Protein AF-0000000081275607 (afdb_homodimer)

Structure (mmCIF, N/CA/C/O backbone):
data_AF-0000000081275607-model_v1
#
loop_
_entity.id
_entity.type
_entity.pdbx_description
1 polymer 'Efflux transporter outer membrane subunit'
#
loop_
_atom_site.group_PDB
_atom_site.id
_atom_site.type_symbol
_atom_site.label_atom_id
_atom_site.label_alt_id
_atom_site.label_comp_id
_atom_site.label_asym_id
_atom_site.label_entity_id
_atom_site.label_seq_id
_atom_site.pdbx_PDB_ins_code
_atom_site.Cartn_x
_atom_site.Cartn_y
_atom_site.Cartn_z
_atom_site.occupancy
_atom_site.B_iso_or_equiv
_atom_site.auth_seq_id
_atom_site.auth_comp_id
_atom_site.auth_asym_id
_atom_site.auth_atom_id
_atom_site.pdbx_PDB_model_num
ATOM 1 N N . MET A 1 1 ? -11.336 37.281 43.375 1 32.06 1 MET A N 1
ATOM 2 C CA . MET A 1 1 ? -10.008 36.812 43 1 32.06 1 MET A CA 1
ATOM 3 C C . MET A 1 1 ? -9.914 35.281 43.094 1 32.06 1 MET A C 1
ATOM 5 O O . MET A 1 1 ? -9.273 34.656 42.281 1 32.06 1 MET A O 1
ATOM 9 N N . ALA A 1 2 ? -10.43 34.875 44.281 1 40.56 2 ALA A N 1
ATOM 10 C CA . ALA A 1 2 ? -10.344 33.469 44.688 1 40.56 2 ALA A CA 1
ATOM 11 C C . ALA A 1 2 ? -11.258 32.594 43.844 1 40.56 2 ALA A C 1
ATOM 13 O O . ALA A 1 2 ? -10.992 31.406 43.625 1 40.56 2 ALA A O 1
ATOM 14 N N . VAL A 1 3 ? -12.438 33.25 43.469 1 39.88 3 VAL A N 1
ATOM 15 C CA . VAL A 1 3 ? -13.414 32.375 42.812 1 39.88 3 VAL A CA 1
ATOM 16 C C . VAL A 1 3 ? -12.898 31.969 41.438 1 39.88 3 VAL A C 1
ATOM 18 O O . VAL A 1 3 ? -13.203 30.875 40.938 1 39.88 3 VAL A O 1
ATOM 21 N N . SER A 1 4 ? -12.227 32.969 40.75 1 38.78 4 SER A N 1
ATOM 22 C CA . SER A 1 4 ? -11.82 32.656 39.375 1 38.78 4 SER A CA 1
ATOM 23 C C . SER A 1 4 ? -10.719 31.594 39.375 1 38.78 4 SER A C 1
ATOM 25 O O . SER A 1 4 ? -10.461 30.953 38.344 1 38.78 4 SER A O 1
ATOM 27 N N . VAL A 1 5 ? -9.875 31.609 40.438 1 39.91 5 VAL A N 1
ATOM 28 C CA . VAL A 1 5 ? -8.812 30.609 40.531 1 39.91 5 VAL A CA 1
ATOM 29 C C . VAL A 1 5 ? -9.414 29.234 40.75 1 39.91 5 VAL A C 1
ATOM 31 O O . VAL A 1 5 ? -8.805 28.219 40.406 1 39.91 5 VAL A O 1
ATOM 34 N N . LEU A 1 6 ? -10.508 29.172 41.562 1 38.34 6 LEU A N 1
ATOM 35 C CA . LEU A 1 6 ? -11.039 27.875 41.969 1 38.34 6 LEU A CA 1
ATOM 36 C C . LEU A 1 6 ? -11.625 27.125 40.781 1 38.34 6 LEU A C 1
ATOM 38 O O . LEU A 1 6 ? -11.773 25.906 40.812 1 38.34 6 LEU A O 1
ATOM 42 N N . LEU A 1 7 ? -12.289 27.844 39.812 1 40.28 7 LEU A N 1
ATOM 43 C CA . LEU A 1 7 ? -12.867 27.094 38.719 1 40.28 7 LEU A CA 1
ATOM 44 C C . LEU A 1 7 ? -11.781 26.469 37.844 1 40.28 7 LEU A C 1
ATOM 46 O O . LEU A 1 7 ? -12.07 25.672 36.969 1 40.28 7 LEU A O 1
ATOM 50 N N . ALA A 1 8 ? -10.578 26.969 37.844 1 42.78 8 ALA A N 1
ATOM 51 C CA . ALA A 1 8 ? -9.492 26.406 37.031 1 42.78 8 ALA A CA 1
ATOM 52 C C . ALA A 1 8 ? -9.109 25.016 37.5 1 42.78 8 ALA A C 1
ATOM 54 O O . ALA A 1 8 ? -8.617 24.203 36.719 1 42.78 8 ALA A O 1
ATOM 55 N N . ALA A 1 9 ? -9.023 24.828 38.844 1 42.69 9 ALA A N 1
ATOM 56 C CA . ALA A 1 9 ? -8.453 23.609 39.375 1 42.69 9 ALA A CA 1
ATOM 57 C C . ALA A 1 9 ? -9.336 22.406 39.062 1 42.69 9 ALA A C 1
ATOM 59 O O . ALA A 1 9 ? -8.906 21.266 39.188 1 42.69 9 ALA A O 1
ATOM 60 N N . ALA A 1 10 ? -10.617 22.547 39.188 1 41.22 10 ALA A N 1
ATOM 61 C CA . ALA A 1 10 ? -11.477 21.359 39.125 1 41.22 10 ALA A CA 1
ATOM 62 C C . ALA A 1 10 ? -11.453 20.75 37.719 1 41.22 10 ALA A C 1
ATOM 64 O O . ALA A 1 10 ? -12.117 19.734 37.469 1 41.22 10 ALA A O 1
ATOM 65 N N . ALA A 1 11 ? -11.133 21.5 36.656 1 43.97 11 ALA A N 1
ATOM 66 C CA . ALA A 1 11 ? -11.266 21.047 35.25 1 43.97 11 ALA A CA 1
ATOM 67 C C . ALA A 1 11 ? -10.148 20.062 34.906 1 43.97 11 ALA A C 1
ATOM 69 O O . ALA A 1 11 ? -9.789 19.922 33.719 1 43.97 11 ALA A O 1
ATOM 70 N N . GLY A 1 12 ? -9.312 19.828 35.719 1 47.66 12 GLY A N 1
ATOM 71 C CA . GLY A 1 12 ? -8.133 19 35.5 1 47.66 12 GLY A CA 1
ATOM 72 C C . GLY A 1 12 ? -8.391 17.797 34.625 1 47.66 12 GLY A C 1
ATOM 73 O O . GLY A 1 12 ? -7.477 17.281 33.969 1 47.66 12 GLY A O 1
ATOM 74 N N . GLY A 1 13 ? -9.359 16.953 34.938 1 57.47 13 GLY A N 1
ATOM 75 C CA . GLY A 1 13 ? -9.383 15.586 34.438 1 57.47 13 GLY A CA 1
ATOM 76 C C . GLY A 1 13 ? -9.914 15.469 33.031 1 57.47 13 GLY A C 1
ATOM 77 O O . GLY A 1 13 ? -9.641 14.484 32.344 1 57.47 13 GLY A O 1
ATOM 78 N N . CYS A 1 14 ? -10.875 16.344 32.5 1 73.62 14 CYS A N 1
ATOM 79 C CA . CYS A 1 14 ? -11.617 15.969 31.312 1 73.62 14 CYS A CA 1
ATOM 80 C C . CYS A 1 14 ? -11.102 16.734 30.094 1 73.62 14 CYS A C 1
ATOM 82 O O . CYS A 1 14 ? -11.102 17.969 30.094 1 73.62 14 CYS A O 1
ATOM 84 N N . ALA A 1 15 ? -10.156 16.266 29.359 1 87.56 15 ALA A N 1
ATOM 85 C CA . ALA A 1 15 ? -9.75 16.828 28.062 1 87.56 15 ALA A CA 1
ATOM 86 C C . ALA A 1 15 ? -10.875 16.703 27.031 1 87.56 15 ALA A C 1
ATOM 88 O O . ALA A 1 15 ? -11.555 15.672 26.969 1 87.56 15 ALA A O 1
ATOM 89 N N . VAL A 1 16 ? -11.125 17.781 26.281 1 92.56 16 VAL A N 1
ATOM 90 C CA . VAL A 1 16 ? -12.164 17.766 25.25 1 92.56 16 VAL A CA 1
ATOM 91 C C . VAL A 1 16 ? -11.789 16.766 24.156 1 92.56 16 VAL A C 1
ATOM 93 O O . VAL A 1 16 ? -10.648 16.312 24.094 1 92.56 16 VAL A O 1
ATOM 96 N N . GLY A 1 17 ? -12.781 16.453 23.281 1 91.06 17 GLY A N 1
ATOM 97 C CA . GLY A 1 17 ? -12.578 15.422 22.266 1 91.06 17 GLY A CA 1
ATOM 98 C C . GLY A 1 17 ? -12.844 14.023 22.781 1 91.06 17 GLY A C 1
ATOM 99 O O . GLY A 1 17 ? -13.031 13.82 23.984 1 91.06 17 GLY A O 1
ATOM 100 N N . PRO A 1 18 ? -12.828 13.125 21.938 1 95.06 18 PRO A N 1
ATOM 101 C CA . PRO A 1 18 ? -13.141 11.758 22.359 1 95.06 18 PRO A CA 1
ATOM 102 C C . PRO A 1 18 ? -11.961 11.062 23.031 1 95.06 18 PRO A C 1
ATOM 104 O O . PRO A 1 18 ? -10.805 11.344 22.703 1 95.06 18 PRO A O 1
ATOM 107 N N . ASP A 1 19 ? -12.242 10.25 24 1 96.31 19 ASP A N 1
ATOM 108 C CA . ASP A 1 19 ? -11.242 9.312 24.516 1 96.31 19 ASP A CA 1
ATOM 109 C C . ASP A 1 19 ? -11.102 8.102 23.594 1 96.31 19 ASP A C 1
ATOM 111 O O . ASP A 1 19 ? -12.102 7.535 23.141 1 96.31 19 ASP A O 1
ATOM 115 N N . PHE A 1 20 ? -9.93 7.836 23.359 1 97.19 20 PHE A N 1
ATOM 116 C CA . PHE A 1 20 ? -9.688 6.723 22.453 1 97.19 20 PHE A CA 1
ATOM 117 C C . PHE A 1 20 ? -10.039 5.395 23.109 1 97.19 20 PHE A C 1
ATOM 119 O O . PHE A 1 20 ? -9.703 5.164 24.281 1 97.19 20 PHE A O 1
ATOM 126 N N . HIS A 1 21 ? -10.742 4.574 22.312 1 96.19 21 HIS A N 1
ATOM 127 C CA . HIS A 1 21 ? -11.023 3.188 22.672 1 96.19 21 HIS A CA 1
ATOM 128 C C . HIS A 1 21 ? -10.531 2.225 21.594 1 96.19 21 HIS A C 1
ATOM 130 O O . HIS A 1 21 ? -10.812 2.418 20.406 1 96.19 21 HIS A O 1
ATOM 136 N N . ARG A 1 22 ? -9.836 1.229 22.047 1 95.62 22 ARG A N 1
ATOM 137 C CA . ARG A 1 22 ? -9.359 0.217 21.125 1 95.62 22 ARG A CA 1
ATOM 138 C C . ARG A 1 22 ? -10.523 -0.506 20.453 1 95.62 22 ARG A C 1
ATOM 140 O O . ARG A 1 22 ? -11.508 -0.847 21.109 1 95.62 22 ARG A O 1
ATOM 147 N N . PRO A 1 23 ? -10.414 -0.644 19.094 1 95.5 23 PRO A N 1
ATOM 148 C CA . PRO A 1 23 ? -11.469 -1.414 18.453 1 95.5 23 PRO A CA 1
ATOM 149 C C . PRO A 1 23 ? -11.602 -2.828 19 1 95.5 23 PRO A C 1
ATOM 151 O O . PRO A 1 23 ? -10.602 -3.436 19.406 1 95.5 23 PRO A O 1
ATOM 154 N N . ALA A 1 24 ? -12.828 -3.324 19.016 1 94.12 24 ALA A N 1
ATOM 155 C CA . ALA A 1 24 ? -13.078 -4.684 19.484 1 94.12 24 ALA A CA 1
ATOM 156 C C . ALA A 1 24 ? -12.43 -5.711 18.562 1 94.12 24 ALA A C 1
ATOM 158 O O . ALA A 1 24 ? -12.305 -5.48 17.359 1 94.12 24 ALA A O 1
ATOM 159 N N . ALA A 1 25 ? -12.07 -6.812 19.141 1 93.38 25 ALA A N 1
ATOM 160 C CA . ALA A 1 25 ? -11.555 -7.914 18.328 1 93.38 25 ALA A CA 1
ATOM 161 C C . ALA A 1 25 ? -12.633 -8.469 17.406 1 93.38 25 ALA A C 1
ATOM 163 O O . ALA A 1 25 ? -13.82 -8.438 17.734 1 93.38 25 ALA A O 1
ATOM 164 N N . PRO A 1 26 ? -12.195 -8.93 16.172 1 92.5 26 PRO A N 1
ATOM 165 C CA . PRO A 1 26 ? -13.188 -9.516 15.273 1 92.5 26 PRO A CA 1
ATOM 166 C C . PRO A 1 26 ? -13.93 -10.695 15.914 1 92.5 26 PRO A C 1
ATOM 168 O O . PRO A 1 26 ? -13.328 -11.492 16.625 1 92.5 26 PRO A O 1
ATOM 171 N N . ALA A 1 27 ? -15.211 -10.766 15.617 1 90.12 27 ALA A N 1
ATOM 172 C CA . ALA A 1 27 ? -16.078 -11.789 16.188 1 90.12 27 ALA A CA 1
ATOM 173 C C . ALA A 1 27 ? -16.109 -13.039 15.32 1 90.12 27 ALA A C 1
ATOM 175 O O . ALA A 1 27 ? -17.172 -13.453 14.844 1 90.12 27 ALA A O 1
ATOM 176 N N . VAL A 1 28 ? -14.992 -13.625 15.047 1 92.44 28 VAL A N 1
ATOM 177 C CA . VAL A 1 28 ? -14.938 -14.852 14.258 1 92.44 28 VAL A CA 1
ATOM 178 C C . VAL A 1 28 ? -14.258 -15.953 15.062 1 92.44 28 VAL A C 1
ATOM 180 O O . VAL A 1 28 ? -13.391 -15.68 15.898 1 92.44 28 VAL A O 1
ATOM 183 N N . ALA A 1 29 ? -14.664 -17.188 14.82 1 87.38 29 ALA A N 1
ATOM 184 C CA . ALA A 1 29 ? -14.203 -18.328 15.609 1 87.38 29 ALA A CA 1
ATOM 185 C C . ALA A 1 29 ? -12.914 -18.906 15.039 1 87.38 29 ALA A C 1
ATOM 187 O O . ALA A 1 29 ? -12.164 -19.594 15.742 1 87.38 29 ALA A O 1
ATOM 188 N N . GLY A 1 30 ? -12.68 -18.703 13.812 1 93.06 30 GLY A N 1
ATOM 189 C CA . GLY A 1 30 ? -11.492 -19.25 13.156 1 93.06 30 GLY A CA 1
ATOM 190 C C . GLY A 1 30 ? -11.047 -18.438 11.953 1 93.06 30 GLY A C 1
ATOM 191 O O . GLY A 1 30 ? -11.609 -17.375 11.68 1 93.06 30 GLY A O 1
ATOM 192 N N . TYR A 1 31 ? -9.984 -18.906 11.359 1 96 31 TYR A N 1
ATOM 193 C CA . TYR A 1 31 ? -9.406 -18.203 10.219 1 96 31 TYR A CA 1
ATOM 194 C C . TYR A 1 31 ? -9.953 -18.75 8.906 1 96 31 TYR A C 1
ATOM 196 O O . TYR A 1 31 ? -9.914 -18.062 7.879 1 96 31 TYR A O 1
ATOM 204 N N . THR A 1 32 ? -10.359 -20 8.891 1 95.5 32 THR A N 1
ATOM 205 C CA . THR A 1 32 ? -10.914 -20.672 7.727 1 95.5 32 THR A CA 1
ATOM 206 C C . THR A 1 32 ? -12.32 -21.203 8.023 1 95.5 32 THR A C 1
ATOM 208 O O . THR A 1 32 ? -12.719 -21.297 9.188 1 95.5 32 THR A O 1
ATOM 211 N N . PRO A 1 33 ? -13.102 -21.453 6.945 1 91.75 33 PRO A N 1
ATOM 212 C CA . PRO A 1 33 ? -14.461 -21.938 7.176 1 91.75 33 PRO A CA 1
ATOM 213 C C . PRO A 1 33 ? -14.492 -23.266 7.93 1 91.75 33 PRO A C 1
ATOM 215 O O . PRO A 1 33 ? -15.414 -23.516 8.711 1 91.75 33 PRO A O 1
ATOM 218 N N . THR A 1 34 ? -13.508 -24.094 7.691 1 91 34 THR A N 1
ATOM 219 C CA . THR A 1 34 ? -13.367 -25.359 8.398 1 91 34 THR A CA 1
ATOM 220 C C . THR A 1 34 ? -12.078 -25.391 9.219 1 91 34 THR A C 1
ATOM 222 O O . THR A 1 34 ? -11.039 -24.891 8.773 1 91 34 THR A O 1
ATOM 225 N N . PRO A 1 35 ? -12.188 -25.953 10.398 1 89.69 35 PRO A N 1
ATOM 226 C CA . PRO A 1 35 ? -10.977 -26.016 11.219 1 89.69 35 PRO A CA 1
ATOM 227 C C . PRO A 1 35 ? -9.852 -26.797 10.547 1 89.69 35 PRO A C 1
ATOM 229 O O . PRO A 1 35 ? -10.109 -27.797 9.867 1 89.69 35 PRO A O 1
ATOM 232 N N . PRO A 1 36 ? -8.711 -26.359 10.797 1 91.31 36 PRO A N 1
ATOM 233 C CA . PRO A 1 36 ? -7.59 -27.062 10.164 1 91.31 36 PRO A CA 1
ATOM 234 C C . PRO A 1 36 ? -7.398 -28.469 10.719 1 91.31 36 PRO A C 1
ATOM 236 O O . PRO A 1 36 ? -7.594 -28.703 11.914 1 91.31 36 PRO A O 1
ATOM 239 N N . ALA A 1 37 ? -7.078 -29.391 9.867 1 93.44 37 ALA A N 1
ATOM 240 C CA . ALA A 1 37 ? -6.777 -30.766 10.195 1 93.44 37 ALA A CA 1
ATOM 241 C C . ALA A 1 37 ? -5.273 -31.031 10.125 1 93.44 37 ALA A C 1
ATOM 243 O O . ALA A 1 37 ? -4.523 -30.25 9.547 1 93.44 37 ALA A O 1
ATOM 244 N N . PRO A 1 38 ? -4.848 -32.094 10.883 1 97.06 38 PRO A N 1
ATOM 245 C CA . PRO A 1 38 ? -3.447 -32.469 10.688 1 97.06 38 PRO A CA 1
ATOM 246 C C . PRO A 1 38 ? -3.109 -32.75 9.219 1 97.06 38 PRO A C 1
ATOM 248 O O . PRO A 1 38 ? -3.959 -33.219 8.461 1 97.06 38 PRO A O 1
ATOM 251 N N . THR A 1 39 ? -1.906 -32.375 8.891 1 97.88 39 THR A N 1
ATOM 252 C CA . THR A 1 39 ? -1.511 -32.469 7.488 1 97.88 39 THR A CA 1
ATOM 253 C C . THR A 1 39 ? -1.246 -33.938 7.105 1 97.88 39 THR A C 1
ATOM 255 O O . THR A 1 39 ? -1.112 -34.781 7.977 1 97.88 39 THR A O 1
ATOM 258 N N . ALA A 1 40 ? -1.198 -34.188 5.789 1 97.25 40 ALA A N 1
ATOM 259 C CA . ALA A 1 40 ? -0.79 -35.5 5.27 1 97.25 40 ALA A CA 1
ATOM 260 C C . ALA A 1 40 ? 0.677 -35.781 5.586 1 97.25 40 ALA A C 1
ATOM 262 O O . ALA A 1 40 ? 1.432 -34.844 5.922 1 97.25 40 ALA A O 1
ATOM 263 N N . SER A 1 41 ? 1.021 -37.031 5.602 1 97.19 41 SER A N 1
ATOM 264 C CA . SER A 1 41 ? 2.408 -37.438 5.789 1 97.19 41 SER A CA 1
ATOM 265 C C . SER A 1 41 ? 2.979 -38.062 4.516 1 97.19 41 SER A C 1
ATOM 267 O O . SER A 1 41 ? 2.227 -38.469 3.623 1 97.19 41 SER A O 1
ATOM 269 N N . ALA A 1 42 ? 4.242 -37.938 4.387 1 96.81 42 ALA A N 1
ATOM 270 C CA . ALA A 1 42 ? 4.992 -38.594 3.316 1 96.81 42 ALA A CA 1
ATOM 271 C C . ALA A 1 42 ? 6.207 -39.344 3.869 1 96.81 42 ALA A C 1
ATOM 273 O O . ALA A 1 42 ? 6.789 -38.938 4.875 1 96.81 42 ALA A O 1
ATOM 274 N N . PRO A 1 43 ? 6.59 -40.5 3.248 1 95.12 43 PRO A N 1
ATOM 275 C CA . PRO A 1 43 ? 7.719 -41.281 3.734 1 95.12 43 PRO A CA 1
ATOM 276 C C . PRO A 1 43 ? 9.07 -40.719 3.303 1 95.12 43 PRO A C 1
ATOM 278 O O . PRO A 1 43 ? 9.914 -41.438 2.779 1 95.12 43 PRO A O 1
ATOM 281 N N . VAL A 1 44 ? 9.297 -39.469 3.461 1 94.31 44 VAL A N 1
ATOM 282 C CA . VAL A 1 44 ? 10.555 -38.781 3.168 1 94.31 44 VAL A CA 1
ATOM 283 C C . VAL A 1 44 ? 10.883 -37.812 4.289 1 94.31 44 VAL A C 1
ATOM 285 O O . VAL A 1 44 ? 10.023 -37.5 5.113 1 94.31 44 VAL A O 1
ATOM 288 N N . GLU A 1 45 ? 12.117 -37.406 4.309 1 91.5 45 GLU A N 1
ATOM 289 C CA . GLU A 1 45 ? 12.492 -36.375 5.27 1 91.5 45 GLU A CA 1
ATOM 290 C C . GLU A 1 45 ? 11.672 -35.125 5.066 1 91.5 45 GLU A C 1
ATOM 292 O O . GLU A 1 45 ? 11.492 -34.656 3.934 1 91.5 45 GLU A O 1
ATOM 297 N N . GLY A 1 46 ? 11.18 -34.594 6.133 1 93.75 46 GLY A N 1
ATOM 298 C CA . GLY A 1 46 ? 10.336 -33.438 6.039 1 93.75 46 GLY A CA 1
ATOM 299 C C . GLY A 1 46 ? 8.875 -33.75 5.766 1 93.75 46 GLY A C 1
ATOM 300 O O . GLY A 1 46 ? 8.047 -32.875 5.617 1 93.75 46 GLY A O 1
ATOM 301 N N . GLY A 1 47 ? 8.578 -35.062 5.684 1 96.44 47 GLY A N 1
ATOM 302 C CA . GLY A 1 47 ? 7.23 -35.469 5.344 1 96.44 47 GLY A CA 1
ATOM 303 C C . GLY A 1 47 ? 6.383 -35.781 6.562 1 96.44 47 GLY A C 1
ATOM 304 O O . GLY A 1 47 ? 5.324 -36.406 6.445 1 96.44 47 GLY A O 1
ATOM 305 N N . GLN A 1 48 ? 6.797 -35.406 7.766 1 96.75 48 GLN A N 1
ATOM 306 C CA . GLN A 1 48 ? 6.074 -35.656 9.008 1 96.75 48 GLN A CA 1
ATOM 307 C C . GLN A 1 48 ? 4.762 -34.875 9.055 1 96.75 48 GLN A C 1
ATOM 309 O O . GLN A 1 48 ? 4.633 -33.844 8.43 1 96.75 48 GLN A O 1
ATOM 314 N N . VAL A 1 49 ? 3.873 -35.438 9.828 1 98.06 49 VAL A N 1
ATOM 315 C CA . VAL A 1 49 ? 2.6 -34.781 10.047 1 98.06 49 VAL A CA 1
ATOM 316 C C . VAL A 1 49 ? 2.824 -33.5 10.867 1 98.06 49 VAL A C 1
ATOM 318 O O . VAL A 1 49 ? 3.596 -33.5 11.828 1 98.06 49 VAL A O 1
ATOM 321 N N . GLN A 1 50 ? 2.197 -32.438 10.375 1 97.81 50 GLN A N 1
ATOM 322 C CA . GLN A 1 50 ? 2.154 -31.203 11.164 1 97.81 50 GLN A CA 1
ATOM 323 C C . GLN A 1 50 ? 0.768 -30.984 11.766 1 97.81 50 GLN A C 1
ATOM 325 O O . GLN A 1 50 ? -0.245 -31.281 11.125 1 97.81 50 GLN A O 1
ATOM 330 N N . ARG A 1 51 ? 0.808 -30.5 12.984 1 97.31 51 ARG A N 1
ATOM 331 C CA . ARG A 1 51 ? -0.432 -30.172 13.68 1 97.31 51 ARG A CA 1
ATOM 332 C C . ARG A 1 51 ? -0.442 -28.703 14.102 1 97.31 51 ARG A C 1
ATOM 334 O O . ARG A 1 51 ? 0.586 -28.172 14.523 1 97.31 51 ARG A O 1
ATOM 341 N N . LEU A 1 52 ? -1.587 -28.172 13.898 1 96.56 52 LEU A N 1
ATOM 342 C CA . LEU A 1 52 ? -1.804 -26.828 14.414 1 96.56 52 LEU A CA 1
ATOM 343 C C . LEU A 1 52 ? -2.285 -26.859 15.859 1 96.56 52 LEU A C 1
ATOM 345 O O . LEU A 1 52 ? -3.279 -27.516 16.172 1 96.56 52 LEU A O 1
ATOM 349 N N . VAL A 1 53 ? -1.615 -26.156 16.703 1 96 53 VAL A N 1
ATOM 350 C CA . VAL A 1 53 ? -1.984 -26.109 18.125 1 96 53 VAL A CA 1
ATOM 351 C C . VAL A 1 53 ? -2.656 -24.781 18.438 1 96 53 VAL A C 1
ATOM 353 O O . VAL A 1 53 ? -1.979 -23.781 18.672 1 96 53 VAL A O 1
ATOM 356 N N . GLU A 1 54 ? -3.938 -24.859 18.531 1 92.62 54 GLU A N 1
ATOM 357 C CA . GLU A 1 54 ? -4.719 -23.641 18.797 1 92.62 54 GLU A CA 1
ATOM 358 C C . GLU A 1 54 ? -4.422 -23.078 20.172 1 92.62 54 GLU A C 1
ATOM 360 O O . GLU A 1 54 ? -4.375 -23.812 21.156 1 92.62 54 GLU A O 1
ATOM 365 N N . GLY A 1 55 ? -4.215 -21.828 20.234 1 90.75 55 GLY A N 1
ATOM 366 C CA . GLY A 1 55 ? -3.977 -21.156 21.5 1 90.75 55 GLY A CA 1
ATOM 367 C C . GLY A 1 55 ? -2.516 -21.141 21.906 1 90.75 55 GLY A C 1
ATOM 368 O O . GLY A 1 55 ? -2.135 -20.453 22.859 1 90.75 55 GLY A O 1
ATOM 369 N N . GLN A 1 56 ? -1.73 -21.891 21.203 1 91.12 56 GLN A N 1
ATOM 370 C CA . GLN A 1 56 ? -0.304 -21.906 21.5 1 91.12 56 GLN A CA 1
ATOM 371 C C . GLN A 1 56 ? 0.354 -20.594 21.078 1 91.12 56 GLN A C 1
ATOM 373 O O . GLN A 1 56 ? 0.08 -20.078 20 1 91.12 56 GLN A O 1
ATOM 378 N N . GLU A 1 57 ? 1.255 -20.172 21.906 1 89.38 57 GLU A N 1
ATOM 379 C CA . GLU A 1 57 ? 1.928 -18.891 21.625 1 89.38 57 GLU A CA 1
ATOM 380 C C . GLU A 1 57 ? 3.098 -19.094 20.672 1 89.38 57 GLU A C 1
ATOM 382 O O . GLU A 1 57 ? 3.736 -20.141 20.656 1 89.38 57 GLU A O 1
ATOM 387 N N . VAL A 1 58 ? 3.264 -18.062 19.922 1 94.62 58 VAL A N 1
ATOM 388 C CA . VAL A 1 58 ? 4.449 -18.031 19.062 1 94.62 58 VAL A CA 1
ATOM 389 C C . VAL A 1 58 ? 5.668 -17.625 19.891 1 94.62 58 VAL A C 1
ATOM 391 O O . VAL A 1 58 ? 5.641 -16.609 20.594 1 94.62 58 VAL A O 1
ATOM 394 N N . ALA A 1 59 ? 6.711 -18.375 19.859 1 93.81 59 ALA A N 1
ATOM 395 C CA . ALA A 1 59 ? 7.926 -18.094 20.609 1 93.81 59 ALA A CA 1
ATOM 396 C C . ALA A 1 59 ? 8.602 -16.812 20.109 1 93.81 59 ALA A C 1
ATOM 398 O O . ALA A 1 59 ? 8.516 -16.484 18.922 1 93.81 59 ALA A O 1
ATOM 399 N N . GLY A 1 60 ? 9.336 -16.109 21.031 1 94.88 60 GLY A N 1
ATOM 400 C CA . GLY A 1 60 ? 10.055 -14.906 20.625 1 94.88 60 GLY A CA 1
ATOM 401 C C . GLY A 1 60 ? 11.133 -15.18 19.594 1 94.88 60 GLY A C 1
ATOM 402 O O . GLY A 1 60 ? 11.359 -14.359 18.703 1 94.88 60 GLY A O 1
ATOM 403 N N . GLN A 1 61 ? 11.797 -16.297 19.812 1 96.31 61 GLN A N 1
ATOM 404 C CA . GLN A 1 61 ? 12.781 -16.75 18.844 1 96.31 61 GLN A CA 1
ATOM 405 C C . GLN A 1 61 ? 12.242 -17.922 18.016 1 96.31 61 GLN A C 1
ATOM 407 O O . GLN A 1 61 ? 12.781 -19.031 18.078 1 96.31 61 GLN A O 1
ATOM 412 N N . TRP A 1 62 ? 11.227 -17.641 17.25 1 96.88 62 TRP A N 1
ATOM 413 C CA . TRP A 1 62 ? 10.445 -18.641 16.547 1 96.88 62 TRP A CA 1
ATOM 414 C C . TRP A 1 62 ? 11.32 -19.422 15.562 1 96.88 62 TRP A C 1
ATOM 416 O O . TRP A 1 62 ? 11.023 -20.562 15.227 1 96.88 62 TRP A O 1
ATOM 426 N N . TRP A 1 63 ? 12.469 -18.859 15.047 1 97.75 63 TRP A N 1
ATOM 427 C CA . TRP A 1 63 ? 13.32 -19.5 14.055 1 97.75 63 TRP A CA 1
ATOM 428 C C . TRP A 1 63 ? 14.047 -20.688 14.656 1 97.75 63 TRP A C 1
ATOM 430 O O . TRP A 1 63 ? 14.555 -21.547 13.922 1 97.75 63 TRP A O 1
ATOM 440 N N . THR A 1 64 ? 14.141 -20.828 15.969 1 97.12 64 THR A N 1
ATOM 441 C CA . THR A 1 64 ? 14.805 -21.953 16.625 1 97.12 64 THR A CA 1
ATOM 442 C C . THR A 1 64 ? 14.031 -23.234 16.391 1 97.12 64 THR A C 1
ATOM 444 O O . THR A 1 64 ? 14.57 -24.328 16.562 1 97.12 64 THR A O 1
ATOM 447 N N . MET A 1 65 ? 12.789 -23.141 15.969 1 96.62 65 MET A N 1
ATOM 448 C CA . MET A 1 65 ? 11.93 -24.312 15.742 1 96.62 65 MET A CA 1
ATOM 449 C C . MET A 1 65 ? 12.461 -25.156 14.586 1 96.62 65 MET A C 1
ATOM 451 O O . MET A 1 65 ? 12.094 -26.312 14.445 1 96.62 65 MET A O 1
ATOM 455 N N . PHE A 1 66 ? 13.32 -24.594 13.758 1 98.06 66 PHE A N 1
ATOM 456 C CA . PHE A 1 66 ? 13.812 -25.312 12.586 1 98.06 66 PHE A CA 1
ATOM 457 C C . PHE A 1 66 ? 15.07 -26.109 12.93 1 98.06 66 PHE A C 1
ATOM 459 O O . PHE A 1 66 ? 15.656 -26.766 12.062 1 98.06 66 PHE A O 1
ATOM 466 N N . GLY A 1 67 ? 15.562 -26.016 14.164 1 97 67 GLY A N 1
ATOM 467 C CA . GLY A 1 67 ? 16.562 -26.922 14.734 1 97 67 GLY A CA 1
ATOM 468 C C . GLY A 1 67 ? 17.938 -26.75 14.117 1 97 67 GLY A C 1
ATOM 469 O O . GLY A 1 67 ? 18.719 -27.703 14.047 1 97 67 GLY A O 1
ATOM 470 N N . SER A 1 68 ? 18.234 -25.641 13.633 1 97.94 68 SER A N 1
ATOM 471 C CA . SER A 1 68 ? 19.531 -25.391 13.008 1 97.94 68 SER A CA 1
ATOM 472 C C . SER A 1 68 ? 20.312 -24.312 13.75 1 97.94 68 SER A C 1
ATOM 474 O O . SER A 1 68 ? 19.938 -23.141 13.703 1 97.94 68 SER A O 1
ATOM 476 N N . GLY A 1 69 ? 21.438 -24.734 14.391 1 97.44 69 GLY A N 1
ATOM 477 C CA . GLY A 1 69 ? 22.297 -23.766 15.055 1 97.44 69 GLY A CA 1
ATOM 478 C C . GLY A 1 69 ? 22.844 -22.703 14.109 1 97.44 69 GLY A C 1
ATOM 479 O O . GLY A 1 69 ? 22.922 -21.531 14.461 1 97.44 69 GLY A O 1
ATOM 480 N N . ALA A 1 70 ? 23.188 -23.141 12.914 1 97.75 70 ALA A N 1
ATOM 481 C CA . ALA A 1 70 ? 23.688 -22.219 11.906 1 97.75 70 ALA A CA 1
ATOM 482 C C . ALA A 1 70 ? 22.656 -21.156 11.539 1 97.75 70 ALA A C 1
ATOM 484 O O . ALA A 1 70 ? 22.984 -19.984 11.352 1 97.75 70 ALA A O 1
ATOM 485 N N . LEU A 1 71 ? 21.422 -21.594 11.438 1 98.25 71 LEU A N 1
ATOM 486 C CA . LEU A 1 71 ? 20.328 -20.688 11.141 1 98.25 71 LEU A CA 1
ATOM 487 C C . LEU A 1 71 ? 20.141 -19.672 12.273 1 98.25 71 LEU A C 1
ATOM 489 O O . LEU A 1 71 ? 19.984 -18.469 12.023 1 98.25 71 LEU A O 1
ATOM 493 N N . ASN A 1 72 ? 20.203 -20.172 13.531 1 98.06 72 ASN A N 1
ATOM 494 C CA . ASN A 1 72 ? 20.078 -19.297 14.688 1 98.06 72 ASN A CA 1
ATOM 495 C C . ASN A 1 72 ? 21.172 -18.219 14.695 1 98.06 72 ASN A C 1
ATOM 497 O O . ASN A 1 72 ? 20.891 -17.047 14.93 1 98.06 72 ASN A O 1
ATOM 501 N N . ALA A 1 73 ? 22.328 -18.688 14.367 1 97.19 73 ALA A N 1
ATOM 502 C CA . ALA A 1 73 ? 23.469 -17.766 14.352 1 97.19 73 ALA A CA 1
ATOM 503 C C . ALA A 1 73 ? 23.312 -16.719 13.25 1 97.19 73 ALA A C 1
ATOM 505 O O . ALA A 1 73 ? 23.672 -15.555 13.438 1 97.19 73 ALA A O 1
ATOM 506 N N . LEU A 1 74 ? 22.812 -17.125 12.133 1 97.81 74 LEU A N 1
ATOM 507 C CA . LEU A 1 74 ? 22.609 -16.203 11.016 1 97.81 74 LEU A CA 1
ATOM 508 C C . LEU A 1 74 ? 21.562 -15.148 11.359 1 97.81 74 LEU A C 1
ATOM 510 O O . LEU A 1 74 ? 21.734 -13.961 11.07 1 97.81 74 LEU A O 1
ATOM 514 N N . VAL A 1 75 ? 20.484 -15.57 11.977 1 98.12 75 VAL A N 1
ATOM 515 C CA . VAL A 1 75 ? 19.422 -14.633 12.375 1 98.12 75 VAL A CA 1
ATOM 516 C C . VAL A 1 75 ? 19.984 -13.625 13.383 1 98.12 75 VAL A C 1
ATOM 518 O O . VAL A 1 75 ? 19.75 -12.422 13.258 1 98.12 75 VAL A O 1
ATOM 521 N N . GLU A 1 76 ? 20.766 -14.086 14.336 1 96.88 76 GLU A N 1
ATOM 522 C CA . GLU A 1 76 ? 21.359 -13.211 15.336 1 96.88 76 GLU A CA 1
ATOM 523 C C . GLU A 1 76 ? 22.312 -12.203 14.695 1 96.88 76 GLU A C 1
ATOM 525 O O . GLU A 1 76 ? 22.312 -11.023 15.055 1 96.88 76 GLU A O 1
ATOM 530 N N . ALA A 1 77 ? 23.062 -12.719 13.758 1 96.75 77 ALA A N 1
ATOM 531 C CA . ALA A 1 77 ? 23.984 -11.836 13.039 1 96.75 77 ALA A CA 1
ATOM 532 C C . ALA A 1 77 ? 23.219 -10.75 12.281 1 96.75 77 ALA A C 1
ATOM 534 O O . ALA A 1 77 ? 23.609 -9.586 12.281 1 96.75 77 ALA A O 1
ATOM 535 N N . ALA A 1 78 ? 22.156 -11.102 11.57 1 98.19 78 ALA A N 1
ATOM 536 C CA . ALA A 1 78 ? 21.344 -10.148 10.828 1 98.19 78 ALA A CA 1
ATOM 537 C C . ALA A 1 78 ? 20.719 -9.117 11.758 1 98.19 78 ALA A C 1
ATOM 539 O O . ALA A 1 78 ? 20.719 -7.918 11.461 1 98.19 78 ALA A O 1
ATOM 540 N N . LEU A 1 79 ? 20.219 -9.586 12.93 1 97.88 79 LEU A N 1
ATOM 541 C CA . LEU A 1 79 ? 19.578 -8.695 13.891 1 97.88 79 LEU A CA 1
ATOM 542 C C . LEU A 1 79 ? 20.562 -7.676 14.445 1 97.88 79 LEU A C 1
ATOM 544 O O . LEU A 1 79 ? 20.188 -6.543 14.75 1 97.88 79 LEU A O 1
ATOM 548 N N . LYS A 1 80 ? 21.797 -8.047 14.523 1 96.88 80 LYS A N 1
ATOM 549 C CA . LYS A 1 80 ? 22.828 -7.184 15.094 1 96.88 80 LYS A CA 1
ATOM 550 C C . LYS A 1 80 ? 23.312 -6.168 14.062 1 96.88 80 LYS A C 1
ATOM 552 O O . LYS A 1 80 ? 23.641 -5.031 14.414 1 96.88 80 LYS A O 1
ATOM 557 N N . ALA A 1 81 ? 23.234 -6.547 12.766 1 97.56 81 ALA A N 1
ATOM 558 C CA . ALA A 1 81 ? 24.047 -5.762 11.828 1 97.56 81 ALA A CA 1
ATOM 559 C C . ALA A 1 81 ? 23.172 -5.164 10.727 1 97.56 81 ALA A C 1
ATOM 561 O O . ALA A 1 81 ? 23.609 -4.27 10 1 97.56 81 ALA A O 1
ATOM 562 N N . ASN A 1 82 ? 21.953 -5.578 10.5 1 98.12 82 ASN A N 1
ATOM 563 C CA . ASN A 1 82 ? 21.141 -5.141 9.367 1 98.12 82 ASN A CA 1
ATOM 564 C C . ASN A 1 82 ? 20.797 -3.66 9.461 1 98.12 82 ASN A C 1
ATOM 566 O O . ASN A 1 82 ? 20.172 -3.225 10.43 1 98.12 82 ASN A O 1
ATOM 570 N N . PRO A 1 83 ? 21.156 -2.893 8.398 1 98.44 83 PRO A N 1
ATOM 571 C CA . PRO A 1 83 ? 20.969 -1.441 8.477 1 98.44 83 PRO A CA 1
ATOM 572 C C . PRO A 1 83 ? 19.484 -1.033 8.438 1 98.44 83 PRO A C 1
ATOM 574 O O . PRO A 1 83 ? 19.125 0.028 8.945 1 98.44 83 PRO A O 1
ATOM 577 N N . ASP A 1 84 ? 18.703 -1.812 7.789 1 98.31 84 ASP A N 1
ATOM 578 C CA . ASP A 1 84 ? 17.281 -1.48 7.758 1 98.31 84 ASP A CA 1
ATOM 579 C C . ASP A 1 84 ? 16.672 -1.523 9.164 1 98.31 84 ASP A C 1
ATOM 581 O O . ASP A 1 84 ? 15.844 -0.683 9.516 1 98.31 84 ASP A O 1
ATOM 585 N N . LEU A 1 85 ? 17 -2.543 9.961 1 98.38 85 LEU A N 1
ATOM 586 C CA . LEU A 1 85 ? 16.547 -2.609 11.344 1 98.38 85 LEU A CA 1
ATOM 587 C C . LEU A 1 85 ? 17.109 -1.446 12.156 1 98.38 85 LEU A C 1
ATOM 589 O O . LEU A 1 85 ? 16.391 -0.851 12.969 1 98.38 85 LEU A O 1
ATOM 593 N N . GLN A 1 86 ? 18.359 -1.093 11.922 1 98.5 86 GLN A N 1
ATOM 594 C CA . GLN A 1 86 ? 18.969 0.046 12.602 1 98.5 86 GLN A CA 1
ATOM 595 C C . GLN A 1 86 ? 18.25 1.345 12.258 1 98.5 86 GLN A C 1
ATOM 597 O O . GLN A 1 86 ? 18.047 2.207 13.117 1 98.5 86 GLN A O 1
ATOM 602 N N . SER A 1 87 ? 17.891 1.447 10.984 1 98.75 87 SER A N 1
ATOM 603 C CA . SER A 1 87 ? 17.125 2.615 10.547 1 98.75 87 SER A CA 1
ATOM 604 C C . SER A 1 87 ? 15.789 2.709 11.273 1 98.75 87 SER A C 1
ATOM 606 O O . SER A 1 87 ? 15.391 3.793 11.703 1 98.75 87 SER A O 1
ATOM 608 N N . ALA A 1 88 ? 15.125 1.595 11.492 1 98.5 88 ALA A N 1
ATOM 609 C CA . ALA A 1 88 ? 13.852 1.569 12.211 1 98.5 88 ALA A CA 1
ATOM 610 C C . ALA A 1 88 ? 14.031 1.938 13.68 1 98.5 88 ALA A C 1
ATOM 612 O O . ALA A 1 88 ? 13.188 2.609 14.266 1 98.5 88 ALA A O 1
ATOM 613 N N . GLU A 1 89 ? 15.102 1.506 14.266 1 98.44 89 GLU A N 1
ATOM 614 C CA . GLU A 1 89 ? 15.414 1.855 15.648 1 98.44 89 GLU A CA 1
ATOM 615 C C . GLU A 1 89 ? 15.641 3.355 15.805 1 98.44 89 GLU A C 1
ATOM 617 O O . GLU A 1 89 ? 15.172 3.965 16.766 1 98.44 89 GLU A O 1
ATOM 622 N N . ALA A 1 90 ? 16.375 3.924 14.836 1 98.75 90 ALA A N 1
ATOM 623 C CA . ALA A 1 90 ? 16.609 5.363 14.859 1 98.75 90 ALA A CA 1
ATOM 624 C C . ALA A 1 90 ? 15.312 6.141 14.672 1 98.75 90 ALA A C 1
ATOM 626 O O . ALA A 1 90 ? 15.102 7.18 15.305 1 98.75 90 ALA A O 1
ATOM 627 N N . ALA A 1 91 ? 14.5 5.645 13.836 1 98.75 91 ALA A N 1
ATOM 628 C CA . ALA A 1 91 ? 13.203 6.285 13.617 1 98.75 91 ALA A CA 1
ATOM 629 C C . ALA A 1 91 ? 12.375 6.297 14.898 1 98.75 91 ALA A C 1
ATOM 631 O O . ALA A 1 91 ? 11.68 7.273 15.188 1 98.75 91 ALA A O 1
ATOM 632 N N . LEU A 1 92 ? 12.383 5.219 15.672 1 98.62 92 LEU A N 1
ATOM 633 C CA . LEU A 1 92 ? 11.703 5.164 16.969 1 98.62 92 LEU A CA 1
ATOM 634 C C . LEU A 1 92 ? 12.258 6.219 17.922 1 98.62 92 LEU A C 1
ATOM 636 O O . LEU A 1 92 ? 11.5 6.914 18.594 1 98.62 92 LEU A O 1
ATOM 640 N N . ARG A 1 93 ? 13.57 6.406 17.922 1 98.81 93 ARG A N 1
ATOM 641 C CA . ARG A 1 93 ? 14.18 7.422 18.766 1 98.81 93 ARG A CA 1
ATOM 642 C C . ARG A 1 93 ? 13.742 8.82 18.359 1 98.81 93 ARG A C 1
ATOM 644 O O . ARG A 1 93 ? 13.484 9.68 19.203 1 98.81 93 ARG A O 1
ATOM 651 N N . VAL A 1 94 ? 13.664 9.062 17.047 1 98.81 94 VAL A N 1
ATOM 652 C CA . VAL A 1 94 ? 13.18 10.344 16.547 1 98.81 94 VAL A CA 1
ATOM 653 C C . VAL A 1 94 ? 11.781 10.617 17.094 1 98.81 94 VAL A C 1
ATOM 655 O O . VAL A 1 94 ? 11.516 11.703 17.609 1 98.81 94 VAL A O 1
ATOM 658 N N . ALA A 1 95 ? 10.906 9.617 17.016 1 98.81 95 ALA A N 1
ATOM 659 C CA . ALA A 1 95 ? 9.531 9.781 17.484 1 98.81 95 ALA A CA 1
ATOM 660 C C . ALA A 1 95 ? 9.477 10.023 18.984 1 98.81 95 ALA A C 1
ATOM 662 O O . ALA A 1 95 ? 8.68 10.828 19.469 1 98.81 95 ALA A O 1
ATOM 663 N N . GLN A 1 96 ? 10.344 9.352 19.734 1 98.75 96 GLN A N 1
ATOM 664 C CA . GLN A 1 96 ? 10.406 9.508 21.188 1 98.75 96 GLN A CA 1
ATOM 665 C C . GLN A 1 96 ? 10.898 10.906 21.562 1 98.75 96 GLN A C 1
ATOM 667 O O . GLN A 1 96 ? 10.383 11.516 22.5 1 98.75 96 GLN A O 1
ATOM 672 N N . GLU A 1 97 ? 11.906 11.383 20.734 1 98.81 97 GLU A N 1
ATOM 673 C CA . GLU A 1 97 ? 12.398 12.734 20.984 1 98.81 97 GLU A CA 1
ATOM 674 C C . GLU A 1 97 ? 11.344 13.781 20.625 1 98.81 97 GLU A C 1
ATOM 676 O O . GLU A 1 97 ? 11.219 14.797 21.312 1 98.81 97 GLU A O 1
ATOM 681 N N . ASN A 1 98 ? 10.594 13.562 19.656 1 98.81 98 ASN A N 1
ATOM 682 C CA . ASN A 1 98 ? 9.5 14.461 19.297 1 98.81 98 ASN A CA 1
ATOM 683 C C . ASN A 1 98 ? 8.422 14.484 20.375 1 98.81 98 ASN A C 1
ATOM 685 O O . ASN A 1 98 ? 7.855 15.531 20.672 1 98.81 98 ASN A O 1
ATOM 689 N N . LEU A 1 99 ? 8.094 13.305 20.969 1 98.75 99 LEU A N 1
ATOM 690 C CA . LEU A 1 99 ? 7.156 13.227 22.078 1 98.75 99 LEU A CA 1
ATOM 691 C C . LEU A 1 99 ? 7.668 14.031 23.266 1 98.75 99 LEU A C 1
ATOM 693 O O . LEU A 1 99 ? 6.914 14.781 23.891 1 98.75 99 LEU A O 1
ATOM 697 N N . ALA A 1 100 ? 9 13.883 23.531 1 98.69 100 ALA A N 1
ATOM 698 C CA . ALA A 1 100 ? 9.609 14.648 24.609 1 98.69 100 ALA A CA 1
ATOM 699 C C . ALA A 1 100 ? 9.531 16.141 24.344 1 98.69 100 ALA A C 1
ATOM 701 O O . ALA A 1 100 ? 9.25 16.938 25.25 1 98.69 100 ALA A O 1
ATOM 702 N N . ALA A 1 101 ? 9.742 16.547 23.109 1 98.69 101 ALA A N 1
ATOM 703 C CA . ALA A 1 101 ? 9.641 17.953 22.719 1 98.69 101 ALA A CA 1
ATOM 704 C C . ALA A 1 101 ? 8.219 18.469 22.891 1 98.69 101 ALA A C 1
ATOM 706 O O . ALA A 1 101 ? 8.008 19.594 23.375 1 98.69 101 ALA A O 1
ATOM 707 N N . ALA A 1 102 ? 7.234 17.641 22.578 1 97.88 102 ALA A N 1
ATOM 708 C CA . ALA A 1 102 ? 5.832 18.031 22.703 1 97.88 102 ALA A CA 1
ATOM 709 C C . ALA A 1 102 ? 5.453 18.25 24.172 1 97.88 102 ALA A C 1
ATOM 711 O O . ALA A 1 102 ? 4.645 19.125 24.484 1 97.88 102 ALA A O 1
ATOM 712 N N . ARG A 1 103 ? 6.031 17.547 25.078 1 97.94 103 ARG A N 1
ATOM 713 C CA . ARG A 1 103 ? 5.73 17.641 26.5 1 97.94 103 ARG A CA 1
ATOM 714 C C . ARG A 1 103 ? 6.219 18.969 27.062 1 97.94 103 ARG A C 1
ATOM 716 O O . ARG A 1 103 ? 5.777 19.391 28.141 1 97.94 103 ARG A O 1
ATOM 723 N N . GLY A 1 104 ? 7.152 19.625 26.281 1 97.81 104 GLY A N 1
ATOM 724 C CA . GLY A 1 104 ? 7.605 20.938 26.703 1 97.81 104 GLY A CA 1
ATOM 725 C C . GLY A 1 104 ? 6.477 21.938 26.828 1 97.81 104 GLY A C 1
ATOM 726 O O . GLY A 1 104 ? 6.566 22.891 27.594 1 97.81 104 GLY A O 1
ATOM 727 N N . SER A 1 105 ? 5.344 21.703 26.156 1 96.5 105 SER A N 1
ATOM 728 C CA . SER A 1 105 ? 4.215 22.625 26.109 1 96.5 105 SER A CA 1
ATOM 729 C C . SER A 1 105 ? 3.451 22.625 27.422 1 96.5 105 SER A C 1
ATOM 731 O O . SER A 1 105 ? 2.633 23.516 27.688 1 96.5 105 SER A O 1
ATOM 733 N N . PHE A 1 106 ? 3.752 21.625 28.391 1 96.5 106 PHE A N 1
ATOM 734 C CA . PHE A 1 106 ? 3.117 21.578 29.703 1 96.5 106 PHE A CA 1
ATOM 735 C C . PHE A 1 106 ? 3.752 22.578 30.656 1 96.5 106 PHE A C 1
ATOM 737 O O . PHE A 1 106 ? 3.215 22.859 31.719 1 96.5 106 PHE A O 1
ATOM 744 N N . PHE A 1 107 ? 4.922 23.25 30.172 1 97.38 107 PHE A N 1
ATOM 745 C CA . PHE A 1 107 ? 5.695 24.109 31.062 1 97.38 107 PHE A CA 1
ATOM 746 C C . PHE A 1 107 ? 5.734 25.547 30.531 1 97.38 107 PHE A C 1
ATOM 748 O O . PHE A 1 107 ? 5.527 25.781 29.344 1 97.38 107 PHE A O 1
ATOM 755 N N . PRO A 1 108 ? 5.93 26.547 31.453 1 97.38 108 PRO A N 1
ATOM 756 C CA . PRO A 1 108 ? 6.117 27.922 30.984 1 97.38 108 PRO A CA 1
ATOM 757 C C . PRO A 1 108 ? 7.402 28.094 30.172 1 97.38 108 PRO A C 1
ATOM 759 O O . PRO A 1 108 ? 8.297 27.25 30.234 1 97.38 108 PRO A O 1
ATOM 762 N N . SER A 1 109 ? 7.453 29.141 29.406 1 97.75 109 SER A N 1
ATOM 763 C CA . SER A 1 109 ? 8.672 29.562 28.719 1 97.75 109 SER A CA 1
ATOM 764 C C . SER A 1 109 ? 9.266 30.812 29.375 1 97.75 109 SER A C 1
ATOM 766 O O . SER A 1 109 ? 8.539 31.656 29.875 1 97.75 109 SER A O 1
ATOM 768 N N . VAL A 1 110 ? 10.555 30.812 29.516 1 98.12 110 VAL A N 1
ATOM 769 C CA . VAL A 1 110 ? 11.281 31.969 30.031 1 98.12 110 VAL A CA 1
ATOM 770 C C . VAL A 1 110 ? 12.25 32.5 28.969 1 98.12 110 VAL A C 1
ATOM 772 O O . VAL A 1 110 ? 13.094 31.734 28.469 1 98.12 110 VAL A O 1
ATOM 775 N N . ASP A 1 111 ? 12.125 33.781 28.625 1 98.12 111 ASP A N 1
ATOM 776 C CA . ASP A 1 111 ? 13 34.406 27.641 1 98.12 111 ASP A CA 1
ATOM 777 C C . ASP A 1 111 ? 13.664 35.656 28.203 1 98.12 111 ASP A C 1
ATOM 779 O O . ASP A 1 111 ? 13.055 36.375 28.984 1 98.12 111 ASP A O 1
ATOM 783 N N . ALA A 1 112 ? 14.914 35.812 27.844 1 98.06 112 ALA A N 1
ATOM 784 C CA . ALA A 1 112 ? 15.625 37.062 28.125 1 98.06 112 ALA A CA 1
ATOM 785 C C . ALA A 1 112 ? 15.703 37.938 26.875 1 98.06 112 ALA A C 1
ATOM 787 O O . ALA A 1 112 ? 15.977 37.438 25.781 1 98.06 112 ALA A O 1
ATOM 788 N N . GLN A 1 113 ? 15.305 39.25 27.188 1 97.81 113 GLN A N 1
ATOM 789 C CA . GLN A 1 113 ? 15.328 40.188 26.062 1 97.81 113 GLN A CA 1
ATOM 790 C C . GLN A 1 113 ? 16.031 41.5 26.453 1 97.81 113 GLN A C 1
ATOM 792 O O . GLN A 1 113 ? 15.914 41.969 27.578 1 97.81 113 GLN A O 1
ATOM 797 N N . MET A 1 114 ? 16.797 42 25.516 1 97.06 114 MET A N 1
ATOM 798 C CA . MET A 1 114 ? 17.406 43.344 25.609 1 97.06 114 MET A CA 1
ATOM 799 C C . MET A 1 114 ? 17.125 44.156 24.359 1 97.06 114 MET A C 1
ATOM 801 O O . MET A 1 114 ? 17.375 43.688 23.234 1 97.06 114 MET A O 1
ATOM 805 N N . ALA A 1 115 ? 16.516 45.312 24.625 1 97.31 115 ALA A N 1
ATOM 806 C CA . ALA A 1 115 ? 16.203 46.188 23.5 1 97.31 115 ALA A CA 1
ATOM 807 C C . ALA A 1 115 ? 16.766 47.594 23.75 1 97.31 115 ALA A C 1
ATOM 809 O O . ALA A 1 115 ? 16.688 48.125 24.859 1 97.31 115 ALA A O 1
ATOM 810 N N . SER A 1 116 ? 17.406 48.188 22.703 1 97.25 116 SER A N 1
ATOM 811 C CA . SER A 1 116 ? 17.859 49.562 22.703 1 97.25 116 SER A CA 1
ATOM 812 C C . SER A 1 116 ? 17.266 50.312 21.531 1 97.25 116 SER A C 1
ATOM 814 O O . SER A 1 116 ? 17.438 49.938 20.375 1 97.25 116 SER A O 1
ATOM 816 N N . THR A 1 117 ? 16.578 51.406 21.969 1 96.25 117 THR A N 1
ATOM 817 C CA . THR A 1 117 ? 15.914 52.188 20.922 1 96.25 117 THR A CA 1
ATOM 818 C C . THR A 1 117 ? 16.344 53.656 20.984 1 96.25 117 THR A C 1
ATOM 820 O O . THR A 1 117 ? 16.547 54.188 22.078 1 96.25 117 THR A O 1
ATOM 823 N N . ARG A 1 118 ? 16.609 54.312 19.859 1 96.94 118 ARG A N 1
ATOM 824 C CA . ARG A 1 118 ? 16.672 55.75 19.656 1 96.94 118 ARG A CA 1
ATOM 825 C C . ARG A 1 118 ? 15.523 56.25 18.781 1 96.94 118 ARG A C 1
ATOM 827 O O . ARG A 1 118 ? 15.328 55.719 17.672 1 96.94 118 ARG A O 1
ATOM 834 N N . GLN A 1 119 ? 14.758 57.094 19.422 1 95.75 119 GLN A N 1
ATOM 835 C CA . GLN A 1 119 ? 13.539 57.469 18.703 1 95.75 119 GLN A CA 1
ATOM 836 C C . GLN A 1 119 ? 13.219 58.938 18.875 1 95.75 119 GLN A C 1
ATOM 838 O O . GLN A 1 119 ? 13.57 59.562 19.891 1 95.75 119 GLN A O 1
ATOM 843 N N . LYS A 1 120 ? 12.578 59.562 17.812 1 97.88 120 LYS A N 1
ATOM 844 C CA . LYS A 1 120 ? 11.914 60.844 17.875 1 97.88 120 LYS A CA 1
ATOM 845 C C . LYS A 1 120 ? 10.398 60.688 17.75 1 97.88 120 LYS A C 1
ATOM 847 O O . LYS A 1 120 ? 9.906 60.25 16.703 1 97.88 120 LYS A O 1
ATOM 852 N N . THR A 1 121 ? 9.672 61 18.828 1 95.62 121 THR A N 1
ATOM 853 C CA . THR A 1 121 ? 8.211 60.938 18.812 1 95.62 121 THR A CA 1
ATOM 854 C C . THR A 1 121 ? 7.637 62.188 18.109 1 95.62 121 THR A C 1
ATOM 856 O O . THR A 1 121 ? 8.133 63.281 18.297 1 95.62 121 THR A O 1
ATOM 859 N N . ALA A 1 122 ? 6.605 61.906 17.344 1 96.5 122 ALA A N 1
ATOM 860 C CA . ALA A 1 122 ? 5.941 63.031 16.672 1 96.5 122 ALA A CA 1
ATOM 861 C C . ALA A 1 122 ? 5.348 64 17.688 1 96.5 122 ALA A C 1
ATOM 863 O O . ALA A 1 122 ? 4.82 63.562 18.719 1 96.5 122 ALA A O 1
ATOM 864 N N . ALA A 1 123 ? 5.258 65.25 17.375 1 95.75 123 ALA A N 1
ATOM 865 C CA . ALA A 1 123 ? 4.891 66.312 18.312 1 95.75 123 ALA A CA 1
ATOM 866 C C . ALA A 1 123 ? 3.416 66.188 18.688 1 95.75 123 ALA A C 1
ATOM 868 O O . ALA A 1 123 ? 3.006 66.688 19.75 1 95.75 123 ALA A O 1
ATOM 869 N N . VAL A 1 124 ? 2.699 65.562 17.797 1 95.38 124 VAL A N 1
ATOM 870 C CA . VAL A 1 124 ? 1.263 65.438 18.047 1 95.38 124 VAL A CA 1
ATOM 871 C C . VAL A 1 124 ? 0.988 64.375 19.094 1 95.38 124 VAL A C 1
ATOM 873 O O . VAL A 1 124 ? -0.083 64.375 19.703 1 95.38 124 VAL A O 1
ATOM 876 N N . LEU A 1 125 ? 1.979 63.5 19.5 1 94.31 125 LEU A N 1
ATOM 877 C CA . LEU A 1 125 ? 1.825 62.438 20.469 1 94.31 125 LEU A CA 1
ATOM 878 C C . LEU A 1 125 ? 2.52 62.781 21.781 1 94.31 125 LEU A C 1
ATOM 880 O O . LEU A 1 125 ? 3.51 63.531 21.781 1 94.31 125 LEU A O 1
ATOM 884 N N . ALA A 1 126 ? 1.946 62.25 22.891 1 92.94 126 ALA A N 1
ATOM 885 C CA . ALA A 1 126 ? 2.643 62.406 24.156 1 92.94 126 ALA A CA 1
ATOM 886 C C . ALA A 1 126 ? 3.906 61.531 24.203 1 92.94 126 ALA A C 1
ATOM 888 O O . ALA A 1 126 ? 3.926 60.438 23.672 1 92.94 126 ALA A O 1
ATOM 889 N N . SER A 1 127 ? 4.93 62.156 24.844 1 93.69 127 SER A N 1
ATOM 890 C CA . SER A 1 127 ? 6.156 61.406 25.031 1 93.69 127 SER A CA 1
ATOM 891 C C . SER A 1 127 ? 5.926 60.219 25.969 1 93.69 127 SER A C 1
ATOM 893 O O . SER A 1 127 ? 5.199 60.344 26.969 1 93.69 127 SER A O 1
ATOM 895 N N . PRO A 1 128 ? 6.629 59.094 25.656 1 92.56 128 PRO A N 1
ATOM 896 C CA . PRO A 1 128 ? 6.547 57.969 26.625 1 92.56 128 PRO A CA 1
ATOM 897 C C . PRO A 1 128 ? 7.406 58.219 27.859 1 92.56 128 PRO A C 1
ATOM 899 O O . PRO A 1 128 ? 7.281 57.469 28.844 1 92.56 128 PRO A O 1
ATOM 902 N N . LEU A 1 129 ? 8.18 59.25 27.938 1 94.56 129 LEU A N 1
ATOM 903 C CA . LEU A 1 129 ? 9.039 59.562 29.062 1 94.56 129 LEU A CA 1
ATOM 904 C C . LEU A 1 129 ? 8.32 60.438 30.062 1 94.56 129 LEU A C 1
ATOM 906 O O . LEU A 1 129 ? 7.559 61.344 29.672 1 94.56 129 LEU A O 1
ATOM 910 N N . ALA A 1 130 ? 8.695 60.188 31.297 1 92.88 130 ALA A N 1
ATOM 911 C CA . ALA A 1 130 ? 8.172 61.062 32.344 1 92.88 130 ALA A CA 1
ATOM 912 C C . ALA A 1 130 ? 8.609 62.5 32.156 1 92.88 130 ALA A C 1
ATOM 914 O O . ALA A 1 130 ? 7.883 63.438 32.5 1 92.88 130 ALA A O 1
ATOM 915 N N . SER A 1 131 ? 9.742 62.688 31.438 1 92.94 131 SER A N 1
ATOM 916 C CA . SER A 1 131 ? 10.305 64 31.234 1 92.94 131 SER A CA 1
ATOM 917 C C . SER A 1 131 ? 9.594 64.75 30.125 1 92.94 131 SER A C 1
ATOM 919 O O . SER A 1 131 ? 9.734 66 30 1 92.94 131 SER A O 1
ATOM 921 N N . GLY A 1 132 ? 8.961 64.062 29.219 1 94 132 GLY A N 1
ATOM 922 C CA . GLY A 1 132 ? 8.25 64.688 28.125 1 94 132 GLY A CA 1
ATOM 923 C C . GLY A 1 132 ? 9.102 64.938 26.891 1 94 132 GLY A C 1
ATOM 924 O O . GLY A 1 132 ? 8.617 65.375 25.859 1 94 132 GLY A O 1
ATOM 925 N N . ASN A 1 133 ? 10.359 64.5 26.953 1 95.38 133 ASN A N 1
ATOM 926 C CA . ASN A 1 133 ? 11.25 64.625 25.812 1 95.38 133 ASN A CA 1
ATOM 927 C C . ASN A 1 133 ? 10.797 63.812 24.625 1 95.38 133 ASN A C 1
ATOM 929 O O . ASN A 1 133 ? 10.445 62.625 24.781 1 95.38 133 ASN A O 1
ATOM 933 N N . LEU A 1 134 ? 10.906 64.438 23.5 1 96.94 134 LEU A N 1
ATOM 934 C CA . LEU A 1 134 ? 10.414 63.781 22.312 1 96.94 134 LEU A CA 1
ATOM 935 C C . LEU A 1 134 ? 11.531 63 21.625 1 96.94 134 LEU A C 1
ATOM 937 O O . LEU A 1 134 ? 11.266 62.062 20.875 1 96.94 134 LEU A O 1
ATOM 941 N N . LEU A 1 135 ? 12.828 63.469 21.703 1 97.25 135 LEU A N 1
ATOM 942 C CA . LEU A 1 135 ? 14 62.719 21.25 1 97.25 135 LEU A CA 1
ATOM 943 C C . LEU A 1 135 ? 14.695 62.031 22.406 1 97.25 135 LEU A C 1
ATOM 945 O O . LEU A 1 135 ? 15.086 62.688 23.375 1 97.25 135 LEU A O 1
ATOM 949 N N . TYR A 1 136 ? 14.773 60.719 22.359 1 96 136 TYR A N 1
ATOM 950 C CA . TYR A 1 136 ? 15.328 60 23.484 1 96 136 TYR A CA 1
ATOM 951 C C . TYR A 1 136 ? 15.906 58.656 23.047 1 96 136 TYR A C 1
ATOM 953 O O . TYR A 1 136 ? 15.617 58.188 21.953 1 96 136 TYR A O 1
ATOM 961 N N . SER A 1 137 ? 16.844 58.125 23.875 1 96.94 137 SER A N 1
ATOM 962 C CA . SER A 1 137 ? 17.266 56.719 23.859 1 96.94 137 SER A CA 1
ATOM 963 C C . SER A 1 137 ? 16.719 55.969 25.047 1 96.94 137 SER A C 1
ATOM 965 O O . SER A 1 137 ? 16.641 56.5 26.156 1 96.94 137 SER A O 1
ATOM 967 N N . LEU A 1 138 ? 16.188 54.781 24.797 1 96.81 138 LEU A N 1
ATOM 968 C CA . LEU A 1 138 ? 15.633 53.938 25.844 1 96.81 138 LEU A CA 1
ATOM 969 C C . LEU A 1 138 ? 16.219 52.531 25.766 1 96.81 138 LEU A C 1
ATOM 971 O O . LEU A 1 138 ? 16.234 51.906 24.703 1 96.81 138 LEU A O 1
ATOM 975 N N . HIS A 1 139 ? 16.859 52.156 26.859 1 97.62 139 HIS A N 1
ATOM 976 C CA . HIS A 1 139 ? 17.391 50.781 27.016 1 97.62 139 HIS A CA 1
ATOM 977 C C . HIS A 1 139 ? 16.547 49.969 27.984 1 97.62 139 HIS A C 1
ATOM 979 O O . HIS A 1 139 ? 16.281 50.406 29.109 1 97.62 139 HIS A O 1
ATOM 985 N N . THR A 1 140 ? 16.062 48.812 27.516 1 97.81 140 THR A N 1
ATOM 986 C CA . THR A 1 140 ? 15.227 47.969 28.375 1 97.81 140 THR A CA 1
ATOM 987 C C . THR A 1 140 ? 15.758 46.531 28.406 1 97.81 140 THR A C 1
ATOM 989 O O . THR A 1 140 ? 15.984 45.938 27.359 1 97.81 140 THR A O 1
ATOM 992 N N . ALA A 1 141 ? 16.062 46 29.547 1 97.94 141 ALA A N 1
ATOM 993 C CA . ALA A 1 141 ? 16.375 44.594 29.797 1 97.94 141 ALA A CA 1
ATOM 994 C C . ALA A 1 141 ? 15.289 43.938 30.625 1 97.94 141 ALA A C 1
ATOM 996 O O . ALA A 1 141 ? 14.867 44.469 31.656 1 97.94 141 ALA A O 1
ATOM 997 N N . GLN A 1 142 ? 14.883 42.812 30.109 1 97.62 142 GLN A N 1
ATOM 998 C CA . GLN A 1 142 ? 13.797 42.219 30.875 1 97.62 142 GLN A CA 1
ATOM 999 C C . GLN A 1 142 ? 13.812 40.688 30.734 1 97.62 142 GLN A C 1
ATOM 1001 O O . GLN A 1 142 ? 14.383 40.156 29.781 1 97.62 142 GLN A O 1
ATOM 1006 N N . LEU A 1 143 ? 13.266 39.969 31.703 1 97.94 143 LEU A N 1
ATOM 1007 C CA . LEU A 1 143 ? 12.867 38.594 31.688 1 97.94 143 LEU A CA 1
ATOM 1008 C C . LEU A 1 143 ? 11.359 38.438 31.516 1 97.94 143 LEU A C 1
ATOM 1010 O O . LEU A 1 143 ? 10.586 39.188 32.156 1 97.94 143 LEU A O 1
ATOM 1014 N N . THR A 1 144 ? 11.047 37.625 30.547 1 97.88 144 THR A N 1
ATOM 1015 C CA . THR A 1 144 ? 9.625 37.406 30.328 1 97.88 144 THR A CA 1
ATOM 1016 C C . THR A 1 144 ? 9.289 35.938 30.547 1 97.88 144 THR A C 1
ATOM 1018 O O . THR A 1 144 ? 9.961 35.031 30.016 1 97.88 144 THR A O 1
ATOM 1021 N N . VAL A 1 145 ? 8.312 35.625 31.391 1 97.88 145 VAL A N 1
ATOM 1022 C CA . VAL A 1 145 ? 7.758 34.281 31.609 1 97.88 145 VAL A CA 1
ATOM 1023 C C . VAL A 1 145 ? 6.359 34.219 31 1 97.88 145 VAL A C 1
ATOM 1025 O O . VAL A 1 145 ? 5.527 35.094 31.219 1 97.88 145 VAL A O 1
ATOM 1028 N N . SER A 1 146 ? 6.188 33.281 30.141 1 97.81 146 SER A N 1
ATOM 1029 C CA . SER A 1 146 ? 4.875 33.062 29.531 1 97.81 146 SER A CA 1
ATOM 1030 C C . SER A 1 146 ? 4.406 31.625 29.75 1 97.81 146 SER A C 1
ATOM 1032 O O . SER A 1 146 ? 5.199 30.688 29.672 1 97.81 146 SER A O 1
ATOM 1034 N N . TYR A 1 147 ? 3.111 31.438 30.047 1 97.19 147 TYR A N 1
ATOM 1035 C CA . TYR A 1 147 ? 2.521 30.125 30.297 1 97.19 147 TYR A CA 1
ATOM 1036 C C . TYR A 1 147 ? 1.064 30.094 29.844 1 97.19 147 TYR A C 1
ATOM 1038 O O . TYR A 1 147 ? 0.321 31.047 30.062 1 97.19 147 TYR A O 1
ATOM 1046 N N . ALA A 1 148 ? 0.731 29.062 29.141 1 96.38 148 ALA A N 1
ATOM 1047 C CA . ALA A 1 148 ? -0.658 28.797 28.781 1 96.38 148 ALA A CA 1
ATOM 1048 C C . ALA A 1 148 ? -1.16 27.5 29.422 1 96.38 148 ALA A C 1
ATOM 1050 O O . ALA A 1 148 ? -0.868 26.406 28.953 1 96.38 148 ALA A O 1
ATOM 1051 N N . PRO A 1 149 ? -1.936 27.656 30.562 1 95.75 149 PRO A N 1
ATOM 1052 C CA . PRO A 1 149 ? -2.455 26.438 31.203 1 95.75 149 PRO A CA 1
ATOM 1053 C C . PRO A 1 149 ? -3.365 25.625 30.281 1 95.75 149 PRO A C 1
ATOM 1055 O O . PRO A 1 149 ? -4.145 26.203 29.516 1 95.75 149 PRO A O 1
ATOM 1058 N N . ASP A 1 150 ? -3.293 24.375 30.344 1 95.88 150 ASP A N 1
ATOM 1059 C CA . ASP A 1 150 ? -4.07 23.469 29.5 1 95.88 150 ASP A CA 1
ATOM 1060 C C . ASP A 1 150 ? -5.438 23.188 30.109 1 95.88 150 ASP A C 1
ATOM 1062 O O . ASP A 1 150 ? -5.754 22.031 30.422 1 95.88 150 ASP A O 1
ATOM 1066 N N . VAL A 1 151 ? -6.25 24.156 30.062 1 94.94 151 VAL A N 1
ATOM 1067 C CA . VAL A 1 151 ? -7.531 24.109 30.766 1 94.94 151 VAL A CA 1
ATOM 1068 C C . VAL A 1 151 ? -8.461 23.109 30.094 1 94.94 151 VAL A C 1
ATOM 1070 O O . VAL A 1 151 ? -9.133 22.328 30.766 1 94.94 151 VAL A O 1
ATOM 1073 N N . PHE A 1 152 ? -8.469 23.047 28.797 1 96.12 152 PHE A N 1
ATOM 1074 C CA . PHE A 1 152 ? -9.453 22.219 28.094 1 96.12 152 PHE A CA 1
ATOM 1075 C C . PHE A 1 152 ? -8.805 20.953 27.547 1 96.12 152 PHE A C 1
ATOM 1077 O O . PHE A 1 152 ? -9.477 20.141 26.891 1 96.12 152 PHE A O 1
ATOM 1084 N N . GLY A 1 153 ? -7.52 20.828 27.734 1 97 153 GLY A N 1
ATOM 1085 C CA . GLY A 1 153 ? -6.848 19.578 27.391 1 97 153 GLY A CA 1
ATOM 1086 C C . GLY A 1 153 ? -6.301 19.562 25.984 1 97 153 GLY A C 1
ATOM 1087 O O . GLY A 1 153 ? -6.055 18.484 25.422 1 97 153 GLY A O 1
ATOM 1088 N N . GLY A 1 154 ? -6.152 20.719 25.297 1 97.31 154 GLY A N 1
ATOM 1089 C CA . GLY A 1 154 ? -5.562 20.766 23.969 1 97.31 154 GLY A CA 1
ATOM 1090 C C . GLY A 1 154 ? -4.137 20.25 23.922 1 97.31 154 GLY A C 1
ATOM 1091 O O . GLY A 1 154 ? -3.785 19.453 23.047 1 97.31 154 GLY A O 1
ATOM 1092 N N . VAL A 1 155 ? -3.314 20.703 24.844 1 97.56 155 VAL A N 1
ATOM 1093 C CA . VAL A 1 155 ? -1.923 20.266 24.938 1 97.56 155 VAL A CA 1
ATOM 1094 C C . VAL A 1 155 ? -1.864 18.781 25.281 1 97.56 155 VAL A C 1
ATOM 1096 O O . VAL A 1 155 ? -1.068 18.031 24.719 1 97.56 155 VAL A O 1
ATOM 1099 N N . ARG A 1 156 ? -2.719 18.359 26.25 1 98.12 156 ARG A N 1
ATOM 1100 C CA . ARG A 1 156 ? -2.771 16.953 26.609 1 98.12 156 ARG A CA 1
ATOM 1101 C C . ARG A 1 156 ? -3.086 16.094 25.391 1 98.12 156 ARG A C 1
ATOM 1103 O O . ARG A 1 156 ? -2.475 15.039 25.188 1 98.12 156 ARG A O 1
ATOM 1110 N N . ARG A 1 157 ? -4.062 16.594 24.562 1 98.5 157 ARG A N 1
ATOM 1111 C CA . ARG A 1 157 ? -4.434 15.852 23.359 1 98.5 157 ARG A CA 1
ATOM 1112 C C . ARG A 1 157 ? -3.293 15.852 22.344 1 98.5 157 ARG A C 1
ATOM 1114 O O . ARG A 1 157 ? -3.068 14.852 21.656 1 98.5 157 ARG A O 1
ATOM 1121 N N . GLU A 1 158 ? -2.561 16.969 22.203 1 98.38 158 GLU A N 1
ATOM 1122 C CA . GLU A 1 158 ? -1.408 17.031 21.312 1 98.38 158 GLU A CA 1
ATOM 1123 C C . GLU A 1 158 ? -0.321 16.047 21.75 1 98.38 158 GLU A C 1
ATOM 1125 O O . GLU A 1 158 ? 0.274 15.367 20.906 1 98.38 158 GLU A O 1
ATOM 1130 N N . VAL A 1 159 ? -0.021 16 23.031 1 98.56 159 VAL A N 1
ATOM 1131 C CA . VAL A 1 159 ? 0.974 15.086 23.562 1 98.56 159 VAL A CA 1
ATOM 1132 C C . VAL A 1 159 ? 0.495 13.641 23.391 1 98.56 159 VAL A C 1
ATOM 1134 O O . VAL A 1 159 ? 1.286 12.758 23.062 1 98.56 159 VAL A O 1
ATOM 1137 N N . GLU A 1 160 ? -0.824 13.414 23.641 1 98.56 160 GLU A N 1
ATOM 1138 C CA . GLU A 1 160 ? -1.41 12.094 23.406 1 98.56 160 GLU A CA 1
ATOM 1139 C C . GLU A 1 160 ? -1.214 11.656 21.953 1 98.56 160 GLU A C 1
ATOM 1141 O O . GLU A 1 160 ? -0.841 10.516 21.688 1 98.56 160 GLU A O 1
ATOM 1146 N N . ALA A 1 161 ? -1.463 12.617 20.938 1 98.69 161 ALA A N 1
ATOM 1147 C CA . ALA A 1 161 ? -1.245 12.32 19.531 1 98.69 161 ALA A CA 1
ATOM 1148 C C . ALA A 1 161 ? 0.216 11.969 19.266 1 98.69 161 ALA A C 1
ATOM 1150 O O . ALA A 1 161 ? 0.511 11.031 18.516 1 98.69 161 ALA A O 1
ATOM 1151 N N . SER A 1 162 ? 1.115 12.703 19.859 1 98.69 162 SER A N 1
ATOM 1152 C CA . SER A 1 162 ? 2.543 12.453 19.688 1 98.69 162 SER A CA 1
ATOM 1153 C C . SER A 1 162 ? 2.945 11.117 20.297 1 98.69 162 SER A C 1
ATOM 1155 O O . SER A 1 162 ? 3.775 10.398 19.734 1 98.69 162 SER A O 1
ATOM 1157 N N . ALA A 1 163 ? 2.422 10.805 21.484 1 98.81 163 ALA A N 1
ATOM 1158 C CA . ALA A 1 163 ? 2.676 9.508 22.094 1 98.81 163 ALA A CA 1
ATOM 1159 C C . ALA A 1 163 ? 2.205 8.367 21.203 1 98.81 163 ALA A C 1
ATOM 1161 O O . ALA A 1 163 ? 2.889 7.352 21.078 1 98.81 163 ALA A O 1
ATOM 1162 N N . ALA A 1 164 ? 1.012 8.555 20.625 1 98.81 164 ALA A N 1
ATOM 1163 C CA . ALA A 1 164 ? 0.495 7.559 19.703 1 98.81 164 ALA A CA 1
ATOM 1164 C C . ALA A 1 164 ? 1.413 7.41 18.484 1 98.81 164 ALA A C 1
ATOM 1166 O O . ALA A 1 164 ? 1.628 6.297 18 1 98.81 164 ALA A O 1
ATOM 1167 N N . GLN A 1 165 ? 2.014 8.508 18.031 1 98.75 165 GLN A N 1
ATOM 1168 C CA . GLN A 1 165 ? 2.949 8.461 16.906 1 98.75 165 GLN A CA 1
ATOM 1169 C C . GLN A 1 165 ? 4.227 7.723 17.297 1 98.75 165 GLN A C 1
ATOM 1171 O O . GLN A 1 165 ? 4.832 7.043 16.469 1 98.75 165 GLN A O 1
ATOM 1176 N N . ALA A 1 166 ? 4.66 7.859 18.484 1 98.81 166 ALA A N 1
ATOM 1177 C CA . ALA A 1 166 ? 5.801 7.078 18.969 1 98.81 166 ALA A CA 1
ATOM 1178 C C . ALA A 1 166 ? 5.465 5.59 19.016 1 98.81 166 ALA A C 1
ATOM 1180 O O . ALA A 1 166 ? 6.32 4.746 18.734 1 98.81 166 ALA A O 1
ATOM 1181 N N . GLU A 1 167 ? 4.254 5.301 19.391 1 98.75 167 GLU A N 1
ATOM 1182 C CA . GLU A 1 167 ? 3.809 3.908 19.391 1 98.75 167 GLU A CA 1
ATOM 1183 C C . GLU A 1 167 ? 3.793 3.338 17.969 1 98.75 167 GLU A C 1
ATOM 1185 O O . GLU A 1 167 ? 4.145 2.176 17.766 1 98.75 167 GLU A O 1
ATOM 1190 N N . VAL A 1 168 ? 3.33 4.152 16.906 1 98.75 168 VAL A N 1
ATOM 1191 C CA . VAL A 1 168 ? 3.4 3.73 15.516 1 98.75 168 VAL A CA 1
ATOM 1192 C C . VAL A 1 168 ? 4.832 3.33 15.172 1 98.75 168 VAL A C 1
ATOM 1194 O O . VAL A 1 168 ? 5.066 2.252 14.617 1 98.75 168 VAL A O 1
ATOM 1197 N N . ALA A 1 169 ? 5.793 4.188 15.562 1 98.69 169 ALA A N 1
ATOM 1198 C CA . ALA A 1 169 ? 7.195 3.926 15.258 1 98.69 169 ALA A CA 1
ATOM 1199 C C . ALA A 1 169 ? 7.684 2.668 15.977 1 98.69 169 ALA A C 1
ATOM 1201 O O . ALA A 1 169 ? 8.477 1.903 15.422 1 98.69 169 ALA A O 1
ATOM 1202 N N . ALA A 1 170 ? 7.242 2.467 17.188 1 98.69 170 ALA A N 1
ATOM 1203 C CA . ALA A 1 170 ? 7.633 1.283 17.953 1 98.69 170 ALA A CA 1
ATOM 1204 C C . ALA A 1 170 ? 7.184 0.005 17.25 1 98.69 170 ALA A C 1
ATOM 1206 O O . ALA A 1 170 ? 7.961 -0.942 17.109 1 98.69 170 ALA A O 1
ATOM 1207 N N . PHE A 1 171 ? 5.988 -0.002 16.797 1 98.62 171 PHE A N 1
ATOM 1208 C CA . PHE A 1 171 ? 5.473 -1.207 16.156 1 98.62 171 PHE A CA 1
ATOM 1209 C C . PHE A 1 171 ? 6.012 -1.342 14.734 1 98.62 171 PHE A C 1
ATOM 1211 O O . PHE A 1 171 ? 6.125 -2.453 14.211 1 98.62 171 PHE A O 1
ATOM 1218 N N . GLN A 1 172 ? 6.379 -0.252 14.07 1 98.62 172 GLN A N 1
ATOM 1219 C CA . GLN A 1 172 ? 7.074 -0.334 12.789 1 98.62 172 GLN A CA 1
ATOM 1220 C C . GLN A 1 172 ? 8.453 -0.967 12.961 1 98.62 172 GLN A C 1
ATOM 1222 O O . GLN A 1 172 ? 8.922 -1.696 12.078 1 98.62 172 GLN A O 1
ATOM 1227 N N . ARG A 1 173 ? 9.086 -0.676 14.055 1 98.38 173 ARG A N 1
ATOM 1228 C CA . ARG A 1 173 ? 10.344 -1.338 14.367 1 98.38 173 ARG A CA 1
ATOM 1229 C C . ARG A 1 173 ? 10.148 -2.838 14.562 1 98.38 173 ARG A C 1
ATOM 1231 O O . ARG A 1 173 ? 10.945 -3.643 14.078 1 98.38 173 ARG A O 1
ATOM 1238 N N . GLU A 1 174 ? 9.078 -3.193 15.25 1 98.25 174 GLU A N 1
ATOM 1239 C CA . GLU A 1 174 ? 8.773 -4.609 15.43 1 98.25 174 GLU A CA 1
ATOM 1240 C C . GLU A 1 174 ? 8.461 -5.277 14.094 1 98.25 174 GLU A C 1
ATOM 1242 O O . GLU A 1 174 ? 8.828 -6.434 13.867 1 98.25 174 GLU A O 1
ATOM 1247 N N . ALA A 1 175 ? 7.754 -4.555 13.25 1 98.38 175 ALA A N 1
ATOM 1248 C CA . ALA A 1 175 ? 7.461 -5.078 11.914 1 98.38 175 ALA A CA 1
ATOM 1249 C C . ALA A 1 175 ? 8.75 -5.289 11.117 1 98.38 175 ALA A C 1
ATOM 1251 O O . ALA A 1 175 ? 8.875 -6.277 10.391 1 98.38 175 ALA A O 1
ATOM 1252 N N . ALA A 1 176 ? 9.664 -4.383 11.242 1 98.25 176 ALA A N 1
ATOM 1253 C CA . ALA A 1 176 ? 10.953 -4.52 10.562 1 98.25 176 ALA A CA 1
ATOM 1254 C C . ALA A 1 176 ? 11.719 -5.738 11.086 1 98.25 176 ALA A C 1
ATOM 1256 O O . ALA A 1 176 ? 12.328 -6.473 10.305 1 98.25 176 ALA A O 1
ATOM 1257 N N . TYR A 1 177 ? 11.68 -5.902 12.359 1 98.12 177 TYR A N 1
ATOM 1258 C CA . TYR A 1 177 ? 12.289 -7.066 12.992 1 98.12 177 TYR A CA 1
ATOM 1259 C C . TYR A 1 177 ? 11.703 -8.359 12.438 1 98.12 177 TYR A C 1
ATOM 1261 O O . TYR A 1 177 ? 12.445 -9.266 12.039 1 98.12 177 TYR A O 1
ATOM 1269 N N . LEU A 1 178 ? 10.414 -8.422 12.398 1 98.19 178 LEU A N 1
ATOM 1270 C CA . LEU A 1 178 ? 9.703 -9.602 11.914 1 98.19 178 LEU A CA 1
ATOM 1271 C C . LEU A 1 178 ? 10.023 -9.859 10.445 1 98.19 178 LEU A C 1
ATOM 1273 O O . LEU A 1 178 ? 10.32 -10.992 10.062 1 98.19 178 LEU A O 1
ATOM 1277 N N . THR A 1 179 ? 10.008 -8.789 9.656 1 98.38 179 THR A N 1
ATOM 1278 C CA . THR A 1 179 ? 10.297 -8.922 8.234 1 98.38 179 THR A CA 1
ATOM 1279 C C . THR A 1 179 ? 11.727 -9.414 8.016 1 98.38 179 THR A C 1
ATOM 1281 O O . THR A 1 179 ? 11.961 -10.305 7.207 1 98.38 179 THR A O 1
ATOM 1284 N N . LEU A 1 180 ? 12.625 -8.883 8.742 1 98.62 180 LEU A N 1
ATOM 1285 C CA . LEU A 1 180 ? 14.023 -9.273 8.609 1 98.62 180 LEU A CA 1
ATOM 1286 C C . LEU A 1 180 ? 14.219 -10.742 8.977 1 98.62 180 LEU A C 1
ATOM 1288 O O . LEU A 1 180 ? 14.812 -11.508 8.211 1 98.62 180 LEU A O 1
ATOM 1292 N N . THR A 1 181 ? 13.719 -11.164 10.125 1 98.56 181 THR A N 1
ATOM 1293 C CA . THR A 1 181 ? 13.914 -12.539 10.57 1 98.56 181 THR A CA 1
ATOM 1294 C C . THR A 1 181 ? 13.234 -13.516 9.617 1 98.56 181 THR A C 1
ATOM 1296 O O . THR A 1 181 ? 13.805 -14.555 9.281 1 98.56 181 THR A O 1
ATOM 1299 N N . ALA A 1 182 ? 12.023 -13.164 9.156 1 98.62 182 ALA A N 1
ATOM 1300 C CA . ALA A 1 182 ? 11.32 -14.016 8.195 1 98.62 182 ALA A CA 1
ATOM 1301 C C . ALA A 1 182 ? 12.102 -14.117 6.887 1 98.62 182 ALA A C 1
ATOM 1303 O O . ALA A 1 182 ? 12.242 -15.203 6.32 1 98.62 182 ALA A O 1
ATOM 1304 N N . ASN A 1 183 ? 12.633 -12.984 6.414 1 98.62 183 ASN A N 1
ATOM 1305 C CA . ASN A 1 183 ? 13.383 -12.961 5.164 1 98.62 183 ASN A CA 1
ATOM 1306 C C . ASN A 1 183 ? 14.664 -13.789 5.266 1 98.62 183 ASN A C 1
ATOM 1308 O O . ASN A 1 183 ? 15.023 -14.508 4.328 1 98.62 183 ASN A O 1
ATOM 1312 N N . VAL A 1 184 ? 15.305 -13.711 6.387 1 98.69 184 VAL A N 1
ATOM 1313 C CA . VAL A 1 184 ? 16.531 -14.461 6.582 1 98.69 184 VAL A CA 1
ATOM 1314 C C . VAL A 1 184 ? 16.234 -15.961 6.562 1 98.69 184 VAL A C 1
ATOM 1316 O O . VAL A 1 184 ? 16.891 -16.719 5.852 1 98.69 184 VAL A O 1
ATOM 1319 N N . VAL A 1 185 ? 15.258 -16.406 7.309 1 98.75 185 VAL A N 1
ATOM 1320 C CA . VAL A 1 185 ? 14.93 -17.812 7.383 1 98.75 185 VAL A CA 1
ATOM 1321 C C . VAL A 1 185 ? 14.461 -18.312 6.016 1 98.75 185 VAL A C 1
ATOM 1323 O O . VAL A 1 185 ? 14.883 -19.375 5.551 1 98.75 185 VAL A O 1
ATOM 1326 N N . ALA A 1 186 ? 13.625 -17.484 5.355 1 98.62 186 ALA A N 1
ATOM 1327 C CA . ALA A 1 186 ? 13.156 -17.859 4.023 1 98.62 186 ALA A CA 1
ATOM 1328 C C . ALA A 1 186 ? 14.32 -17.953 3.039 1 98.62 186 ALA A C 1
ATOM 1330 O O . ALA A 1 186 ? 14.344 -18.844 2.186 1 98.62 186 ALA A O 1
ATOM 1331 N N . ALA A 1 187 ? 15.195 -17.062 3.168 1 98.62 187 ALA A N 1
ATOM 1332 C CA . ALA A 1 187 ? 16.359 -17.078 2.285 1 98.62 187 ALA A CA 1
ATOM 1333 C C . ALA A 1 187 ? 17.203 -18.328 2.521 1 98.62 187 ALA A C 1
ATOM 1335 O O . ALA A 1 187 ? 17.719 -18.938 1.572 1 98.62 187 ALA A O 1
ATOM 1336 N N . ALA A 1 188 ? 17.375 -18.75 3.729 1 98.69 188 ALA A N 1
ATOM 1337 C CA . ALA A 1 188 ? 18.109 -19.969 4.051 1 98.69 188 ALA A CA 1
ATOM 1338 C C . ALA A 1 188 ? 17.406 -21.188 3.482 1 98.69 188 ALA A C 1
ATOM 1340 O O . ALA A 1 188 ? 18.047 -22.078 2.916 1 98.69 188 ALA A O 1
ATOM 1341 N N . ILE A 1 189 ? 16.156 -21.234 3.639 1 98.75 189 ILE A N 1
ATOM 1342 C CA . ILE A 1 189 ? 15.375 -22.359 3.117 1 98.75 189 ILE A CA 1
ATOM 1343 C C . ILE A 1 189 ? 15.492 -22.391 1.595 1 98.75 189 ILE A C 1
ATOM 1345 O O . ILE A 1 189 ? 15.641 -23.469 1.009 1 98.75 189 ILE A O 1
ATOM 1349 N N . GLN A 1 190 ? 15.461 -21.234 0.968 1 98.69 190 GLN A N 1
ATOM 1350 C CA . GLN A 1 190 ? 15.602 -21.188 -0.483 1 98.69 190 GLN A CA 1
ATOM 1351 C C . GLN A 1 190 ? 16.984 -21.656 -0.914 1 98.69 190 GLN A C 1
ATOM 1353 O O . GLN A 1 190 ? 17.141 -22.328 -1.934 1 98.69 190 GLN A O 1
ATOM 1358 N N . GLU A 1 191 ? 18 -21.312 -0.141 1 98.69 191 GLU A N 1
ATOM 1359 C CA . GLU A 1 191 ? 19.328 -21.844 -0.428 1 98.69 191 GLU A CA 1
ATOM 1360 C C . GLU A 1 191 ? 19.344 -23.359 -0.342 1 98.69 191 GLU A C 1
ATOM 1362 O O . GLU A 1 191 ? 19.891 -24.031 -1.223 1 98.69 191 GLU A O 1
ATOM 1367 N N . ALA A 1 192 ? 18.766 -23.859 0.703 1 98.69 192 ALA A N 1
ATOM 1368 C CA . ALA A 1 192 ? 18.703 -25.312 0.882 1 98.69 192 ALA A CA 1
ATOM 1369 C C . ALA A 1 192 ? 17.984 -25.969 -0.283 1 98.69 192 ALA A C 1
ATOM 1371 O O . ALA A 1 192 ? 18.406 -27.016 -0.771 1 98.69 192 ALA A O 1
ATOM 1372 N N . SER A 1 193 ? 16.906 -25.328 -0.708 1 98.62 193 SER A N 1
ATOM 1373 C CA . SER A 1 193 ? 16.141 -25.828 -1.847 1 98.62 193 SER A CA 1
ATOM 1374 C C . SER A 1 193 ? 17 -25.875 -3.107 1 98.62 193 SER A C 1
ATOM 1376 O O . SER A 1 193 ? 17.016 -26.891 -3.812 1 98.62 193 SER A O 1
ATOM 1378 N N . LEU A 1 194 ? 17.688 -24.797 -3.357 1 98.62 194 LEU A N 1
ATOM 1379 C CA . LEU A 1 194 ? 18.516 -24.703 -4.559 1 98.62 194 LEU A CA 1
ATOM 1380 C C . LEU A 1 194 ? 19.656 -25.703 -4.512 1 98.62 194 LEU A C 1
ATOM 1382 O O . LEU A 1 194 ? 19.984 -26.344 -5.523 1 98.62 194 LEU A O 1
ATOM 1386 N N . ARG A 1 195 ? 20.266 -25.969 -3.406 1 98.56 195 ARG A N 1
ATOM 1387 C CA . ARG A 1 195 ? 21.328 -26.969 -3.266 1 98.56 195 ARG A CA 1
ATOM 1388 C C . ARG A 1 195 ? 20.781 -28.375 -3.49 1 98.56 195 ARG A C 1
ATOM 1390 O O . ARG A 1 195 ? 21.438 -29.203 -4.117 1 98.56 195 ARG A O 1
ATOM 1397 N N . ALA A 1 196 ? 19.609 -28.547 -2.934 1 98.31 196 ALA A N 1
ATOM 1398 C CA . ALA A 1 196 ? 18.969 -29.844 -3.156 1 98.31 196 ALA A CA 1
ATOM 1399 C C . ALA A 1 196 ? 18.672 -30.062 -4.637 1 98.31 196 ALA A C 1
ATOM 1401 O O . ALA A 1 196 ? 18.812 -31.188 -5.148 1 98.31 196 ALA A O 1
ATOM 1402 N N . GLN A 1 197 ? 18.281 -29.078 -5.34 1 98.25 197 GLN A N 1
ATOM 1403 C CA . GLN A 1 197 ? 18 -29.172 -6.77 1 98.25 197 GLN A CA 1
ATOM 1404 C C . GLN A 1 197 ? 19.281 -29.406 -7.566 1 98.25 197 GLN A C 1
ATOM 1406 O O . GLN A 1 197 ? 19.297 -30.188 -8.516 1 98.25 197 GLN A O 1
ATOM 1411 N N . VAL A 1 198 ? 20.328 -28.719 -7.156 1 98.06 198 VAL A N 1
ATOM 1412 C CA . VAL A 1 198 ? 21.609 -28.922 -7.793 1 98.06 198 VAL A CA 1
ATOM 1413 C C . VAL A 1 198 ? 22.062 -30.375 -7.586 1 98.06 198 VAL A C 1
ATOM 1415 O O . VAL A 1 198 ? 22.484 -31.031 -8.539 1 98.06 198 VAL A O 1
ATOM 1418 N N . GLN A 1 199 ? 21.938 -30.844 -6.414 1 97.62 199 GLN A N 1
ATOM 1419 C CA . GLN A 1 199 ? 22.312 -32.219 -6.121 1 97.62 199 GLN A CA 1
ATOM 1420 C C . GLN A 1 199 ? 21.469 -33.219 -6.906 1 97.62 199 GLN A C 1
ATOM 1422 O O . GLN A 1 199 ? 21.969 -34.188 -7.43 1 97.62 199 GLN A O 1
ATOM 1427 N N . ALA A 1 200 ? 20.156 -32.906 -6.902 1 97.12 200 ALA A N 1
ATOM 1428 C CA . ALA A 1 200 ? 19.25 -33.75 -7.684 1 97.12 200 ALA A CA 1
ATOM 1429 C C . ALA A 1 200 ? 19.656 -33.75 -9.156 1 97.12 200 ALA A C 1
ATOM 1431 O O . ALA A 1 200 ? 19.609 -34.812 -9.805 1 97.12 200 ALA A O 1
ATOM 1432 N N . THR A 1 201 ? 20.078 -32.656 -9.672 1 97.12 201 THR A N 1
ATOM 1433 C CA . THR A 1 201 ? 20.484 -32.562 -11.07 1 97.12 201 THR A CA 1
ATOM 1434 C C . THR A 1 201 ? 21.797 -33.312 -11.297 1 97.12 201 THR A C 1
ATOM 1436 O O . THR A 1 201 ? 21.969 -33.969 -12.32 1 97.12 201 THR A O 1
ATOM 1439 N N . HIS A 1 202 ? 22.734 -33.25 -10.406 1 97.38 202 HIS A N 1
ATOM 1440 C CA . HIS A 1 202 ? 23.969 -34.031 -10.5 1 97.38 202 HIS A CA 1
ATOM 1441 C C . HIS A 1 202 ? 23.688 -35.531 -10.492 1 97.38 202 HIS A C 1
ATOM 1443 O O . HIS A 1 202 ? 24.328 -36.312 -11.219 1 97.38 202 HIS A O 1
ATOM 1449 N N . GLU A 1 203 ? 22.781 -35.875 -9.641 1 96.44 203 GLU A N 1
ATOM 1450 C CA . GLU A 1 203 ? 22.375 -37.281 -9.633 1 96.44 203 GLU A CA 1
ATOM 1451 C C . GLU A 1 203 ? 21.797 -37.688 -10.977 1 96.44 203 GLU A C 1
ATOM 1453 O O . GLU A 1 203 ? 22.094 -38.781 -11.492 1 96.44 203 GLU A O 1
ATOM 1458 N N . ALA A 1 204 ? 20.969 -36.844 -11.523 1 96 204 ALA A N 1
ATOM 1459 C CA . ALA A 1 204 ? 20.375 -37.094 -12.836 1 96 204 ALA A CA 1
ATOM 1460 C C . ALA A 1 204 ? 21.469 -37.188 -13.914 1 96 204 ALA A C 1
ATOM 1462 O O . ALA A 1 204 ? 21.406 -38.031 -14.805 1 96 204 ALA A O 1
ATOM 1463 N N . VAL A 1 205 ? 22.453 -36.375 -13.844 1 96.56 205 VAL A N 1
ATOM 1464 C CA . VAL A 1 205 ? 23.562 -36.375 -14.781 1 96.56 205 VAL A CA 1
ATOM 1465 C C . VAL A 1 205 ? 24.344 -37.688 -14.648 1 96.56 205 VAL A C 1
ATOM 1467 O O . VAL A 1 205 ? 24.734 -38.281 -15.648 1 96.56 205 VAL A O 1
ATOM 1470 N N . ALA A 1 206 ? 24.547 -38.125 -13.492 1 97.19 206 ALA A N 1
ATOM 1471 C CA . ALA A 1 206 ? 25.266 -39.375 -13.25 1 97.19 206 ALA A CA 1
ATOM 1472 C C . ALA A 1 206 ? 24.531 -40.562 -13.844 1 97.19 206 ALA A C 1
ATOM 1474 O O . ALA A 1 206 ? 25.125 -41.438 -14.477 1 97.19 206 ALA A O 1
ATOM 1475 N N . VAL A 1 207 ? 23.266 -40.562 -13.578 1 95.62 207 VAL A N 1
ATOM 1476 C CA . VAL A 1 207 ? 22.453 -41.625 -14.117 1 95.62 207 VAL A CA 1
ATOM 1477 C C . VAL A 1 207 ? 22.5 -41.594 -15.648 1 95.62 207 VAL A C 1
ATOM 1479 O O . VAL A 1 207 ? 22.703 -42.656 -16.281 1 95.62 207 VAL A O 1
ATOM 1482 N N . ALA A 1 208 ? 22.344 -40.438 -16.25 1 96.06 208 ALA A N 1
ATOM 1483 C CA . ALA A 1 208 ? 22.375 -40.281 -17.688 1 96.06 208 ALA A CA 1
ATOM 1484 C C . ALA A 1 208 ? 23.734 -40.656 -18.266 1 96.06 208 ALA A C 1
ATOM 1486 O O . ALA A 1 208 ? 23.812 -41.25 -19.344 1 96.06 208 ALA A O 1
ATOM 1487 N N . SER A 1 209 ? 24.781 -40.375 -17.609 1 96.81 209 SER A N 1
ATOM 1488 C CA . SER A 1 209 ? 26.125 -40.719 -18.047 1 96.81 209 SER A CA 1
ATOM 1489 C C . SER A 1 209 ? 26.344 -42.219 -18.031 1 96.81 209 SER A C 1
ATOM 1491 O O . SER A 1 209 ? 26.969 -42.781 -18.938 1 96.81 209 SER A O 1
ATOM 1493 N N . ARG A 1 210 ? 25.859 -42.844 -17.031 1 96.12 210 ARG A N 1
ATOM 1494 C CA . ARG A 1 210 ? 25.953 -44.281 -16.969 1 96.12 210 ARG A CA 1
ATOM 1495 C C . ARG A 1 210 ? 25.172 -44.938 -18.094 1 96.12 210 ARG A C 1
ATOM 1497 O O . ARG A 1 210 ? 25.641 -45.906 -18.703 1 96.12 210 ARG A O 1
ATOM 1504 N N . LEU A 1 211 ? 24.031 -44.406 -18.328 1 95.06 211 LEU A N 1
ATOM 1505 C CA . LEU A 1 211 ? 23.219 -44.906 -19.422 1 95.06 211 LEU A CA 1
ATOM 1506 C C . LEU A 1 211 ? 23.906 -44.719 -20.766 1 95.06 211 LEU A C 1
ATOM 1508 O O . LEU A 1 211 ? 23.859 -45.594 -21.625 1 95.06 211 LEU A O 1
ATOM 1512 N N . LEU A 1 212 ? 24.531 -43.594 -20.938 1 95.5 212 LEU A N 1
ATOM 1513 C CA . LEU A 1 212 ? 25.25 -43.344 -22.172 1 95.5 212 LEU A CA 1
ATOM 1514 C C . LEU A 1 212 ? 26.391 -44.344 -22.359 1 95.5 212 LEU A C 1
ATOM 1516 O O . LEU A 1 212 ? 26.609 -44.875 -23.453 1 95.5 212 LEU A O 1
ATOM 1520 N N . ALA A 1 213 ? 27.109 -44.625 -21.344 1 95.81 213 ALA A N 1
ATOM 1521 C CA . ALA A 1 213 ? 28.188 -45.594 -21.406 1 95.81 213 ALA A CA 1
ATOM 1522 C C . ALA A 1 213 ? 27.672 -46.969 -21.781 1 95.81 213 ALA A C 1
ATOM 1524 O O . ALA A 1 213 ? 28.281 -47.688 -22.578 1 95.81 213 ALA A O 1
ATOM 1525 N N . ALA A 1 214 ? 26.562 -47.281 -21.188 1 93.5 214 ALA A N 1
ATOM 1526 C CA . ALA A 1 214 ? 25.953 -48.594 -21.469 1 93.5 214 ALA A CA 1
ATOM 1527 C C . ALA A 1 214 ? 25.516 -48.688 -22.938 1 93.5 214 ALA A C 1
ATOM 1529 O O . ALA A 1 214 ? 25.734 -49.719 -23.578 1 93.5 214 ALA A O 1
ATOM 1530 N N . VAL A 1 215 ? 24.922 -47.625 -23.438 1 94.44 215 VAL A N 1
ATOM 1531 C CA . VAL A 1 215 ? 24.422 -47.625 -24.797 1 94.44 215 VAL A CA 1
ATOM 1532 C C . VAL A 1 215 ? 25.594 -47.656 -25.781 1 94.44 215 VAL A C 1
ATOM 1534 O O . VAL A 1 215 ? 25.516 -48.312 -26.828 1 94.44 215 VAL A O 1
ATOM 1537 N N . ARG A 1 216 ? 26.625 -47.031 -25.516 1 94.31 216 ARG A N 1
ATOM 1538 C CA . ARG A 1 216 ? 27.828 -47.062 -26.359 1 94.31 216 ARG A CA 1
ATOM 1539 C C . ARG A 1 216 ? 28.438 -48.469 -26.391 1 94.31 216 ARG A C 1
ATOM 1541 O O . ARG A 1 216 ? 28.875 -48.906 -27.453 1 94.31 216 ARG A O 1
ATOM 1548 N N . LYS A 1 217 ? 28.469 -49.062 -25.281 1 92.88 217 LYS A N 1
ATOM 1549 C CA . LYS A 1 217 ? 29 -50.438 -25.219 1 92.88 217 LYS A CA 1
ATOM 1550 C C . LYS A 1 217 ? 28.156 -51.375 -26.062 1 92.88 217 LYS A C 1
ATOM 1552 O O . LYS A 1 217 ? 28.703 -52.25 -26.766 1 92.88 217 LYS A O 1
ATOM 1557 N N . GLN A 1 218 ? 26.922 -51.25 -26 1 90.94 218 GLN A N 1
ATOM 1558 C CA . GLN A 1 218 ? 26.031 -52.094 -26.766 1 90.94 218 GLN A CA 1
ATOM 1559 C C . GLN A 1 218 ? 26.172 -51.812 -28.266 1 90.94 218 GLN A C 1
ATOM 1561 O O . GLN A 1 218 ? 26.078 -52.75 -29.078 1 90.94 218 GLN A O 1
ATOM 1566 N N . ARG A 1 219 ? 26.344 -50.594 -28.641 1 89.5 219 ARG A N 1
ATOM 1567 C CA . ARG A 1 219 ? 26.578 -50.25 -30.031 1 89.5 219 ARG A CA 1
ATOM 1568 C C . ARG A 1 219 ? 27.875 -50.875 -30.531 1 89.5 219 ARG A C 1
ATOM 1570 O O . ARG A 1 219 ? 27.922 -51.406 -31.656 1 89.5 219 ARG A O 1
ATOM 1577 N N . GLN A 1 220 ? 28.797 -50.875 -29.797 1 90.69 220 GLN A N 1
ATOM 1578 C CA . GLN A 1 220 ? 30.078 -51.469 -30.156 1 90.69 220 GLN A CA 1
ATOM 1579 C C . GLN A 1 220 ? 29.938 -52.969 -30.328 1 90.69 220 GLN A C 1
ATOM 1581 O O . GLN A 1 220 ? 30.625 -53.562 -31.156 1 90.69 220 GLN A O 1
ATOM 1586 N N . ALA A 1 221 ? 28.984 -53.5 -29.641 1 90.44 221 ALA A N 1
ATOM 1587 C CA . ALA A 1 221 ? 28.719 -54.938 -29.734 1 90.44 221 ALA A CA 1
ATOM 1588 C C . ALA A 1 221 ? 27.766 -55.219 -30.891 1 90.44 221 ALA A C 1
ATOM 1590 O O . ALA A 1 221 ? 27.422 -56.406 -31.141 1 90.44 221 ALA A O 1
ATOM 1591 N N . GLY A 1 222 ? 27.312 -54.188 -31.688 1 85.69 222 GLY A N 1
ATOM 1592 C CA . GLY A 1 222 ? 26.469 -54.312 -32.844 1 85.69 222 GLY A CA 1
ATOM 1593 C C . GLY A 1 222 ? 25 -54.531 -32.5 1 85.69 222 GLY A C 1
ATOM 1594 O O . GLY A 1 222 ? 24.203 -54.875 -33.375 1 85.69 222 GLY A O 1
ATOM 1595 N N . GLN A 1 223 ? 24.688 -54.219 -31.297 1 83.38 223 GLN A N 1
ATOM 1596 C CA . GLN A 1 223 ? 23.344 -54.531 -30.828 1 83.38 223 GLN A CA 1
ATOM 1597 C C . GLN A 1 223 ? 22.422 -53.312 -30.891 1 83.38 223 GLN A C 1
ATOM 1599 O O . GLN A 1 223 ? 21.203 -53.438 -30.797 1 83.38 223 GLN A O 1
ATOM 1604 N N . LEU A 1 224 ? 22.984 -52.156 -31.016 1 83.31 224 LEU A N 1
ATOM 1605 C CA . LEU A 1 224 ? 22.188 -50.938 -31.062 1 83.31 224 LEU A CA 1
ATOM 1606 C C . LEU A 1 224 ? 22.578 -50.031 -32.219 1 83.31 224 LEU A C 1
ATOM 1608 O O . LEU A 1 224 ? 23.719 -50.125 -32.719 1 83.31 224 LEU A O 1
ATOM 1612 N N . GLY A 1 225 ? 21.594 -49.312 -32.656 1 84 225 GLY A N 1
ATOM 1613 C CA . GLY A 1 225 ? 21.859 -48.344 -33.75 1 84 225 GLY A CA 1
ATOM 1614 C C . GLY A 1 225 ? 22.453 -47.031 -33.25 1 84 225 GLY A C 1
ATOM 1615 O O . GLY A 1 225 ? 22.469 -46.781 -32.062 1 84 225 GLY A O 1
ATOM 1616 N N . ALA A 1 226 ? 22.875 -46.281 -34.188 1 90.62 226 ALA A N 1
ATOM 1617 C CA . ALA A 1 226 ? 23.453 -44.969 -33.906 1 90.62 226 ALA A CA 1
ATOM 1618 C C . ALA A 1 226 ? 22.406 -44 -33.344 1 90.62 226 ALA A C 1
ATOM 1620 O O . ALA A 1 226 ? 22.734 -43.062 -32.594 1 90.62 226 ALA A O 1
ATOM 1621 N N . ALA A 1 227 ? 21.234 -44.188 -33.625 1 90.75 227 ALA A N 1
ATOM 1622 C CA . ALA A 1 227 ? 20.141 -43.312 -33.219 1 90.75 227 ALA A CA 1
ATOM 1623 C C . ALA A 1 227 ? 19.969 -43.344 -31.688 1 90.75 227 ALA A C 1
ATOM 1625 O O . ALA A 1 227 ? 19.719 -42.312 -31.078 1 90.75 227 ALA A O 1
ATOM 1626 N N . ASP A 1 228 ? 20.188 -44.469 -31.078 1 91.75 228 ASP A N 1
ATOM 1627 C CA . ASP A 1 228 ? 20.016 -44.594 -29.625 1 91.75 228 ASP A CA 1
ATOM 1628 C C . ASP A 1 228 ? 21.125 -43.875 -28.875 1 91.75 228 ASP A C 1
ATOM 1630 O O . ASP A 1 228 ? 20.875 -43.219 -27.859 1 91.75 228 ASP A O 1
ATOM 1634 N N . VAL A 1 229 ? 22.312 -44.031 -29.391 1 94.19 229 VAL A N 1
ATOM 1635 C CA . VAL A 1 229 ? 23.438 -43.344 -28.781 1 94.19 229 VAL A CA 1
ATOM 1636 C C . VAL A 1 229 ? 23.234 -41.812 -28.891 1 94.19 229 VAL A C 1
ATOM 1638 O O . VAL A 1 229 ? 23.391 -41.094 -27.891 1 94.19 229 VAL A O 1
ATOM 1641 N N . ALA A 1 230 ? 22.828 -41.344 -30.031 1 95.69 230 ALA A N 1
ATOM 1642 C CA . ALA A 1 230 ? 22.609 -39.906 -30.234 1 95.69 230 ALA A CA 1
ATOM 1643 C C . ALA A 1 230 ? 21.484 -39.406 -29.344 1 95.69 230 ALA A C 1
ATOM 1645 O O . ALA A 1 230 ? 21.562 -38.281 -28.828 1 95.69 230 ALA A O 1
ATOM 1646 N N . ALA A 1 231 ? 20.438 -40.125 -29.188 1 94.38 231 ALA A N 1
ATOM 1647 C CA . ALA A 1 231 ? 19.312 -39.75 -28.344 1 94.38 231 ALA A CA 1
ATOM 1648 C C . ALA A 1 231 ? 19.75 -39.594 -26.891 1 94.38 231 ALA A C 1
ATOM 1650 O O . ALA A 1 231 ? 19.359 -38.656 -26.219 1 94.38 231 ALA A O 1
ATOM 1651 N N . GLN A 1 232 ? 20.562 -40.531 -26.438 1 95 232 GLN A N 1
ATOM 1652 C CA . GLN A 1 232 ? 21.016 -40.469 -25.062 1 95 232 GLN A CA 1
ATOM 1653 C C . GLN A 1 232 ? 22.016 -39.312 -24.859 1 95 232 GLN A C 1
ATOM 1655 O O . GLN A 1 232 ? 22.031 -38.688 -23.797 1 95 232 GLN A O 1
ATOM 1660 N N . GLU A 1 233 ? 22.812 -39.094 -25.844 1 96.5 233 GLU A N 1
ATOM 1661 C CA . GLU A 1 233 ? 23.703 -37.938 -25.797 1 96.5 233 GLU A CA 1
ATOM 1662 C C . GLU A 1 233 ? 22.922 -36.625 -25.688 1 96.5 233 GLU A C 1
ATOM 1664 O O . GLU A 1 233 ? 23.281 -35.75 -24.906 1 96.5 233 GLU A O 1
ATOM 1669 N N . SER A 1 234 ? 21.875 -36.5 -26.469 1 96.62 234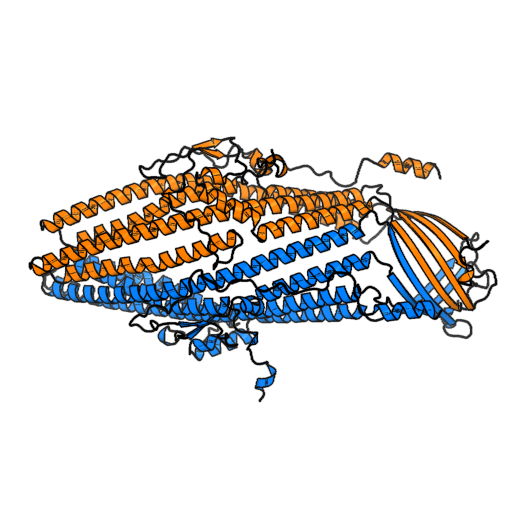 SER A N 1
ATOM 1670 C CA . SER A 1 234 ? 21.016 -35.312 -26.422 1 96.62 234 SER A CA 1
ATOM 1671 C C . SER A 1 234 ? 20.344 -35.188 -25.047 1 96.62 234 SER A C 1
ATOM 1673 O O . SER A 1 234 ? 20.266 -34.094 -24.5 1 96.62 234 SER A O 1
ATOM 1675 N N . ALA A 1 235 ? 19.844 -36.25 -24.516 1 95.19 235 ALA A N 1
ATOM 1676 C CA . ALA A 1 235 ? 19.188 -36.25 -23.219 1 95.19 235 ALA A CA 1
ATOM 1677 C C . ALA A 1 235 ? 20.141 -35.781 -22.125 1 95.19 235 ALA A C 1
ATOM 1679 O O . ALA A 1 235 ? 19.797 -34.969 -21.281 1 95.19 235 ALA A O 1
ATOM 1680 N N . LEU A 1 236 ? 21.391 -36.375 -22.109 1 96 236 LEU A N 1
ATOM 1681 C CA . LEU A 1 236 ? 22.391 -35.969 -21.141 1 96 236 LEU A CA 1
ATOM 1682 C C . LEU A 1 236 ? 22.688 -34.5 -21.25 1 96 236 LEU A C 1
ATOM 1684 O O . LEU A 1 236 ? 22.734 -33.781 -20.25 1 96 236 LEU A O 1
ATOM 1688 N N . ALA A 1 237 ? 22.844 -33.969 -22.484 1 97.12 237 ALA A N 1
ATOM 1689 C CA . ALA A 1 237 ? 23.141 -32.562 -22.719 1 97.12 237 ALA A CA 1
ATOM 1690 C C . ALA A 1 237 ? 22.016 -31.672 -22.203 1 97.12 237 ALA A C 1
ATOM 1692 O O . ALA A 1 237 ? 22.266 -30.594 -21.656 1 97.12 237 ALA A O 1
ATOM 1693 N N . GLN A 1 238 ? 20.781 -32.094 -22.406 1 95.75 238 GLN A N 1
ATOM 1694 C CA . GLN A 1 238 ? 19.625 -31.344 -21.938 1 95.75 238 GLN A CA 1
ATOM 1695 C C . GLN A 1 238 ? 19.609 -31.234 -20.406 1 95.75 238 GLN A C 1
ATOM 1697 O O . GLN A 1 238 ? 19.281 -30.172 -19.859 1 95.75 238 GLN A O 1
ATOM 1702 N N . ILE A 1 239 ? 19.891 -32.281 -19.703 1 95.62 239 ILE A N 1
ATOM 1703 C CA . ILE A 1 239 ? 19.953 -32.25 -18.234 1 95.62 239 ILE A CA 1
ATOM 1704 C C . ILE A 1 239 ? 21.078 -31.344 -17.781 1 95.62 239 ILE A C 1
ATOM 1706 O O . ILE A 1 239 ? 20.891 -30.516 -16.875 1 95.62 239 ILE A O 1
ATOM 1710 N N . GLU A 1 240 ? 22.234 -31.5 -18.438 1 96.56 240 GLU A N 1
ATOM 1711 C CA . GLU A 1 240 ? 23.391 -30.672 -18.094 1 96.56 240 GLU A CA 1
ATOM 1712 C C . GLU A 1 240 ? 23.078 -29.188 -18.281 1 96.56 240 GLU A C 1
ATOM 1714 O O . GLU A 1 240 ? 23.562 -28.344 -17.516 1 96.56 240 GLU A O 1
ATOM 1719 N N . ALA A 1 241 ? 22.297 -28.859 -19.234 1 97.06 241 ALA A N 1
ATOM 1720 C CA . ALA A 1 241 ? 21.953 -27.469 -19.562 1 97.06 241 ALA A CA 1
ATOM 1721 C C . ALA A 1 241 ? 21.125 -26.828 -18.453 1 97.06 241 ALA A C 1
ATOM 1723 O O . ALA A 1 241 ? 21 -25.609 -18.391 1 97.06 241 ALA A O 1
ATOM 1724 N N . THR A 1 242 ? 20.531 -27.594 -17.562 1 96.19 242 THR A N 1
ATOM 1725 C CA . THR A 1 242 ? 19.688 -27.047 -16.5 1 96.19 242 THR A CA 1
ATOM 1726 C C . THR A 1 242 ? 20.516 -26.703 -15.266 1 96.19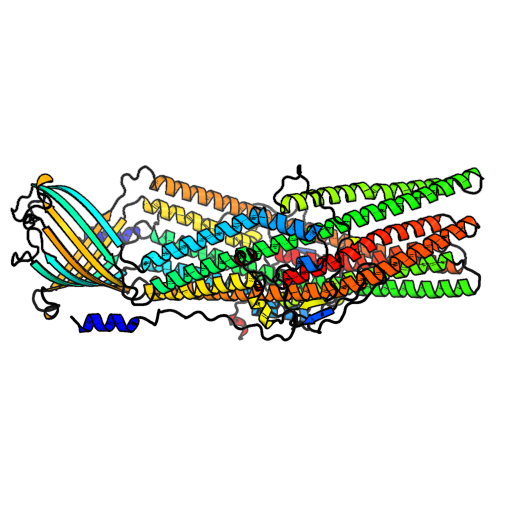 242 THR A C 1
ATOM 1728 O O . THR A 1 242 ? 20.016 -26.062 -14.336 1 96.19 242 THR A O 1
ATOM 1731 N N . LEU A 1 243 ? 21.766 -27.078 -15.273 1 96.69 243 LEU A N 1
ATOM 1732 C CA . LEU A 1 243 ? 22.594 -26.922 -14.086 1 96.69 243 LEU A CA 1
ATOM 1733 C C . LEU A 1 243 ? 23.047 -25.484 -13.922 1 96.69 243 LEU A C 1
ATOM 1735 O O . LEU A 1 243 ? 22.922 -24.906 -12.836 1 96.69 243 LEU A O 1
ATOM 1739 N N . PRO A 1 244 ? 23.547 -24.734 -15.008 1 97.62 244 PRO A N 1
ATOM 1740 C CA . PRO A 1 244 ? 24.062 -23.375 -14.828 1 97.62 244 PRO A CA 1
ATOM 1741 C C . PRO A 1 244 ? 23.016 -22.406 -14.297 1 97.62 244 PRO A C 1
ATOM 1743 O O . PRO A 1 244 ? 23.297 -21.625 -13.398 1 97.62 244 PRO A O 1
ATOM 1746 N N . PRO A 1 245 ? 21.75 -22.406 -14.836 1 97.81 245 PRO A N 1
ATOM 1747 C CA . PRO A 1 245 ? 20.734 -21.531 -14.25 1 97.81 245 PRO A CA 1
ATOM 1748 C C . PRO A 1 245 ? 20.516 -21.781 -12.758 1 97.81 245 PRO A C 1
ATOM 1750 O O . PRO A 1 245 ? 20.281 -20.844 -11.992 1 97.81 245 PRO A O 1
ATOM 1753 N N . LEU A 1 246 ? 20.516 -23.047 -12.289 1 97.94 246 LEU A N 1
ATOM 1754 C CA . LEU A 1 246 ? 20.375 -23.375 -10.875 1 97.94 246 LEU A CA 1
ATOM 1755 C C . LEU A 1 246 ? 21.547 -22.844 -10.07 1 97.94 246 LEU A C 1
ATOM 1757 O O . LEU A 1 246 ? 21.375 -22.297 -8.977 1 97.94 246 LEU A O 1
ATOM 1761 N N . GLU A 1 247 ? 22.719 -23 -10.609 1 98 247 GLU A N 1
ATOM 1762 C CA . GLU A 1 247 ? 23.922 -22.484 -9.961 1 98 247 GLU A CA 1
ATOM 1763 C C . GLU A 1 247 ? 23.891 -20.969 -9.859 1 98 247 GLU A C 1
ATOM 1765 O O . GLU A 1 247 ? 24.344 -20.391 -8.859 1 98 247 GLU A O 1
ATOM 1770 N N . LYS A 1 248 ? 23.469 -20.297 -10.906 1 98.25 248 LYS A N 1
ATOM 1771 C CA . LYS A 1 248 ? 23.266 -18.859 -10.875 1 98.25 248 LYS A CA 1
ATOM 1772 C C . LYS A 1 248 ? 22.344 -18.453 -9.727 1 98.25 248 LYS A C 1
ATOM 1774 O O . LYS A 1 248 ? 22.672 -17.562 -8.938 1 98.25 248 LYS A O 1
ATOM 1779 N N . GLN A 1 249 ? 21.203 -19.141 -9.633 1 98.56 249 GLN A N 1
ATOM 1780 C CA . GLN A 1 249 ? 20.234 -18.812 -8.586 1 98.56 249 GLN A CA 1
ATOM 1781 C C . GLN A 1 249 ? 20.844 -19.031 -7.199 1 98.56 249 GLN A C 1
ATOM 1783 O O . GLN A 1 249 ? 20.578 -18.266 -6.273 1 98.56 249 GLN A O 1
ATOM 1788 N N . LEU A 1 250 ? 21.562 -20.109 -7.051 1 98.31 250 LEU A N 1
ATOM 1789 C CA . LEU A 1 250 ? 22.203 -20.391 -5.777 1 98.31 250 LEU A CA 1
ATOM 1790 C C . LEU A 1 250 ? 23.172 -19.281 -5.398 1 98.31 250 LEU A C 1
ATOM 1792 O O . LEU A 1 250 ? 23.203 -18.828 -4.25 1 98.31 250 LEU A O 1
ATOM 1796 N N . ALA A 1 251 ? 23.938 -18.797 -6.395 1 98.06 251 ALA A N 1
ATOM 1797 C CA . ALA A 1 251 ? 24.891 -17.719 -6.148 1 98.06 251 ALA A CA 1
ATOM 1798 C C . ALA A 1 251 ? 24.172 -16.438 -5.746 1 98.06 251 ALA A C 1
ATOM 1800 O O . ALA A 1 251 ? 24.594 -15.742 -4.812 1 98.06 251 ALA A O 1
ATOM 1801 N N . LEU A 1 252 ? 23.094 -16.078 -6.434 1 98.38 252 LEU A N 1
ATOM 1802 C CA . LEU A 1 252 ? 22.297 -14.898 -6.102 1 98.38 252 LEU A CA 1
ATOM 1803 C C . LEU A 1 252 ? 21.719 -15.023 -4.699 1 98.38 252 LEU A C 1
ATOM 1805 O O . LEU A 1 252 ? 21.656 -14.039 -3.957 1 98.38 252 LEU A O 1
ATOM 1809 N N . GLN A 1 253 ? 21.312 -16.219 -4.367 1 98.31 253 GLN A N 1
ATOM 1810 C CA . GLN A 1 253 ? 20.734 -16.469 -3.053 1 98.31 253 GLN A CA 1
ATOM 1811 C C . GLN A 1 253 ? 21.781 -16.281 -1.95 1 98.31 253 GLN A C 1
ATOM 1813 O O . GLN A 1 253 ? 21.469 -15.75 -0.881 1 98.31 253 GLN A O 1
ATOM 1818 N N . ARG A 1 254 ? 22.922 -16.719 -2.201 1 97.94 254 ARG A N 1
ATOM 1819 C CA . ARG A 1 254 ? 24 -16.547 -1.245 1 97.94 254 ARG A CA 1
ATOM 1820 C C . ARG A 1 254 ? 24.312 -15.07 -1.024 1 97.94 254 ARG A C 1
ATOM 1822 O O . ARG A 1 254 ? 24.547 -14.648 0.107 1 97.94 254 ARG A O 1
ATOM 1829 N N . ASP A 1 255 ? 24.312 -14.289 -2.115 1 98.25 255 ASP A N 1
ATOM 1830 C CA . ASP A 1 255 ? 24.484 -12.844 -1.998 1 98.25 255 ASP A CA 1
ATOM 1831 C C . ASP A 1 255 ? 23.375 -12.227 -1.143 1 98.25 255 ASP A C 1
ATOM 1833 O O . ASP A 1 255 ? 23.656 -11.391 -0.28 1 98.25 255 ASP A O 1
ATOM 1837 N N . LEU A 1 256 ? 22.156 -12.641 -1.396 1 98.5 256 LEU A N 1
ATOM 1838 C CA . LEU A 1 256 ? 21.031 -12.109 -0.647 1 98.5 256 LEU A CA 1
ATOM 1839 C C . LEU A 1 256 ? 21.188 -12.383 0.845 1 98.5 256 LEU A C 1
ATOM 1841 O O . LEU A 1 256 ? 21 -11.484 1.667 1 98.5 256 LEU A O 1
ATOM 1845 N N . ILE A 1 257 ? 21.516 -13.625 1.192 1 98.5 257 ILE A N 1
ATOM 1846 C CA . ILE A 1 257 ? 21.672 -14.008 2.59 1 98.5 257 ILE A CA 1
ATOM 1847 C C . ILE A 1 257 ? 22.781 -13.18 3.232 1 98.5 257 ILE A C 1
ATOM 1849 O O . ILE A 1 257 ? 22.641 -12.703 4.359 1 98.5 257 ILE A O 1
ATOM 1853 N N . THR A 1 258 ? 23.828 -12.992 2.479 1 98.19 258 THR A N 1
ATOM 1854 C CA . THR A 1 258 ? 24.969 -12.234 2.98 1 98.19 258 THR A CA 1
ATOM 1855 C C . THR A 1 258 ? 24.578 -10.789 3.254 1 98.19 258 THR A C 1
ATOM 1857 O O . THR A 1 258 ? 24.922 -10.234 4.305 1 98.19 258 THR A O 1
ATOM 1860 N N . VAL A 1 259 ? 23.828 -10.172 2.359 1 98.44 259 VAL A N 1
ATOM 1861 C CA . VAL A 1 259 ? 23.406 -8.781 2.502 1 98.44 259 VAL A CA 1
ATOM 1862 C C . VAL A 1 259 ? 22.406 -8.656 3.65 1 98.44 259 VAL A C 1
ATOM 1864 O O . VAL A 1 259 ? 22.453 -7.688 4.414 1 98.44 259 VAL A O 1
ATOM 1867 N N . LEU A 1 260 ? 21.5 -9.609 3.836 1 98.31 260 LEU A N 1
ATOM 1868 C CA . LEU A 1 260 ? 20.562 -9.594 4.961 1 98.31 260 LEU A CA 1
ATOM 1869 C C . LEU A 1 260 ? 21.312 -9.602 6.289 1 98.31 260 LEU A C 1
ATOM 1871 O O . LEU A 1 260 ? 20.844 -9.031 7.273 1 98.31 260 LEU A O 1
ATOM 1875 N N . ALA A 1 261 ? 22.5 -10.211 6.289 1 97.69 261 ALA A N 1
ATOM 1876 C CA . ALA A 1 261 ? 23.344 -10.305 7.484 1 97.69 261 ALA A CA 1
ATOM 1877 C C . ALA A 1 261 ? 24.156 -9.031 7.676 1 97.69 261 ALA A C 1
ATOM 1879 O O . ALA A 1 261 ? 24.984 -8.953 8.594 1 97.69 261 ALA A O 1
ATOM 1880 N N . GLY A 1 262 ? 24.031 -8.023 6.805 1 97.19 262 GLY A N 1
ATOM 1881 C CA . GLY A 1 262 ? 24.719 -6.746 6.934 1 97.19 262 GLY A CA 1
ATOM 1882 C C . GLY A 1 262 ? 26.156 -6.789 6.441 1 97.19 262 GLY A C 1
ATOM 1883 O O . GLY A 1 262 ? 27 -6.035 6.926 1 97.19 262 GLY A O 1
ATOM 1884 N N . ARG A 1 263 ? 26.406 -7.754 5.547 1 97.19 263 ARG A N 1
ATOM 1885 C CA . ARG A 1 263 ? 27.766 -7.922 5.016 1 97.19 263 ARG A CA 1
ATOM 1886 C C . ARG A 1 263 ? 27.781 -7.695 3.508 1 97.19 263 ARG A C 1
ATOM 1888 O O . ARG A 1 263 ? 26.766 -7.859 2.834 1 97.19 263 ARG A O 1
ATOM 1895 N N . PHE A 1 264 ? 28.953 -7.352 3 1 97.44 264 PHE A N 1
ATOM 1896 C CA . PHE A 1 264 ? 29.156 -7.25 1.559 1 97.44 264 PHE A CA 1
ATOM 1897 C C . PHE A 1 264 ? 29.25 -8.633 0.927 1 97.44 264 PHE A C 1
ATOM 1899 O O . PHE A 1 264 ? 29.812 -9.555 1.526 1 97.44 264 PHE A O 1
ATOM 1906 N N . PRO A 1 265 ? 28.734 -8.781 -0.288 1 96.88 265 PRO A N 1
ATOM 1907 C CA . PRO A 1 265 ? 28.766 -10.094 -0.936 1 96.88 265 PRO A CA 1
ATOM 1908 C C . PRO A 1 265 ? 30.172 -10.688 -1.011 1 96.88 265 PRO A C 1
ATOM 1910 O O . PRO A 1 265 ? 30.344 -11.906 -1.009 1 96.88 265 PRO A O 1
ATOM 1913 N N . SER A 1 266 ? 31.25 -9.875 -1.019 1 96.19 266 SER A N 1
ATOM 1914 C CA . SER A 1 266 ? 32.625 -10.344 -1.055 1 96.19 266 SER A CA 1
ATOM 1915 C C . SER A 1 266 ? 33.031 -11 0.263 1 96.19 266 SER A C 1
ATOM 1917 O O . SER A 1 266 ? 34 -11.758 0.319 1 96.19 266 SER A O 1
ATOM 1919 N N . GLU A 1 267 ? 32.312 -10.75 1.325 1 94.31 267 GLU A N 1
ATOM 1920 C CA . GLU A 1 267 ? 32.5 -11.352 2.641 1 94.31 267 GLU A CA 1
ATOM 1921 C C . GLU A 1 267 ? 31.422 -12.383 2.947 1 94.31 267 GLU A C 1
ATOM 1923 O O . GLU A 1 267 ? 30.766 -12.312 3.99 1 94.31 267 GLU A O 1
ATOM 1928 N N . THR A 1 268 ? 31.359 -13.266 2.123 1 89.44 268 THR A N 1
ATOM 1929 C CA . THR A 1 268 ? 30.281 -14.242 2.137 1 89.44 268 THR A CA 1
ATOM 1930 C C . THR A 1 268 ? 30.203 -14.945 3.486 1 89.44 268 THR A C 1
ATOM 1932 O O . THR A 1 268 ? 31.234 -15.258 4.09 1 89.44 268 THR A O 1
ATOM 1935 N N . ILE A 1 269 ? 29.031 -15.133 3.939 1 89.62 269 ILE A N 1
ATOM 1936 C CA . ILE A 1 269 ? 28.797 -15.867 5.18 1 89.62 269 ILE A CA 1
ATOM 1937 C C . ILE A 1 269 ? 29.266 -17.312 5.027 1 89.62 269 ILE A C 1
ATOM 1939 O O . ILE A 1 269 ? 29.188 -17.891 3.939 1 89.62 269 ILE A O 1
ATOM 1943 N N . THR A 1 270 ? 29.703 -17.891 6.168 1 89.38 270 THR A N 1
ATOM 1944 C CA . THR A 1 270 ? 30.297 -19.219 6.105 1 89.38 270 THR A CA 1
ATOM 1945 C C . THR A 1 270 ? 29.203 -20.297 6.219 1 89.38 270 THR A C 1
ATOM 1947 O O . THR A 1 270 ? 29.359 -21.406 5.707 1 89.38 270 THR A O 1
ATOM 1950 N N . GLN A 1 271 ? 28.172 -19.969 6.844 1 90.75 271 GLN A N 1
ATOM 1951 C CA . GLN A 1 271 ? 27.094 -20.922 7.047 1 90.75 271 GLN A CA 1
ATOM 1952 C C . GLN A 1 271 ? 26.422 -21.312 5.723 1 90.75 271 GLN A C 1
ATOM 1954 O O . GLN A 1 271 ? 26.172 -20.438 4.883 1 90.75 271 GLN A O 1
ATOM 1959 N N . THR A 1 272 ? 26.281 -22.531 5.465 1 95.25 272 THR A N 1
ATOM 1960 C CA . THR A 1 272 ? 25.531 -23.062 4.328 1 95.25 272 THR A CA 1
ATOM 1961 C C . THR A 1 272 ? 24.344 -23.891 4.797 1 95.25 272 THR A C 1
ATOM 1963 O O . THR A 1 272 ? 24.344 -24.406 5.918 1 95.25 272 THR A O 1
ATOM 1966 N N . PHE A 1 273 ? 23.391 -24 3.938 1 97.5 273 PHE A N 1
ATOM 1967 C CA . PHE A 1 273 ? 22.156 -24.656 4.371 1 97.5 273 PHE A CA 1
ATOM 1968 C C . PHE A 1 273 ? 21.734 -25.734 3.367 1 97.5 273 PHE A C 1
ATOM 1970 O O . PHE A 1 273 ? 21.703 -25.484 2.162 1 97.5 273 PHE A O 1
ATOM 1977 N N . GLU A 1 274 ? 21.484 -26.859 3.914 1 97.56 274 GLU A N 1
ATOM 1978 C CA . GLU A 1 274 ? 20.875 -27.984 3.207 1 97.56 274 GLU A CA 1
ATOM 1979 C C . GLU A 1 274 ? 19.531 -28.359 3.812 1 97.56 274 GLU A C 1
ATOM 1981 O O . GLU A 1 274 ? 19.266 -28.047 4.973 1 97.56 274 GLU A O 1
ATOM 1986 N N . LEU A 1 275 ? 18.719 -28.969 3.051 1 97.5 275 LEU A N 1
ATOM 1987 C CA . LEU A 1 275 ? 17.391 -29.328 3.549 1 97.5 275 LEU A CA 1
ATOM 1988 C C . LEU A 1 275 ? 17.5 -30.234 4.77 1 97.5 275 LEU A C 1
ATOM 1990 O O . LEU A 1 275 ? 16.703 -30.125 5.703 1 97.5 275 LEU A O 1
ATOM 1994 N N . GLU A 1 276 ? 18.531 -31.078 4.781 1 95.19 276 GLU A N 1
ATOM 1995 C CA . GLU A 1 276 ? 18.719 -32.031 5.859 1 95.19 276 GLU A CA 1
ATOM 1996 C C . GLU A 1 276 ? 19.109 -31.344 7.16 1 95.19 276 GLU A C 1
ATOM 1998 O O . GLU A 1 276 ? 18.969 -31.922 8.242 1 95.19 276 GLU A O 1
ATOM 2003 N N . SER A 1 277 ? 19.562 -30.141 7.008 1 95.31 277 SER A N 1
ATOM 2004 C CA . SER A 1 277 ? 20.031 -29.422 8.188 1 95.31 277 SER A CA 1
ATOM 2005 C C . SER A 1 277 ? 18.906 -28.656 8.852 1 95.31 277 SER A C 1
ATOM 2007 O O . SER A 1 277 ? 19.078 -28.062 9.922 1 95.31 277 SER A O 1
ATOM 2009 N N . LEU A 1 278 ? 17.734 -28.641 8.266 1 97.81 278 LEU A N 1
ATOM 2010 C CA . LEU A 1 278 ? 16.562 -27.938 8.781 1 97.81 278 LEU A CA 1
ATOM 2011 C C . LEU A 1 278 ? 15.484 -28.922 9.195 1 97.81 278 LEU A C 1
ATOM 2013 O O . LEU A 1 278 ? 15.133 -29.812 8.422 1 97.81 278 LEU A O 1
ATOM 2017 N N . GLN A 1 279 ? 14.992 -28.719 10.352 1 97.19 279 GLN A N 1
ATOM 2018 C CA . GLN A 1 279 ? 13.93 -29.594 10.844 1 97.19 279 GLN A CA 1
ATOM 2019 C C . GLN A 1 279 ? 12.555 -28.969 10.609 1 97.19 279 GLN A C 1
ATOM 2021 O O . GLN A 1 279 ? 12.359 -27.781 10.844 1 97.19 279 GLN A O 1
ATOM 2026 N N . LEU A 1 280 ? 11.625 -29.781 10.117 1 98 280 LEU A N 1
ATOM 2027 C CA . LEU A 1 280 ? 10.234 -29.344 9.969 1 98 280 LEU A CA 1
ATOM 2028 C C . LEU A 1 280 ? 9.539 -29.312 11.32 1 98 280 LEU A C 1
ATOM 2030 O O . LEU A 1 280 ? 9.438 -30.328 12.008 1 98 280 LEU A O 1
ATOM 2034 N N . PRO A 1 281 ? 9.102 -28.172 11.727 1 97.31 281 PRO A N 1
ATOM 2035 C CA . PRO A 1 281 ? 8.344 -28.141 12.984 1 97.31 281 PRO A CA 1
ATOM 2036 C C . PRO A 1 281 ? 7.035 -28.922 12.891 1 97.31 281 PRO A C 1
ATOM 2038 O O . PRO A 1 281 ? 6.203 -28.641 12.023 1 97.31 281 PRO A O 1
ATOM 2041 N N . GLN A 1 282 ? 6.809 -29.812 13.773 1 96.88 282 GLN A N 1
ATOM 2042 C CA . GLN A 1 282 ? 5.621 -30.656 13.719 1 96.88 282 GLN A CA 1
ATOM 2043 C C . GLN A 1 282 ? 4.438 -30 14.414 1 96.88 282 GLN A C 1
ATOM 2045 O O . GLN A 1 282 ? 3.295 -30.125 13.961 1 96.88 282 GLN A O 1
ATOM 2050 N N . ALA A 1 283 ? 4.738 -29.297 15.516 1 97 283 ALA A N 1
ATOM 2051 C CA . ALA A 1 283 ? 3.713 -28.531 16.219 1 97 283 ALA A CA 1
ATOM 2052 C C . ALA A 1 283 ? 3.805 -27.047 15.852 1 97 283 ALA A C 1
ATOM 2054 O O . ALA A 1 283 ? 4.762 -26.375 16.234 1 97 283 ALA A O 1
ATOM 2055 N N . LEU A 1 284 ? 2.824 -26.609 15.125 1 97.5 284 LEU A N 1
ATOM 2056 C CA . LEU A 1 284 ? 2.773 -25.203 14.719 1 97.5 284 LEU A CA 1
ATOM 2057 C C . LEU A 1 284 ? 1.763 -24.422 15.562 1 97.5 284 LEU A C 1
ATOM 2059 O O . LEU A 1 284 ? 0.625 -24.875 15.734 1 97.5 284 LEU A O 1
ATOM 2063 N N . PRO A 1 285 ? 2.197 -23.328 16.094 1 96.56 285 PRO A N 1
ATOM 2064 C CA . PRO A 1 285 ? 1.245 -22.516 16.875 1 96.56 285 PRO A CA 1
ATOM 2065 C C . PRO A 1 285 ? 0.168 -21.875 15.992 1 96.56 285 PRO A C 1
ATOM 2067 O O . PRO A 1 285 ? 0.424 -21.547 14.836 1 96.56 285 PRO A O 1
ATOM 2070 N N . LEU A 1 286 ? -0.994 -21.719 16.5 1 95.75 286 LEU A N 1
ATOM 2071 C CA . LEU A 1 286 ? -2.086 -20.984 15.875 1 95.75 286 LEU A CA 1
ATOM 2072 C C . LEU A 1 286 ? -2.791 -20.094 16.891 1 95.75 286 LEU A C 1
ATOM 2074 O O . LEU A 1 286 ? -3.535 -20.594 17.734 1 95.75 286 LEU A O 1
ATOM 2078 N N . SER A 1 287 ? -2.525 -18.859 16.75 1 93.19 287 SER A N 1
ATOM 2079 C CA . SER A 1 287 ? -3.154 -17.891 17.656 1 93.19 287 SER A CA 1
ATOM 2080 C C . SER A 1 287 ? -4.66 -17.828 17.438 1 93.19 287 SER A C 1
ATOM 2082 O O . SER A 1 287 ? -5.137 -18 16.297 1 93.19 287 SER A O 1
ATOM 2084 N N . LEU A 1 288 ? -5.363 -17.516 18.531 1 91.44 288 LEU A N 1
ATOM 2085 C CA . LEU A 1 288 ? -6.789 -17.25 18.375 1 91.44 288 LEU A CA 1
ATOM 2086 C C . LEU A 1 288 ? -7.027 -15.961 17.594 1 91.44 288 LEU A C 1
ATOM 2088 O O . LEU A 1 288 ? -6.246 -15.008 17.703 1 91.44 288 LEU A O 1
ATOM 2092 N N . PRO A 1 289 ? -8.141 -15.969 16.844 1 93.06 289 PRO A N 1
ATOM 2093 C CA . PRO A 1 289 ? -8.438 -14.766 16.062 1 93.06 289 PRO A CA 1
ATOM 2094 C C . PRO A 1 289 ? -8.477 -13.5 16.906 1 93.06 289 PRO A C 1
ATOM 2096 O O . PRO A 1 289 ? -7.957 -12.453 16.5 1 93.06 289 PRO A O 1
ATOM 2099 N N . SER A 1 290 ? -8.953 -13.57 18.094 1 92 290 SER A N 1
ATOM 2100 C CA . SER A 1 290 ? -9.078 -12.406 18.969 1 92 290 SER A CA 1
ATOM 2101 C C . SER A 1 290 ? -7.715 -11.891 19.406 1 92 290 SER A C 1
ATOM 2103 O O . SER A 1 290 ? -7.566 -10.711 19.734 1 92 290 SER A O 1
ATOM 2105 N N . ARG A 1 291 ? -6.734 -12.711 19.375 1 93.94 291 ARG A N 1
ATOM 2106 C CA . ARG A 1 291 ? -5.406 -12.344 19.859 1 93.94 291 ARG A CA 1
ATOM 2107 C C . ARG A 1 291 ? -4.539 -11.82 18.719 1 93.94 291 ARG A C 1
ATOM 2109 O O . ARG A 1 291 ? -3.541 -11.133 18.953 1 93.94 291 ARG A O 1
ATOM 2116 N N . LEU A 1 292 ? -4.969 -12.156 17.469 1 95.88 292 LEU A N 1
ATOM 2117 C CA . LEU A 1 292 ? -4.152 -11.773 16.328 1 95.88 292 LEU A CA 1
ATOM 2118 C C . LEU A 1 292 ? -4 -10.258 16.25 1 95.88 292 LEU A C 1
ATOM 2120 O O . LEU A 1 292 ? -2.922 -9.758 15.922 1 95.88 292 LEU A O 1
ATOM 2124 N N . VAL A 1 293 ? -5.059 -9.547 16.625 1 95.94 293 VAL A N 1
ATOM 2125 C CA . VAL A 1 293 ? -5.07 -8.094 16.516 1 95.94 293 VAL A CA 1
ATOM 2126 C C . VAL A 1 293 ? -4.082 -7.488 17.5 1 95.94 293 VAL A C 1
ATOM 2128 O O . VAL A 1 293 ? -3.59 -6.379 17.297 1 95.94 293 VAL A O 1
ATOM 2131 N N . GLU A 1 294 ? -3.689 -8.211 18.562 1 95.25 294 GLU A N 1
ATOM 2132 C CA . GLU A 1 294 ? -2.729 -7.738 19.547 1 95.25 294 GLU A CA 1
ATOM 2133 C C . GLU A 1 294 ? -1.311 -8.18 19.203 1 95.25 294 GLU A C 1
ATOM 2135 O O . GLU A 1 294 ? -0.336 -7.594 19.672 1 95.25 294 GLU A O 1
ATOM 2140 N N . GLN A 1 295 ? -1.246 -9.156 18.344 1 95.62 295 GLN A N 1
ATOM 2141 C CA . GLN A 1 295 ? 0.038 -9.812 18.109 1 95.62 295 GLN A CA 1
ATOM 2142 C C . GLN A 1 295 ? 0.71 -9.258 16.859 1 95.62 295 GLN A C 1
ATOM 2144 O O . GLN A 1 295 ? 1.939 -9.219 16.766 1 95.62 295 GLN A O 1
ATOM 2149 N N . ARG A 1 296 ? -0.075 -8.797 15.836 1 97.56 296 ARG A N 1
ATOM 2150 C CA . ARG A 1 296 ? 0.495 -8.344 14.57 1 97.56 296 ARG A CA 1
ATOM 2151 C C . ARG A 1 296 ? 0.949 -6.895 14.664 1 97.56 296 ARG A C 1
ATOM 2153 O O . ARG A 1 296 ? 0.137 -5.996 14.906 1 97.56 296 ARG A O 1
ATOM 2160 N N . PRO A 1 297 ? 2.291 -6.68 14.359 1 98.25 297 PRO A N 1
ATOM 2161 C CA . PRO A 1 297 ? 2.803 -5.312 14.5 1 98.25 297 PRO A CA 1
ATOM 2162 C C . PRO A 1 297 ? 2.125 -4.332 13.547 1 98.25 297 PRO A C 1
ATOM 2164 O O . PRO A 1 297 ? 1.936 -3.162 13.891 1 98.25 297 PRO A O 1
ATOM 2167 N N . ASP A 1 298 ? 1.736 -4.762 12.359 1 98.38 298 ASP A N 1
ATOM 2168 C CA . ASP A 1 298 ? 1.104 -3.85 11.406 1 98.38 298 ASP A CA 1
ATOM 2169 C C . ASP A 1 298 ? -0.288 -3.439 11.883 1 98.38 298 ASP A C 1
ATOM 2171 O O . ASP A 1 298 ? -0.705 -2.295 11.688 1 98.38 298 ASP A O 1
ATOM 2175 N N . ILE A 1 299 ? -1.041 -4.34 12.57 1 98.5 299 ILE A N 1
ATOM 2176 C CA . ILE A 1 299 ? -2.346 -4.004 13.133 1 98.5 299 ILE A CA 1
ATOM 2177 C C . ILE A 1 299 ? -2.172 -3.025 14.289 1 98.5 299 ILE A C 1
ATOM 2179 O O . ILE A 1 299 ? -2.906 -2.041 14.398 1 98.5 299 ILE A O 1
ATOM 2183 N N . ARG A 1 300 ? -1.165 -3.309 15.117 1 98.38 300 ARG A N 1
ATOM 2184 C CA . ARG A 1 300 ? -0.918 -2.432 16.25 1 98.38 300 ARG A CA 1
ATOM 2185 C C . ARG A 1 300 ? -0.497 -1.041 15.797 1 98.38 300 ARG A C 1
ATOM 2187 O O . ARG A 1 300 ? -0.872 -0.039 16.406 1 98.38 300 ARG A O 1
ATOM 2194 N N . ALA A 1 301 ? 0.337 -0.978 14.742 1 98.75 301 ALA A N 1
ATOM 2195 C CA . ALA A 1 301 ? 0.708 0.315 14.18 1 98.75 301 ALA A CA 1
ATOM 2196 C C . ALA A 1 301 ? -0.52 1.057 13.656 1 98.75 301 ALA A C 1
ATOM 2198 O O . ALA A 1 301 ? -0.665 2.262 13.875 1 98.75 301 ALA A O 1
ATOM 2199 N N . ALA A 1 302 ? -1.431 0.345 12.93 1 98.69 302 ALA A N 1
ATOM 2200 C CA . ALA A 1 302 ? -2.662 0.948 12.43 1 98.69 302 ALA A CA 1
ATOM 2201 C C . ALA A 1 302 ? -3.545 1.428 13.586 1 98.69 302 ALA A C 1
ATOM 2203 O O . ALA A 1 302 ? -4.184 2.477 13.484 1 98.69 302 ALA A O 1
ATOM 2204 N N . GLU A 1 303 ? -3.59 0.644 14.68 1 98.56 303 GLU A N 1
ATOM 2205 C CA . GLU A 1 303 ? -4.328 1.038 15.875 1 98.56 303 GLU A CA 1
ATOM 2206 C C . GLU A 1 303 ? -3.762 2.322 16.469 1 98.56 303 GLU A C 1
ATOM 2208 O O . GLU A 1 303 ? -4.516 3.221 16.859 1 98.56 303 GLU A O 1
ATOM 2213 N N . ALA A 1 304 ? -2.422 2.422 16.531 1 98.81 304 ALA A N 1
ATOM 2214 C CA . ALA A 1 304 ? -1.774 3.623 17.062 1 98.81 304 ALA A CA 1
ATOM 2215 C C . ALA A 1 304 ? -2.07 4.832 16.172 1 98.81 304 ALA A C 1
ATOM 2217 O O . ALA A 1 304 ? -2.258 5.945 16.688 1 98.81 304 ALA A O 1
ATOM 2218 N N . GLN A 1 305 ? -2.135 4.609 14.898 1 98.75 305 GLN A N 1
ATOM 2219 C CA . GLN A 1 305 ? -2.492 5.691 13.984 1 98.75 305 GLN A CA 1
ATOM 2220 C C . GLN A 1 305 ? -3.924 6.16 14.227 1 98.75 305 GLN A C 1
ATOM 2222 O O . GLN A 1 305 ? -4.207 7.359 14.156 1 98.75 305 GLN A O 1
ATOM 2227 N N . LEU A 1 306 ? -4.848 5.203 14.469 1 98.69 306 LEU A N 1
ATOM 2228 C CA . LEU A 1 306 ? -6.23 5.512 14.82 1 98.69 306 LEU A CA 1
ATOM 2229 C C . LEU A 1 306 ? -6.297 6.316 16.109 1 98.69 306 LEU A C 1
ATOM 2231 O O . LEU A 1 306 ? -7.082 7.266 16.219 1 98.69 306 LEU A O 1
ATOM 2235 N N . HIS A 1 307 ? -5.43 5.992 17.078 1 98.81 307 HIS A N 1
ATOM 2236 C CA . HIS A 1 307 ? -5.336 6.715 18.328 1 98.81 307 HIS A CA 1
ATOM 2237 C C . HIS A 1 307 ? -4.887 8.156 18.109 1 98.81 307 HIS A C 1
ATOM 2239 O O . HIS A 1 307 ? -5.473 9.086 18.672 1 98.81 307 HIS A O 1
ATOM 2245 N N . ALA A 1 308 ? -3.861 8.32 17.281 1 98.81 308 ALA A N 1
ATOM 2246 C CA . ALA A 1 308 ? -3.383 9.664 16.969 1 98.81 308 ALA A CA 1
ATOM 2247 C C . ALA A 1 308 ? -4.488 10.5 16.328 1 98.81 308 ALA A C 1
ATOM 2249 O O . ALA A 1 308 ? -4.672 11.672 16.688 1 98.81 308 ALA A O 1
ATOM 2250 N N . ALA A 1 309 ? -5.246 9.906 15.375 1 98.75 309 ALA A N 1
ATOM 2251 C CA . ALA A 1 309 ? -6.336 10.609 14.703 1 98.75 309 ALA A CA 1
ATOM 2252 C C . ALA A 1 309 ? -7.422 11.008 15.695 1 98.75 309 ALA A C 1
ATOM 2254 O O . ALA A 1 309 ? -7.996 12.094 15.586 1 98.75 309 ALA A O 1
ATOM 2255 N N . SER A 1 310 ? -7.703 10.102 16.656 1 98.75 310 SER A N 1
ATOM 2256 C CA . SER A 1 310 ? -8.68 10.398 17.703 1 98.75 310 SER A CA 1
ATOM 2257 C C . SER A 1 310 ? -8.234 11.602 18.547 1 98.75 310 SER A C 1
ATOM 2259 O O . SER A 1 310 ? -9.031 12.5 18.812 1 98.75 310 SER A O 1
ATOM 2261 N N . ALA A 1 311 ? -6.945 11.609 18.891 1 98.75 311 ALA A N 1
ATOM 2262 C CA . ALA A 1 311 ? -6.398 12.711 19.688 1 98.75 311 ALA A CA 1
ATOM 2263 C C . ALA A 1 311 ? -6.469 14.031 18.922 1 98.75 311 ALA A C 1
ATOM 2265 O O . ALA A 1 311 ? -6.727 15.078 19.516 1 98.75 311 ALA A O 1
ATOM 2266 N N . HIS A 1 312 ? -6.359 14.039 17.641 1 98.69 312 HIS A N 1
ATOM 2267 C CA . HIS A 1 312 ? -6.371 15.258 16.844 1 98.69 312 HIS A CA 1
ATOM 2268 C C . HIS A 1 312 ? -7.766 15.875 16.797 1 98.69 312 HIS A C 1
ATOM 2270 O O . HIS A 1 312 ? -7.906 17.078 16.594 1 98.69 312 HIS A O 1
ATOM 2276 N N . ILE A 1 313 ? -8.844 15.047 16.984 1 98.75 313 ILE A N 1
ATOM 2277 C CA . ILE A 1 313 ? -10.18 15.609 17.125 1 98.75 313 ILE A CA 1
ATOM 2278 C C . ILE A 1 313 ? -10.234 16.516 18.359 1 98.75 313 ILE A C 1
ATOM 2280 O O . ILE A 1 313 ? -10.797 17.609 18.312 1 98.75 313 ILE A O 1
ATOM 2284 N N . GLY A 1 314 ? -9.578 15.984 19.438 1 98.56 314 GLY A N 1
ATOM 2285 C CA . GLY A 1 314 ? -9.508 16.781 20.641 1 98.56 314 GLY A CA 1
ATOM 2286 C C . GLY A 1 314 ? -8.727 18.078 20.469 1 98.56 314 GLY A C 1
ATOM 2287 O O . GLY A 1 314 ? -9.125 19.125 20.969 1 98.56 314 GLY A O 1
ATOM 2288 N N . VAL A 1 315 ? -7.613 18 19.719 1 98.56 315 VAL A N 1
ATOM 2289 C CA . VAL A 1 315 ? -6.816 19.188 19.438 1 98.56 315 VAL A CA 1
ATOM 2290 C C . VAL A 1 315 ? -7.66 20.219 18.672 1 98.56 315 VAL A C 1
ATOM 2292 O O . VAL A 1 315 ? -7.684 21.391 19.031 1 98.56 315 VAL A O 1
ATOM 2295 N N . ALA A 1 316 ? -8.383 19.781 17.625 1 98.44 316 ALA A N 1
ATOM 2296 C CA . ALA A 1 316 ? -9.219 20.656 16.812 1 98.44 316 ALA A CA 1
ATOM 2297 C C . ALA A 1 316 ? -10.391 21.203 17.625 1 98.44 316 ALA A C 1
ATOM 2299 O O . ALA A 1 316 ? -10.797 22.359 17.438 1 98.44 316 ALA A O 1
ATOM 2300 N N . THR A 1 317 ? -10.953 20.422 18.578 1 98.19 317 THR A N 1
ATOM 2301 C CA . THR A 1 317 ? -12.039 20.875 19.422 1 98.19 317 THR A CA 1
ATOM 2302 C C . THR A 1 317 ? -11.562 21.953 20.391 1 98.19 317 THR A C 1
ATOM 2304 O O . THR A 1 317 ? -12.242 22.969 20.578 1 98.19 317 THR A O 1
ATOM 2307 N N . ALA A 1 318 ? -10.375 21.688 20.922 1 97.69 318 ALA A N 1
ATOM 2308 C CA . ALA A 1 318 ? -9.805 22.656 21.859 1 97.69 318 ALA A CA 1
ATOM 2309 C C . ALA A 1 318 ? -9.531 23.984 21.188 1 97.69 318 ALA A C 1
ATOM 2311 O O . ALA A 1 318 ? -9.641 25.047 21.797 1 97.69 318 ALA A O 1
ATOM 2312 N N . ALA A 1 319 ? -9.25 23.969 19.906 1 97.12 319 ALA A N 1
ATOM 2313 C CA . ALA A 1 319 ? -8.93 25.172 19.141 1 97.12 319 ALA A CA 1
ATOM 2314 C C . ALA A 1 319 ? -10.148 26.078 19.016 1 97.12 319 ALA A C 1
ATOM 2316 O O . ALA A 1 319 ? -10.016 27.281 18.734 1 97.12 319 ALA A O 1
ATOM 2317 N N . ARG A 1 320 ? -11.367 25.609 19.297 1 97.19 320 ARG A N 1
ATOM 2318 C CA . ARG A 1 320 ? -12.594 26.391 19.203 1 97.19 320 ARG A CA 1
ATOM 2319 C C . ARG A 1 320 ? -12.969 27 20.547 1 97.19 320 ARG A C 1
ATOM 2321 O O . ARG A 1 320 ? -13.914 27.781 20.656 1 97.19 320 ARG A O 1
ATOM 2328 N N . LEU A 1 321 ? -12.148 26.656 21.625 1 96.94 321 LEU A N 1
ATOM 2329 C CA . LEU A 1 321 ? -12.453 27.094 22.984 1 96.94 321 LEU A CA 1
ATOM 2330 C C . LEU A 1 321 ? -11.523 28.219 23.406 1 96.94 321 LEU A C 1
ATOM 2332 O O . LEU A 1 321 ? -10.539 28.516 22.734 1 96.94 321 LEU A O 1
ATOM 2336 N N . PRO A 1 322 ? -11.812 28.953 24.5 1 96.56 322 PRO A N 1
ATOM 2337 C CA . PRO A 1 322 ? -10.969 30.078 24.938 1 96.56 322 PRO A CA 1
ATOM 2338 C C . PRO A 1 322 ? -9.547 29.641 25.297 1 96.56 322 PRO A C 1
ATOM 2340 O O . PRO A 1 322 ? -9.344 28.516 25.781 1 96.56 322 PRO A O 1
ATOM 2343 N N . SER A 1 323 ? -8.672 30.5 25.031 1 96.25 323 SER A N 1
ATOM 2344 C CA . SER A 1 323 ? -7.293 30.281 25.453 1 96.25 323 SER A CA 1
ATOM 2345 C C . SER A 1 323 ? -6.914 31.219 26.594 1 96.25 323 SER A C 1
ATOM 2347 O O . SER A 1 323 ? -7.301 32.406 26.594 1 96.25 323 SER A O 1
ATOM 2349 N N . ILE A 1 324 ? -6.273 30.641 27.594 1 96.75 324 ILE A N 1
ATOM 2350 C CA . ILE A 1 324 ? -5.801 31.422 28.734 1 96.75 324 ILE A CA 1
ATOM 2351 C C . ILE A 1 324 ? -4.281 31.547 28.672 1 96.75 324 ILE A C 1
ATOM 2353 O O . ILE A 1 324 ? -3.576 30.578 28.422 1 96.75 324 ILE A O 1
ATOM 2357 N N . THR A 1 325 ? -3.848 32.719 28.859 1 97 325 THR A N 1
ATOM 2358 C CA . THR A 1 325 ? -2.408 32.969 28.891 1 97 325 THR A CA 1
ATOM 2359 C C . THR A 1 325 ? -2.021 33.719 30.172 1 97 325 THR A C 1
ATOM 2361 O O . THR A 1 325 ? -2.754 34.594 30.609 1 97 325 THR A O 1
ATOM 2364 N N . LEU A 1 326 ? -0.958 33.312 30.75 1 97.62 326 LEU A N 1
ATOM 2365 C CA . LEU A 1 326 ? -0.319 34 31.875 1 97.62 326 LEU A CA 1
ATOM 2366 C C . LEU A 1 326 ? 1.076 34.5 31.484 1 97.62 326 LEU A C 1
ATOM 2368 O O . LEU A 1 326 ? 1.869 33.719 30.922 1 97.62 326 LEU A O 1
ATOM 2372 N N . SER A 1 327 ? 1.317 35.719 31.703 1 97.5 327 SER A N 1
ATOM 2373 C CA . SER A 1 327 ? 2.641 36.281 31.406 1 97.5 327 SER A CA 1
ATOM 2374 C C . SER A 1 327 ? 3.154 37.156 32.531 1 97.5 327 SER A C 1
ATOM 2376 O O . SER A 1 327 ? 2.367 37.75 33.25 1 97.5 327 SER A O 1
ATOM 2378 N N . ALA A 1 328 ? 4.402 37.094 32.781 1 97.62 328 ALA A N 1
ATOM 2379 C CA . ALA A 1 328 ? 5.102 37.938 33.75 1 97.62 328 ALA A CA 1
ATOM 2380 C C . ALA A 1 328 ? 6.371 38.531 33.125 1 97.62 328 ALA A C 1
ATOM 2382 O O . ALA A 1 328 ? 7.066 37.875 32.375 1 97.62 328 ALA A O 1
ATOM 2383 N N . ASP A 1 329 ? 6.59 39.781 33.438 1 96.94 329 ASP A N 1
ATOM 2384 C CA . ASP A 1 329 ? 7.828 40.406 33 1 96.94 329 ASP A CA 1
ATOM 2385 C C . ASP A 1 329 ? 8.516 41.094 34.156 1 96.94 329 ASP A C 1
ATOM 2387 O O . ASP A 1 329 ? 7.852 41.594 35.094 1 96.94 329 ASP A O 1
ATOM 2391 N N . LEU A 1 330 ? 9.773 41.031 34.281 1 97.31 330 LEU A N 1
ATOM 2392 C CA . LEU A 1 330 ? 10.656 41.719 35.219 1 97.31 330 LEU A CA 1
ATOM 2393 C C . LEU A 1 330 ? 11.867 42.312 34.5 1 97.31 330 LEU A C 1
ATOM 2395 O O . LEU A 1 330 ? 12.547 41.594 33.719 1 97.31 330 LEU A O 1
ATOM 2399 N N . GLY A 1 331 ? 12.031 43.656 34.781 1 97.69 331 GLY A N 1
ATOM 2400 C CA . GLY A 1 331 ? 13.18 44.188 34.062 1 97.69 331 GLY A CA 1
ATOM 2401 C C . GLY A 1 331 ? 13.539 45.594 34.531 1 97.69 331 GLY A C 1
ATOM 2402 O O . GLY A 1 331 ? 13.195 46 35.625 1 97.69 331 GLY A O 1
ATOM 2403 N N . SER A 1 332 ? 14.398 46.219 33.75 1 97.69 332 SER A N 1
ATOM 2404 C CA . SER A 1 332 ? 14.898 47.594 33.969 1 97.69 332 SER A CA 1
ATOM 2405 C C . SER A 1 332 ? 14.883 48.375 32.656 1 97.69 332 SER A C 1
ATOM 2407 O O . SER A 1 332 ? 15.219 47.875 31.594 1 97.69 332 SER A O 1
ATOM 2409 N N . SER A 1 333 ? 14.352 49.562 32.781 1 97.12 333 SER A N 1
ATOM 2410 C CA . SER A 1 333 ? 14.383 50.5 31.672 1 97.12 333 SER A CA 1
ATOM 2411 C C . SER A 1 333 ? 15.086 51.812 32.062 1 97.12 333 SER A C 1
ATOM 2413 O O . SER A 1 333 ? 14.812 52.344 33.125 1 97.12 333 SER A O 1
ATOM 2415 N N . ALA A 1 334 ? 16.031 52.281 31.172 1 96.94 334 ALA A N 1
ATOM 2416 C CA . ALA A 1 334 ? 16.797 53.469 31.469 1 96.94 334 ALA A CA 1
ATOM 2417 C C . ALA A 1 334 ? 17.125 54.25 30.188 1 96.94 334 ALA A C 1
ATOM 2419 O O . ALA A 1 334 ? 17.078 53.688 29.094 1 96.94 334 ALA A O 1
ATOM 2420 N N . LEU A 1 335 ? 17.422 55.5 30.344 1 96.44 335 LEU A N 1
ATOM 2421 C CA . LEU A 1 335 ? 17.75 56.344 29.219 1 96.44 335 LEU A CA 1
ATOM 2422 C C . LEU A 1 335 ? 19.203 56.188 28.812 1 96.44 335 LEU A C 1
ATOM 2424 O O . LEU A 1 335 ? 19.594 56.562 27.703 1 96.44 335 LEU A O 1
ATOM 2428 N N . ALA A 1 336 ? 20.016 55.719 29.719 1 96.12 336 ALA A N 1
ATOM 2429 C CA . ALA A 1 336 ? 21.406 55.344 29.453 1 96.12 336 ALA A CA 1
ATOM 2430 C C . ALA A 1 336 ? 21.641 53.875 29.812 1 96.12 336 ALA A C 1
ATOM 2432 O O . ALA A 1 336 ? 21.125 53.375 30.812 1 96.12 336 ALA A O 1
ATOM 2433 N N . PHE A 1 337 ? 22.453 53.25 28.922 1 95.94 337 PHE A N 1
ATOM 2434 C CA . PHE A 1 337 ? 22.703 51.844 29.109 1 95.94 337 PHE A CA 1
ATOM 2435 C C . PHE A 1 337 ? 23.359 51.594 30.469 1 95.94 337 PHE A C 1
ATOM 2437 O O . PHE A 1 337 ? 23.031 50.594 31.141 1 95.94 337 PHE A O 1
ATOM 2444 N N . SER A 1 338 ? 24.188 52.562 30.984 1 95.75 338 SER A N 1
ATOM 2445 C CA . SER A 1 338 ? 24.953 52.406 32.219 1 95.75 338 SER A CA 1
ATOM 2446 C C . SER A 1 338 ? 24.047 52.562 33.438 1 95.75 338 SER A C 1
ATOM 2448 O O . SER A 1 338 ? 24.438 52.188 34.562 1 95.75 338 SER A O 1
ATOM 2450 N N . LYS A 1 339 ? 22.797 53.031 33.188 1 96.12 339 LYS A N 1
ATOM 2451 C CA . LYS A 1 339 ? 21.891 53.281 34.312 1 96.12 339 LYS A CA 1
ATOM 2452 C C . LYS A 1 339 ? 20.922 52.094 34.5 1 96.12 339 LYS A C 1
ATOM 2454 O O . LYS A 1 339 ? 20.109 52.125 35.438 1 96.12 339 LYS A O 1
ATOM 2459 N N . LEU A 1 340 ? 21.078 51.125 33.625 1 96.44 340 LEU A N 1
ATOM 2460 C CA . LEU A 1 340 ? 20.219 49.969 33.812 1 96.44 340 LEU A CA 1
ATOM 2461 C C . LEU A 1 340 ? 20.453 49.312 35.156 1 96.44 340 LEU A C 1
ATOM 2463 O O . LEU A 1 340 ? 21.578 49.219 35.625 1 96.44 340 LEU A O 1
ATOM 2467 N N . PHE A 1 341 ? 19.406 48.906 35.938 1 95.38 341 PHE A N 1
ATOM 2468 C CA . PHE A 1 341 ? 19.359 48.156 37.188 1 95.38 341 PHE A CA 1
ATOM 2469 C C . PHE A 1 341 ? 19.812 49.062 38.344 1 95.38 341 PHE A C 1
ATOM 2471 O O . PHE A 1 341 ? 20.312 48.562 39.375 1 95.38 341 PHE A O 1
ATOM 2478 N N . THR A 1 342 ? 19.719 50.375 38.094 1 95.5 342 THR A N 1
ATOM 2479 C CA . THR A 1 342 ? 19.891 51.312 39.188 1 95.5 342 THR A CA 1
ATOM 2480 C C . THR A 1 342 ? 18.531 51.688 39.812 1 95.5 342 THR A C 1
ATOM 2482 O O . THR A 1 342 ? 17.5 51.219 39.344 1 95.5 342 THR A O 1
ATOM 2485 N N . GLY A 1 343 ? 18.594 52.438 40.875 1 92.38 343 GLY A N 1
ATOM 2486 C CA . GLY A 1 343 ? 17.375 52.812 41.594 1 92.38 343 GLY A CA 1
ATOM 2487 C C . GLY A 1 343 ? 16.359 53.531 40.719 1 92.38 343 GLY A C 1
ATOM 2488 O O . GLY A 1 343 ? 16.734 54.406 39.938 1 92.38 343 GLY A O 1
ATOM 2489 N N . GLY A 1 344 ? 15.141 53 40.688 1 92.88 344 GLY A N 1
ATOM 2490 C CA . GLY A 1 344 ? 14.07 53.656 39.969 1 92.88 344 GLY A CA 1
ATOM 2491 C C . GLY A 1 344 ? 13.867 53.094 38.562 1 92.88 344 GLY A C 1
ATOM 2492 O O . GLY A 1 344 ? 12.867 53.406 37.906 1 92.88 344 GLY A O 1
ATOM 2493 N N . THR A 1 345 ? 14.703 52.25 38.094 1 95.38 345 THR A N 1
ATOM 2494 C CA . THR A 1 345 ? 14.641 51.781 36.719 1 95.38 345 THR A CA 1
ATOM 2495 C C . THR A 1 345 ? 13.875 50.469 36.625 1 95.38 345 THR A C 1
ATOM 2497 O O . THR A 1 345 ? 13.516 50.031 35.531 1 95.38 345 THR A O 1
ATOM 2500 N N . GLY A 1 346 ? 13.609 49.875 37.75 1 96.44 346 GLY A N 1
ATOM 2501 C CA . GLY A 1 346 ? 12.969 48.562 37.781 1 96.44 346 GLY A CA 1
ATOM 2502 C C . GLY A 1 346 ? 11.492 48.625 37.469 1 96.44 346 GLY A C 1
ATOM 2503 O O . GLY A 1 346 ? 10.805 49.594 37.812 1 96.44 346 GLY A O 1
ATOM 2504 N N . PHE A 1 347 ? 11.07 47.625 36.75 1 95.94 347 PHE A N 1
ATOM 2505 C CA . PHE A 1 347 ? 9.648 47.438 36.469 1 95.94 347 PHE A CA 1
ATOM 2506 C C . PHE A 1 347 ? 9.258 45.969 36.531 1 95.94 347 PHE A C 1
ATOM 2508 O O . PHE A 1 347 ? 10.125 45.094 36.5 1 95.94 347 PHE A O 1
ATOM 2515 N N . TRP A 1 348 ? 8.023 45.625 36.781 1 97.25 348 TRP A N 1
ATOM 2516 C CA . TRP A 1 348 ? 7.469 44.281 36.688 1 97.25 348 TRP A CA 1
ATOM 2517 C C . TRP A 1 348 ? 5.992 44.312 36.312 1 97.25 348 TRP A C 1
ATOM 2519 O O . TRP A 1 348 ? 5.352 45.375 36.406 1 97.25 348 TRP A O 1
ATOM 2529 N N . GLY A 1 349 ? 5.605 43.25 35.719 1 97.38 349 GLY A N 1
ATOM 2530 C CA . GLY A 1 349 ? 4.203 43.125 35.344 1 97.38 349 GLY A CA 1
ATOM 2531 C C . GLY A 1 349 ? 3.727 41.688 35.375 1 97.38 349 GLY A C 1
ATOM 2532 O O . GLY A 1 349 ? 4.488 40.75 35.062 1 97.38 349 GLY A O 1
ATOM 2533 N N . LEU A 1 350 ? 2.506 41.438 35.844 1 97.88 350 LEU A N 1
ATOM 2534 C CA . LEU A 1 350 ? 1.774 40.188 35.781 1 97.88 350 LEU A CA 1
ATOM 2535 C C . LEU A 1 350 ? 0.475 40.344 35 1 97.88 350 LEU A C 1
ATOM 2537 O O . LEU A 1 350 ? -0.333 41.219 35.312 1 97.88 350 LEU A O 1
ATOM 2541 N N . THR A 1 351 ? 0.335 39.562 34 1 97.5 351 THR A N 1
ATOM 2542 C CA . THR A 1 351 ? -0.854 39.688 33.156 1 97.5 351 THR A CA 1
ATOM 2543 C C . THR A 1 351 ? -1.528 38.312 32.969 1 97.5 351 THR A C 1
ATOM 2545 O O . THR A 1 351 ? -0.873 37.344 32.594 1 97.5 351 THR A O 1
ATOM 2548 N N . GLY A 1 352 ? -2.789 38.219 33.219 1 97.38 352 GLY A N 1
ATOM 2549 C CA . GLY A 1 352 ? -3.656 37.125 32.812 1 97.38 352 GLY A CA 1
ATOM 2550 C C . GLY A 1 352 ? -4.594 37.5 31.672 1 97.38 352 GLY A C 1
ATOM 2551 O O . GLY A 1 352 ? -5.23 38.562 31.703 1 97.38 352 GLY A O 1
ATOM 2552 N N . GLY A 1 353 ? -4.543 36.688 30.656 1 97.31 353 GLY A N 1
ATOM 2553 C CA . GLY A 1 353 ? -5.375 37 29.5 1 97.31 353 GLY A CA 1
ATOM 2554 C C . GLY A 1 353 ? -6.23 35.812 29.078 1 97.31 353 GLY A C 1
ATOM 2555 O O . GLY A 1 353 ? -5.816 34.656 29.219 1 97.31 353 GLY A O 1
ATOM 2556 N N . ILE A 1 354 ? -7.477 36.062 28.625 1 97.12 354 ILE A N 1
ATOM 2557 C CA . ILE A 1 354 ? -8.367 35.062 28.016 1 97.12 354 ILE A CA 1
ATOM 2558 C C . ILE A 1 354 ? -8.781 35.562 26.625 1 97.12 354 ILE A C 1
ATOM 2560 O O . ILE A 1 354 ? -9.109 36.719 26.438 1 97.12 354 ILE A O 1
ATOM 2564 N N . ALA A 1 355 ? -8.609 34.688 25.656 1 97.12 355 ALA A N 1
ATOM 2565 C CA . ALA A 1 355 ? -9.039 34.969 24.281 1 97.12 355 ALA A CA 1
ATOM 2566 C C . ALA A 1 355 ? -9.977 33.875 23.766 1 97.12 355 ALA A C 1
ATOM 2568 O O . ALA A 1 355 ? -9.703 32.688 23.922 1 97.12 355 ALA A O 1
ATOM 2569 N N . GLN A 1 356 ? -11.156 34.25 23.234 1 97.12 356 GLN A N 1
ATOM 2570 C CA . GLN A 1 356 ? -12.148 33.344 22.688 1 97.12 356 GLN A CA 1
ATOM 2571 C C . GLN A 1 356 ? -12.484 33.688 21.234 1 97.12 356 GLN A C 1
ATOM 2573 O O . GLN A 1 356 ? -12.992 34.781 20.969 1 97.12 356 GLN A O 1
ATOM 2578 N N . PRO A 1 357 ? -12.164 32.75 20.297 1 96.62 357 PRO A N 1
ATOM 2579 C CA . PRO A 1 357 ? -12.672 33 18.953 1 96.62 357 PRO A CA 1
ATOM 2580 C C . PRO A 1 357 ? -14.195 32.938 18.875 1 96.62 357 PRO A C 1
ATOM 2582 O O . PRO A 1 357 ? -14.805 31.953 19.266 1 96.62 357 PRO A O 1
ATOM 2585 N N . ILE A 1 358 ? -14.758 33.969 18.375 1 96.94 358 ILE A N 1
ATOM 2586 C CA . ILE A 1 358 ? -16.219 34.062 18.281 1 96.94 358 ILE A CA 1
ATOM 2587 C C . ILE A 1 358 ? -16.672 33.688 16.875 1 96.94 358 ILE A C 1
ATOM 2589 O O . ILE A 1 358 ? -17.656 32.969 16.703 1 96.94 358 ILE A O 1
ATOM 2593 N N . PHE A 1 359 ? -15.961 34.188 15.922 1 97.06 359 PHE A N 1
ATOM 2594 C CA . PHE A 1 359 ? -16.297 33.969 14.523 1 97.06 359 PHE A CA 1
ATOM 2595 C C . PHE A 1 359 ? -15.039 33.875 13.664 1 97.06 359 PHE A C 1
ATOM 2597 O O . PHE A 1 359 ? -14.195 34.781 13.719 1 97.06 359 PHE A O 1
ATOM 2604 N N . ARG A 1 360 ? -14.906 32.844 12.891 1 96.56 360 ARG A N 1
ATOM 2605 C CA . ARG A 1 360 ? -13.789 32.656 11.969 1 96.56 360 ARG A CA 1
ATOM 2606 C C . ARG A 1 360 ? -14.266 32.094 10.633 1 96.56 360 ARG A C 1
ATOM 2608 O O . ARG A 1 360 ? -13.656 31.172 10.086 1 96.56 360 ARG A O 1
ATOM 2615 N N . GLY A 1 361 ? -15.461 32.5 10.188 1 96.31 361 GLY A N 1
ATOM 2616 C CA . GLY A 1 361 ? -15.992 32.094 8.898 1 96.31 361 GLY A CA 1
ATOM 2617 C C . GLY A 1 361 ? -16.156 30.578 8.789 1 96.31 361 GLY A C 1
ATOM 2618 O O . GLY A 1 361 ? -16.047 30.016 7.699 1 96.31 361 GLY A O 1
ATOM 2619 N N . GLY A 1 362 ? -16.234 29.891 9.812 1 97.31 362 GLY A N 1
ATOM 2620 C CA . GLY A 1 362 ? -16.422 28.438 9.828 1 97.31 362 GLY A CA 1
ATOM 2621 C C . GLY A 1 362 ? -15.125 27.656 9.82 1 97.31 362 GLY A C 1
ATOM 2622 O O . GLY A 1 362 ? -15.133 26.438 9.867 1 97.31 362 GLY A O 1
ATOM 2623 N N . THR A 1 363 ? -13.977 28.328 9.797 1 98 363 THR A N 1
ATOM 2624 C CA . THR A 1 363 ? -12.672 27.688 9.633 1 98 363 THR A CA 1
ATOM 2625 C C . THR A 1 363 ? -12.422 26.672 10.742 1 98 363 THR A C 1
ATOM 2627 O O . THR A 1 363 ? -12.117 25.5 10.461 1 98 363 THR A O 1
ATOM 2630 N N . LEU A 1 364 ? -12.68 27.016 12.016 1 98.06 364 LEU A N 1
ATOM 2631 C CA . LEU A 1 364 ? -12.359 26.141 13.141 1 98.06 364 LEU A CA 1
ATOM 2632 C C . LEU A 1 364 ? -13.305 24.953 13.188 1 98.06 364 LEU A C 1
ATOM 2634 O O . LEU A 1 364 ? -12.883 23.828 13.5 1 98.06 364 LEU A O 1
ATOM 2638 N N . LEU A 1 365 ? -14.625 25.172 12.859 1 98.19 365 LEU A N 1
ATOM 2639 C CA . LEU A 1 365 ? -15.586 24.078 12.812 1 98.19 365 LEU A CA 1
ATOM 2640 C C . LEU A 1 365 ? -15.211 23.062 11.75 1 98.19 365 LEU A C 1
ATOM 2642 O O . LEU A 1 365 ? -15.203 21.859 12.016 1 98.19 365 LEU A O 1
ATOM 2646 N N . HIS A 1 366 ? -14.891 23.562 10.555 1 98.69 366 HIS A N 1
ATOM 2647 C CA . HIS A 1 366 ? -14.578 22.656 9.453 1 98.69 366 HIS A CA 1
ATOM 2648 C C . HIS A 1 366 ? -13.234 21.969 9.664 1 98.69 366 HIS A C 1
ATOM 2650 O O . HIS A 1 366 ? -13.039 20.828 9.219 1 98.69 366 HIS A O 1
ATOM 2656 N N . GLN A 1 367 ? -12.305 22.562 10.445 1 98.56 367 GLN A N 1
ATOM 2657 C CA . GLN A 1 367 ? -11.07 21.891 10.828 1 98.56 367 GLN A CA 1
ATOM 2658 C C . GLN A 1 367 ? -11.359 20.719 11.766 1 98.56 367 GLN A C 1
ATOM 2660 O O . GLN A 1 367 ? -10.742 19.656 11.656 1 98.56 367 GLN A O 1
ATOM 2665 N N . GLN A 1 368 ? -12.305 20.906 12.727 1 98.69 368 GLN A N 1
ATOM 2666 C CA . GLN A 1 368 ? -12.719 19.797 13.586 1 98.69 368 GLN A CA 1
ATOM 2667 C C . GLN A 1 368 ? -13.367 18.672 12.766 1 98.69 368 GLN A C 1
ATOM 2669 O O . GLN A 1 368 ? -13.055 17.5 12.969 1 98.69 368 GLN A O 1
ATOM 2674 N N . ARG A 1 369 ? -14.234 19.062 11.812 1 98.81 369 ARG A N 1
ATOM 2675 C CA . ARG A 1 369 ? -14.906 18.062 10.984 1 98.81 369 ARG A CA 1
ATOM 2676 C C . ARG A 1 369 ? -13.906 17.328 10.102 1 98.81 369 ARG A C 1
ATOM 2678 O O . ARG A 1 369 ? -14.07 16.125 9.836 1 98.81 369 ARG A O 1
ATOM 2685 N N . ALA A 1 370 ? -12.82 18.031 9.617 1 98.81 370 ALA A N 1
ATOM 2686 C CA . ALA A 1 370 ? -11.742 17.375 8.875 1 98.81 370 ALA A CA 1
ATOM 2687 C C . ALA A 1 370 ? -11.031 16.344 9.742 1 98.81 370 ALA A C 1
ATOM 2689 O O . ALA A 1 370 ? -10.695 15.258 9.266 1 98.81 370 ALA A O 1
ATOM 2690 N N . ALA A 1 371 ? -10.82 16.703 11.031 1 98.81 371 ALA A N 1
ATOM 2691 C CA . ALA A 1 371 ? -10.188 15.758 11.953 1 98.81 371 ALA A CA 1
ATOM 2692 C C . ALA A 1 371 ? -11.062 14.531 12.172 1 98.81 371 ALA A C 1
ATOM 2694 O O . ALA A 1 371 ? -10.562 13.406 12.258 1 98.81 371 ALA A O 1
ATOM 2695 N N . GLU A 1 372 ? -12.375 14.742 12.273 1 98.88 372 GLU A N 1
ATOM 2696 C CA . GLU A 1 372 ? -13.312 13.633 12.422 1 98.88 372 GLU A CA 1
ATOM 2697 C C . GLU A 1 372 ? -13.297 12.727 11.188 1 98.88 372 GLU A C 1
ATOM 2699 O O . GLU A 1 372 ? -13.305 11.5 11.312 1 98.88 372 GLU A O 1
ATOM 2704 N N . ALA A 1 373 ? -13.273 13.336 10.016 1 98.88 373 ALA A N 1
ATOM 2705 C CA . ALA A 1 373 ? -13.195 12.555 8.781 1 98.88 373 ALA A CA 1
ATOM 2706 C C . ALA A 1 373 ? -11.883 11.789 8.703 1 98.88 373 ALA A C 1
ATOM 2708 O O . ALA A 1 373 ? -11.852 10.648 8.227 1 98.88 373 ALA A O 1
ATOM 2709 N N . ALA A 1 374 ? -10.812 12.406 9.188 1 98.81 374 ALA A N 1
ATOM 2710 C CA . ALA A 1 374 ? -9.508 11.742 9.211 1 98.81 374 ALA A CA 1
ATOM 2711 C C . ALA A 1 374 ? -9.531 10.539 10.148 1 98.81 374 ALA A C 1
ATOM 2713 O O . ALA A 1 374 ? -8.867 9.531 9.883 1 98.81 374 ALA A O 1
ATOM 2714 N N . TYR A 1 375 ? -10.266 10.656 11.258 1 98.81 375 TYR A N 1
ATOM 2715 C CA . TYR A 1 375 ? -10.453 9.516 12.148 1 98.81 375 TYR A CA 1
ATOM 2716 C C . TYR A 1 375 ? -11.188 8.383 11.438 1 98.81 375 TYR A C 1
ATOM 2718 O O . TYR A 1 375 ? -10.789 7.223 11.547 1 98.81 375 TYR A O 1
ATOM 2726 N N . ASP A 1 376 ? -12.234 8.734 10.648 1 98.75 376 ASP A N 1
ATOM 2727 C CA . ASP A 1 376 ? -12.961 7.73 9.875 1 98.75 376 ASP A CA 1
ATOM 2728 C C . ASP A 1 376 ? -12.047 7.047 8.859 1 98.75 376 ASP A C 1
ATOM 2730 O O . ASP A 1 376 ? -12.133 5.836 8.656 1 98.75 376 ASP A O 1
ATOM 2734 N N . GLN A 1 377 ? -11.18 7.828 8.227 1 98.75 377 GLN A N 1
ATOM 2735 C CA . GLN A 1 377 ? -10.219 7.293 7.273 1 98.75 377 GLN A CA 1
ATOM 2736 C C . GLN A 1 377 ? -9.281 6.293 7.941 1 98.75 377 GLN A C 1
ATOM 2738 O O . GLN A 1 377 ? -9.07 5.191 7.43 1 98.75 377 GLN A O 1
ATOM 2743 N N . ALA A 1 378 ? -8.758 6.668 9.141 1 98.75 378 ALA A N 1
ATOM 2744 C CA . ALA A 1 378 ? -7.848 5.797 9.883 1 98.75 378 ALA A CA 1
ATOM 2745 C C . ALA A 1 378 ? -8.555 4.527 10.344 1 98.75 378 ALA A C 1
ATOM 2747 O O . ALA A 1 378 ? -7.969 3.445 10.344 1 98.75 378 ALA A O 1
ATOM 2748 N N . ALA A 1 379 ? -9.82 4.668 10.727 1 98.69 379 ALA A N 1
ATOM 2749 C CA . ALA A 1 379 ? -10.609 3.514 11.156 1 98.69 379 ALA A CA 1
ATOM 2750 C C . ALA A 1 379 ? -10.797 2.52 10.016 1 98.69 379 ALA A C 1
ATOM 2752 O O . ALA A 1 379 ? -10.672 1.308 10.211 1 98.69 379 ALA A O 1
ATOM 2753 N N . ALA A 1 380 ? -11.07 3.027 8.828 1 98.69 380 ALA A N 1
ATOM 2754 C CA . ALA A 1 380 ? -11.211 2.168 7.656 1 98.69 380 ALA A CA 1
ATOM 2755 C C . ALA A 1 380 ? -9.891 1.486 7.316 1 98.69 380 ALA A C 1
ATOM 2757 O O . ALA A 1 380 ? -9.867 0.302 6.977 1 98.69 380 ALA A O 1
ATOM 2758 N N . GLN A 1 381 ? -8.781 2.201 7.445 1 98.56 381 GLN A N 1
ATOM 2759 C CA . GLN A 1 381 ? -7.461 1.637 7.195 1 98.56 381 GLN A CA 1
ATOM 2760 C C . GLN A 1 381 ? -7.129 0.545 8.203 1 98.56 381 GLN A C 1
ATOM 2762 O O . GLN A 1 381 ? -6.516 -0.467 7.855 1 98.56 381 GLN A O 1
ATOM 2767 N N . TYR A 1 382 ? -7.531 0.805 9.484 1 98.62 382 TYR A N 1
ATOM 2768 C CA . TYR A 1 382 ? -7.363 -0.219 10.508 1 98.62 382 TYR A CA 1
ATOM 2769 C C . TYR A 1 382 ? -8.117 -1.492 10.133 1 98.62 382 TYR A C 1
ATOM 2771 O O . TYR A 1 382 ? -7.551 -2.588 10.188 1 98.62 382 TYR A O 1
ATOM 2779 N N . ARG A 1 383 ? -9.32 -1.384 9.688 1 98.25 383 ARG A N 1
ATOM 2780 C CA . ARG A 1 383 ? -10.133 -2.537 9.305 1 98.25 383 ARG A CA 1
ATOM 2781 C C . ARG A 1 383 ? -9.516 -3.279 8.125 1 98.25 383 ARG A C 1
ATOM 2783 O O . ARG A 1 383 ? -9.508 -4.512 8.094 1 98.25 383 ARG A O 1
ATOM 2790 N N . SER A 1 384 ? -9.039 -2.568 7.117 1 98.5 384 SER A N 1
ATOM 2791 C CA . SER A 1 384 ? -8.367 -3.17 5.969 1 98.5 384 SER A CA 1
ATOM 2792 C C . SER A 1 384 ? -7.156 -3.99 6.402 1 98.5 384 SER A C 1
ATOM 2794 O O . SER A 1 384 ? -6.949 -5.105 5.914 1 98.5 384 SER A O 1
ATOM 2796 N N . THR A 1 385 ? -6.391 -3.408 7.348 1 98.56 385 THR A N 1
ATOM 2797 C CA . THR A 1 385 ? -5.203 -4.094 7.844 1 98.56 385 THR A CA 1
ATOM 2798 C C . THR A 1 385 ? -5.586 -5.387 8.562 1 98.56 385 THR A C 1
ATOM 2800 O O . THR A 1 385 ? -4.938 -6.418 8.383 1 98.56 385 THR A O 1
ATOM 2803 N N . VAL A 1 386 ? -6.648 -5.336 9.336 1 98.25 386 VAL A N 1
ATOM 2804 C CA . VAL A 1 386 ? -7.117 -6.508 10.07 1 98.25 386 VAL A CA 1
ATOM 2805 C C . VAL A 1 386 ? -7.574 -7.586 9.094 1 98.25 386 VAL A C 1
ATOM 2807 O O . VAL A 1 386 ? -7.172 -8.75 9.203 1 98.25 386 VAL A O 1
ATOM 2810 N N . LEU A 1 387 ? -8.367 -7.219 8.102 1 98.06 387 LEU A N 1
ATOM 2811 C CA . LEU A 1 387 ? -8.852 -8.18 7.121 1 98.06 387 LEU A CA 1
ATOM 2812 C C . LEU A 1 387 ? -7.688 -8.836 6.383 1 98.06 387 LEU A C 1
ATOM 2814 O O . LEU A 1 387 ? -7.68 -10.055 6.191 1 98.06 387 LEU A O 1
ATOM 2818 N N . THR A 1 388 ? -6.707 -8.047 6.012 1 98.19 388 THR A N 1
ATOM 2819 C CA . THR A 1 388 ? -5.547 -8.562 5.293 1 98.19 388 THR A CA 1
ATOM 2820 C C . THR A 1 388 ? -4.75 -9.523 6.176 1 98.19 388 THR A C 1
ATOM 2822 O O . THR A 1 388 ? -4.262 -10.547 5.699 1 98.19 388 THR A O 1
ATOM 2825 N N . ALA A 1 389 ? -4.637 -9.188 7.41 1 98.38 389 ALA A N 1
ATOM 2826 C CA . ALA A 1 389 ? -3.934 -10.07 8.344 1 98.38 389 ALA A CA 1
ATOM 2827 C C . ALA A 1 389 ? -4.625 -11.422 8.445 1 98.38 389 ALA A C 1
ATOM 2829 O O . ALA A 1 389 ? -3.963 -12.469 8.438 1 98.38 389 ALA A O 1
ATOM 2830 N N . PHE A 1 390 ? -5.914 -11.414 8.547 1 98.12 390 PHE A N 1
ATOM 2831 C CA . PHE A 1 390 ? -6.668 -12.656 8.625 1 98.12 390 PHE A CA 1
ATOM 2832 C C . PHE A 1 390 ? -6.539 -13.453 7.332 1 98.12 390 PHE A C 1
ATOM 2834 O O . PHE A 1 390 ? -6.43 -14.68 7.359 1 98.12 390 PHE A O 1
ATOM 2841 N N . GLN A 1 391 ? -6.535 -12.781 6.211 1 98.38 391 GLN A N 1
ATOM 2842 C CA . GLN A 1 391 ? -6.305 -13.445 4.934 1 98.38 391 GLN A CA 1
ATOM 2843 C C . GLN A 1 391 ? -4.938 -14.117 4.902 1 98.38 391 GLN A C 1
ATOM 2845 O O . GLN A 1 391 ? -4.805 -15.25 4.426 1 98.38 391 GLN A O 1
ATOM 2850 N N . ASN A 1 392 ? -3.936 -13.391 5.387 1 98.56 392 ASN A N 1
ATOM 2851 C CA . ASN A 1 392 ? -2.59 -13.961 5.426 1 98.56 392 ASN A CA 1
ATOM 2852 C C . ASN A 1 392 ? -2.557 -15.281 6.188 1 98.56 392 ASN A C 1
ATOM 2854 O O . ASN A 1 392 ? -1.978 -16.266 5.715 1 98.56 392 ASN A O 1
ATOM 2858 N N . VAL A 1 393 ? -3.184 -15.297 7.32 1 98.31 393 VAL A N 1
ATOM 2859 C CA . VAL A 1 393 ? -3.193 -16.5 8.133 1 98.31 393 VAL A CA 1
ATOM 2860 C C . VAL A 1 393 ? -3.961 -17.609 7.41 1 98.31 393 VAL A C 1
ATOM 2862 O O . VAL A 1 393 ? -3.475 -18.734 7.285 1 98.31 393 VAL A O 1
ATOM 2865 N N . ALA A 1 394 ? -5.129 -17.312 6.91 1 98.31 394 ALA A N 1
ATOM 2866 C CA . ALA A 1 394 ? -5.93 -18.297 6.195 1 98.31 394 ALA A CA 1
ATOM 2867 C C . ALA A 1 394 ? -5.164 -18.875 5.012 1 98.31 394 ALA A C 1
ATOM 2869 O O . ALA A 1 394 ? -5.145 -20.094 4.805 1 98.31 394 ALA A O 1
ATOM 2870 N N . ASP A 1 395 ? -4.535 -18 4.273 1 98.56 395 ASP A N 1
ATOM 2871 C CA . ASP A 1 395 ? -3.746 -18.422 3.123 1 98.56 395 ASP A CA 1
ATOM 2872 C C . ASP A 1 395 ? -2.662 -19.422 3.539 1 98.56 395 ASP A C 1
ATOM 2874 O O . ASP A 1 395 ? -2.461 -20.438 2.879 1 98.56 395 ASP A O 1
ATOM 2878 N N . THR A 1 396 ? -1.993 -19.094 4.602 1 98.38 396 THR A N 1
ATOM 2879 C CA . THR A 1 396 ? -0.896 -19.953 5.023 1 98.38 396 THR A CA 1
ATOM 2880 C C . THR A 1 396 ? -1.426 -21.297 5.531 1 98.38 396 THR A C 1
ATOM 2882 O O . THR A 1 396 ? -0.782 -22.328 5.355 1 98.38 396 THR A O 1
ATOM 2885 N N . LEU A 1 397 ? -2.576 -21.297 6.16 1 98.19 397 LEU A N 1
ATOM 2886 C CA . LEU A 1 397 ? -3.174 -22.547 6.609 1 98.19 397 LEU A CA 1
ATOM 2887 C C . LEU A 1 397 ? -3.518 -23.453 5.422 1 98.19 397 LEU A C 1
ATOM 2889 O O . LEU A 1 397 ? -3.242 -24.641 5.445 1 98.19 397 LEU A O 1
ATOM 2893 N N . HIS A 1 398 ? -4.086 -22.859 4.41 1 98.12 398 HIS A N 1
ATOM 2894 C CA . HIS A 1 398 ? -4.359 -23.609 3.193 1 98.12 398 HIS A CA 1
ATOM 2895 C C . HIS A 1 398 ? -3.068 -24.109 2.557 1 98.12 398 HIS A C 1
ATOM 2897 O O . HIS A 1 398 ? -3.006 -25.25 2.092 1 98.12 398 HIS A O 1
ATOM 2903 N N . ALA A 1 399 ? -2.027 -23.297 2.559 1 98.44 399 ALA A N 1
ATOM 2904 C CA . ALA A 1 399 ? -0.751 -23.656 1.948 1 98.44 399 ALA A CA 1
ATOM 2905 C C . ALA A 1 399 ? -0.098 -24.812 2.695 1 98.44 399 ALA A C 1
ATOM 2907 O O . ALA A 1 399 ? 0.424 -25.75 2.078 1 98.44 399 ALA A O 1
ATOM 2908 N N . ILE A 1 400 ? -0.164 -24.797 4.012 1 98.38 400 ILE A N 1
ATOM 2909 C CA . ILE A 1 400 ? 0.428 -25.844 4.836 1 98.38 400 ILE A CA 1
ATOM 2910 C C . ILE A 1 400 ? -0.245 -27.188 4.531 1 98.38 400 ILE A C 1
ATOM 2912 O O . ILE A 1 400 ? 0.432 -28.188 4.332 1 98.38 400 ILE A O 1
ATOM 2916 N N . ASP A 1 401 ? -1.494 -27.203 4.441 1 98.19 401 ASP A N 1
ATOM 2917 C CA . ASP A 1 401 ? -2.232 -28.422 4.137 1 98.19 401 ASP A CA 1
ATOM 2918 C C . ASP A 1 401 ? -1.93 -28.906 2.723 1 98.19 401 ASP A C 1
ATOM 2920 O O . ASP A 1 401 ? -1.539 -30.062 2.527 1 98.19 401 ASP A O 1
ATOM 2924 N N . ALA A 1 402 ? -2.059 -28.016 1.772 1 98.31 402 ALA A N 1
ATOM 2925 C CA . ALA A 1 402 ? -1.896 -28.375 0.365 1 98.31 402 ALA A CA 1
ATOM 2926 C C . ALA A 1 402 ? -0.468 -28.828 0.074 1 98.31 402 ALA A C 1
ATOM 2928 O O . ALA A 1 402 ? -0.252 -29.766 -0.695 1 98.31 402 ALA A O 1
ATOM 2929 N N . ASP A 1 403 ? 0.518 -28.188 0.689 1 98.12 403 ASP A N 1
ATOM 2930 C CA . ASP A 1 403 ? 1.907 -28.5 0.364 1 98.12 403 ASP A CA 1
ATOM 2931 C C . ASP A 1 403 ? 2.359 -29.797 1.046 1 98.12 403 ASP A C 1
ATOM 2933 O O . ASP A 1 403 ? 3.299 -30.453 0.589 1 98.12 403 ASP A O 1
ATOM 2937 N N . ALA A 1 404 ? 1.661 -30.203 2.113 1 98.5 404 ALA A N 1
ATOM 2938 C CA . ALA A 1 404 ? 1.876 -31.562 2.637 1 98.5 404 ALA A CA 1
ATOM 2939 C C . ALA A 1 404 ? 1.39 -32.625 1.648 1 98.5 404 ALA A C 1
ATOM 2941 O O . ALA A 1 404 ? 2.08 -33.594 1.398 1 98.5 404 ALA A O 1
ATOM 2942 N N . ARG A 1 405 ? 0.256 -32.344 1.101 1 98.19 405 ARG A N 1
ATOM 2943 C CA . ARG A 1 405 ? -0.263 -33.281 0.089 1 98.19 405 ARG A CA 1
ATOM 2944 C C . ARG A 1 405 ? 0.606 -33.25 -1.163 1 98.19 405 ARG A C 1
ATOM 2946 O O . ARG A 1 405 ? 0.801 -34.281 -1.804 1 98.19 405 ARG A O 1
ATOM 2953 N N . ALA A 1 406 ? 1.126 -32.094 -1.473 1 98.25 406 ALA A N 1
ATOM 2954 C CA . ALA A 1 406 ? 2.016 -31.953 -2.623 1 98.25 406 ALA A CA 1
ATOM 2955 C C . ALA A 1 406 ? 3.289 -32.781 -2.422 1 98.25 406 ALA A C 1
ATOM 2957 O O . ALA A 1 406 ? 3.766 -33.438 -3.35 1 98.25 406 ALA A O 1
ATOM 2958 N N . LEU A 1 407 ? 3.828 -32.75 -1.199 1 98.19 407 LEU A N 1
ATOM 2959 C CA . LEU A 1 407 ? 5.016 -33.562 -0.92 1 98.19 407 LEU A CA 1
ATOM 2960 C C . LEU A 1 407 ? 4.699 -35.031 -0.993 1 98.19 407 LEU A C 1
ATOM 2962 O O . LEU A 1 407 ? 5.488 -35.812 -1.531 1 98.19 407 LEU A O 1
ATOM 2966 N N . GLN A 1 408 ? 3.559 -35.469 -0.498 1 98 408 GLN A N 1
ATOM 2967 C CA . GLN A 1 408 ? 3.139 -36.844 -0.575 1 98 408 GLN A CA 1
ATOM 2968 C C . GLN A 1 408 ? 3.041 -37.312 -2.025 1 98 408 GLN A C 1
ATOM 2970 O O . GLN A 1 408 ? 3.58 -38.375 -2.383 1 98 408 GLN A O 1
ATOM 2975 N N . ALA A 1 409 ? 2.428 -36.469 -2.779 1 97.88 409 ALA A N 1
ATOM 2976 C CA . ALA A 1 409 ? 2.271 -36.812 -4.191 1 97.88 409 ALA A CA 1
ATOM 2977 C C . ALA A 1 409 ? 3.621 -36.812 -4.906 1 97.88 409 ALA A C 1
ATOM 2979 O O . ALA A 1 409 ? 3.885 -37.688 -5.734 1 97.88 409 ALA A O 1
ATOM 2980 N N . ALA A 1 410 ? 4.492 -35.875 -4.602 1 97.5 410 ALA A N 1
ATOM 2981 C CA . ALA A 1 410 ? 5.816 -35.812 -5.215 1 97.5 410 ALA A CA 1
ATOM 2982 C C . ALA A 1 410 ? 6.676 -37 -4.828 1 97.5 410 ALA A C 1
ATOM 2984 O O . ALA A 1 410 ? 7.418 -37.531 -5.656 1 97.5 410 ALA A O 1
ATOM 2985 N N . SER A 1 411 ? 6.613 -37.438 -3.615 1 97.81 411 SER A N 1
ATOM 2986 C CA . SER A 1 411 ? 7.344 -38.594 -3.146 1 97.81 411 SER A CA 1
ATOM 2987 C C . SER A 1 411 ? 6.887 -39.875 -3.875 1 97.81 411 SER A C 1
ATOM 2989 O O . SER A 1 411 ? 7.711 -40.656 -4.316 1 97.81 411 SER A O 1
ATOM 2991 N N . HIS A 1 412 ? 5.602 -40 -3.971 1 97.44 412 HIS A N 1
ATOM 2992 C CA . HIS A 1 412 ? 5.059 -41.156 -4.703 1 97.44 412 HIS A CA 1
ATOM 2993 C C . HIS A 1 412 ? 5.5 -41.125 -6.16 1 97.44 412 HIS A C 1
ATOM 2995 O O . HIS A 1 412 ? 5.859 -42.156 -6.723 1 97.44 412 HIS A O 1
ATOM 3001 N N . ALA A 1 413 ? 5.484 -39.938 -6.738 1 97.12 413 ALA A N 1
ATOM 3002 C CA . ALA A 1 413 ? 5.895 -39.781 -8.133 1 97.12 413 ALA A CA 1
ATOM 3003 C C . ALA A 1 413 ? 7.371 -40.125 -8.305 1 97.12 413 ALA A C 1
ATOM 3005 O O . ALA A 1 413 ? 7.754 -40.781 -9.289 1 97.12 413 ALA A O 1
ATOM 3006 N N . ALA A 1 414 ? 8.188 -39.75 -7.383 1 96.81 414 ALA A N 1
ATOM 3007 C CA . ALA A 1 414 ? 9.617 -40.031 -7.453 1 96.81 414 ALA A CA 1
ATOM 3008 C C . ALA A 1 414 ? 9.883 -41.531 -7.324 1 96.81 414 ALA A C 1
ATOM 3010 O O . ALA A 1 414 ? 10.688 -42.094 -8.07 1 96.81 414 ALA A O 1
ATOM 3011 N N . ASP A 1 415 ? 9.211 -42.188 -6.461 1 97.31 415 ASP A N 1
ATOM 3012 C CA . ASP A 1 415 ? 9.359 -43.625 -6.277 1 97.31 415 ASP A CA 1
ATOM 3013 C C . ASP A 1 415 ? 8.898 -44.375 -7.516 1 97.31 415 ASP A C 1
ATOM 3015 O O . ASP A 1 415 ? 9.57 -45.312 -7.969 1 97.31 415 ASP A O 1
ATOM 3019 N N . ALA A 1 416 ? 7.746 -43.938 -7.98 1 96.81 416 ALA A N 1
ATOM 3020 C CA . ALA A 1 416 ? 7.207 -44.594 -9.18 1 96.81 416 ALA A CA 1
ATOM 3021 C C . ALA A 1 416 ? 8.141 -44.406 -10.367 1 96.81 416 ALA A C 1
ATOM 3023 O O . ALA A 1 416 ? 8.352 -45.312 -11.156 1 96.81 416 ALA A O 1
ATOM 3024 N N . ALA A 1 417 ? 8.719 -43.219 -10.508 1 97.25 417 ALA A N 1
ATOM 3025 C CA . ALA A 1 417 ? 9.641 -42.938 -11.602 1 97.25 417 ALA A CA 1
ATOM 3026 C C . ALA A 1 417 ? 10.93 -43.75 -11.469 1 97.25 417 ALA A C 1
ATOM 3028 O O . ALA A 1 417 ? 11.461 -44.25 -12.461 1 97.25 417 ALA A O 1
ATOM 3029 N N . ARG A 1 418 ? 11.43 -43.875 -10.281 1 96.44 418 ARG A N 1
ATOM 3030 C CA . ARG A 1 418 ? 12.625 -44.688 -10.023 1 96.44 418 ARG A CA 1
ATOM 3031 C C . ARG A 1 418 ? 12.398 -46.156 -10.398 1 96.44 418 ARG A C 1
ATOM 3033 O O . ARG A 1 418 ? 13.219 -46.75 -11.078 1 96.44 418 ARG A O 1
ATOM 3040 N N . LYS A 1 419 ? 11.297 -46.688 -9.938 1 97 419 LYS A N 1
ATOM 3041 C CA . LYS A 1 419 ? 10.953 -48.062 -10.258 1 97 419 LYS A CA 1
ATOM 3042 C C . LYS A 1 419 ? 10.805 -48.25 -11.766 1 97 419 LYS A C 1
ATOM 3044 O O . LYS A 1 419 ? 11.289 -49.25 -12.32 1 97 419 LYS A O 1
ATOM 3049 N N . SER A 1 420 ? 10.133 -47.312 -12.352 1 96.94 420 SER A N 1
ATOM 3050 C CA . SER A 1 420 ? 9.93 -47.375 -13.789 1 96.94 420 SER A CA 1
ATOM 3051 C C . SER A 1 420 ? 11.258 -47.375 -14.539 1 96.94 420 SER A C 1
ATOM 3053 O O . SER A 1 420 ? 11.445 -48.156 -15.469 1 96.94 420 SER A O 1
ATOM 3055 N N . LEU A 1 421 ? 12.211 -46.594 -14.148 1 96.19 421 LEU A N 1
ATOM 3056 C CA . LEU A 1 421 ? 13.516 -46.5 -14.797 1 96.19 421 LEU A CA 1
ATOM 3057 C C . LEU A 1 421 ? 14.289 -47.812 -14.594 1 96.19 421 LEU A C 1
ATOM 3059 O O . LEU A 1 421 ? 14.891 -48.344 -15.539 1 96.19 421 LEU A O 1
ATOM 3063 N N . THR A 1 422 ? 14.258 -48.375 -13.438 1 96.56 422 THR A N 1
ATOM 3064 C CA . THR A 1 422 ? 14.961 -49.625 -13.117 1 96.56 422 THR A CA 1
ATOM 3065 C C . THR A 1 422 ? 14.43 -50.781 -13.977 1 96.56 422 THR A C 1
ATOM 3067 O O . THR A 1 422 ? 15.211 -51.5 -14.57 1 96.56 422 THR A O 1
ATOM 3070 N N . ILE A 1 423 ? 13.141 -50.844 -14.031 1 96.5 423 ILE A N 1
ATOM 3071 C CA . ILE A 1 423 ? 12.508 -51.906 -14.789 1 96.5 423 ILE A CA 1
ATOM 3072 C C . ILE A 1 423 ? 12.805 -51.75 -16.281 1 96.5 423 ILE A C 1
ATOM 3074 O O . ILE A 1 423 ? 13.141 -52.719 -16.969 1 96.5 423 ILE A O 1
ATOM 3078 N N . ALA A 1 424 ? 12.695 -50.5 -16.766 1 94.94 424 ALA A N 1
ATOM 3079 C CA . ALA A 1 424 ? 12.953 -50.219 -18.172 1 94.94 424 ALA A CA 1
ATOM 3080 C C . ALA A 1 424 ? 14.391 -50.562 -18.547 1 94.94 424 ALA A C 1
ATOM 3082 O O . ALA A 1 424 ? 14.641 -51.156 -19.609 1 94.94 424 ALA A O 1
ATOM 3083 N N . GLN A 1 425 ? 15.336 -50.281 -17.75 1 93.56 425 GLN A N 1
ATOM 3084 C CA . GLN A 1 425 ? 16.734 -50.594 -18 1 93.56 425 GLN A CA 1
ATOM 3085 C C . GLN A 1 425 ? 16.969 -52.094 -18.062 1 93.56 425 GLN A C 1
ATOM 3087 O O . GLN A 1 425 ? 17.656 -52.594 -18.969 1 93.56 425 GLN A O 1
ATOM 3092 N N . ARG A 1 426 ? 16.422 -52.781 -17.141 1 93.69 426 ARG A N 1
ATOM 3093 C CA . ARG A 1 426 ? 16.578 -54.25 -17.078 1 93.69 426 ARG A CA 1
ATOM 3094 C C . ARG A 1 426 ? 15.977 -54.906 -18.312 1 93.69 426 ARG A C 1
ATOM 3096 O O . ARG A 1 426 ? 16.594 -55.781 -18.938 1 93.69 426 ARG A O 1
ATOM 3103 N N . GLN A 1 427 ? 14.828 -54.5 -18.656 1 93.38 427 GLN A N 1
ATOM 3104 C CA . GLN A 1 427 ? 14.141 -55.094 -19.797 1 93.38 427 GLN A CA 1
ATOM 3105 C C . GLN A 1 427 ? 14.844 -54.75 -21.109 1 93.38 427 GLN A C 1
ATOM 3107 O O . GLN A 1 427 ? 14.867 -55.562 -22.031 1 93.38 427 GLN A O 1
ATOM 3112 N N . TRP A 1 428 ? 15.344 -53.562 -21.141 1 90.56 428 TRP A N 1
ATOM 3113 C CA . TRP A 1 428 ? 16.109 -53.156 -22.328 1 90.56 428 TRP A CA 1
ATOM 3114 C C . TRP A 1 428 ? 17.359 -54.031 -22.469 1 90.56 428 TRP A C 1
ATOM 3116 O O . TRP A 1 428 ? 17.672 -54.469 -23.562 1 90.56 428 TRP A O 1
ATOM 3126 N N . THR A 1 429 ? 18.031 -54.312 -21.422 1 88.75 429 THR A N 1
ATOM 3127 C CA . THR A 1 429 ? 19.234 -55.156 -21.438 1 88.75 429 THR A CA 1
ATOM 3128 C C . THR A 1 429 ? 18.906 -56.562 -21.875 1 88.75 429 THR A C 1
ATOM 3130 O O . THR A 1 429 ? 19.734 -57.25 -22.5 1 88.75 429 THR A O 1
ATOM 3133 N N . LEU A 1 430 ? 17.656 -56.969 -21.672 1 89.69 430 LEU A N 1
ATOM 3134 C CA . LEU A 1 430 ? 17.203 -58.312 -22.062 1 89.69 430 LEU A CA 1
ATOM 3135 C C . LEU A 1 430 ? 16.641 -58.312 -23.469 1 89.69 430 LEU A C 1
ATOM 3137 O O . LEU A 1 430 ? 16.203 -59.344 -23.969 1 89.69 430 LEU A O 1
ATOM 3141 N N . GLY A 1 431 ? 16.578 -57.156 -24.094 1 87.19 431 GLY A N 1
ATOM 3142 C CA . GLY A 1 431 ? 16.094 -57.031 -25.469 1 87.19 431 GLY A CA 1
ATOM 3143 C C . GLY A 1 431 ? 14.586 -57.031 -25.562 1 87.19 431 GLY A C 1
ATOM 3144 O O . GLY A 1 431 ? 14.031 -57.25 -26.641 1 87.19 431 GLY A O 1
ATOM 3145 N N . LEU A 1 432 ? 13.938 -56.688 -24.469 1 87.31 432 LEU A N 1
ATOM 3146 C CA . LEU A 1 432 ? 12.492 -56.844 -24.406 1 87.31 432 LEU A CA 1
ATOM 3147 C C . LEU A 1 432 ? 11.805 -55.531 -24.766 1 87.31 432 LEU A C 1
ATOM 3149 O O . LEU A 1 432 ? 10.609 -55.5 -25.078 1 87.31 432 LEU A O 1
ATOM 3153 N N . ILE A 1 433 ? 12.5 -54.438 -24.625 1 87.56 433 ILE A N 1
ATOM 3154 C CA . ILE A 1 433 ? 11.906 -53.156 -25 1 87.56 433 ILE A CA 1
ATOM 3155 C C . ILE A 1 433 ? 12.93 -52.312 -25.766 1 87.56 433 ILE A C 1
ATOM 3157 O O . ILE A 1 433 ? 14.133 -52.562 -25.688 1 87.56 433 ILE A O 1
ATOM 3161 N N . ALA A 1 434 ? 12.336 -51.25 -26.484 1 86.94 434 ALA A N 1
ATOM 3162 C CA . ALA A 1 434 ? 13.18 -50.344 -27.25 1 86.94 434 ALA A CA 1
ATOM 3163 C C . ALA A 1 434 ? 13.711 -49.219 -26.359 1 86.94 434 ALA A C 1
ATOM 3165 O O . ALA A 1 434 ? 13.156 -48.938 -25.297 1 86.94 434 ALA A O 1
ATOM 3166 N N . TYR A 1 435 ? 14.781 -48.562 -26.781 1 89 435 TYR A N 1
ATOM 3167 C CA . TYR A 1 435 ? 15.547 -47.625 -25.969 1 89 435 TYR A CA 1
ATOM 3168 C C . TYR A 1 435 ? 14.734 -46.375 -25.672 1 89 435 TYR A C 1
ATOM 3170 O O . TYR A 1 435 ? 14.914 -45.75 -24.625 1 89 435 TYR A O 1
ATOM 3178 N N . PRO A 1 436 ? 13.836 -45.906 -26.562 1 87.25 436 PRO A N 1
ATOM 3179 C CA . PRO A 1 436 ? 13.047 -44.719 -26.25 1 87.25 436 PRO A CA 1
ATOM 3180 C C . PRO A 1 436 ? 12.25 -44.844 -24.953 1 87.25 436 PRO A C 1
ATOM 3182 O O . PRO A 1 436 ? 12.016 -43.844 -24.25 1 87.25 436 PRO A O 1
ATOM 3185 N N . ALA A 1 437 ? 11.898 -46 -24.609 1 90.62 437 ALA A N 1
ATOM 3186 C CA . ALA A 1 437 ? 11.195 -46.25 -23.359 1 90.62 437 ALA A CA 1
ATOM 3187 C C . ALA A 1 437 ? 12.086 -45.938 -22.156 1 90.62 437 ALA A C 1
ATOM 3189 O O . ALA A 1 437 ? 11.625 -45.375 -21.156 1 90.62 437 ALA A O 1
ATOM 3190 N N . VAL A 1 438 ? 13.375 -46.281 -22.281 1 93.19 438 VAL A N 1
ATOM 3191 C CA . VAL A 1 438 ? 14.336 -46 -21.219 1 93.19 438 VAL A CA 1
ATOM 3192 C C . VAL A 1 438 ? 14.531 -44.5 -21.109 1 93.19 438 VAL A C 1
ATOM 3194 O O . VAL A 1 438 ? 14.555 -43.938 -20 1 93.19 438 VAL A O 1
ATOM 3197 N N . LEU A 1 439 ? 14.609 -43.812 -22.266 1 92.31 439 LEU A N 1
ATOM 3198 C CA . LEU A 1 439 ? 14.789 -42.375 -22.297 1 92.31 439 LEU A CA 1
ATOM 3199 C C . LEU A 1 439 ? 13.609 -41.656 -21.609 1 92.31 439 LEU A C 1
ATOM 3201 O O . LEU A 1 439 ? 13.805 -40.719 -20.844 1 92.31 439 LEU A O 1
ATOM 3205 N N . GLN A 1 440 ? 12.445 -42.062 -21.875 1 91.25 440 GLN A N 1
ATOM 3206 C CA . GLN A 1 440 ? 11.242 -41.469 -21.281 1 91.25 440 GLN A CA 1
ATOM 3207 C C . GLN A 1 440 ? 11.219 -41.688 -19.781 1 91.25 440 GLN A C 1
ATOM 3209 O O . GLN A 1 440 ? 10.859 -40.75 -19.031 1 91.25 440 GLN A O 1
ATOM 3214 N N . ALA A 1 441 ? 11.547 -42.875 -19.328 1 94.19 441 ALA A N 1
ATOM 3215 C CA . ALA A 1 441 ? 11.602 -43.156 -17.906 1 94.19 441 ALA A CA 1
ATOM 3216 C C . ALA A 1 441 ? 12.664 -42.281 -17.219 1 94.19 441 ALA A C 1
ATOM 3218 O O . ALA A 1 441 ? 12.469 -41.844 -16.094 1 94.19 441 ALA A O 1
ATOM 3219 N N . GLU A 1 442 ? 13.789 -42.125 -17.891 1 94.25 442 GLU A N 1
ATOM 3220 C CA . GLU A 1 442 ? 14.867 -41.312 -17.375 1 94.25 442 GLU A CA 1
ATOM 3221 C C . GLU A 1 442 ? 14.406 -39.875 -17.188 1 94.25 442 GLU A C 1
ATOM 3223 O O . GLU A 1 442 ? 14.703 -39.25 -16.156 1 94.25 442 GLU A O 1
ATOM 3228 N N . GLN A 1 443 ? 13.727 -39.344 -18.156 1 92.31 443 GLN A N 1
ATOM 3229 C CA . GLN A 1 443 ? 13.227 -37.969 -18.094 1 92.31 443 GLN A CA 1
ATOM 3230 C C . GLN A 1 443 ? 12.25 -37.812 -16.938 1 92.31 443 GLN A C 1
ATOM 3232 O O . GLN A 1 443 ? 12.305 -36.812 -16.203 1 92.31 443 GLN A O 1
ATOM 3237 N N . ALA A 1 444 ? 11.375 -38.719 -16.797 1 93.25 444 ALA A N 1
ATOM 3238 C CA . ALA A 1 444 ? 10.414 -38.688 -15.695 1 93.25 444 ALA A CA 1
ATOM 3239 C C . ALA A 1 444 ? 11.117 -38.719 -14.344 1 93.25 444 ALA A C 1
ATOM 3241 O O . ALA A 1 444 ? 10.727 -38.031 -13.414 1 93.25 444 ALA A O 1
ATOM 3242 N N . TYR A 1 445 ? 12.117 -39.562 -14.25 1 94.81 445 TYR A N 1
ATOM 3243 C CA . TYR A 1 445 ? 12.883 -39.688 -13.016 1 94.81 445 TYR A CA 1
ATOM 3244 C C . TYR A 1 445 ? 13.578 -38.375 -12.672 1 94.81 445 TYR A C 1
ATOM 3246 O O . TYR A 1 445 ? 13.492 -37.875 -11.531 1 94.81 445 TYR A O 1
ATOM 3254 N N . GLN A 1 446 ? 14.227 -37.781 -13.648 1 93.75 446 GLN A N 1
ATOM 3255 C CA . GLN A 1 446 ? 14.914 -36.531 -13.445 1 93.75 446 GLN A CA 1
ATOM 3256 C C . GLN A 1 446 ? 13.953 -35.438 -12.953 1 93.75 446 GLN A C 1
ATOM 3258 O O . GLN A 1 446 ? 14.242 -34.75 -11.977 1 93.75 446 GLN A O 1
ATOM 3263 N N . GLN A 1 447 ? 12.844 -35.312 -13.57 1 93.94 447 GLN A N 1
ATOM 3264 C CA . GLN A 1 447 ? 11.859 -34.281 -13.219 1 93.94 447 GLN A CA 1
ATOM 3265 C C . GLN A 1 447 ? 11.32 -34.5 -11.805 1 93.94 447 GLN A C 1
ATOM 3267 O O . GLN A 1 447 ? 11.094 -33.562 -11.062 1 93.94 447 GLN A O 1
ATOM 3272 N N . SER A 1 448 ? 11.117 -35.719 -11.453 1 95.81 448 SER A N 1
ATOM 3273 C CA . SER A 1 448 ? 10.547 -36.062 -10.148 1 95.81 448 SER A CA 1
ATOM 3274 C C . SER A 1 448 ? 11.516 -35.719 -9.023 1 95.81 448 SER A C 1
ATOM 3276 O O . SER A 1 448 ? 11.094 -35.344 -7.926 1 95.81 448 SER A O 1
ATOM 3278 N N . LEU A 1 449 ? 12.852 -35.844 -9.289 1 94.38 449 LEU A N 1
ATOM 3279 C CA . LEU A 1 449 ? 13.859 -35.531 -8.281 1 94.38 449 LEU A CA 1
ATOM 3280 C C . LEU A 1 449 ? 13.82 -34.062 -7.922 1 94.38 449 LEU A C 1
ATOM 3282 O O . LEU A 1 449 ? 13.844 -33.719 -6.742 1 94.38 449 LEU A O 1
ATOM 3286 N N . VAL A 1 450 ? 13.727 -33.25 -8.883 1 94.94 450 VAL A N 1
ATOM 3287 C CA . VAL A 1 450 ? 13.703 -31.797 -8.68 1 94.94 450 VAL A CA 1
ATOM 3288 C C . VAL A 1 450 ? 12.414 -31.391 -7.98 1 94.94 450 VAL A C 1
ATOM 3290 O O . VAL A 1 450 ? 12.43 -30.594 -7.039 1 94.94 450 VAL A O 1
ATOM 3293 N N . SER A 1 451 ? 11.312 -31.969 -8.43 1 96.44 451 SER A N 1
ATOM 3294 C CA . SER A 1 451 ? 10.008 -31.672 -7.848 1 96.44 451 SER A CA 1
ATOM 3295 C C . SER A 1 451 ? 9.961 -32.062 -6.371 1 96.44 451 SER A C 1
ATOM 3297 O O . SER A 1 451 ? 9.359 -31.359 -5.559 1 96.44 451 SER A O 1
ATOM 3299 N N . LEU A 1 452 ? 10.578 -33.156 -6.047 1 96.44 452 LEU A N 1
ATOM 3300 C CA . LEU A 1 452 ? 10.609 -33.625 -4.664 1 96.44 452 LEU A CA 1
ATOM 3301 C C . LEU A 1 452 ? 11.383 -32.656 -3.781 1 96.44 452 LEU A C 1
ATOM 3303 O O . LEU A 1 452 ? 10.922 -32.281 -2.689 1 96.44 452 LEU A O 1
ATOM 3307 N N . ALA A 1 453 ? 12.5 -32.188 -4.289 1 95.88 453 ALA A N 1
ATOM 3308 C CA . ALA A 1 453 ? 13.297 -31.203 -3.555 1 95.88 453 ALA A CA 1
ATOM 3309 C C . ALA A 1 453 ? 12.516 -29.906 -3.322 1 95.88 453 ALA A C 1
ATOM 3311 O O . ALA A 1 453 ? 12.523 -29.359 -2.219 1 95.88 453 ALA A O 1
ATOM 3312 N N . GLN A 1 454 ? 11.828 -29.453 -4.328 1 97.12 454 GLN A N 1
ATOM 3313 C CA . GLN A 1 454 ? 11.039 -28.234 -4.238 1 97.12 454 GLN A CA 1
ATOM 3314 C C . GLN A 1 454 ? 9.883 -28.391 -3.252 1 97.12 454 GLN A C 1
ATOM 3316 O O . GLN A 1 454 ? 9.578 -27.469 -2.492 1 97.12 454 GLN A O 1
ATOM 3321 N N . ALA A 1 455 ? 9.25 -29.531 -3.279 1 97.88 455 ALA A N 1
ATOM 3322 C CA . ALA A 1 455 ? 8.109 -29.781 -2.4 1 97.88 455 ALA A CA 1
ATOM 3323 C C . ALA A 1 455 ? 8.539 -29.812 -0.937 1 97.88 455 ALA A C 1
ATOM 3325 O O . ALA A 1 455 ? 7.832 -29.297 -0.066 1 97.88 455 ALA A O 1
ATOM 3326 N N . ARG A 1 456 ? 9.711 -30.406 -0.693 1 97.44 456 ARG A N 1
ATOM 3327 C CA . ARG A 1 456 ? 10.227 -30.438 0.67 1 97.44 456 ARG A CA 1
ATOM 3328 C C . ARG A 1 456 ? 10.492 -29.031 1.193 1 97.44 456 ARG A C 1
ATOM 3330 O O . ARG A 1 456 ? 10.109 -28.703 2.318 1 97.44 456 ARG A O 1
ATOM 3337 N N . ALA A 1 457 ? 11.078 -28.203 0.388 1 98.12 457 ALA A N 1
ATOM 3338 C CA . ALA A 1 457 ? 11.375 -26.828 0.764 1 98.12 457 ALA A CA 1
ATOM 3339 C C . ALA A 1 457 ? 10.094 -26.031 0.977 1 98.12 457 ALA A C 1
ATOM 3341 O O . ALA A 1 457 ? 10.039 -25.141 1.833 1 98.12 457 ALA A O 1
ATOM 3342 N N . GLY A 1 458 ? 9.078 -26.328 0.161 1 98.25 458 GLY A N 1
ATOM 3343 C CA . GLY A 1 458 ? 7.805 -25.641 0.272 1 98.25 458 GLY A CA 1
ATOM 3344 C C . GLY A 1 458 ? 7.168 -25.766 1.643 1 98.25 458 GLY A C 1
ATOM 3345 O O . GLY A 1 458 ? 6.602 -24.812 2.166 1 98.25 458 GLY A O 1
ATOM 3346 N N . ARG A 1 459 ? 7.301 -26.906 2.25 1 98.31 459 ARG A N 1
ATOM 3347 C CA . ARG A 1 459 ? 6.73 -27.125 3.572 1 98.31 459 ARG A CA 1
ATOM 3348 C C . ARG A 1 459 ? 7.426 -26.281 4.629 1 98.31 459 ARG A C 1
ATOM 3350 O O . ARG A 1 459 ? 6.77 -25.719 5.512 1 98.31 459 ARG A O 1
ATOM 3357 N N . LEU A 1 460 ? 8.742 -26.203 4.52 1 98.56 460 LEU A N 1
ATOM 3358 C CA . LEU A 1 460 ? 9.492 -25.359 5.438 1 98.56 460 LEU A CA 1
ATOM 3359 C C . LEU A 1 460 ? 9.102 -23.891 5.258 1 98.56 460 LEU A C 1
ATOM 3361 O O . LEU A 1 460 ? 8.852 -23.188 6.238 1 98.56 460 LEU A O 1
ATOM 3365 N N . ALA A 1 461 ? 9.016 -23.453 4.004 1 98.5 461 ALA A N 1
ATOM 3366 C CA . ALA A 1 461 ? 8.703 -22.062 3.682 1 98.5 461 ALA A CA 1
ATOM 3367 C C . ALA A 1 461 ? 7.312 -21.688 4.188 1 98.5 461 ALA A C 1
ATOM 3369 O O . ALA A 1 461 ? 7.105 -20.578 4.668 1 98.5 461 ALA A O 1
ATOM 3370 N N . ASP A 1 462 ? 6.387 -22.609 4.102 1 98.5 462 ASP A N 1
ATOM 3371 C CA . ASP A 1 462 ? 5.027 -22.359 4.566 1 98.5 462 ASP A CA 1
ATOM 3372 C C . ASP A 1 462 ? 4.988 -22.188 6.082 1 98.5 462 ASP A C 1
ATOM 3374 O O . ASP A 1 462 ? 4.199 -21.391 6.602 1 98.5 462 ASP A O 1
ATOM 3378 N N . SER A 1 463 ? 5.781 -22.938 6.75 1 98.38 463 SER A N 1
ATOM 3379 C CA . SER A 1 463 ? 5.859 -22.812 8.203 1 98.38 463 SER A CA 1
ATOM 3380 C C . SER A 1 463 ? 6.363 -21.438 8.609 1 98.38 463 SER A C 1
ATOM 3382 O O . SER A 1 463 ? 5.828 -20.812 9.531 1 98.38 463 SER A O 1
ATOM 3384 N N . VAL A 1 464 ? 7.379 -20.922 7.887 1 98.62 464 VAL A N 1
ATOM 3385 C CA . VAL A 1 464 ? 7.891 -19.578 8.117 1 98.62 464 VAL A CA 1
ATOM 3386 C C . VAL A 1 464 ? 6.789 -18.547 7.867 1 98.62 464 VAL A C 1
ATOM 3388 O O . VAL A 1 464 ? 6.602 -17.625 8.656 1 98.62 464 VAL A O 1
ATOM 3391 N N . ALA A 1 465 ? 6.055 -18.766 6.75 1 98.56 465 ALA A N 1
ATOM 3392 C CA . ALA A 1 465 ? 4.984 -17.844 6.371 1 98.56 465 ALA A CA 1
ATOM 3393 C C . ALA A 1 465 ? 3.906 -17.781 7.449 1 98.56 465 ALA A C 1
ATOM 3395 O O . ALA A 1 465 ? 3.359 -16.719 7.727 1 98.56 465 ALA A O 1
ATOM 3396 N N . LEU A 1 466 ? 3.572 -18.938 8.055 1 98.38 466 LEU A N 1
ATOM 3397 C CA . LEU A 1 466 ? 2.574 -18.969 9.117 1 98.38 466 LEU A CA 1
ATOM 3398 C C . LEU A 1 466 ? 3.047 -18.172 10.32 1 98.38 466 LEU A C 1
ATOM 3400 O O . LEU A 1 466 ? 2.301 -17.344 10.859 1 98.38 466 LEU A O 1
ATOM 3404 N N . LEU A 1 467 ? 4.27 -18.406 10.711 1 98.12 467 LEU A N 1
ATOM 3405 C CA . LEU A 1 467 ? 4.809 -17.719 11.891 1 98.12 467 LEU A CA 1
ATOM 3406 C C . LEU A 1 467 ? 4.859 -16.219 11.664 1 98.12 467 LEU A C 1
ATOM 3408 O O . LEU A 1 467 ? 4.566 -15.438 12.578 1 98.12 467 LEU A O 1
ATOM 3412 N N . GLN A 1 468 ? 5.223 -15.812 10.438 1 97.88 468 GLN A N 1
ATOM 3413 C CA . GLN A 1 468 ? 5.195 -14.398 10.086 1 97.88 468 GLN A CA 1
ATOM 3414 C C . GLN A 1 468 ? 3.77 -13.852 10.125 1 97.88 468 GLN A C 1
ATOM 3416 O O . GLN A 1 468 ? 3.535 -12.758 10.648 1 97.88 468 GLN A O 1
ATOM 3421 N N . ALA A 1 469 ? 2.814 -14.602 9.578 1 98.31 469 ALA A N 1
ATOM 3422 C CA . ALA A 1 469 ? 1.415 -14.188 9.523 1 98.31 469 ALA A CA 1
ATOM 3423 C C . ALA A 1 469 ? 0.839 -14.016 10.93 1 98.31 469 ALA A C 1
ATOM 3425 O O . ALA A 1 469 ? -0.066 -13.211 11.141 1 98.31 469 ALA A O 1
ATOM 3426 N N . LEU A 1 470 ? 1.397 -14.711 11.891 1 97.88 470 LEU A N 1
ATOM 3427 C CA . LEU A 1 470 ? 0.895 -14.68 13.266 1 97.88 470 LEU A CA 1
ATOM 3428 C C . LEU A 1 470 ? 1.567 -13.578 14.07 1 97.88 470 LEU A C 1
ATOM 3430 O O . LEU A 1 470 ? 1.233 -13.359 15.234 1 97.88 470 LEU A O 1
ATOM 3434 N N . GLY A 1 471 ? 2.559 -12.898 13.531 1 96.88 471 GLY A N 1
ATOM 3435 C CA . GLY A 1 471 ? 3.15 -11.742 14.18 1 96.88 471 GLY A CA 1
ATOM 3436 C C . GLY A 1 471 ? 4.535 -12.016 14.734 1 96.88 471 GLY A C 1
ATOM 3437 O O . GLY A 1 471 ? 5.156 -11.133 15.328 1 96.88 471 GLY A O 1
ATOM 3438 N N . GLY A 1 472 ? 5.07 -13.219 14.68 1 94.25 472 GLY A N 1
ATOM 3439 C CA . GLY A 1 472 ? 6.461 -13.555 14.961 1 94.25 472 GLY A CA 1
ATOM 3440 C C . GLY A 1 472 ? 6.785 -13.586 16.438 1 94.25 472 GLY A C 1
ATOM 3441 O O . GLY A 1 472 ? 7.949 -13.484 16.828 1 94.25 472 GLY A O 1
ATOM 3442 N N . GLY A 1 473 ? 5.934 -13.422 17.406 1 94.19 473 GLY A N 1
ATOM 3443 C CA . GLY A 1 473 ? 6.102 -13.68 18.828 1 94.19 473 GLY A CA 1
ATOM 3444 C C . GLY A 1 473 ? 6.844 -12.578 19.562 1 94.19 473 GLY A C 1
ATOM 3445 O O . GLY A 1 473 ? 7.434 -12.812 20.609 1 94.19 473 GLY A O 1
ATOM 3446 N N . TRP A 1 474 ? 6.938 -11.398 19.094 1 93.56 474 TRP A N 1
ATOM 3447 C CA . TRP A 1 474 ? 7.719 -10.305 19.672 1 93.56 474 TRP A CA 1
ATOM 3448 C C . TRP A 1 474 ? 7.344 -10.07 21.125 1 93.56 474 TRP A C 1
ATOM 3450 O O . TRP A 1 474 ? 8.18 -9.641 21.938 1 93.56 474 TRP A O 1
ATOM 3460 N N . TRP A 1 475 ? 6.176 -10.336 21.609 1 91.81 475 TRP A N 1
ATOM 3461 C CA . TRP A 1 475 ? 5.695 -10.094 22.969 1 91.81 475 TRP A CA 1
ATOM 3462 C C . TRP A 1 475 ? 6.223 -11.156 23.938 1 91.81 475 TRP A C 1
ATOM 3464 O O . TRP A 1 475 ? 6.039 -11.047 25.141 1 91.81 475 TRP A O 1
ATOM 3474 N N . ASN A 1 476 ? 6.828 -12.148 23.406 1 91.75 476 ASN A N 1
ATOM 3475 C CA . ASN A 1 476 ? 7.43 -13.211 24.203 1 91.75 476 ASN A CA 1
ATOM 3476 C C . ASN A 1 476 ? 8.953 -13.117 24.203 1 91.75 476 ASN A C 1
ATOM 3478 O O . ASN A 1 476 ? 9.633 -14.008 24.719 1 91.75 476 ASN A O 1
ATOM 3482 N N . ARG A 1 477 ? 9.492 -12.117 23.562 1 89.94 477 ARG A N 1
ATOM 3483 C CA . ARG A 1 477 ? 10.945 -11.938 23.547 1 89.94 477 ARG A CA 1
ATOM 3484 C C . ARG A 1 477 ? 11.453 -11.492 24.922 1 89.94 477 ARG A C 1
ATOM 3486 O O . ARG A 1 477 ? 10.812 -10.68 25.594 1 89.94 477 ARG A O 1
ATOM 3493 N N . ALA A 1 478 ? 12.453 -12.164 25.406 1 75.69 478 ALA A N 1
ATOM 3494 C CA . ALA A 1 478 ? 13.062 -11.773 26.672 1 75.69 478 ALA A CA 1
ATOM 3495 C C . ALA A 1 478 ? 13.594 -10.344 26.609 1 75.69 478 ALA A C 1
ATOM 3497 O O . ALA A 1 478 ? 14.102 -9.914 25.562 1 75.69 478 ALA A O 1
ATOM 3498 N N . PRO A 1 479 ? 13.383 -9.555 27.625 1 64.69 479 PRO A N 1
ATOM 3499 C CA . PRO A 1 479 ? 13.945 -8.203 27.609 1 64.69 479 PRO A CA 1
ATOM 3500 C C . PRO A 1 479 ? 15.469 -8.203 27.469 1 64.69 479 PRO A C 1
ATOM 3502 O O . PRO A 1 479 ? 16.141 -9.141 27.906 1 64.69 479 PRO A O 1
ATOM 3505 N N . ALA A 1 480 ? 16.016 -7.445 26.531 1 52.94 480 ALA A N 1
ATOM 3506 C CA . ALA A 1 480 ? 17.453 -7.352 26.297 1 52.94 480 ALA A CA 1
ATOM 3507 C C . ALA A 1 480 ? 18.234 -7.371 27.609 1 52.94 480 ALA A C 1
ATOM 3509 O O . ALA A 1 480 ? 19.344 -7.91 27.672 1 52.94 480 ALA A O 1
ATOM 3510 N N . GLY A 1 481 ? 17.875 -6.742 28.656 1 42.78 481 GLY A N 1
ATOM 3511 C CA . GLY A 1 481 ? 18.625 -6.613 29.906 1 42.78 481 GLY A CA 1
ATOM 3512 C C . GLY A 1 481 ? 18.734 -7.922 30.672 1 42.78 481 GLY A C 1
ATOM 3513 O O . GLY A 1 481 ? 19.453 -8 31.672 1 42.78 481 GLY A O 1
ATOM 3514 N N . ALA A 1 482 ? 17.891 -8.828 30.703 1 39.69 482 ALA A N 1
ATOM 3515 C CA . ALA A 1 482 ? 17.922 -9.961 31.625 1 39.69 482 ALA A CA 1
ATOM 3516 C C . ALA A 1 482 ? 18.969 -10.984 31.172 1 39.69 482 ALA A C 1
ATOM 3518 O O . ALA A 1 482 ? 19.094 -12.055 31.781 1 39.69 482 ALA A O 1
ATOM 3519 N N . ARG A 1 483 ? 19.5 -10.922 30.062 1 36.34 483 ARG A N 1
ATOM 3520 C CA . ARG A 1 483 ? 20.516 -11.914 29.703 1 36.34 483 ARG A CA 1
ATOM 3521 C C . ARG A 1 483 ? 21.797 -11.695 30.5 1 36.34 483 ARG A C 1
ATOM 3523 O O . ARG A 1 483 ? 22.828 -12.32 30.203 1 36.34 483 ARG A O 1
ATOM 3530 N N . GLN A 1 484 ? 21.938 -10.578 31.062 1 28.61 484 GLN A N 1
ATOM 3531 C CA . GLN A 1 484 ? 23.203 -10.469 31.766 1 28.61 484 GLN A CA 1
ATOM 3532 C C . GLN A 1 484 ? 23.25 -11.391 32.969 1 28.61 484 GLN A C 1
ATOM 3534 O O . GLN A 1 484 ? 24.266 -11.461 33.688 1 28.61 484 GLN A O 1
ATOM 3539 N N . ASP A 1 485 ? 22.031 -12.07 33.344 1 24.89 485 ASP A N 1
ATOM 3540 C CA . ASP A 1 485 ? 22.5 -13 34.344 1 24.89 485 ASP A CA 1
ATOM 3541 C C . ASP A 1 485 ? 22.938 -14.32 33.719 1 24.89 485 ASP A C 1
ATOM 3543 O O . ASP A 1 485 ? 22.297 -14.82 32.781 1 24.89 485 ASP A O 1
ATOM 3547 N N . MET B 1 1 ? -11.688 59.281 3.271 1 36.56 1 MET B N 1
ATOM 3548 C CA . MET B 1 1 ? -12.312 58.094 3.846 1 36.56 1 MET B CA 1
ATOM 3549 C C . MET B 1 1 ? -13.102 57.344 2.789 1 36.56 1 MET B C 1
ATOM 3551 O O . MET B 1 1 ? -13.102 56.125 2.779 1 36.56 1 MET B O 1
ATOM 3555 N N . ALA B 1 2 ? -13.844 58.188 2.072 1 45.19 2 ALA B N 1
ATOM 3556 C CA . ALA B 1 2 ? -14.766 57.656 1.062 1 45.19 2 ALA B CA 1
ATOM 3557 C C . ALA B 1 2 ? -14.008 57.125 -0.142 1 45.19 2 ALA B C 1
ATOM 3559 O O . ALA B 1 2 ? -14.469 56.156 -0.788 1 45.19 2 ALA B O 1
ATOM 3560 N N . VAL B 1 3 ? -12.914 57.844 -0.498 1 44.25 3 VAL B N 1
ATOM 3561 C CA . VAL B 1 3 ? -12.258 57.469 -1.746 1 44.25 3 VAL B CA 1
ATOM 3562 C C . VAL B 1 3 ? -11.641 56.094 -1.611 1 44.25 3 VAL B C 1
ATOM 3564 O O . VAL B 1 3 ? -11.516 55.344 -2.6 1 44.25 3 VAL B O 1
ATOM 3567 N N . SER B 1 4 ? -11.109 55.812 -0.357 1 42.62 4 SER B N 1
ATOM 3568 C CA . SER B 1 4 ? -10.406 54.531 -0.201 1 42.62 4 SER B CA 1
ATOM 3569 C C . SER B 1 4 ? -11.375 53.344 -0.317 1 42.62 4 SER B C 1
ATOM 3571 O O . SER B 1 4 ? -10.953 52.219 -0.533 1 42.62 4 SER B O 1
ATOM 3573 N N . VAL B 1 5 ? -12.641 53.656 0.091 1 43.59 5 VAL B N 1
ATOM 3574 C CA . VAL B 1 5 ? -13.609 52.562 0.021 1 43.59 5 VAL B CA 1
ATOM 3575 C C . VAL B 1 5 ? -13.93 52.25 -1.438 1 43.59 5 VAL B C 1
ATOM 3577 O O . VAL B 1 5 ? -14.297 51.125 -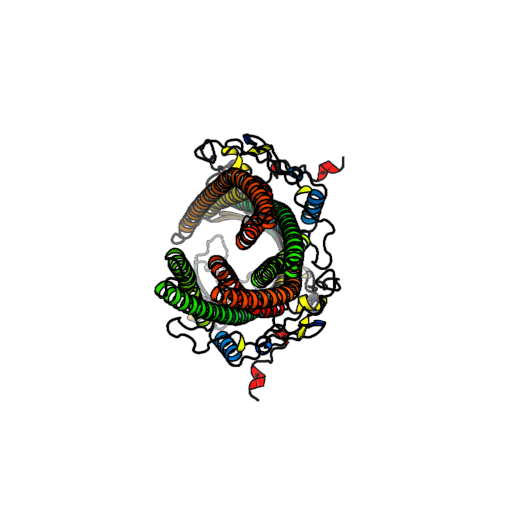1.772 1 43.59 5 VAL B O 1
ATOM 3580 N N . LEU B 1 6 ? -14.023 53.312 -2.309 1 41.81 6 LEU B N 1
ATOM 3581 C CA . LEU B 1 6 ? -14.508 53.125 -3.67 1 41.81 6 LEU B CA 1
ATOM 3582 C C . LEU B 1 6 ? -13.539 52.281 -4.48 1 41.81 6 LEU B C 1
ATOM 3584 O O . LEU B 1 6 ? -13.93 51.656 -5.469 1 41.81 6 LEU B O 1
ATOM 3588 N N . LEU B 1 7 ? -12.211 52.5 -4.297 1 42.75 7 LEU B N 1
ATOM 3589 C CA . LEU B 1 7 ? -11.281 51.719 -5.113 1 42.75 7 LEU B CA 1
ATOM 3590 C C . LEU B 1 7 ? -11.367 50.219 -4.793 1 42.75 7 LEU B C 1
ATOM 3592 O O . LEU B 1 7 ? -10.797 49.406 -5.508 1 42.75 7 LEU B O 1
ATOM 3596 N N . ALA B 1 8 ? -11.797 49.844 -3.633 1 45 8 ALA B N 1
ATOM 3597 C CA . ALA B 1 8 ? -11.844 48.438 -3.234 1 45 8 ALA B CA 1
ATOM 3598 C C . ALA B 1 8 ? -12.852 47.656 -4.082 1 45 8 ALA B C 1
ATOM 3600 O O . ALA B 1 8 ? -12.734 46.438 -4.238 1 45 8 ALA B O 1
ATOM 3601 N N . ALA B 1 9 ? -13.977 48.312 -4.414 1 44.22 9 ALA B N 1
ATOM 3602 C CA . ALA B 1 9 ? -15.062 47.562 -5.035 1 44.22 9 ALA B CA 1
ATOM 3603 C C . ALA B 1 9 ? -14.703 47.125 -6.457 1 44.22 9 ALA B C 1
ATOM 3605 O O . ALA B 1 9 ? -15.375 46.281 -7.051 1 44.22 9 ALA B O 1
ATOM 3606 N N . ALA B 1 10 ? -14.047 48 -7.199 1 42.53 10 ALA B N 1
ATOM 3607 C CA . ALA B 1 10 ? -13.891 47.719 -8.625 1 42.53 10 ALA B CA 1
ATOM 3608 C C . ALA B 1 10 ? -13.016 46.5 -8.875 1 42.53 10 ALA B C 1
ATOM 3610 O O . ALA B 1 10 ? -12.828 46.094 -10.016 1 42.53 10 ALA B O 1
ATOM 3611 N N . ALA B 1 11 ? -12.047 46.156 -7.988 1 44.84 11 ALA B N 1
ATOM 3612 C CA . ALA B 1 11 ? -11.031 45.125 -8.242 1 44.84 11 ALA B CA 1
ATOM 3613 C C . ALA B 1 11 ? -11.617 43.719 -8.141 1 44.84 11 ALA B C 1
ATOM 3615 O O . ALA B 1 11 ? -10.891 42.75 -7.875 1 44.84 11 ALA B O 1
ATOM 3616 N N . GLY B 1 12 ? -12.734 43.594 -7.93 1 48.47 12 GLY B N 1
ATOM 3617 C CA . GLY B 1 12 ? -13.43 42.344 -7.688 1 48.47 12 GLY B CA 1
ATOM 3618 C C . GLY B 1 12 ? -12.977 41.219 -8.602 1 48.47 12 GLY B C 1
ATOM 3619 O O . GLY B 1 12 ? -13.109 40.031 -8.266 1 48.47 12 GLY B O 1
ATOM 3620 N N . GLY B 1 13 ? -12.852 41.406 -9.906 1 57.78 13 GLY B N 1
ATOM 3621 C CA . GLY B 1 13 ? -12.875 40.312 -10.852 1 57.78 13 GLY B CA 1
ATOM 3622 C C . GLY B 1 13 ? -11.508 39.688 -11.062 1 57.78 13 GLY B C 1
ATOM 3623 O O . GLY B 1 13 ? -11.414 38.531 -11.492 1 57.78 13 GLY B O 1
ATOM 3624 N N . CYS B 1 14 ? -10.289 40.375 -11.055 1 72.94 14 CYS B N 1
ATOM 3625 C CA . CYS B 1 14 ? -9.07 39.812 -11.633 1 72.94 14 CYS B CA 1
ATOM 3626 C C . CYS B 1 14 ? -8.117 39.344 -10.547 1 72.94 14 CYS B C 1
ATOM 3628 O O . CYS B 1 14 ? -7.715 40.125 -9.68 1 72.94 14 CYS B O 1
ATOM 3630 N N . ALA B 1 15 ? -8.094 38.062 -10.141 1 86.5 15 ALA B N 1
ATOM 3631 C CA . ALA B 1 15 ? -7.074 37.469 -9.281 1 86.5 15 ALA B CA 1
ATOM 3632 C C . ALA B 1 15 ? -5.742 37.344 -10.016 1 86.5 15 ALA B C 1
ATOM 3634 O O . ALA B 1 15 ? -5.711 36.969 -11.188 1 86.5 15 ALA B O 1
ATOM 3635 N N . VAL B 1 16 ? -4.656 37.688 -9.32 1 91.44 16 VAL B N 1
ATOM 3636 C CA . VAL B 1 16 ? -3.332 37.562 -9.914 1 91.44 16 VAL B CA 1
ATOM 3637 C C . VAL B 1 16 ? -2.992 36.094 -10.164 1 91.44 16 VAL B C 1
ATOM 3639 O O . VAL B 1 16 ? -3.658 35.219 -9.641 1 91.44 16 VAL B O 1
ATOM 3642 N N . GLY B 1 17 ? -1.898 35.906 -10.953 1 89.62 17 GLY B N 1
ATOM 3643 C CA . GLY B 1 17 ? -1.542 34.531 -11.352 1 89.62 17 GLY B CA 1
ATOM 3644 C C . GLY B 1 17 ? -2.312 34.062 -12.562 1 89.62 17 GLY B C 1
ATOM 3645 O O . GLY B 1 17 ? -3.25 34.719 -13.016 1 89.62 17 GLY B O 1
ATOM 3646 N N . PRO B 1 18 ? -1.891 32.938 -13.023 1 94.31 18 PRO B N 1
ATOM 3647 C CA . PRO B 1 18 ? -2.533 32.438 -14.242 1 94.31 18 PRO B CA 1
ATOM 3648 C C . PRO B 1 18 ? -3.893 31.812 -13.969 1 94.31 18 PRO B C 1
ATOM 3650 O O . PRO B 1 18 ? -4.109 31.25 -12.898 1 94.31 18 PRO B O 1
ATOM 3653 N N . ASP B 1 19 ? -4.852 31.969 -14.875 1 95.62 19 ASP B N 1
ATOM 3654 C CA . ASP B 1 19 ? -6.07 31.156 -14.875 1 95.62 19 ASP B CA 1
ATOM 3655 C C . ASP B 1 19 ? -5.816 29.766 -15.438 1 95.62 19 ASP B C 1
ATOM 3657 O O . ASP B 1 19 ? -5.137 29.625 -16.453 1 95.62 19 ASP B O 1
ATOM 3661 N N . PHE B 1 20 ? -6.254 28.875 -14.781 1 96.44 20 PHE B N 1
ATOM 3662 C CA . PHE B 1 20 ? -6.012 27.5 -15.195 1 96.44 20 PHE B CA 1
ATOM 3663 C C . PHE B 1 20 ? -6.812 27.172 -16.453 1 96.44 20 PHE B C 1
ATOM 3665 O O . PHE B 1 20 ? -7.984 27.531 -16.562 1 96.44 20 PHE B O 1
ATOM 3672 N N . HIS B 1 21 ? -6.16 26.516 -17.359 1 95.56 21 HIS B N 1
ATOM 3673 C CA . HIS B 1 21 ? -6.781 25.953 -18.562 1 95.56 21 HIS B CA 1
ATOM 3674 C C . HIS B 1 21 ? -6.484 24.453 -18.672 1 95.56 21 HIS B C 1
ATOM 3676 O O . HIS B 1 21 ? -5.332 24.031 -18.547 1 95.56 21 HIS B O 1
ATOM 3682 N N . ARG B 1 22 ? -7.5 23.766 -18.906 1 94.31 22 ARG B N 1
ATOM 3683 C CA . ARG B 1 22 ? -7.32 22.328 -19.094 1 94.31 22 ARG B CA 1
ATOM 3684 C C . ARG B 1 22 ? -6.457 22.047 -20.312 1 94.31 22 ARG B C 1
ATOM 3686 O O . ARG B 1 22 ? -6.633 22.656 -21.359 1 94.31 22 ARG B O 1
ATOM 3693 N N . PRO B 1 23 ? -5.523 21.062 -20.109 1 94.81 23 PRO B N 1
ATOM 3694 C CA . PRO B 1 23 ? -4.723 20.688 -21.281 1 94.81 23 PRO B CA 1
ATOM 3695 C C . PRO B 1 23 ? -5.57 20.141 -22.422 1 94.81 23 PRO B C 1
ATOM 3697 O O . PRO B 1 23 ? -6.578 19.469 -22.188 1 94.81 23 PRO B O 1
ATOM 3700 N N . ALA B 1 24 ? -5.129 20.391 -23.641 1 93.19 24 ALA B N 1
ATOM 3701 C CA . ALA B 1 24 ? -5.824 19.875 -24.812 1 93.19 24 ALA B CA 1
ATOM 3702 C C . ALA B 1 24 ? -5.73 18.359 -24.891 1 93.19 24 ALA B C 1
ATOM 3704 O O . ALA B 1 24 ? -4.746 17.766 -24.453 1 93.19 24 ALA B O 1
ATOM 3705 N N . ALA B 1 25 ? -6.754 17.781 -25.5 1 92.31 25 ALA B N 1
ATOM 3706 C CA . ALA B 1 25 ? -6.707 16.328 -25.734 1 92.31 25 ALA B CA 1
ATOM 3707 C C . ALA B 1 25 ? -5.602 15.977 -26.719 1 92.31 25 ALA B C 1
ATOM 3709 O O . ALA B 1 25 ? -5.281 16.766 -27.609 1 92.31 25 ALA B O 1
ATOM 3710 N N . PRO B 1 26 ? -4.996 14.758 -26.469 1 91 26 PRO B N 1
ATOM 3711 C CA . PRO B 1 26 ? -3.965 14.352 -27.422 1 91 26 PRO B CA 1
ATOM 3712 C C . PRO B 1 26 ? -4.488 14.281 -28.859 1 91 26 PRO B C 1
ATOM 3714 O O . PRO B 1 26 ? -5.617 13.836 -29.094 1 91 26 PRO B O 1
ATOM 3717 N N . ALA B 1 27 ? -3.676 14.742 -29.766 1 90 27 ALA B N 1
ATOM 3718 C CA . ALA B 1 27 ? -4.055 14.797 -31.172 1 90 27 ALA B CA 1
ATOM 3719 C C . ALA B 1 27 ? -3.719 13.484 -31.891 1 90 27 ALA B C 1
ATOM 3721 O O . ALA B 1 27 ? -2.906 13.469 -32.812 1 90 27 ALA B O 1
ATOM 3722 N N . VAL B 1 28 ? -4.25 12.391 -31.438 1 91 28 VAL B N 1
ATOM 3723 C CA . VAL B 1 28 ? -4.016 11.094 -32.062 1 91 28 VAL B CA 1
ATOM 3724 C C . VAL B 1 28 ? -5.348 10.477 -32.5 1 91 28 VAL B C 1
ATOM 3726 O O . VAL B 1 28 ? -6.379 10.734 -31.875 1 91 28 VAL B O 1
ATOM 3729 N N . ALA B 1 29 ? -5.355 9.664 -33.531 1 85.81 29 ALA B N 1
ATOM 3730 C CA . ALA B 1 29 ? -6.57 9.117 -34.156 1 85.81 29 ALA B CA 1
ATOM 3731 C C . ALA B 1 29 ? -6.957 7.797 -33.5 1 85.81 29 ALA B C 1
ATOM 3733 O O . ALA B 1 29 ? -8.117 7.391 -33.531 1 85.81 29 ALA B O 1
ATOM 3734 N N . GLY B 1 30 ? -5.965 7.078 -32.969 1 91.5 30 GLY B N 1
ATOM 3735 C CA . GLY B 1 30 ? -6.227 5.781 -32.375 1 91.5 30 GLY B CA 1
ATOM 3736 C C . GLY B 1 30 ? -5.207 5.398 -31.328 1 91.5 30 GLY B C 1
ATOM 3737 O O . GLY B 1 30 ? -4.344 6.199 -30.969 1 91.5 30 GLY B O 1
ATOM 3738 N N . TYR B 1 31 ? -5.352 4.215 -30.797 1 95.31 31 TYR B N 1
ATOM 3739 C CA . TYR B 1 31 ? -4.48 3.742 -29.719 1 95.31 31 TYR B CA 1
ATOM 3740 C C . TYR B 1 31 ? -3.332 2.91 -30.281 1 95.31 31 TYR B C 1
ATOM 3742 O O . TYR B 1 31 ? -2.279 2.795 -29.641 1 95.31 31 TYR B O 1
ATOM 3750 N N . THR B 1 32 ? -3.596 2.27 -31.375 1 95.19 32 THR B N 1
ATOM 3751 C CA . THR B 1 32 ? -2.604 1.441 -32.031 1 95.19 32 THR B CA 1
ATOM 3752 C C . THR B 1 32 ? -2.361 1.938 -33.469 1 95.19 32 THR B C 1
ATOM 3754 O O . THR B 1 32 ? -3.168 2.693 -34 1 95.19 32 THR B O 1
ATOM 3757 N N . PRO B 1 33 ? -1.188 1.589 -34.062 1 93.12 33 PRO B N 1
ATOM 3758 C CA . PRO B 1 33 ? -0.892 2.053 -35.406 1 93.12 33 PRO B CA 1
ATOM 3759 C C . PRO B 1 33 ? -1.939 1.604 -36.438 1 93.12 33 PRO B C 1
ATOM 3761 O O . PRO B 1 33 ? -2.256 2.346 -37.375 1 93.12 33 PRO B O 1
ATOM 3764 N N . THR B 1 34 ? -2.49 0.449 -36.281 1 91 34 THR B N 1
ATOM 3765 C CA . THR B 1 34 ? -3.553 -0.083 -37.125 1 91 34 THR B CA 1
ATOM 3766 C C . THR B 1 34 ? -4.844 -0.25 -36.312 1 91 34 THR B C 1
ATOM 3768 O O . THR B 1 34 ? -4.812 -0.672 -35.156 1 91 34 THR B O 1
ATOM 3771 N N . PRO B 1 35 ? -5.926 0.164 -36.969 1 88.62 35 PRO B N 1
ATOM 3772 C CA . PRO B 1 35 ? -7.191 -0.024 -36.25 1 88.62 35 PRO B CA 1
ATOM 3773 C C . PRO B 1 35 ? -7.441 -1.48 -35.844 1 88.62 35 PRO B C 1
ATOM 3775 O O . PRO B 1 35 ? -7.098 -2.391 -36.625 1 88.62 35 PRO B O 1
ATOM 3778 N N . PRO B 1 36 ? -8.008 -1.628 -34.75 1 90.44 36 PRO B N 1
ATOM 3779 C CA . PRO B 1 36 ? -8.242 -3.006 -34.312 1 90.44 36 PRO B CA 1
ATOM 3780 C C . PRO B 1 36 ? -9.266 -3.73 -35.188 1 90.44 36 PRO B C 1
ATOM 3782 O O . PRO B 1 36 ? -10.234 -3.121 -35.625 1 90.44 36 PRO B O 1
ATOM 3785 N N . ALA B 1 37 ? -9.016 -4.984 -35.438 1 92.5 37 ALA B N 1
ATOM 3786 C CA . ALA B 1 37 ? -9.891 -5.875 -36.219 1 92.5 37 ALA B CA 1
ATOM 3787 C C . ALA B 1 37 ? -10.656 -6.816 -35.281 1 92.5 37 ALA B C 1
ATOM 3789 O O . ALA B 1 37 ? -10.305 -6.965 -34.125 1 92.5 37 ALA B O 1
ATOM 3790 N N . PRO B 1 38 ? -11.82 -7.312 -35.812 1 96.5 38 PRO B N 1
ATOM 3791 C CA . PRO B 1 38 ? -12.469 -8.352 -35.031 1 96.5 38 PRO B CA 1
ATOM 3792 C C . PRO B 1 38 ? -11.539 -9.523 -34.719 1 96.5 38 PRO B C 1
ATOM 3794 O O . PRO B 1 38 ? -10.664 -9.852 -35.5 1 96.5 38 PRO B O 1
ATOM 3797 N N . THR B 1 39 ? -11.703 -10.055 -33.531 1 97.31 39 THR B N 1
ATOM 3798 C CA . THR B 1 39 ? -10.797 -11.109 -33.094 1 97.31 39 THR B CA 1
ATOM 3799 C C . THR B 1 39 ? -11.086 -12.422 -33.812 1 97.31 39 THR B C 1
ATOM 3801 O O . THR B 1 39 ? -12.141 -12.578 -34.406 1 97.31 39 THR B O 1
ATOM 3804 N N . ALA B 1 40 ? -10.102 -13.336 -33.719 1 96.81 40 ALA B N 1
ATOM 3805 C CA . ALA B 1 40 ? -10.297 -14.695 -34.219 1 96.81 40 ALA B CA 1
ATOM 3806 C C . ALA B 1 40 ? -11.367 -15.43 -33.406 1 96.81 40 ALA B C 1
ATOM 3808 O O . ALA B 1 40 ? -11.719 -15.008 -32.281 1 96.81 40 ALA B O 1
ATOM 3809 N N . SER B 1 41 ? -11.977 -16.422 -34.031 1 96.81 41 SER B N 1
ATOM 3810 C CA . SER B 1 41 ? -12.945 -17.266 -33.344 1 96.81 41 SER B CA 1
ATOM 3811 C C . SER B 1 41 ? -12.398 -18.672 -33.125 1 96.81 41 SER B C 1
ATOM 3813 O O . SER B 1 41 ? -11.438 -19.078 -33.781 1 96.81 41 SER B O 1
ATOM 3815 N N . ALA B 1 42 ? -12.867 -19.297 -32.094 1 96.19 42 ALA B N 1
ATOM 3816 C CA . ALA B 1 42 ? -12.586 -20.703 -31.812 1 96.19 42 ALA B CA 1
ATOM 3817 C C . ALA B 1 42 ? -13.867 -21.469 -31.516 1 96.19 42 ALA B C 1
ATOM 3819 O O . ALA B 1 42 ? -14.828 -20.906 -30.984 1 96.19 42 ALA B O 1
ATOM 3820 N N . PRO B 1 43 ? -13.945 -22.766 -31.922 1 94.5 43 PRO B N 1
ATOM 3821 C CA . PRO B 1 43 ? -15.156 -23.562 -31.734 1 94.5 43 PRO B CA 1
ATOM 3822 C C . PRO B 1 43 ? -15.289 -24.078 -30.297 1 94.5 43 PRO B C 1
ATOM 3824 O O . PRO B 1 43 ? -15.523 -25.281 -30.094 1 94.5 43 PRO B O 1
ATOM 3827 N N . VAL B 1 44 ? -15.117 -23.297 -29.312 1 94.06 44 VAL B N 1
ATOM 3828 C CA . VAL B 1 44 ? -15.281 -23.625 -27.891 1 94.06 44 VAL B CA 1
ATOM 3829 C C . VAL B 1 44 ? -16.031 -22.484 -27.203 1 94.06 44 VAL B C 1
ATOM 3831 O O . VAL B 1 44 ? -16.156 -21.391 -27.734 1 94.06 44 VAL B O 1
ATOM 3834 N N . GLU B 1 45 ? -16.578 -22.812 -26.062 1 90.94 45 GLU B N 1
ATOM 3835 C CA . GLU B 1 45 ? -17.203 -21.766 -25.266 1 90.94 45 GLU B CA 1
ATOM 3836 C C . GLU B 1 45 ? -16.219 -20.641 -24.969 1 90.94 45 GLU B C 1
ATOM 3838 O O . GLU B 1 45 ? -15.078 -20.891 -24.578 1 90.94 45 GLU B O 1
ATOM 3843 N N . GLY B 1 46 ? -16.656 -19.453 -25.156 1 93.38 46 GLY B N 1
ATOM 3844 C CA . GLY B 1 46 ? -15.773 -18.312 -24.969 1 93.38 46 GLY B CA 1
ATOM 3845 C C . GLY B 1 46 ? -14.938 -17.984 -26.188 1 93.38 46 GLY B C 1
ATOM 3846 O O . GLY B 1 46 ? -14.125 -17.062 -26.156 1 93.38 46 GLY B O 1
ATOM 3847 N N . GLY B 1 47 ? -15.148 -18.75 -27.219 1 96.06 47 GLY B N 1
ATOM 3848 C CA . GLY B 1 47 ? -14.344 -18.578 -28.422 1 96.06 47 GLY B CA 1
ATOM 3849 C C . GLY B 1 47 ? -15.008 -17.688 -29.453 1 96.06 47 GLY B C 1
ATOM 3850 O O . GLY B 1 47 ? -14.578 -17.641 -30.609 1 96.06 47 GLY B O 1
ATOM 3851 N N . GLN B 1 48 ? -16.062 -16.953 -29.109 1 96.38 48 GLN B N 1
ATOM 3852 C CA . GLN B 1 48 ? -16.797 -16.094 -30.016 1 96.38 48 GLN B CA 1
ATOM 3853 C C . GLN B 1 48 ? -15.938 -14.906 -30.453 1 96.38 48 GLN B C 1
ATOM 3855 O O . GLN B 1 48 ? -15.039 -14.484 -29.719 1 96.38 48 GLN B O 1
ATOM 3860 N N . VAL B 1 49 ? -16.297 -14.383 -31.578 1 97.88 49 VAL B N 1
ATOM 3861 C CA . VAL B 1 49 ? -15.633 -13.18 -32.062 1 97.88 49 VAL B CA 1
ATOM 3862 C C . VAL B 1 49 ? -16 -11.984 -31.203 1 97.88 49 VAL B C 1
ATOM 3864 O O . VAL B 1 49 ? -17.156 -11.828 -30.812 1 97.88 49 VAL B O 1
ATOM 3867 N N . GLN B 1 50 ? -14.93 -11.25 -30.875 1 97.62 50 GLN B N 1
ATOM 3868 C CA . GLN B 1 50 ? -15.148 -9.969 -30.219 1 97.62 50 GLN B CA 1
ATOM 3869 C C . GLN B 1 50 ? -14.883 -8.812 -31.172 1 97.62 50 GLN B C 1
ATOM 3871 O O . GLN B 1 50 ? -13.953 -8.867 -31.984 1 97.62 50 GLN B O 1
ATOM 3876 N N . ARG B 1 51 ? -15.734 -7.801 -31.031 1 97.12 51 ARG B N 1
ATOM 3877 C CA . ARG B 1 51 ? -15.57 -6.586 -31.828 1 97.12 51 ARG B CA 1
ATOM 3878 C C . ARG B 1 51 ? -15.438 -5.363 -30.922 1 97.12 51 ARG B C 1
ATOM 3880 O O . ARG B 1 51 ? -16.109 -5.266 -29.891 1 97.12 51 ARG B O 1
ATOM 3887 N N . LEU B 1 52 ? -14.531 -4.578 -31.344 1 96.19 52 LEU B N 1
ATOM 3888 C CA . LEU B 1 52 ? -14.398 -3.283 -30.688 1 96.19 52 LEU B CA 1
ATOM 3889 C C . LEU B 1 52 ? -15.336 -2.254 -31.312 1 96.19 52 LEU B C 1
ATOM 3891 O O . LEU B 1 52 ? -15.297 -2.027 -32.531 1 96.19 52 LEU B O 1
ATOM 3895 N N . VAL B 1 53 ? -16.125 -1.628 -30.531 1 95.38 53 VAL B N 1
ATOM 3896 C CA . VAL B 1 53 ? -17.078 -0.623 -31.016 1 95.38 53 VAL B CA 1
ATOM 3897 C C . VAL B 1 53 ? -16.562 0.773 -30.656 1 95.38 53 VAL B C 1
ATOM 3899 O O . VAL B 1 53 ? -16.766 1.246 -29.531 1 95.38 53 VAL B O 1
ATOM 3902 N N . GLU B 1 54 ? -16.062 1.388 -31.609 1 92.06 54 GLU B N 1
ATOM 3903 C CA . GLU B 1 54 ? -15.484 2.717 -31.422 1 92.06 54 GLU B CA 1
ATOM 3904 C C . GLU B 1 54 ? -16.562 3.729 -31.047 1 92.06 54 GLU B C 1
ATOM 3906 O O . GLU B 1 54 ? -17.625 3.762 -31.672 1 92.06 54 GLU B O 1
ATOM 3911 N N . GLY B 1 55 ? -16.312 4.5 -30.062 1 90.12 55 GLY B N 1
ATOM 3912 C CA . GLY B 1 55 ? -17.234 5.547 -29.672 1 90.12 55 GLY B CA 1
ATOM 3913 C C . GLY B 1 55 ? -18.281 5.074 -28.672 1 90.12 55 GLY B C 1
ATOM 3914 O O . GLY B 1 55 ? -19.016 5.883 -28.094 1 90.12 55 GLY B O 1
ATOM 3915 N N . GLN B 1 56 ? -18.344 3.814 -28.5 1 90.69 56 GLN B N 1
ATOM 3916 C CA . GLN B 1 56 ? -19.281 3.285 -27.531 1 90.69 56 GLN B CA 1
ATOM 3917 C C . GLN B 1 56 ? -18.844 3.594 -26.094 1 90.69 56 GLN B C 1
ATOM 3919 O O . GLN B 1 56 ? -17.656 3.467 -25.781 1 90.69 56 GLN B O 1
ATOM 3924 N N . GLU B 1 57 ? -19.828 3.932 -25.312 1 89.5 57 GLU B N 1
ATOM 3925 C CA . GLU B 1 57 ? -19.531 4.297 -23.938 1 89.5 57 GLU B CA 1
ATOM 3926 C C . GLU B 1 57 ? -19.391 3.057 -23.047 1 89.5 57 GLU B C 1
ATOM 3928 O O . GLU B 1 57 ? -20.047 2.041 -23.297 1 89.5 57 GLU B O 1
ATOM 3933 N N . VAL B 1 58 ? -18.5 3.232 -22.125 1 94.5 58 VAL B N 1
ATOM 3934 C CA . VAL B 1 58 ? -18.406 2.201 -21.094 1 94.5 58 VAL B CA 1
ATOM 3935 C C . VAL B 1 58 ? -19.547 2.354 -20.094 1 94.5 58 VAL B C 1
ATOM 3937 O O . VAL B 1 58 ? -19.766 3.441 -19.547 1 94.5 58 VAL B O 1
ATOM 3940 N N . ALA B 1 59 ? -20.297 1.336 -19.859 1 93.69 59 ALA B N 1
ATOM 3941 C CA . ALA B 1 59 ? -21.406 1.369 -18.922 1 93.69 59 ALA B CA 1
ATOM 3942 C C . ALA B 1 59 ? -20.922 1.601 -17.5 1 93.69 59 ALA B C 1
ATOM 3944 O O . ALA B 1 59 ? -19.812 1.192 -17.141 1 93.69 59 ALA B O 1
ATOM 3945 N N . GLY B 1 60 ? -21.812 2.24 -16.656 1 95.19 60 GLY B N 1
ATOM 3946 C CA . GLY B 1 60 ? -21.453 2.469 -15.258 1 95.19 60 GLY B CA 1
ATOM 3947 C C . GLY B 1 60 ? -21.234 1.185 -14.484 1 95.19 60 GLY B C 1
ATOM 3948 O O . GLY B 1 60 ? -20.375 1.121 -13.602 1 95.19 60 GLY B O 1
ATOM 3949 N N . GLN B 1 61 ? -22.094 0.223 -14.781 1 96.38 61 GLN B N 1
ATOM 3950 C CA . GLN B 1 61 ? -21.953 -1.11 -14.203 1 96.38 61 GLN B CA 1
ATOM 3951 C C . GLN B 1 61 ? -21.406 -2.096 -15.234 1 96.38 61 GLN B C 1
ATOM 3953 O O . GLN B 1 61 ? -22.078 -3.062 -15.594 1 96.38 61 GLN B O 1
ATOM 3958 N N . TRP B 1 62 ? -20.172 -1.871 -15.648 1 96.94 62 TRP B N 1
ATOM 3959 C CA . TRP B 1 62 ? -19.531 -2.574 -16.75 1 96.94 62 TRP B CA 1
ATOM 3960 C C . TRP B 1 62 ? -19.438 -4.07 -16.469 1 96.94 62 TRP B C 1
ATOM 3962 O O . TRP B 1 62 ? -19.391 -4.883 -17.391 1 96.94 62 TRP B O 1
ATOM 3972 N N . TRP B 1 63 ? -19.406 -4.5 -15.18 1 97.75 63 TRP B N 1
ATOM 3973 C CA . TRP B 1 63 ? -19.25 -5.906 -14.82 1 97.75 63 TRP B CA 1
ATOM 3974 C C . TRP B 1 63 ? -20.484 -6.715 -15.211 1 97.75 63 TRP B C 1
ATOM 3976 O O . TRP B 1 63 ? -20.422 -7.941 -15.305 1 97.75 63 TRP B O 1
ATOM 3986 N N . THR B 1 64 ? -21.609 -6.086 -15.484 1 97.25 64 THR B N 1
ATOM 3987 C CA . THR B 1 64 ? -22.828 -6.789 -15.867 1 97.25 64 THR B CA 1
ATOM 3988 C C . THR B 1 64 ? -22.672 -7.406 -17.266 1 97.25 64 THR B C 1
ATOM 3990 O O . THR B 1 64 ? -23.422 -8.305 -17.625 1 97.25 64 THR B O 1
ATOM 3993 N N . MET B 1 65 ? -21.656 -6.992 -18.031 1 96.69 65 MET B N 1
ATOM 3994 C CA . MET B 1 65 ? -21.422 -7.484 -19.391 1 96.69 65 MET B CA 1
ATOM 3995 C C . MET B 1 65 ? -21.031 -8.961 -19.375 1 96.69 65 MET B C 1
ATOM 3997 O O . MET B 1 65 ? -21.109 -9.641 -20.391 1 96.69 65 MET B O 1
ATOM 4001 N N . PHE B 1 66 ? -20.625 -9.484 -18.234 1 98.06 66 PHE B N 1
ATOM 4002 C CA . PHE B 1 66 ? -20.172 -10.867 -18.156 1 98.06 66 PHE B CA 1
ATOM 4003 C C . PHE B 1 66 ? -21.328 -11.805 -17.859 1 98.06 66 PHE B C 1
ATOM 4005 O O . PHE B 1 66 ? -21.141 -13.016 -17.734 1 98.06 66 PHE B O 1
ATOM 4012 N N . GLY B 1 67 ? -22.547 -11.297 -17.688 1 97.12 67 GLY B N 1
ATOM 4013 C CA . GLY B 1 67 ? -23.797 -12.047 -17.688 1 97.12 67 GLY B CA 1
ATOM 4014 C C . GLY B 1 67 ? -23.938 -12.953 -16.469 1 97.12 67 GLY B C 1
ATOM 4015 O O . GLY B 1 67 ? -24.562 -14.008 -16.547 1 97.12 67 GLY B O 1
ATOM 4016 N N . SER B 1 68 ? -23.344 -12.633 -15.398 1 98 68 SER B N 1
ATOM 4017 C CA . SER B 1 68 ? -23.422 -13.461 -14.195 1 98 68 SER B CA 1
ATOM 4018 C C . SER B 1 68 ? -24.047 -12.688 -13.031 1 98 68 SER B C 1
ATOM 4020 O O . SER B 1 68 ? -23.438 -11.742 -12.516 1 98 68 SER B O 1
ATOM 4022 N N . GLY B 1 69 ? -25.281 -13.141 -12.602 1 97.69 69 GLY B N 1
ATOM 4023 C CA . GLY B 1 69 ? -25.922 -12.539 -11.445 1 97.69 69 GLY B CA 1
ATOM 4024 C C . GLY B 1 69 ? -25.094 -12.633 -10.18 1 97.69 69 GLY B C 1
ATOM 4025 O O . GLY B 1 69 ? -25.031 -11.68 -9.398 1 97.69 69 GLY B O 1
ATOM 4026 N N . ALA B 1 70 ? -24.453 -13.773 -10.008 1 97.88 70 ALA B N 1
ATOM 4027 C CA . ALA B 1 70 ? -23.609 -13.977 -8.844 1 97.88 70 ALA B CA 1
ATOM 4028 C C . ALA B 1 70 ? -22.453 -12.984 -8.828 1 97.88 70 ALA B C 1
ATOM 4030 O O . ALA B 1 70 ? -22.094 -12.453 -7.773 1 97.88 70 ALA B O 1
ATOM 4031 N N . LEU B 1 71 ? -21.859 -12.75 -9.969 1 98.25 71 LEU B N 1
ATOM 4032 C CA . LEU B 1 71 ? -20.781 -11.773 -10.086 1 98.25 71 LEU B CA 1
ATOM 4033 C C . LEU B 1 71 ? -21.266 -10.375 -9.742 1 98.25 71 LEU B C 1
ATOM 4035 O O . LEU B 1 71 ? -20.609 -9.641 -9.008 1 98.25 71 LEU B O 1
ATOM 4039 N N . ASN B 1 72 ? -22.469 -9.992 -10.273 1 98.12 72 ASN B N 1
ATOM 4040 C CA . ASN B 1 72 ? -23.047 -8.68 -9.977 1 98.12 72 ASN B CA 1
ATOM 4041 C C . ASN B 1 72 ? -23.266 -8.484 -8.477 1 98.12 72 ASN B C 1
ATOM 4043 O O . ASN B 1 72 ? -22.922 -7.438 -7.93 1 98.12 72 ASN B O 1
ATOM 4047 N N . ALA B 1 73 ? -23.75 -9.516 -7.863 1 97.56 73 ALA B N 1
ATOM 4048 C CA . ALA B 1 73 ? -24 -9.461 -6.426 1 97.56 73 ALA B CA 1
ATOM 4049 C C . ALA B 1 73 ? -22.703 -9.312 -5.641 1 97.56 73 ALA B C 1
ATOM 4051 O O . ALA B 1 73 ? -22.641 -8.594 -4.641 1 97.56 73 ALA B O 1
ATOM 4052 N N . LEU B 1 74 ? -21.672 -10 -6.055 1 98 74 LEU B N 1
ATOM 4053 C CA . LEU B 1 74 ? -20.375 -9.93 -5.391 1 98 74 LEU B CA 1
ATOM 4054 C C . LEU B 1 74 ? -19.781 -8.531 -5.5 1 98 74 LEU B C 1
ATOM 4056 O O . LEU B 1 74 ? -19.25 -7.996 -4.52 1 98 74 LEU B O 1
ATOM 4060 N N . VAL B 1 75 ? -19.875 -7.93 -6.676 1 98.19 75 VAL B N 1
ATOM 4061 C CA . VAL B 1 75 ? -19.359 -6.578 -6.871 1 98.19 75 VAL B CA 1
ATOM 4062 C C . VAL B 1 75 ? -20.109 -5.602 -5.973 1 98.19 75 VAL B C 1
ATOM 4064 O O . VAL B 1 75 ? -19.516 -4.758 -5.312 1 98.19 75 VAL B O 1
ATOM 4067 N N . GLU B 1 76 ? -21.422 -5.707 -5.887 1 97.25 76 GLU B N 1
ATOM 4068 C CA . GLU B 1 76 ? -22.234 -4.832 -5.047 1 97.25 76 GLU B CA 1
ATOM 4069 C C . GLU B 1 76 ? -21.859 -4.988 -3.572 1 97.25 76 GLU B C 1
ATOM 4071 O O . GLU B 1 76 ? -21.766 -4 -2.842 1 97.25 76 GLU B O 1
ATOM 4076 N N . ALA B 1 77 ? -21.672 -6.234 -3.18 1 97.06 77 ALA B N 1
ATOM 4077 C CA . ALA B 1 77 ? -21.266 -6.5 -1.801 1 97.06 77 ALA B CA 1
ATOM 4078 C C . ALA B 1 77 ? -19.922 -5.848 -1.489 1 97.06 77 ALA B C 1
ATOM 4080 O O . ALA B 1 77 ? -19.75 -5.254 -0.424 1 97.06 77 ALA B O 1
ATOM 4081 N N . ALA B 1 78 ? -18.938 -5.98 -2.363 1 98.25 78 ALA B N 1
ATOM 4082 C CA . ALA B 1 78 ? -17.625 -5.383 -2.184 1 98.25 78 ALA B CA 1
ATOM 4083 C C . ALA B 1 78 ? -17.719 -3.863 -2.096 1 98.25 78 ALA B C 1
ATOM 4085 O O . ALA B 1 78 ? -17.078 -3.244 -1.237 1 98.25 78 ALA B O 1
ATOM 4086 N N . LEU B 1 79 ? -18.547 -3.258 -2.99 1 98 79 LEU B N 1
ATOM 4087 C CA . LEU B 1 79 ? -18.703 -1.808 -3.021 1 98 79 LEU B CA 1
ATOM 4088 C C . LEU B 1 79 ? -19.312 -1.295 -1.718 1 98 79 LEU B C 1
ATOM 4090 O O . LEU B 1 79 ? -19 -0.186 -1.278 1 98 79 LEU B O 1
ATOM 4094 N N . LYS B 1 80 ? -20.078 -2.096 -1.066 1 97.31 80 LYS B N 1
ATOM 4095 C CA . LYS B 1 80 ? -20.75 -1.69 0.16 1 97.31 80 LYS B CA 1
ATOM 4096 C C . LYS B 1 80 ? -19.844 -1.839 1.372 1 97.31 80 LYS B C 1
ATOM 4098 O O . LYS B 1 80 ? -19.922 -1.051 2.316 1 97.31 80 LYS B O 1
ATOM 4103 N N . ALA B 1 81 ? -18.906 -2.779 1.295 1 97.62 81 ALA B N 1
ATOM 4104 C CA . ALA B 1 81 ? -18.297 -3.182 2.562 1 97.62 81 ALA B CA 1
ATOM 4105 C C . ALA B 1 81 ? -16.781 -3.002 2.527 1 97.62 81 ALA B C 1
ATOM 4107 O O . ALA B 1 81 ? -16.125 -3.049 3.568 1 97.62 81 ALA B O 1
ATOM 4108 N N . ASN B 1 82 ? -16.156 -2.83 1.389 1 98.31 82 ASN B N 1
ATOM 4109 C CA . ASN B 1 82 ? -14.695 -2.811 1.284 1 98.31 82 ASN B CA 1
ATOM 4110 C C . ASN B 1 82 ? -14.094 -1.613 2.018 1 98.31 82 ASN B C 1
ATOM 4112 O O . ASN B 1 82 ? -14.422 -0.466 1.715 1 98.31 82 ASN B O 1
ATOM 4116 N N . PRO B 1 83 ? -13.195 -1.876 2.977 1 98.5 83 PRO B N 1
ATOM 4117 C CA . PRO B 1 83 ? -12.68 -0.781 3.803 1 98.5 83 PRO B CA 1
ATOM 4118 C C . PRO B 1 83 ? -11.789 0.181 3.02 1 98.5 83 PRO B C 1
ATOM 4120 O O . PRO B 1 83 ? -11.695 1.361 3.365 1 98.5 83 PRO B O 1
ATOM 4123 N N . ASP B 1 84 ? -11.109 -0.305 1.965 1 98.44 84 ASP B N 1
ATOM 4124 C CA . ASP B 1 84 ? -10.258 0.583 1.179 1 98.44 84 ASP B CA 1
ATOM 4125 C C . ASP B 1 84 ? -11.094 1.645 0.46 1 98.44 84 ASP B C 1
ATOM 4127 O O . ASP B 1 84 ? -10.68 2.801 0.357 1 98.44 84 ASP B O 1
ATOM 4131 N N . LEU B 1 85 ? -12.266 1.26 -0.054 1 98.44 85 LEU B N 1
ATOM 4132 C CA . LEU B 1 85 ? -13.172 2.234 -0.653 1 98.44 85 LEU B CA 1
ATOM 4133 C C . LEU B 1 85 ? -13.703 3.199 0.4 1 98.44 85 LEU B C 1
ATOM 4135 O O . LEU B 1 85 ? -13.797 4.402 0.152 1 98.44 85 LEU B O 1
ATOM 4139 N N . GLN B 1 86 ? -13.992 2.707 1.603 1 98.62 86 GLN B N 1
ATOM 4140 C CA . GLN B 1 86 ? -14.453 3.547 2.701 1 98.62 86 GLN B CA 1
ATOM 4141 C C . GLN B 1 86 ? -13.391 4.555 3.113 1 98.62 86 GLN B C 1
ATOM 4143 O O . GLN B 1 86 ? -13.703 5.703 3.432 1 98.62 86 GLN B O 1
ATOM 4148 N N . SER B 1 87 ? -12.133 4.117 3.1 1 98.75 87 SER B N 1
ATOM 4149 C CA . SER B 1 87 ? -11.023 5.012 3.406 1 98.75 87 SER B CA 1
ATOM 4150 C C . SER B 1 87 ? -10.922 6.137 2.383 1 98.75 87 SER B C 1
ATOM 4152 O O . SER B 1 87 ? -10.719 7.297 2.748 1 98.75 87 SER B O 1
ATOM 4154 N N . ALA B 1 88 ? -11.109 5.781 1.1 1 98.5 88 ALA B N 1
ATOM 4155 C CA . ALA B 1 88 ? -11.07 6.785 0.041 1 98.5 88 ALA B CA 1
ATOM 4156 C C . ALA B 1 88 ? -12.219 7.777 0.177 1 98.5 88 ALA B C 1
ATOM 4158 O O . ALA B 1 88 ? -12.055 8.969 -0.081 1 98.5 88 ALA B O 1
ATOM 4159 N N . GLU B 1 89 ? -13.391 7.336 0.578 1 98.62 89 GLU B N 1
ATOM 4160 C CA . GLU B 1 89 ? -14.547 8.203 0.808 1 98.62 89 GLU B CA 1
ATOM 4161 C C . GLU B 1 89 ? -14.289 9.172 1.959 1 98.62 89 GLU B C 1
ATOM 4163 O O . GLU B 1 89 ? -14.633 10.352 1.873 1 98.62 89 GLU B O 1
ATOM 4168 N N . ALA B 1 90 ? -13.672 8.648 3.002 1 98.81 90 ALA B N 1
ATOM 4169 C CA . ALA B 1 90 ? -13.336 9.5 4.141 1 98.81 90 ALA B CA 1
ATOM 4170 C C . ALA B 1 90 ? -12.281 10.539 3.762 1 98.81 90 ALA B C 1
ATOM 4172 O O . ALA B 1 90 ? -12.352 11.688 4.191 1 98.81 90 ALA B O 1
ATOM 4173 N N . ALA B 1 91 ? -11.305 10.164 2.951 1 98.69 91 ALA B N 1
ATOM 4174 C CA . ALA B 1 91 ? -10.281 11.094 2.479 1 98.69 91 ALA B CA 1
ATOM 4175 C C . ALA B 1 91 ? -10.906 12.234 1.683 1 98.69 91 ALA B C 1
ATOM 4177 O O . ALA B 1 91 ? -10.469 13.383 1.782 1 98.69 91 ALA B O 1
ATOM 4178 N N . LEU B 1 92 ? -11.938 11.922 0.856 1 98.69 92 LEU B N 1
ATOM 4179 C CA . LEU B 1 92 ? -12.664 12.945 0.12 1 98.69 92 LEU B CA 1
ATOM 4180 C C . LEU B 1 92 ? -13.359 13.914 1.074 1 98.69 92 LEU B C 1
ATOM 4182 O O . LEU B 1 92 ? -13.305 15.133 0.88 1 98.69 92 LEU B O 1
ATOM 4186 N N . ARG B 1 93 ? -13.938 13.391 2.16 1 98.81 93 ARG B N 1
ATOM 4187 C CA . ARG B 1 93 ? -14.586 14.25 3.148 1 98.81 93 ARG B CA 1
ATOM 4188 C C . ARG B 1 93 ? -13.57 15.156 3.828 1 98.81 93 ARG B C 1
ATOM 4190 O O . ARG B 1 93 ? -13.852 16.328 4.078 1 98.81 93 ARG B O 1
ATOM 4197 N N . VAL B 1 94 ? -12.352 14.648 4.129 1 98.88 94 VAL B N 1
ATOM 4198 C CA . VAL B 1 94 ? -11.289 15.461 4.711 1 98.88 94 VAL B CA 1
ATOM 4199 C C . VAL B 1 94 ? -10.977 16.641 3.791 1 98.88 94 VAL B C 1
ATOM 4201 O O . VAL B 1 94 ? -10.922 17.781 4.238 1 98.88 94 VAL B O 1
ATOM 4204 N N . ALA B 1 95 ? -10.828 16.312 2.482 1 98.81 95 ALA B N 1
ATOM 4205 C CA . ALA B 1 95 ? -10.477 17.344 1.513 1 98.81 95 ALA B CA 1
ATOM 4206 C C . ALA B 1 95 ? -11.594 18.375 1.383 1 98.81 95 ALA B C 1
ATOM 4208 O O . ALA B 1 95 ? -11.328 19.578 1.267 1 98.81 95 ALA B O 1
ATOM 4209 N N . GLN B 1 96 ? -12.852 17.969 1.418 1 98.81 96 GLN B N 1
ATOM 4210 C CA . GLN B 1 96 ? -14 18.859 1.32 1 98.81 96 GLN B CA 1
ATOM 4211 C C . GLN B 1 96 ? -14.102 19.766 2.547 1 98.81 96 GLN B C 1
ATOM 4213 O O . GLN B 1 96 ? -14.406 20.953 2.426 1 98.81 96 GLN B O 1
ATOM 4218 N N . GLU B 1 97 ? -13.82 19.172 3.734 1 98.81 97 GLU B N 1
ATOM 4219 C CA . GLU B 1 97 ? -13.828 19.984 4.957 1 98.81 97 GLU B CA 1
ATOM 4220 C C . GLU B 1 97 ? -12.68 20.984 4.965 1 98.81 97 GLU B C 1
ATOM 4222 O O . GLU B 1 97 ? -12.836 22.109 5.426 1 98.81 97 GLU B O 1
ATOM 4227 N N . ASN B 1 98 ? -11.531 20.625 4.441 1 98.75 98 ASN B N 1
ATOM 4228 C CA . ASN B 1 98 ? -10.406 21.547 4.332 1 98.75 98 ASN B CA 1
ATOM 4229 C C . ASN B 1 98 ? -10.719 22.688 3.369 1 98.75 98 ASN B C 1
ATOM 4231 O O . ASN B 1 98 ? -10.328 23.828 3.611 1 98.75 98 ASN B O 1
ATOM 4235 N N . LEU B 1 99 ? -11.438 22.391 2.252 1 98.75 99 LEU B N 1
ATOM 4236 C CA . LEU B 1 99 ? -11.906 23.422 1.341 1 98.75 99 LEU B CA 1
ATOM 4237 C C . LEU B 1 99 ? -12.859 24.375 2.049 1 98.75 99 LEU B C 1
ATOM 4239 O O . LEU B 1 99 ? -12.742 25.594 1.913 1 98.75 99 LEU B O 1
ATOM 4243 N N . ALA B 1 100 ? -13.781 23.797 2.822 1 98.69 100 ALA B N 1
ATOM 4244 C CA . ALA B 1 100 ? -14.727 24.625 3.58 1 98.69 100 ALA B CA 1
ATOM 4245 C C . ALA B 1 100 ? -13.992 25.5 4.598 1 98.69 100 ALA B C 1
ATOM 4247 O O . ALA B 1 100 ? -14.344 26.656 4.793 1 98.69 100 ALA B O 1
ATOM 4248 N N . ALA B 1 101 ? -12.945 24.938 5.227 1 98.62 101 ALA B N 1
ATOM 4249 C CA . ALA B 1 101 ? -12.133 25.703 6.172 1 98.62 101 ALA B CA 1
ATOM 4250 C C . ALA B 1 101 ? -11.406 26.859 5.469 1 98.62 101 ALA B C 1
ATOM 4252 O O . ALA B 1 101 ? -11.344 27.969 5.992 1 98.62 101 ALA B O 1
ATOM 4253 N N . ALA B 1 102 ? -10.891 26.562 4.285 1 98.06 102 ALA B N 1
ATOM 4254 C CA . ALA B 1 102 ? -10.172 27.578 3.518 1 98.06 102 ALA B CA 1
ATOM 4255 C C . ALA B 1 102 ? -11.094 28.734 3.133 1 98.06 102 ALA B C 1
ATOM 4257 O O . ALA B 1 102 ? -10.672 29.891 3.1 1 98.06 102 ALA B O 1
ATOM 4258 N N . ARG B 1 103 ? -12.359 28.531 2.898 1 98.06 103 ARG B N 1
ATOM 4259 C CA . ARG B 1 103 ? -13.336 29.531 2.498 1 98.06 103 ARG B CA 1
ATOM 4260 C C . ARG B 1 103 ? -13.625 30.5 3.646 1 98.06 103 ARG B C 1
ATOM 4262 O O . ARG B 1 103 ? -14.13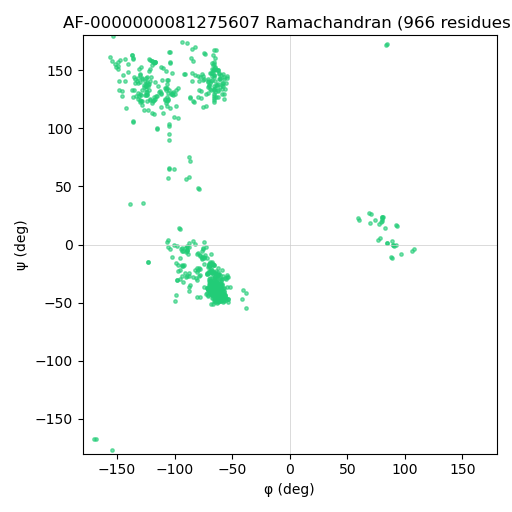3 31.594 3.428 1 98.06 103 ARG B O 1
ATOM 4269 N N . GLY B 1 104 ? -13.242 30.047 4.832 1 97.62 104 GLY B N 1
ATOM 4270 C CA . GLY B 1 104 ? -13.398 30.938 5.973 1 97.62 104 GLY B CA 1
ATOM 4271 C C . GLY B 1 104 ? -12.578 32.188 5.855 1 97.62 104 GLY B C 1
ATOM 4272 O O . GLY B 1 104 ? -12.93 33.219 6.441 1 97.62 104 GLY B O 1
ATOM 4273 N N . SER B 1 105 ? -11.523 32.219 5.027 1 96.44 105 SER B N 1
ATOM 4274 C CA . SER B 1 105 ? -10.602 33.312 4.879 1 96.44 105 SER B CA 1
ATOM 4275 C C . SER B 1 105 ? -11.25 34.469 4.102 1 96.44 105 SER B C 1
ATOM 4277 O O . SER B 1 105 ? -10.734 35.594 4.094 1 96.44 105 SER B O 1
ATOM 4279 N N . PHE B 1 106 ? -12.5 34.25 3.492 1 96.75 106 PHE B N 1
ATOM 4280 C CA . PHE B 1 106 ? -13.227 35.312 2.791 1 96.75 106 PHE B CA 1
ATOM 4281 C C . PHE B 1 106 ? -13.961 36.188 3.777 1 96.75 106 PHE B C 1
ATOM 4283 O O . PHE B 1 106 ? -14.445 37.281 3.406 1 96.75 106 PHE B O 1
ATOM 4290 N N . PHE B 1 107 ? -13.977 35.781 5.078 1 97.38 107 PHE B N 1
ATOM 4291 C CA . PHE B 1 107 ? -14.781 36.5 6.066 1 97.38 107 PHE B CA 1
ATOM 4292 C C . PHE B 1 107 ? -13.898 37.125 7.137 1 97.38 107 PHE B C 1
ATOM 4294 O O . PHE B 1 107 ? -12.758 36.719 7.324 1 97.38 107 PHE B O 1
ATOM 4301 N N . PRO B 1 108 ? -14.391 38.156 7.805 1 97.31 108 PRO B N 1
ATOM 4302 C CA . PRO B 1 108 ? -13.656 38.688 8.953 1 97.31 108 PRO B CA 1
ATOM 4303 C C . PRO B 1 108 ? -13.602 37.688 10.125 1 97.31 108 PRO B C 1
ATOM 4305 O O . PRO B 1 108 ? -14.359 36.719 10.148 1 97.31 108 PRO B O 1
ATOM 4308 N N . SER B 1 109 ? -12.703 37.938 11.016 1 97.31 109 SER B N 1
ATOM 4309 C CA . SER B 1 109 ? -12.648 37.188 12.273 1 97.31 109 SER B CA 1
ATOM 4310 C C . SER B 1 109 ? -13.047 38.094 13.453 1 97.31 109 SER B C 1
ATOM 4312 O O . SER B 1 109 ? -12.789 39.281 13.445 1 97.31 109 SER B O 1
ATOM 4314 N N . VAL B 1 110 ? -13.758 37.531 14.383 1 98.06 110 VAL B N 1
ATOM 4315 C CA . VAL B 1 110 ? -14.156 38.219 15.609 1 98.06 110 VAL B CA 1
ATOM 4316 C C . VAL B 1 110 ? -13.641 37.469 16.828 1 98.06 110 VAL B C 1
ATOM 4318 O O . VAL B 1 110 ? -13.898 36.25 16.969 1 98.06 110 VAL B O 1
ATOM 4321 N N . ASP B 1 111 ? -12.914 38.125 17.672 1 97.69 111 ASP B N 1
ATOM 4322 C CA . ASP B 1 111 ? -12.398 37.531 18.906 1 97.69 111 ASP B CA 1
ATOM 4323 C C . ASP B 1 111 ? -12.82 38.375 20.125 1 97.69 111 ASP B C 1
ATOM 4325 O O . ASP B 1 111 ? -12.875 39.594 20.062 1 97.69 111 ASP B O 1
ATOM 4329 N N . ALA B 1 112 ? -13.117 37.688 21.203 1 98.06 112 ALA B N 1
ATOM 4330 C CA . ALA B 1 112 ? -13.312 38.312 22.5 1 98.06 112 ALA B CA 1
ATOM 4331 C C . ALA B 1 112 ? -12.094 38.125 23.391 1 98.06 112 ALA B C 1
ATOM 4333 O O . ALA B 1 112 ? -11.531 37.031 23.469 1 98.06 112 ALA B O 1
ATOM 4334 N N . GLN B 1 113 ? -11.625 39.219 23.984 1 97.88 113 GLN B N 1
ATOM 4335 C CA . GLN B 1 113 ? -10.445 39.125 24.828 1 97.88 113 GLN B CA 1
ATOM 4336 C C . GLN B 1 113 ? -10.68 39.844 26.172 1 97.88 113 GLN B C 1
ATOM 4338 O O . GLN B 1 113 ? -11.391 40.844 26.234 1 97.88 113 GLN B O 1
ATOM 4343 N N . MET B 1 114 ? -10.156 39.312 27.203 1 97.38 114 MET B N 1
ATOM 4344 C CA . MET B 1 114 ? -10.078 39.906 28.531 1 97.38 114 MET B CA 1
ATOM 4345 C C . MET B 1 114 ? -8.664 39.781 29.094 1 97.38 114 MET B C 1
ATOM 4347 O O . MET B 1 114 ? -8.07 38.719 29.062 1 97.38 114 MET B O 1
ATOM 4351 N N . ALA B 1 115 ? -8.102 40.875 29.484 1 97.5 115 ALA B N 1
ATOM 4352 C CA . ALA B 1 115 ? -6.77 40.906 30.094 1 97.5 115 ALA B CA 1
ATOM 4353 C C . ALA B 1 115 ? -6.77 41.656 31.406 1 97.5 115 ALA B C 1
ATOM 4355 O O . ALA B 1 115 ? -7.41 42.688 31.531 1 97.5 115 ALA B O 1
ATOM 4356 N N . SER B 1 116 ? -6.188 41.125 32.438 1 97.38 116 SER B N 1
ATOM 4357 C CA . SER B 1 116 ? -5.938 41.781 33.719 1 97.38 116 SER B CA 1
ATOM 4358 C C . SER B 1 116 ? -4.441 41.844 34.031 1 97.38 116 SER B C 1
ATOM 4360 O O . SER B 1 116 ? -3.77 40.812 34.062 1 97.38 116 SER B O 1
ATOM 4362 N N . THR B 1 117 ? -3.967 43.031 34.219 1 96.88 117 THR B N 1
ATOM 4363 C CA . THR B 1 117 ? -2.539 43.219 34.469 1 96.88 117 THR B CA 1
ATOM 4364 C C . THR B 1 117 ? -2.293 43.969 35.75 1 96.88 117 THR B C 1
ATOM 4366 O O . THR B 1 117 ? -3.047 44.875 36.094 1 96.88 117 THR B O 1
ATOM 4369 N N . ARG B 1 118 ? -1.378 43.562 36.625 1 97.31 118 ARG B N 1
ATOM 4370 C CA . ARG B 1 118 ? -0.757 44.344 37.688 1 97.31 118 ARG B CA 1
ATOM 4371 C C . ARG B 1 118 ? 0.688 44.688 37.375 1 97.31 118 ARG B C 1
ATOM 4373 O O . ARG B 1 118 ? 1.486 43.781 37.031 1 97.31 118 ARG B O 1
ATOM 4380 N N . GLN B 1 119 ? 0.987 45.969 37.344 1 95.81 119 GLN B N 1
ATOM 4381 C CA . GLN B 1 119 ? 2.312 46.344 36.844 1 95.81 119 GLN B CA 1
ATOM 4382 C C . GLN B 1 119 ? 2.869 47.562 37.594 1 95.81 119 GLN B C 1
ATOM 4384 O O . GLN B 1 119 ? 2.109 48.406 38.062 1 95.81 119 GLN B O 1
ATOM 4389 N N . LYS B 1 120 ? 4.172 47.594 37.781 1 97.31 120 LYS B N 1
ATOM 4390 C CA . LYS B 1 120 ? 4.965 48.75 38.156 1 97.31 120 LYS B CA 1
ATOM 4391 C C . LYS B 1 120 ? 5.801 49.281 37 1 97.31 120 LYS B C 1
ATOM 4393 O O . LYS B 1 120 ? 6.605 48.531 36.438 1 97.31 120 LYS B O 1
ATOM 4398 N N . THR B 1 121 ? 5.57 50.469 36.625 1 94.94 121 THR B N 1
ATOM 4399 C CA . THR B 1 121 ? 6.297 51.125 35.562 1 94.94 121 THR B CA 1
ATOM 4400 C C . THR B 1 121 ? 7.594 51.75 36.062 1 94.94 121 THR B C 1
ATOM 4402 O O . THR B 1 121 ? 7.641 52.25 37.188 1 94.94 121 THR B O 1
ATOM 4405 N N . ALA B 1 122 ? 8.547 51.625 35.25 1 94.88 122 ALA B N 1
ATOM 4406 C CA . ALA B 1 122 ? 9.797 52.281 35.594 1 94.88 122 ALA B CA 1
ATOM 4407 C C . ALA B 1 122 ? 9.609 53.812 35.688 1 94.88 122 ALA B C 1
ATOM 4409 O O . ALA B 1 122 ? 8.867 54.375 34.906 1 94.88 122 ALA B O 1
ATOM 4410 N N . ALA B 1 123 ? 10.414 54.438 36.531 1 93.94 123 ALA B N 1
ATOM 4411 C CA . ALA B 1 123 ? 10.211 55.844 36.844 1 93.94 123 ALA B CA 1
ATOM 4412 C C . ALA B 1 123 ? 10.555 56.75 35.656 1 93.94 123 ALA B C 1
ATOM 4414 O O . ALA B 1 123 ? 10.055 57.844 35.531 1 93.94 123 ALA B O 1
ATOM 4415 N N . VAL B 1 124 ? 11.383 56.188 34.781 1 92.44 124 VAL B N 1
ATOM 4416 C CA . VAL B 1 124 ? 11.836 56.969 33.625 1 92.44 124 VAL B CA 1
ATOM 4417 C C . VAL B 1 124 ? 10.711 57.094 32.594 1 92.44 124 VAL B C 1
ATOM 4419 O O . VAL B 1 124 ? 10.695 58 31.781 1 92.44 124 VAL B O 1
ATOM 4422 N N . LEU B 1 125 ? 9.719 56.25 32.719 1 93.69 125 LEU B N 1
ATOM 4423 C CA . LEU B 1 125 ? 8.617 56.219 31.75 1 93.69 125 LEU B CA 1
ATOM 4424 C C . LEU B 1 125 ? 7.387 56.906 32.312 1 93.69 125 LEU B C 1
ATOM 4426 O O . LEU B 1 125 ? 7.168 56.906 33.531 1 93.69 125 LEU B O 1
ATOM 4430 N N . ALA B 1 126 ? 6.609 57.531 31.438 1 92.62 126 ALA B N 1
ATOM 4431 C CA . ALA B 1 126 ? 5.328 58.125 31.844 1 92.62 126 ALA B CA 1
ATOM 4432 C C . ALA B 1 126 ? 4.316 57.031 32.188 1 92.62 126 ALA B C 1
ATOM 4434 O O . ALA B 1 126 ? 4.27 55.969 31.5 1 92.62 126 ALA B O 1
ATOM 4435 N N . SER B 1 127 ? 3.568 57.25 33.25 1 91.81 127 SER B N 1
ATOM 4436 C CA . SER B 1 127 ? 2.486 56.344 33.562 1 91.81 127 SER B CA 1
ATOM 4437 C C . SER B 1 127 ? 1.439 56.312 32.469 1 91.81 127 SER B C 1
ATOM 4439 O O . SER B 1 127 ? 1.1 57.344 31.906 1 91.81 127 SER B O 1
ATOM 4441 N N . PRO B 1 128 ? 0.995 55.156 32.188 1 89.56 128 PRO B N 1
ATOM 4442 C CA . PRO B 1 128 ? -0.113 55.125 31.219 1 89.56 128 PRO B CA 1
ATOM 4443 C C . PRO B 1 128 ? -1.438 55.562 31.828 1 89.56 128 PRO B C 1
ATOM 4445 O O . PRO B 1 128 ? -2.426 55.75 31.125 1 89.56 128 PRO B O 1
ATOM 4448 N N . LEU B 1 129 ? -1.49 55.844 33.156 1 92.56 129 LEU B N 1
ATOM 4449 C CA . LEU B 1 129 ? -2.701 56.281 33.844 1 92.56 129 LEU B CA 1
ATOM 4450 C C . LEU B 1 129 ? -2.799 57.812 33.875 1 92.56 129 LEU B C 1
ATOM 4452 O O . LEU B 1 129 ? -1.789 58.5 34.031 1 92.56 129 LEU B O 1
ATOM 4456 N N . ALA B 1 130 ? -4.047 58.188 33.812 1 89.81 130 ALA B N 1
ATOM 4457 C CA . ALA B 1 130 ? -4.285 59.625 33.938 1 89.81 130 ALA B CA 1
ATOM 4458 C C . ALA B 1 130 ? -3.848 60.125 35.312 1 89.81 130 ALA B C 1
ATOM 4460 O O . ALA B 1 130 ? -3.422 61.281 35.438 1 89.81 130 ALA B O 1
ATOM 4461 N N . SER B 1 131 ? -3.842 59.25 36.281 1 90.44 131 SER B N 1
ATOM 4462 C CA . SER B 1 131 ? -3.486 59.656 37.656 1 90.44 131 SER B CA 1
ATOM 4463 C C . SER B 1 131 ? -1.977 59.781 37.812 1 90.44 131 SER B C 1
ATOM 4465 O O . SER B 1 131 ? -1.501 60.375 38.781 1 90.44 131 SER B O 1
ATOM 4467 N N . GLY B 1 132 ? -1.207 59.156 36.938 1 91.88 132 GLY B N 1
ATOM 4468 C CA . GLY B 1 132 ? 0.244 59.25 37 1 91.88 132 GLY B CA 1
ATOM 4469 C C . GLY B 1 132 ? 0.861 58.156 37.875 1 91.88 132 GLY B C 1
ATOM 4470 O O . GLY B 1 132 ? 2.086 58.062 37.969 1 91.88 132 GLY B O 1
ATOM 4471 N N . ASN B 1 133 ? -0.033 57.312 38.438 1 94 133 ASN B N 1
ATOM 4472 C CA . ASN B 1 133 ? 0.471 56.25 39.312 1 94 133 ASN B CA 1
ATOM 4473 C C . ASN B 1 133 ? 1.294 55.25 38.531 1 94 133 ASN B C 1
ATOM 4475 O O . ASN B 1 133 ? 0.91 54.844 37.438 1 94 133 ASN B O 1
ATOM 4479 N N . LEU B 1 134 ? 2.438 54.875 39.156 1 95.25 134 LEU B N 1
ATOM 4480 C CA . LEU B 1 134 ? 3.352 53.969 38.469 1 95.25 134 LEU B CA 1
ATOM 4481 C C . LEU B 1 134 ? 3.029 52.531 38.812 1 95.25 134 LEU B C 1
ATOM 4483 O O . LEU B 1 134 ? 3.439 51.594 38.094 1 95.25 134 LEU B O 1
ATOM 4487 N N . LEU B 1 135 ? 2.396 52.219 39.969 1 96.62 135 LEU B N 1
ATOM 4488 C CA . LEU B 1 135 ? 1.896 50.906 40.375 1 96.62 135 LEU B CA 1
ATOM 4489 C C . LEU B 1 135 ? 0.379 50.844 40.219 1 96.62 135 LEU B C 1
ATOM 4491 O O . LEU B 1 135 ? -0.338 51.656 40.844 1 96.62 135 LEU B O 1
ATOM 4495 N N . TYR B 1 136 ? -0.089 50 39.406 1 95.88 136 TYR B N 1
ATOM 4496 C CA . TYR B 1 136 ? -1.526 49.969 39.156 1 95.88 136 TYR B CA 1
ATOM 4497 C C . TYR B 1 136 ? -1.96 48.594 38.656 1 95.88 136 TYR B C 1
ATOM 4499 O O . TYR B 1 136 ? -1.124 47.781 38.281 1 95.88 136 TYR B O 1
ATOM 4507 N N . SER B 1 137 ? -3.314 48.281 38.75 1 97.25 137 SER B N 1
ATOM 4508 C CA . SER B 1 137 ? -4.004 47.188 38.094 1 97.25 137 SER B CA 1
ATOM 4509 C C . SER B 1 137 ? -4.898 47.719 36.969 1 97.25 137 SER B C 1
ATOM 4511 O O . SER B 1 137 ? -5.516 48.781 37.094 1 97.25 137 SER B O 1
ATOM 4513 N N . LEU B 1 138 ? -4.824 47.062 35.875 1 96.75 138 LEU B N 1
ATOM 4514 C CA . LEU B 1 138 ? -5.645 47.438 34.719 1 96.75 138 LEU B CA 1
ATOM 4515 C C . LEU B 1 138 ? -6.371 46.25 34.156 1 96.75 138 LEU B C 1
ATOM 4517 O O . LEU B 1 138 ? -5.758 45.188 33.906 1 96.75 138 LEU B O 1
ATOM 4521 N N . HIS B 1 139 ? -7.691 46.344 34.094 1 97.56 139 HIS B N 1
ATOM 4522 C CA . HIS B 1 139 ? -8.555 45.344 33.5 1 97.56 139 HIS B CA 1
ATOM 4523 C C . HIS B 1 139 ? -9.148 45.812 32.188 1 97.56 139 HIS B C 1
ATOM 4525 O O . HIS B 1 139 ? -9.734 46.906 32.125 1 97.56 139 HIS B O 1
ATOM 4531 N N . THR B 1 140 ? -8.969 45.031 31.109 1 98 140 THR B N 1
ATOM 4532 C CA . THR B 1 140 ? -9.484 45.406 29.797 1 98 140 THR B CA 1
ATOM 4533 C C . THR B 1 140 ? -10.273 44.25 29.172 1 98 140 THR B C 1
ATOM 4535 O O . THR B 1 140 ? -9.789 43.125 29.094 1 98 140 THR B O 1
ATOM 4538 N N . ALA B 1 141 ? -11.516 44.469 28.797 1 97.94 141 ALA B N 1
ATOM 4539 C CA . ALA B 1 141 ? -12.359 43.594 28 1 97.94 141 ALA B CA 1
ATOM 4540 C C . ALA B 1 141 ? -12.648 44.188 26.625 1 97.94 141 ALA B C 1
ATOM 4542 O O . ALA B 1 141 ? -13.008 45.375 26.516 1 97.94 141 ALA B O 1
ATOM 4543 N N . GLN B 1 142 ? -12.43 43.406 25.625 1 97.94 142 GLN B N 1
ATOM 4544 C CA . GLN B 1 142 ? -12.656 44 24.312 1 97.94 142 GLN B CA 1
ATOM 4545 C C . GLN B 1 142 ? -13.062 42.969 23.297 1 97.94 142 GLN B C 1
ATOM 4547 O O . GLN B 1 142 ? -12.805 41.75 23.484 1 97.94 142 GLN B O 1
ATOM 4552 N N . LEU B 1 143 ? -13.797 43.312 22.266 1 97.81 143 LEU B N 1
ATOM 4553 C CA . LEU B 1 143 ? -14.047 42.594 21.016 1 97.81 143 LEU B CA 1
ATOM 4554 C C . LEU B 1 143 ? -13.164 43.125 19.891 1 97.81 143 LEU B C 1
ATOM 4556 O O . LEU B 1 143 ? -12.977 44.344 19.766 1 97.81 143 LEU B O 1
ATOM 4560 N N . THR B 1 144 ? -12.516 42.219 19.25 1 97.75 144 THR B N 1
ATOM 4561 C CA . THR B 1 144 ? -11.68 42.594 18.125 1 97.75 144 THR B CA 1
ATOM 4562 C C . THR B 1 144 ? -12.18 41.969 16.828 1 97.75 144 THR B C 1
ATOM 4564 O O . THR B 1 144 ? -12.422 40.75 16.781 1 97.75 144 THR B O 1
ATOM 4567 N N . VAL B 1 145 ? -12.438 42.781 15.812 1 97.88 145 VAL B N 1
ATOM 4568 C CA . VAL B 1 145 ? -12.789 42.344 14.469 1 97.88 145 VAL B CA 1
ATOM 4569 C C . VAL B 1 145 ? -11.609 42.562 13.523 1 97.88 145 VAL B C 1
ATOM 4571 O O . VAL B 1 145 ? -11.031 43.656 13.516 1 97.88 145 VAL B O 1
ATOM 4574 N N . SER B 1 146 ? -11.133 41.562 12.859 1 97.5 146 SER B N 1
ATOM 4575 C CA . SER B 1 146 ? -10.047 41.688 11.891 1 97.5 146 SER B CA 1
ATOM 4576 C C . SER B 1 146 ? -10.461 41.125 10.531 1 97.5 146 SER B C 1
ATOM 4578 O O . SER B 1 146 ? -11.156 40.094 10.453 1 97.5 146 SER B O 1
ATOM 4580 N N . TYR B 1 147 ? -10.125 41.844 9.469 1 97.12 147 TYR B N 1
ATOM 4581 C CA . TYR B 1 147 ? -10.469 41.438 8.109 1 97.12 147 TYR B CA 1
ATOM 4582 C C . TYR B 1 147 ? -9.375 41.844 7.129 1 97.12 147 TYR B C 1
ATOM 4584 O O . TYR B 1 147 ? -8.828 42.938 7.219 1 97.12 147 TYR B O 1
ATOM 4592 N N . ALA B 1 148 ? -8.992 40.938 6.309 1 96.06 148 ALA B N 1
ATOM 4593 C CA . ALA B 1 148 ? -8.078 41.219 5.199 1 96.06 148 ALA B CA 1
ATOM 4594 C C . ALA B 1 148 ? -8.773 41 3.855 1 96.06 148 ALA B C 1
ATOM 4596 O O . ALA B 1 148 ? -8.914 39.875 3.389 1 96.06 148 ALA B O 1
ATOM 4597 N N . PRO B 1 149 ? -9.234 42.188 3.242 1 95.69 149 PRO B N 1
ATOM 4598 C CA . PRO B 1 149 ? -9.891 42.031 1.939 1 95.69 149 PRO B CA 1
ATOM 4599 C C . PRO B 1 149 ? -8.977 41.406 0.891 1 95.69 149 PRO B C 1
ATOM 4601 O O . PRO B 1 149 ? -7.777 41.688 0.857 1 95.69 149 PRO B O 1
ATOM 4604 N N . ASP B 1 150 ? -9.516 40.594 0.065 1 96.06 150 ASP B N 1
ATOM 4605 C CA . ASP B 1 150 ? -8.766 39.875 -0.968 1 96.06 150 ASP B CA 1
ATOM 4606 C C . ASP B 1 150 ? -8.664 40.719 -2.24 1 96.06 150 ASP B C 1
ATOM 4608 O O . ASP B 1 150 ? -9.148 40.312 -3.299 1 96.06 150 ASP B O 1
ATOM 4612 N N . VAL B 1 151 ? -7.848 41.656 -2.16 1 94.88 151 VAL B N 1
ATOM 4613 C CA . VAL B 1 151 ? -7.777 42.688 -3.215 1 94.88 151 VAL B CA 1
ATOM 4614 C C . VAL B 1 151 ? -7.125 42.062 -4.457 1 94.88 151 VAL B C 1
ATOM 4616 O O . VAL B 1 151 ? -7.598 42.281 -5.578 1 94.88 151 VAL B O 1
ATOM 4619 N N . PHE B 1 152 ? -6.086 41.281 -4.277 1 96.06 152 PHE B N 1
ATOM 4620 C CA . PHE B 1 152 ? -5.316 40.812 -5.426 1 96.06 152 PHE B CA 1
ATOM 4621 C C . PHE B 1 152 ? -5.637 39.375 -5.742 1 96.06 152 PHE B C 1
ATOM 4623 O O . PHE B 1 152 ? -5.07 38.781 -6.672 1 96.06 152 PHE B O 1
ATOM 4630 N N . GLY B 1 153 ? -6.465 38.781 -4.918 1 96.81 153 GLY B N 1
ATOM 4631 C CA . GLY B 1 153 ? -6.969 37.469 -5.234 1 96.81 153 GLY B CA 1
ATOM 4632 C C . GLY B 1 153 ? -6.137 36.344 -4.625 1 96.81 153 GLY B C 1
ATOM 4633 O O . GLY B 1 153 ? -6.203 35.219 -5.074 1 96.81 153 GLY B O 1
ATOM 4634 N N . GLY B 1 154 ? -5.262 36.625 -3.633 1 97.06 154 GLY B N 1
ATOM 4635 C CA . GLY B 1 154 ? -4.488 35.594 -2.961 1 97.06 154 GLY B CA 1
ATOM 4636 C C . GLY B 1 154 ? -5.352 34.562 -2.289 1 97.06 154 GLY B C 1
ATOM 4637 O O . GLY B 1 154 ? -5.102 33.344 -2.436 1 97.06 154 GLY B O 1
ATOM 4638 N N . VAL B 1 155 ? -6.387 35 -1.551 1 97.5 155 VAL B N 1
ATOM 4639 C CA . VAL B 1 155 ? -7.297 34.062 -0.864 1 97.5 155 VAL B CA 1
ATOM 4640 C C . VAL B 1 155 ? -8.102 33.281 -1.889 1 97.5 155 VAL B C 1
ATOM 4642 O O . VAL B 1 155 ? -8.305 32.062 -1.73 1 97.5 155 VAL B O 1
ATOM 4645 N N . ARG B 1 156 ? -8.578 33.969 -2.939 1 98.06 156 ARG B N 1
ATOM 4646 C CA . ARG B 1 156 ? -9.312 33.281 -3.998 1 98.06 156 ARG B CA 1
ATOM 4647 C C . ARG B 1 156 ? -8.477 32.156 -4.605 1 98.06 156 ARG B C 1
ATOM 4649 O O . ARG B 1 156 ? -8.977 31.062 -4.844 1 98.06 156 ARG B O 1
ATOM 4656 N N . ARG B 1 157 ? -7.145 32.438 -4.801 1 98.44 157 ARG B N 1
ATOM 4657 C CA . ARG B 1 157 ? -6.254 31.453 -5.371 1 98.44 157 ARG B CA 1
ATOM 4658 C C . ARG B 1 157 ? -6.012 30.312 -4.383 1 98.44 157 ARG B C 1
ATOM 4660 O O . ARG B 1 157 ? -5.902 29.156 -4.785 1 98.44 157 ARG B O 1
ATOM 4667 N N . GLU B 1 158 ? -5.898 30.656 -3.119 1 98.31 158 GLU B N 1
ATOM 4668 C CA . GLU B 1 158 ? -5.738 29.609 -2.1 1 98.31 158 GLU B CA 1
ATOM 4669 C C . GLU B 1 158 ? -6.949 28.688 -2.059 1 98.31 158 GLU B C 1
ATOM 4671 O O . GLU B 1 158 ? -6.805 27.469 -1.958 1 98.31 158 GLU B O 1
ATOM 4676 N N . VAL B 1 159 ? -8.18 29.25 -2.08 1 98.56 159 VAL B N 1
ATOM 4677 C CA . VAL B 1 159 ? -9.414 28.484 -2.078 1 98.56 159 VAL B CA 1
ATOM 4678 C C . VAL B 1 159 ? -9.508 27.656 -3.363 1 98.56 159 VAL B C 1
ATOM 4680 O O . VAL B 1 159 ? -9.938 26.5 -3.34 1 98.56 159 VAL B O 1
ATOM 4683 N N . GLU B 1 160 ? -9.102 28.281 -4.5 1 98.56 160 GLU B N 1
ATOM 4684 C CA . GLU B 1 160 ? -9.055 27.562 -5.77 1 98.56 160 GLU B CA 1
ATOM 4685 C C . GLU B 1 160 ? -8.133 26.359 -5.68 1 98.56 160 GLU B C 1
ATOM 4687 O O . GLU B 1 160 ? -8.477 25.266 -6.137 1 98.56 160 GLU B O 1
ATOM 4692 N N . ALA B 1 161 ? -6.895 26.516 -5.059 1 98.62 161 ALA B N 1
ATOM 4693 C CA . ALA B 1 161 ? -5.961 25.406 -4.859 1 98.62 161 ALA B CA 1
ATOM 4694 C C . ALA B 1 161 ? -6.582 24.312 -3.998 1 98.62 161 ALA B C 1
ATOM 4696 O O . ALA B 1 161 ? -6.441 23.125 -4.297 1 98.62 161 ALA B O 1
ATOM 4697 N N . SER B 1 162 ? -7.293 24.734 -2.951 1 98.69 162 SER B N 1
ATOM 4698 C CA . SER B 1 162 ? -7.945 23.781 -2.064 1 98.69 162 SER B CA 1
ATOM 4699 C C . SER B 1 162 ? -9.07 23.031 -2.783 1 98.69 162 SER B C 1
ATOM 4701 O O . SER B 1 162 ? -9.266 21.844 -2.572 1 98.69 162 SER B O 1
ATOM 4703 N N . ALA B 1 163 ? -9.875 23.766 -3.588 1 98.81 163 ALA B N 1
ATOM 4704 C CA . ALA B 1 163 ? -10.93 23.141 -4.383 1 98.81 163 ALA B CA 1
ATOM 4705 C C . ALA B 1 163 ? -10.352 22.094 -5.336 1 98.81 163 ALA B C 1
ATOM 4707 O O . ALA B 1 163 ? -10.922 21.016 -5.5 1 98.81 163 ALA B O 1
ATOM 4708 N N . ALA B 1 164 ? -9.219 22.438 -5.945 1 98.81 164 ALA B N 1
ATOM 4709 C CA . ALA B 1 164 ? -8.539 21.5 -6.832 1 98.81 164 ALA B CA 1
ATOM 4710 C C . ALA B 1 164 ? -8.07 20.266 -6.066 1 98.81 164 ALA B C 1
ATOM 4712 O O . ALA B 1 164 ? -8.148 19.141 -6.57 1 98.81 164 ALA B O 1
ATOM 4713 N N . GLN B 1 165 ? -7.617 20.484 -4.859 1 98.69 165 GLN B N 1
ATOM 4714 C CA . GLN B 1 165 ? -7.191 19.359 -4.031 1 98.69 165 GLN B CA 1
ATOM 4715 C C . GLN B 1 165 ? -8.375 18.469 -3.668 1 98.69 165 GLN B C 1
ATOM 4717 O O . GLN B 1 165 ? -8.227 17.25 -3.555 1 98.69 165 GLN B O 1
ATOM 4722 N N . ALA B 1 166 ? -9.555 19.031 -3.426 1 98.81 166 ALA B N 1
ATOM 4723 C CA . ALA B 1 166 ? -10.758 18.234 -3.207 1 98.81 166 ALA B CA 1
ATOM 4724 C C . ALA B 1 166 ? -11.117 17.438 -4.453 1 98.81 166 ALA B C 1
ATOM 4726 O O . ALA B 1 166 ? -11.594 16.297 -4.355 1 98.81 166 ALA B O 1
ATOM 4727 N N . GLU B 1 167 ? -10.891 18.031 -5.605 1 98.75 167 GLU B N 1
ATOM 4728 C CA . GLU B 1 167 ? -11.125 17.328 -6.859 1 98.75 167 GLU B CA 1
ATOM 4729 C C . GLU B 1 167 ? -10.164 16.141 -7.02 1 98.75 167 GLU B C 1
ATOM 4731 O O . GLU B 1 167 ? -10.555 15.078 -7.504 1 98.75 167 GLU B O 1
ATOM 4736 N N . VAL B 1 168 ? -8.828 16.297 -6.645 1 98.69 168 VAL B N 1
ATOM 4737 C CA . VAL B 1 168 ? -7.879 15.195 -6.641 1 98.69 168 VAL B CA 1
ATOM 4738 C C . VAL B 1 168 ? -8.43 14.039 -5.812 1 98.69 168 VAL B C 1
ATOM 4740 O O . VAL B 1 168 ? -8.461 12.891 -6.277 1 98.69 168 VAL B O 1
ATOM 4743 N N . ALA B 1 169 ? -8.961 14.375 -4.582 1 98.69 169 ALA B N 1
ATOM 4744 C CA . ALA B 1 169 ? -9.5 13.352 -3.695 1 98.69 169 ALA B CA 1
ATOM 4745 C C . ALA B 1 169 ? -10.727 12.688 -4.305 1 98.69 169 ALA B C 1
ATOM 4747 O O . ALA B 1 169 ? -10.938 11.477 -4.148 1 98.69 169 ALA B O 1
ATOM 4748 N N . ALA B 1 170 ? -11.555 13.445 -4.984 1 98.56 170 ALA B N 1
ATOM 4749 C CA . ALA B 1 170 ? -12.75 12.906 -5.621 1 98.56 170 ALA B CA 1
ATOM 4750 C C . ALA B 1 170 ? -12.391 11.875 -6.684 1 98.56 170 ALA B C 1
ATOM 4752 O O . ALA B 1 170 ? -12.977 10.789 -6.73 1 98.56 170 ALA B O 1
ATOM 4753 N N . PHE B 1 171 ? -11.406 12.172 -7.484 1 98.5 171 PHE B N 1
ATOM 4754 C CA . PHE B 1 171 ? -11.039 11.258 -8.555 1 98.5 171 PHE B CA 1
ATOM 4755 C C . PHE B 1 171 ? -10.211 10.102 -8.016 1 98.5 171 PHE B C 1
ATOM 4757 O O . PHE B 1 171 ? -10.211 9.008 -8.586 1 98.5 171 PHE B O 1
ATOM 4764 N N . GLN B 1 172 ? -9.492 10.312 -6.93 1 98.44 172 GLN B N 1
ATOM 4765 C CA . GLN B 1 172 ? -8.836 9.195 -6.262 1 98.44 172 GLN B CA 1
ATOM 4766 C C . GLN B 1 172 ? -9.859 8.203 -5.715 1 98.44 172 GLN B C 1
ATOM 4768 O O . GLN B 1 172 ? -9.625 6.992 -5.727 1 98.44 172 GLN B O 1
ATOM 4773 N N . ARG B 1 173 ? -10.977 8.719 -5.23 1 98.31 173 ARG B N 1
ATOM 4774 C CA . ARG B 1 173 ? -12.07 7.848 -4.809 1 98.31 173 ARG B CA 1
ATOM 4775 C C . ARG B 1 173 ? -12.633 7.062 -5.988 1 98.31 173 ARG B C 1
ATOM 4777 O O . ARG B 1 173 ? -12.906 5.863 -5.871 1 98.31 173 ARG B O 1
ATOM 4784 N N . GLU B 1 174 ? -12.75 7.695 -7.125 1 98.06 174 GLU B N 1
ATOM 4785 C CA . GLU B 1 174 ? -13.211 7.004 -8.328 1 98.06 174 GLU B CA 1
ATOM 4786 C C . GLU B 1 174 ? -12.203 5.945 -8.773 1 98.06 174 GLU B C 1
ATOM 4788 O O . GLU B 1 174 ? -12.594 4.871 -9.234 1 98.06 174 GLU B O 1
ATOM 4793 N N . ALA B 1 175 ? -10.938 6.289 -8.672 1 98.19 175 ALA B N 1
ATOM 4794 C CA . ALA B 1 175 ? -9.898 5.32 -9.008 1 98.19 175 ALA B CA 1
ATOM 4795 C C . ALA B 1 175 ? -9.961 4.109 -8.086 1 98.19 175 ALA B C 1
ATOM 4797 O O . ALA B 1 175 ? -9.766 2.973 -8.523 1 98.19 175 ALA B O 1
ATOM 4798 N N . ALA B 1 176 ? -10.227 4.363 -6.797 1 98.19 176 ALA B N 1
ATOM 4799 C CA . ALA B 1 176 ? -10.375 3.266 -5.844 1 98.19 176 ALA B CA 1
ATOM 4800 C C . ALA B 1 176 ? -11.57 2.385 -6.199 1 98.19 176 ALA B C 1
ATOM 4802 O O . ALA B 1 176 ? -11.492 1.157 -6.117 1 98.19 176 ALA B O 1
ATOM 4803 N N . TYR B 1 177 ? -12.625 3.025 -6.582 1 98.06 177 TYR B N 1
ATOM 4804 C CA . TYR B 1 177 ? -13.82 2.32 -7.027 1 98.06 177 TYR B CA 1
ATOM 4805 C C . TYR B 1 177 ? -13.508 1.425 -8.219 1 98.06 177 TYR B C 1
ATOM 4807 O O . TYR B 1 177 ? -13.859 0.242 -8.227 1 98.06 177 TYR B O 1
ATOM 4815 N N . LEU B 1 178 ? -12.836 1.96 -9.172 1 98.06 178 LEU B N 1
ATOM 4816 C CA . LEU B 1 178 ? -12.477 1.238 -10.391 1 98.06 178 LEU B CA 1
ATOM 4817 C C . LEU B 1 178 ? -11.547 0.074 -10.086 1 98.06 178 LEU B C 1
ATOM 4819 O O . LEU B 1 178 ? -11.758 -1.045 -10.555 1 98.06 178 LEU B O 1
ATOM 4823 N N . THR B 1 179 ? -10.555 0.362 -9.305 1 98.25 179 THR B N 1
ATOM 4824 C CA . THR B 1 179 ? -9.594 -0.675 -8.938 1 98.25 179 THR B CA 1
ATOM 4825 C C . THR B 1 179 ? -10.289 -1.812 -8.195 1 98.25 179 THR B C 1
ATOM 4827 O O . THR B 1 179 ? -10.055 -2.986 -8.484 1 98.25 179 THR B O 1
ATOM 4830 N N . LEU B 1 180 ? -11.203 -1.475 -7.25 1 98.56 180 LEU B N 1
ATOM 4831 C CA . LEU B 1 180 ? -11.906 -2.488 -6.477 1 98.56 180 LEU B CA 1
ATOM 4832 C C . LEU B 1 180 ? -12.789 -3.348 -7.379 1 98.56 180 LEU B C 1
ATOM 4834 O O . LEU B 1 180 ? -12.719 -4.578 -7.328 1 98.56 180 LEU B O 1
ATOM 4838 N N . THR B 1 181 ? -13.562 -2.746 -8.266 1 98.5 181 THR B N 1
ATOM 4839 C CA . THR B 1 181 ? -14.469 -3.504 -9.117 1 98.5 181 THR B CA 1
ATOM 4840 C C . THR B 1 181 ? -13.688 -4.375 -10.102 1 98.5 181 THR B C 1
ATOM 4842 O O . THR B 1 181 ? -14.031 -5.535 -10.32 1 98.5 181 THR B O 1
ATOM 4845 N N . ALA B 1 182 ? -12.586 -3.84 -10.664 1 98.62 182 ALA B N 1
ATOM 4846 C CA . ALA B 1 182 ? -11.742 -4.617 -11.57 1 98.62 182 ALA B CA 1
ATOM 4847 C C . ALA B 1 182 ? -11.109 -5.801 -10.844 1 98.62 182 ALA B C 1
ATOM 4849 O O . ALA B 1 182 ? -11.078 -6.918 -11.375 1 98.62 182 ALA B O 1
ATOM 4850 N N . ASN B 1 183 ? -10.625 -5.547 -9.641 1 98.62 183 ASN B N 1
ATOM 4851 C CA . ASN B 1 183 ? -9.992 -6.605 -8.867 1 98.62 183 ASN B CA 1
ATOM 4852 C C . ASN B 1 183 ? -10.984 -7.711 -8.516 1 98.62 183 ASN B C 1
ATOM 4854 O O . ASN B 1 183 ? -10.648 -8.898 -8.562 1 98.62 183 ASN B O 1
ATOM 4858 N N . VAL B 1 184 ? -12.203 -7.316 -8.156 1 98.69 184 VAL B N 1
ATOM 4859 C CA . VAL B 1 184 ? -13.219 -8.305 -7.801 1 98.69 184 VAL B CA 1
ATOM 4860 C C . VAL B 1 184 ? -13.539 -9.172 -9.016 1 98.69 184 VAL B C 1
ATOM 4862 O O . VAL B 1 184 ? -13.539 -10.398 -8.93 1 98.69 184 VAL B O 1
ATOM 4865 N N . VAL B 1 185 ? -13.766 -8.594 -10.172 1 98.75 185 VAL B N 1
ATOM 4866 C CA . VAL B 1 185 ? -14.117 -9.344 -11.375 1 98.75 185 VAL B CA 1
ATOM 4867 C C . VAL B 1 185 ? -12.938 -10.219 -11.805 1 98.75 185 VAL B C 1
ATOM 4869 O O . VAL B 1 185 ? -13.117 -11.398 -12.117 1 98.75 185 VAL B O 1
ATOM 4872 N N . ALA B 1 186 ? -11.734 -9.648 -11.766 1 98.56 186 ALA B N 1
ATOM 4873 C CA . ALA B 1 186 ? -10.539 -10.414 -12.109 1 98.56 186 ALA B CA 1
ATOM 4874 C C . ALA B 1 186 ? -10.359 -11.602 -11.164 1 98.56 186 ALA B C 1
ATOM 4876 O O . ALA B 1 186 ? -9.977 -12.688 -11.594 1 98.56 186 ALA B O 1
ATOM 4877 N N . ALA B 1 187 ? -10.633 -11.336 -9.938 1 98.62 187 ALA B N 1
ATOM 4878 C CA . ALA B 1 187 ? -10.508 -12.414 -8.953 1 98.62 187 ALA B CA 1
ATOM 4879 C C . ALA B 1 187 ? -11.523 -13.516 -9.219 1 98.62 187 ALA B C 1
ATOM 4881 O O . ALA B 1 187 ? -11.203 -14.703 -9.086 1 98.62 187 ALA B O 1
ATOM 4882 N N . ALA B 1 188 ? -12.695 -13.188 -9.602 1 98.62 188 ALA B N 1
ATOM 4883 C CA . ALA B 1 188 ? -13.719 -14.172 -9.945 1 98.62 188 ALA B CA 1
ATOM 4884 C C . ALA B 1 188 ? -13.305 -14.984 -11.172 1 98.62 188 ALA B C 1
ATOM 4886 O O . ALA B 1 188 ? -13.453 -16.203 -11.195 1 98.62 188 ALA B O 1
ATOM 4887 N N . ILE B 1 189 ? -12.789 -14.336 -12.156 1 98.75 189 ILE B N 1
ATOM 4888 C CA . ILE B 1 189 ? -12.344 -15 -13.375 1 98.75 189 ILE B CA 1
ATOM 4889 C C . ILE B 1 189 ? -11.188 -15.945 -13.047 1 98.75 189 ILE B C 1
ATOM 4891 O O . ILE B 1 189 ? -11.133 -17.062 -13.555 1 98.75 189 ILE B O 1
ATOM 4895 N N . GLN B 1 190 ? -10.32 -15.516 -12.203 1 98.69 190 GLN B N 1
ATOM 4896 C CA . GLN B 1 190 ? -9.211 -16.375 -11.805 1 98.69 190 GLN B CA 1
ATOM 4897 C C . GLN B 1 190 ? -9.711 -17.609 -11.047 1 98.69 190 GLN B C 1
ATOM 4899 O O . GLN B 1 190 ? -9.18 -18.703 -11.227 1 98.69 190 GLN B O 1
ATOM 4904 N N . GLU B 1 191 ? -10.734 -17.406 -10.18 1 98.69 191 GLU B N 1
ATOM 4905 C CA . GLU B 1 191 ? -11.328 -18.562 -9.531 1 98.69 191 GLU B CA 1
ATOM 4906 C C . GLU B 1 191 ? -11.898 -19.547 -10.555 1 98.69 191 GLU B C 1
ATOM 4908 O O . GLU B 1 191 ? -11.672 -20.75 -10.461 1 98.69 191 GLU B O 1
ATOM 4913 N N . ALA B 1 192 ? -12.578 -19.031 -11.523 1 98.69 192 ALA B N 1
ATOM 4914 C CA . ALA B 1 192 ? -13.148 -19.859 -12.578 1 98.69 192 ALA B CA 1
ATOM 4915 C C . ALA B 1 192 ? -12.055 -20.609 -13.336 1 98.69 192 ALA B C 1
ATOM 4917 O O . ALA B 1 192 ? -12.203 -21.797 -13.648 1 98.69 192 ALA B O 1
ATOM 4918 N N . SER B 1 193 ? -10.977 -19.906 -13.625 1 98.62 193 SER B N 1
ATOM 4919 C CA . SER B 1 193 ? -9.836 -20.516 -14.305 1 98.62 193 SER B CA 1
ATOM 4920 C C . SER B 1 193 ? -9.266 -21.672 -13.492 1 98.62 193 SER B C 1
ATOM 4922 O O . SER B 1 193 ? -9.031 -22.75 -14.039 1 98.62 193 SER B O 1
ATOM 4924 N N . LEU B 1 194 ? -9.094 -21.438 -12.203 1 98.69 194 LEU B N 1
ATOM 4925 C CA . LEU B 1 194 ? -8.508 -22.453 -11.344 1 98.69 194 LEU B CA 1
ATOM 4926 C C . LEU B 1 194 ? -9.438 -23.656 -11.211 1 98.69 194 LEU B C 1
ATOM 4928 O O . LEU B 1 194 ? -8.992 -24.812 -11.227 1 98.69 194 LEU B O 1
ATOM 4932 N N . ARG B 1 195 ? -10.711 -23.453 -11.141 1 98.56 195 ARG B N 1
ATOM 4933 C CA . ARG B 1 195 ? -11.664 -24.562 -11.086 1 98.56 195 ARG B CA 1
ATOM 4934 C C . ARG B 1 195 ? -11.648 -25.359 -12.383 1 98.56 195 ARG B C 1
ATOM 4936 O O . ARG B 1 195 ? -11.727 -26.594 -12.359 1 98.56 195 ARG B O 1
ATOM 4943 N N . ALA B 1 196 ? -11.531 -24.656 -13.469 1 98.31 196 ALA B N 1
ATOM 4944 C CA . ALA B 1 196 ? -11.445 -25.344 -14.766 1 98.31 196 ALA B CA 1
ATOM 4945 C C . ALA B 1 196 ? -10.164 -26.172 -14.852 1 98.31 196 ALA B C 1
ATOM 4947 O O . ALA B 1 196 ? -10.172 -27.281 -15.398 1 98.31 196 ALA B O 1
ATOM 4948 N N . GLN B 1 197 ? -9.109 -25.688 -14.367 1 98.31 197 GLN B N 1
ATOM 4949 C CA . GLN B 1 197 ? -7.844 -26.422 -14.375 1 98.31 197 GLN B CA 1
ATOM 4950 C C . GLN B 1 197 ? -7.91 -27.641 -13.469 1 98.31 197 GLN B C 1
ATOM 4952 O O . GLN B 1 197 ? -7.387 -28.703 -13.812 1 98.31 197 GLN B O 1
ATOM 4957 N N . VAL B 1 198 ? -8.539 -27.469 -12.297 1 98.38 198 VAL B N 1
ATOM 4958 C CA . VAL B 1 198 ? -8.734 -28.609 -11.398 1 98.38 198 VAL B CA 1
ATOM 4959 C C . VAL B 1 198 ? -9.57 -29.672 -12.086 1 98.38 198 VAL B C 1
ATOM 4961 O O . VAL B 1 198 ? -9.219 -30.859 -12.062 1 98.38 198 VAL B O 1
ATOM 4964 N N . GLN B 1 199 ? -10.609 -29.297 -12.766 1 97.69 199 GLN B N 1
ATOM 4965 C CA . GLN B 1 199 ? -11.461 -30.234 -13.484 1 97.69 199 GLN B CA 1
ATOM 4966 C C . GLN B 1 199 ? -10.703 -30.906 -14.617 1 97.69 199 GLN B C 1
ATOM 4968 O O . GLN B 1 199 ? -10.828 -32.125 -14.82 1 97.69 199 GLN B O 1
ATOM 4973 N N . ALA B 1 200 ? -9.93 -30.094 -15.328 1 97.19 200 ALA B N 1
ATOM 4974 C CA . ALA B 1 200 ? -9.094 -30.641 -16.391 1 97.19 200 ALA B CA 1
ATOM 4975 C C . ALA B 1 200 ? -8.109 -31.672 -15.859 1 97.19 200 ALA B C 1
ATOM 4977 O O . ALA B 1 200 ? -7.898 -32.719 -16.484 1 97.19 200 ALA B O 1
ATOM 4978 N N . THR B 1 201 ? -7.562 -31.438 -14.742 1 97.38 201 THR B N 1
ATOM 4979 C CA . THR B 1 201 ? -6.602 -32.344 -14.133 1 97.38 201 THR B CA 1
ATOM 4980 C C . THR B 1 201 ? -7.297 -33.625 -13.648 1 97.38 201 THR B C 1
ATOM 4982 O O . THR B 1 201 ? -6.758 -34.719 -13.789 1 97.38 201 THR B O 1
ATOM 4985 N N . HIS B 1 202 ? -8.484 -33.5 -13.125 1 97.69 202 HIS B N 1
ATOM 4986 C CA . HIS B 1 202 ? -9.258 -34.688 -12.742 1 97.69 202 HIS B CA 1
ATOM 4987 C C . HIS B 1 202 ? -9.586 -35.562 -13.953 1 97.69 202 HIS B C 1
ATOM 4989 O O . HIS B 1 202 ? -9.547 -36.781 -13.875 1 97.69 202 HIS B O 1
ATOM 4995 N N . GLU B 1 203 ? -9.906 -34.906 -15.016 1 96.62 203 GLU B N 1
ATOM 4996 C CA . GLU B 1 203 ? -10.133 -35.656 -16.25 1 96.62 203 GLU B CA 1
ATOM 4997 C C . GLU B 1 203 ? -8.875 -36.406 -16.703 1 96.62 203 GLU B C 1
ATOM 4999 O O . GLU B 1 203 ? -8.938 -37.562 -17.109 1 96.62 203 GLU B O 1
ATOM 5004 N N . ALA B 1 204 ? -7.773 -35.688 -16.625 1 95.88 204 ALA B N 1
ATOM 5005 C CA . ALA B 1 204 ? -6.5 -36.312 -16.984 1 95.88 204 ALA B CA 1
ATOM 5006 C C . ALA B 1 204 ? -6.195 -37.5 -16.078 1 95.88 204 ALA B C 1
ATOM 5008 O O . ALA B 1 204 ? -5.711 -38.531 -16.547 1 95.88 204 ALA B O 1
ATOM 5009 N N . VAL B 1 205 ? -6.484 -37.406 -14.805 1 97.19 205 VAL B N 1
ATOM 5010 C CA . VAL B 1 205 ? -6.285 -38.5 -13.844 1 97.19 205 VAL B CA 1
ATOM 5011 C C . VAL B 1 205 ? -7.188 -39.656 -14.195 1 97.19 205 VAL B C 1
ATOM 5013 O O . VAL B 1 205 ? -6.758 -40.812 -14.148 1 97.19 205 VAL B O 1
ATOM 5016 N N . ALA B 1 206 ? -8.367 -39.438 -14.586 1 97.25 206 ALA B N 1
ATOM 5017 C CA . ALA B 1 206 ? -9.305 -40.469 -14.961 1 97.25 206 ALA B CA 1
ATOM 5018 C C . ALA B 1 206 ? -8.812 -41.25 -16.188 1 97.25 206 ALA B C 1
ATOM 5020 O O . ALA B 1 206 ? -8.852 -42.469 -16.219 1 97.25 206 ALA B O 1
ATOM 5021 N N . VAL B 1 207 ? -8.359 -40.5 -17.156 1 95.88 207 VAL B N 1
ATOM 5022 C CA . VAL B 1 207 ? -7.844 -41.094 -18.375 1 95.88 207 VAL B CA 1
ATOM 5023 C C . VAL B 1 207 ? -6.621 -41.969 -18.047 1 95.88 207 VAL B C 1
ATOM 5025 O O . VAL B 1 207 ? -6.523 -43.125 -18.484 1 95.88 207 VAL B O 1
ATOM 5028 N N . ALA B 1 208 ? -5.715 -41.406 -17.281 1 96.31 208 ALA B N 1
ATOM 5029 C CA . ALA B 1 208 ? -4.496 -42.125 -16.906 1 96.31 208 ALA B CA 1
ATOM 5030 C C . ALA B 1 208 ? -4.828 -43.375 -16.078 1 96.31 208 ALA B C 1
ATOM 5032 O O . ALA B 1 208 ? -4.184 -44.406 -16.234 1 96.31 208 ALA B O 1
ATOM 5033 N N . SER B 1 209 ? -5.824 -43.312 -15.25 1 97.19 209 SER B N 1
ATOM 5034 C CA . SER B 1 209 ? -6.25 -44.438 -14.43 1 97.19 209 SER B CA 1
ATOM 5035 C C . SER B 1 209 ? -6.828 -45.562 -15.297 1 97.19 209 SER B C 1
ATOM 5037 O O . SER B 1 209 ? -6.566 -46.75 -15.055 1 97.19 209 SER B O 1
ATOM 5039 N N . ARG B 1 210 ? -7.582 -45.219 -16.25 1 96 210 ARG B N 1
ATOM 5040 C CA . ARG B 1 210 ? -8.133 -46.188 -17.172 1 96 210 ARG B CA 1
ATOM 5041 C C . ARG B 1 210 ? -7.031 -46.875 -17.984 1 96 210 ARG B C 1
ATOM 5043 O O . ARG B 1 210 ? -7.066 -48.094 -18.203 1 96 210 ARG B O 1
ATOM 5050 N N . LEU B 1 211 ? -6.102 -46.094 -18.406 1 94.88 211 LEU B N 1
ATOM 5051 C CA . LEU B 1 211 ? -4.973 -46.625 -19.141 1 94.88 211 LEU B CA 1
ATOM 5052 C C . LEU B 1 211 ? -4.168 -47.594 -18.281 1 94.88 211 LEU B C 1
ATOM 5054 O O . LEU B 1 211 ? -3.727 -48.656 -18.75 1 94.88 211 LEU B O 1
ATOM 5058 N N . LEU B 1 212 ? -3.969 -47.25 -17.031 1 96.06 212 LEU B N 1
ATOM 5059 C CA . LEU B 1 212 ? -3.244 -48.125 -16.125 1 96.06 212 LEU B CA 1
ATOM 5060 C C . LEU B 1 212 ? -3.98 -49.438 -15.938 1 96.06 212 LEU B C 1
ATOM 5062 O O . LEU B 1 212 ? -3.363 -50.531 -15.953 1 96.06 212 LEU B O 1
ATOM 5066 N N . ALA B 1 213 ? -5.281 -49.406 -15.805 1 95.88 213 ALA B N 1
ATOM 5067 C CA . ALA B 1 213 ? -6.082 -50.625 -15.688 1 95.88 213 ALA B CA 1
ATOM 5068 C C . ALA B 1 213 ? -5.941 -51.5 -16.922 1 95.88 213 ALA B C 1
ATOM 5070 O O . ALA B 1 213 ? -5.816 -52.719 -16.828 1 95.88 213 ALA B O 1
ATOM 5071 N N . ALA B 1 214 ? -5.934 -50.875 -18.078 1 93.56 214 ALA B N 1
ATOM 5072 C CA . ALA B 1 214 ? -5.805 -51.594 -19.328 1 93.56 214 ALA B CA 1
ATOM 5073 C C . ALA B 1 214 ? -4.434 -52.25 -19.453 1 93.56 214 ALA B C 1
ATOM 5075 O O . ALA B 1 214 ? -4.328 -53.406 -19.875 1 93.56 214 ALA B O 1
ATOM 5076 N N . VAL B 1 215 ? -3.449 -51.5 -19.109 1 94.38 215 VAL B N 1
ATOM 5077 C CA . VAL B 1 215 ? -2.086 -52 -19.234 1 94.38 215 VAL B CA 1
ATOM 5078 C C . VAL B 1 215 ? -1.877 -53.125 -18.234 1 94.38 215 VAL B C 1
ATOM 5080 O O . VAL B 1 215 ? -1.199 -54.125 -18.547 1 94.38 215 VAL B O 1
ATOM 5083 N N . ARG B 1 216 ? -2.396 -53.094 -17.078 1 94.69 216 ARG B N 1
ATOM 5084 C CA . ARG B 1 216 ? -2.309 -54.156 -16.094 1 94.69 216 ARG B CA 1
ATOM 5085 C C . ARG B 1 216 ? -3.014 -55.406 -16.578 1 94.69 216 ARG B C 1
ATOM 5087 O O . ARG B 1 216 ? -2.512 -56.531 -16.406 1 94.69 216 ARG B O 1
ATOM 5094 N N . LYS B 1 217 ? -4.145 -55.281 -17.188 1 92.81 217 LYS B N 1
ATOM 5095 C CA . LYS B 1 217 ? -4.879 -56.406 -17.75 1 92.81 217 LYS B CA 1
ATOM 5096 C C . LYS B 1 217 ? -4.074 -57.094 -18.859 1 92.81 217 LYS B C 1
ATOM 5098 O O . LYS B 1 217 ? -4.023 -58.312 -18.922 1 92.81 217 LYS B O 1
ATOM 5103 N N . GLN B 1 218 ? -3.461 -56.344 -19.734 1 90.62 218 GLN B N 1
ATOM 5104 C CA . GLN B 1 218 ? -2.662 -56.906 -20.828 1 90.62 218 GLN B CA 1
ATOM 5105 C C . GLN B 1 218 ? -1.429 -57.625 -20.281 1 90.62 218 GLN B C 1
ATOM 5107 O O . GLN B 1 218 ? -1.003 -58.625 -20.844 1 90.62 218 GLN B O 1
ATOM 5112 N N . ARG B 1 219 ? -0.868 -57.094 -19.25 1 89.81 219 ARG B N 1
ATOM 5113 C CA . ARG B 1 219 ? 0.263 -57.75 -18.609 1 89.81 219 ARG B CA 1
ATOM 5114 C C . ARG B 1 219 ? -0.154 -59.094 -18.031 1 89.81 219 ARG B C 1
ATOM 5116 O O . ARG B 1 219 ? 0.562 -60.094 -18.188 1 89.81 219 ARG B O 1
ATOM 5123 N N . GLN B 1 220 ? -1.218 -59.156 -17.453 1 91.12 220 GLN B N 1
ATOM 5124 C CA . GLN B 1 220 ? -1.741 -60.406 -16.906 1 91.12 220 GLN B CA 1
ATOM 5125 C C . GLN B 1 220 ? -1.996 -61.438 -18 1 91.12 220 GLN B C 1
ATOM 5127 O O . GLN B 1 220 ? -1.847 -62.625 -17.781 1 91.12 220 GLN B O 1
ATOM 5132 N N . ALA B 1 221 ? -2.232 -60.906 -19.156 1 90 221 ALA B N 1
ATOM 5133 C CA . ALA B 1 221 ? -2.469 -61.781 -20.312 1 90 221 ALA B CA 1
ATOM 5134 C C . ALA B 1 221 ? -1.156 -62.156 -21 1 90 221 ALA B C 1
ATOM 5136 O O . ALA B 1 221 ? -1.152 -62.875 -22 1 90 221 ALA B O 1
ATOM 5137 N N . GLY B 1 222 ? -0.058 -61.625 -20.516 1 84.19 222 GLY B N 1
ATOM 5138 C CA . GLY B 1 222 ? 1.26 -61.969 -21.031 1 84.19 222 GLY B CA 1
ATOM 5139 C C . GLY B 1 222 ? 1.627 -61.188 -22.281 1 84.19 222 GLY B C 1
ATOM 5140 O O . GLY B 1 222 ? 2.621 -61.469 -22.938 1 84.19 222 GLY B O 1
ATOM 5141 N N . GLN B 1 223 ? 0.886 -60.156 -22.531 1 79.88 223 GLN B N 1
ATOM 5142 C CA . GLN B 1 223 ? 1.057 -59.438 -23.781 1 79.88 223 GLN B CA 1
ATOM 5143 C C . GLN B 1 223 ? 1.959 -58.219 -23.578 1 79.88 223 GLN B C 1
ATOM 5145 O O . GLN B 1 223 ? 2.443 -57.625 -24.562 1 79.88 223 GLN B O 1
ATOM 5150 N N . LEU B 1 224 ? 2.143 -57.781 -22.359 1 83.44 224 LEU B N 1
ATOM 5151 C CA . LEU B 1 224 ? 2.961 -56.594 -22.094 1 83.44 224 LEU B CA 1
ATOM 5152 C C . LEU B 1 224 ? 3.998 -56.875 -21.016 1 83.44 224 LEU B C 1
ATOM 5154 O O . LEU B 1 224 ? 3.814 -57.781 -20.203 1 83.44 224 LEU B O 1
ATOM 5158 N N . GLY B 1 225 ? 5.031 -56.125 -21.141 1 83.75 225 GLY B N 1
ATOM 5159 C CA . GLY B 1 225 ? 6.086 -56.25 -20.141 1 83.75 225 GLY B CA 1
ATOM 5160 C C . GLY B 1 225 ? 5.836 -55.406 -18.906 1 83.75 225 GLY B C 1
ATOM 5161 O O . GLY B 1 225 ? 4.949 -54.531 -18.891 1 83.75 225 GLY B O 1
ATOM 5162 N N . ALA B 1 226 ? 6.613 -55.656 -17.875 1 90 226 ALA B N 1
ATOM 5163 C CA . ALA B 1 226 ? 6.543 -54.938 -16.594 1 90 226 ALA B CA 1
ATOM 5164 C C . ALA B 1 226 ? 6.906 -53.469 -16.766 1 90 226 ALA B C 1
ATOM 5166 O O . ALA B 1 226 ? 6.422 -52.594 -16.031 1 90 226 ALA B O 1
ATOM 5167 N N . ALA B 1 227 ? 7.609 -53.094 -17.75 1 91.25 227 ALA B N 1
ATOM 5168 C CA . ALA B 1 227 ? 8.078 -51.75 -18 1 91.25 227 ALA B CA 1
ATOM 5169 C C . ALA B 1 227 ? 6.914 -50.812 -18.375 1 91.25 227 ALA B C 1
ATOM 5171 O O . ALA B 1 227 ? 6.879 -49.656 -17.953 1 91.25 227 ALA B O 1
ATOM 5172 N N . ASP B 1 228 ? 6.004 -51.375 -19.094 1 92.31 228 ASP B N 1
ATOM 5173 C CA . ASP B 1 228 ? 4.867 -50.562 -19.531 1 92.31 228 ASP B CA 1
ATOM 5174 C C . ASP B 1 228 ? 3.965 -50.188 -18.344 1 92.31 228 ASP B C 1
ATOM 5176 O O . ASP B 1 228 ? 3.494 -49.062 -18.25 1 92.31 228 ASP B O 1
ATOM 5180 N N . VAL B 1 229 ? 3.777 -51.125 -17.484 1 94.12 229 VAL B N 1
ATOM 5181 C CA . VAL B 1 229 ? 2.955 -50.906 -16.297 1 94.12 229 VAL B CA 1
ATOM 5182 C C . VAL B 1 229 ? 3.627 -49.875 -15.406 1 94.12 229 VAL B C 1
ATOM 5184 O O . VAL B 1 229 ? 2.986 -48.906 -14.969 1 94.12 229 VAL B O 1
ATOM 5187 N N . ALA B 1 230 ? 4.898 -50.031 -15.164 1 94.69 230 ALA B N 1
ATOM 5188 C CA . ALA B 1 230 ? 5.645 -49.125 -14.32 1 94.69 230 ALA B CA 1
ATOM 5189 C C . ALA B 1 230 ? 5.652 -47.719 -14.914 1 94.69 230 ALA B C 1
ATOM 5191 O O . ALA B 1 230 ? 5.566 -46.719 -14.18 1 94.69 230 ALA B O 1
ATOM 5192 N N . ALA B 1 231 ? 5.77 -47.562 -16.188 1 93.94 231 ALA B N 1
ATOM 5193 C CA . ALA B 1 231 ? 5.762 -46.281 -16.875 1 93.94 231 ALA B CA 1
ATOM 5194 C C . ALA B 1 231 ? 4.422 -45.562 -16.688 1 93.94 231 ALA B C 1
ATOM 5196 O O . ALA B 1 231 ? 4.379 -44.375 -16.422 1 93.94 231 ALA B O 1
ATOM 5197 N N . GLN B 1 232 ? 3.383 -46.344 -16.844 1 95.12 232 GLN B N 1
ATOM 5198 C CA . GLN B 1 232 ? 2.057 -45.75 -16.703 1 95.12 232 GLN B CA 1
ATOM 5199 C C . GLN B 1 232 ? 1.781 -45.344 -15.25 1 95.12 232 GLN B C 1
ATOM 5201 O O . GLN B 1 232 ? 1.114 -44.344 -14.977 1 95.12 232 GLN B O 1
ATOM 5206 N N . GLU B 1 233 ? 2.238 -46.156 -14.336 1 96.12 233 GLU B N 1
ATOM 5207 C CA . GLU B 1 233 ? 2.123 -45.812 -12.922 1 96.12 233 GLU B CA 1
ATOM 5208 C C . GLU B 1 233 ? 2.842 -44.5 -12.617 1 96.12 233 GLU B C 1
ATOM 5210 O O . GLU B 1 233 ? 2.316 -43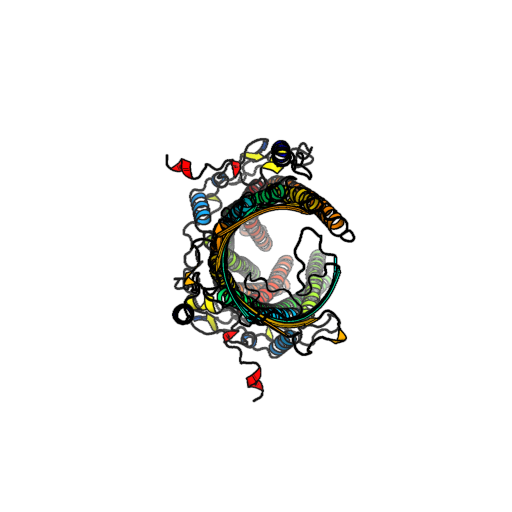.656 -11.891 1 96.12 233 GLU B O 1
ATOM 5215 N N . SER B 1 234 ? 3.975 -44.344 -13.141 1 95.62 234 SER B N 1
ATOM 5216 C CA . SER B 1 234 ? 4.746 -43.125 -12.984 1 95.62 234 SER B CA 1
ATOM 5217 C C . SER B 1 234 ? 4.02 -41.938 -13.594 1 95.62 234 SER B C 1
ATOM 5219 O O . SER B 1 234 ? 3.957 -40.844 -12.984 1 95.62 234 SER B O 1
ATOM 5221 N N . ALA B 1 235 ? 3.504 -42.094 -14.742 1 95.38 235 ALA B N 1
ATOM 5222 C CA . ALA B 1 235 ? 2.781 -41.031 -15.422 1 95.38 235 ALA B CA 1
ATOM 5223 C C . ALA B 1 235 ? 1.568 -40.594 -14.609 1 95.38 235 ALA B C 1
ATOM 5225 O O . ALA B 1 235 ? 1.335 -39.375 -14.438 1 95.38 235 ALA B O 1
ATOM 5226 N N . LEU B 1 236 ? 0.785 -41.562 -14.109 1 96 236 LEU B N 1
ATOM 5227 C CA . LEU B 1 236 ? -0.377 -41.25 -13.281 1 96 236 LEU B CA 1
ATOM 5228 C C . LEU B 1 236 ? 0.034 -40.469 -12.031 1 96 236 LEU B C 1
ATOM 5230 O O . LEU B 1 236 ? -0.576 -39.469 -11.695 1 96 236 LEU B O 1
ATOM 5234 N N . ALA B 1 237 ? 1.065 -40.938 -11.391 1 96.25 237 ALA B N 1
ATOM 5235 C CA . ALA B 1 237 ? 1.55 -40.281 -10.18 1 96.25 237 ALA B CA 1
ATOM 5236 C C . ALA B 1 237 ? 1.98 -38.844 -10.469 1 96.25 237 ALA B C 1
ATOM 5238 O O . ALA B 1 237 ? 1.763 -37.969 -9.648 1 96.25 237 ALA B O 1
ATOM 5239 N N . GLN B 1 238 ? 2.574 -38.594 -11.594 1 95 238 GLN B N 1
ATOM 5240 C CA . GLN B 1 238 ? 3.016 -37.25 -11.984 1 95 238 GLN B CA 1
ATOM 5241 C C . GLN B 1 238 ? 1.827 -36.312 -12.188 1 95 238 GLN B C 1
ATOM 5243 O O . GLN B 1 238 ? 1.872 -35.156 -11.789 1 95 238 GLN B O 1
ATOM 5248 N N . ILE B 1 239 ? 0.81 -36.781 -12.805 1 95.44 239 ILE B N 1
ATOM 5249 C CA . ILE B 1 239 ? -0.388 -35.969 -13.016 1 95.44 239 ILE B CA 1
ATOM 5250 C C . ILE B 1 239 ? -1.041 -35.656 -11.672 1 95.44 239 ILE B C 1
ATOM 5252 O O . ILE B 1 239 ? -1.427 -34.531 -11.406 1 95.44 239 ILE B O 1
ATOM 5256 N N . GLU B 1 240 ? -1.131 -36.688 -10.82 1 96.12 240 GLU B N 1
ATOM 5257 C CA . GLU B 1 240 ? -1.727 -36.531 -9.5 1 96.12 240 GLU B CA 1
ATOM 5258 C C . GLU B 1 240 ? -0.962 -35.5 -8.672 1 96.12 240 GLU B C 1
ATOM 5260 O O . GLU B 1 240 ? -1.557 -34.75 -7.875 1 96.12 240 GLU B O 1
ATOM 5265 N N . ALA B 1 241 ? 0.271 -35.344 -8.883 1 95.81 241 ALA B N 1
ATOM 5266 C CA . ALA B 1 241 ? 1.134 -34.469 -8.125 1 95.81 241 ALA B CA 1
ATOM 5267 C C . ALA B 1 241 ? 0.872 -33 -8.508 1 95.81 241 ALA B C 1
ATOM 5269 O O . ALA B 1 241 ? 1.308 -32.094 -7.809 1 95.81 241 ALA B O 1
ATOM 5270 N N . THR B 1 242 ? 0.135 -32.688 -9.555 1 95.69 242 THR B N 1
ATOM 5271 C CA . THR B 1 242 ? -0.131 -31.328 -9.984 1 95.69 242 THR B CA 1
ATOM 5272 C C . THR B 1 242 ? -1.428 -30.797 -9.367 1 95.69 242 THR B C 1
ATOM 5274 O O . THR B 1 242 ? -1.731 -29.609 -9.453 1 95.69 242 THR B O 1
ATOM 5277 N N . LEU B 1 243 ? -2.166 -31.656 -8.641 1 96.94 243 LEU B N 1
ATOM 5278 C CA . LEU B 1 243 ? -3.488 -31.297 -8.141 1 96.94 243 LEU B CA 1
ATOM 5279 C C . LEU B 1 243 ? -3.377 -30.453 -6.875 1 96.94 243 LEU B C 1
ATOM 5281 O O . LEU B 1 243 ? -3.992 -29.391 -6.777 1 96.94 243 LEU B O 1
ATOM 5285 N N . PRO B 1 244 ? -2.52 -30.812 -5.891 1 97.44 244 PRO B N 1
ATOM 5286 C CA . PRO B 1 244 ? -2.508 -30.062 -4.633 1 97.44 244 PRO B CA 1
ATOM 5287 C C . PRO B 1 244 ? -2.104 -28.609 -4.824 1 97.44 244 PRO B C 1
ATOM 5289 O O . PRO B 1 244 ? -2.748 -27.703 -4.273 1 97.44 244 PRO B O 1
ATOM 5292 N N . PRO B 1 245 ? -1.081 -28.25 -5.672 1 97.56 245 PRO B N 1
ATOM 5293 C CA . PRO B 1 245 ? -0.773 -26.844 -5.906 1 97.56 245 PRO B CA 1
ATOM 5294 C C . PRO B 1 245 ? -1.948 -26.062 -6.508 1 97.56 245 PRO B C 1
ATOM 5296 O O . PRO B 1 245 ? -2.16 -24.906 -6.176 1 97.56 245 PRO B O 1
ATOM 5299 N N . LEU B 1 246 ? -2.691 -26.688 -7.387 1 97.94 246 LEU B N 1
ATOM 5300 C CA . LEU B 1 246 ? -3.861 -26.031 -7.977 1 97.94 246 LEU B CA 1
ATOM 5301 C C . LEU B 1 246 ? -4.938 -25.797 -6.922 1 97.94 246 LEU B C 1
ATOM 5303 O O . LEU B 1 246 ? -5.559 -24.734 -6.898 1 97.94 246 LEU B O 1
ATOM 5307 N N . GLU B 1 247 ? -5.109 -26.75 -6.09 1 98 247 GLU B N 1
ATOM 5308 C CA . GLU B 1 247 ? -6.09 -26.641 -5.016 1 98 247 GLU B CA 1
ATOM 5309 C C . GLU B 1 247 ? -5.684 -25.547 -4.016 1 98 247 GLU B C 1
ATOM 5311 O O . GLU B 1 247 ? -6.539 -24.844 -3.484 1 98 247 GLU B O 1
ATOM 5316 N N . LYS B 1 248 ? -4.438 -25.453 -3.73 1 97.88 248 LYS B N 1
ATOM 5317 C CA . LYS B 1 248 ? -3.91 -24.375 -2.9 1 97.88 248 LYS B CA 1
ATOM 5318 C C . LYS B 1 248 ? -4.25 -23.016 -3.492 1 97.88 248 LYS B C 1
ATOM 5320 O O . LYS B 1 248 ? -4.801 -22.156 -2.803 1 97.88 248 LYS B O 1
ATOM 5325 N N . GLN B 1 249 ? -3.979 -22.875 -4.785 1 98.44 249 GLN B N 1
ATOM 5326 C CA . GLN B 1 249 ? -4.246 -21.609 -5.449 1 98.44 249 GLN B CA 1
ATOM 5327 C C . GLN B 1 249 ? -5.734 -21.266 -5.406 1 98.44 249 GLN B C 1
ATOM 5329 O O . GLN B 1 249 ? -6.105 -20.094 -5.246 1 98.44 249 GLN B O 1
ATOM 5334 N N . LEU B 1 250 ? -6.52 -22.281 -5.586 1 98.38 250 LEU B N 1
ATOM 5335 C CA . LEU B 1 250 ? -7.965 -22.062 -5.539 1 98.38 250 LEU B CA 1
ATOM 5336 C C . LEU B 1 250 ? -8.398 -21.578 -4.16 1 98.38 250 LEU B C 1
ATOM 5338 O O . LEU B 1 250 ? -9.203 -20.656 -4.051 1 98.38 250 LEU B O 1
ATOM 5342 N N . ALA B 1 251 ? -7.852 -22.172 -3.088 1 97.69 251 ALA B N 1
ATOM 5343 C CA . ALA B 1 251 ? -8.195 -21.766 -1.725 1 97.69 251 ALA B CA 1
ATOM 5344 C C . ALA B 1 251 ? -7.75 -20.344 -1.441 1 97.69 251 ALA B C 1
ATOM 5346 O O . ALA B 1 251 ? -8.492 -19.562 -0.837 1 97.69 251 ALA B O 1
ATOM 5347 N N . LEU B 1 252 ? -6.531 -19.984 -1.896 1 98.38 252 LEU B N 1
ATOM 5348 C CA . LEU B 1 252 ? -6.031 -18.625 -1.728 1 98.38 252 LEU B CA 1
ATOM 5349 C C . LEU B 1 252 ? -6.91 -17.625 -2.471 1 98.38 252 LEU B C 1
ATOM 5351 O O . LEU B 1 252 ? -7.176 -16.531 -1.967 1 98.38 252 LEU B O 1
ATOM 5355 N N . GLN B 1 253 ? -7.336 -18.047 -3.635 1 98.25 253 GLN B N 1
ATOM 5356 C CA . GLN B 1 253 ? -8.188 -17.188 -4.445 1 98.25 253 GLN B CA 1
ATOM 5357 C C . GLN B 1 253 ? -9.539 -16.953 -3.766 1 98.25 253 GLN B C 1
ATOM 5359 O O . GLN B 1 253 ? -10.078 -15.844 -3.812 1 98.25 253 GLN B O 1
ATOM 5364 N N . ARG B 1 254 ? -10.062 -17.938 -3.186 1 97.81 254 ARG B N 1
ATOM 5365 C CA . ARG B 1 254 ? -11.32 -17.828 -2.459 1 97.81 254 ARG B CA 1
ATOM 5366 C C . ARG B 1 254 ? -11.188 -16.875 -1.276 1 97.81 254 ARG B C 1
ATOM 5368 O O . ARG B 1 254 ? -12.078 -16.062 -1.024 1 97.81 254 ARG B O 1
ATOM 5375 N N . ASP B 1 255 ? -10.078 -17 -0.549 1 98.06 255 ASP B N 1
ATOM 5376 C CA . ASP B 1 255 ? -9.797 -16.047 0.531 1 98.06 255 ASP B CA 1
ATOM 5377 C C . ASP B 1 255 ? -9.75 -14.617 0.013 1 98.06 255 ASP B C 1
ATOM 5379 O O . ASP B 1 255 ? -10.344 -13.719 0.611 1 98.06 255 ASP B O 1
ATOM 5383 N N . LEU B 1 256 ? -9.062 -14.406 -1.147 1 98.31 256 LEU B N 1
ATOM 5384 C CA . LEU B 1 256 ? -8.914 -13.07 -1.73 1 98.31 256 LEU B CA 1
ATOM 5385 C C . LEU B 1 256 ? -10.281 -12.484 -2.07 1 98.31 256 LEU B C 1
ATOM 5387 O O . LEU B 1 256 ? -10.562 -11.328 -1.731 1 98.31 256 LEU B O 1
ATOM 5391 N N . ILE B 1 257 ? -11.133 -13.273 -2.709 1 98.5 257 ILE B N 1
ATOM 5392 C CA . ILE B 1 257 ? -12.461 -12.812 -3.104 1 98.5 257 ILE B CA 1
ATOM 5393 C C . ILE B 1 257 ? -13.266 -12.43 -1.864 1 98.5 257 ILE B C 1
ATOM 5395 O O . ILE B 1 257 ? -13.945 -11.406 -1.849 1 98.5 257 ILE B O 1
ATOM 5399 N N . THR B 1 258 ? -13.156 -13.219 -0.835 1 98.06 258 THR B N 1
ATOM 5400 C CA . THR B 1 258 ? -13.891 -12.992 0.401 1 98.06 258 THR B CA 1
ATOM 5401 C C . THR B 1 258 ? -13.453 -11.688 1.061 1 98.06 258 THR B C 1
ATOM 5403 O O . THR B 1 258 ? -14.289 -10.891 1.487 1 98.06 258 THR B O 1
ATOM 5406 N N . VAL B 1 259 ? -12.164 -11.43 1.081 1 98.31 259 VAL B N 1
ATOM 5407 C CA . VAL B 1 259 ? -11.617 -10.234 1.712 1 98.31 259 VAL B CA 1
ATOM 5408 C C . VAL B 1 259 ? -11.969 -9 0.883 1 98.31 259 VAL B C 1
ATOM 5410 O O . VAL B 1 259 ? -12.289 -7.945 1.435 1 98.31 259 VAL B O 1
ATOM 5413 N N . LEU B 1 260 ? -11.945 -9.109 -0.483 1 98.31 260 LEU B N 1
ATOM 5414 C CA . LEU B 1 260 ? -12.375 -8.008 -1.337 1 98.31 260 LEU B CA 1
ATOM 5415 C C . LEU B 1 260 ? -13.82 -7.617 -1.039 1 98.31 260 LEU B C 1
ATOM 5417 O O . LEU B 1 260 ? -14.188 -6.445 -1.162 1 98.31 260 LEU B O 1
ATOM 5421 N N . ALA B 1 261 ? -14.633 -8.562 -0.603 1 97.81 261 ALA B N 1
ATOM 5422 C CA . ALA B 1 261 ? -16.031 -8.328 -0.269 1 97.81 261 ALA B CA 1
ATOM 5423 C C . ALA B 1 261 ? -16.172 -7.793 1.151 1 97.81 261 ALA B C 1
ATOM 5425 O O . ALA B 1 261 ? -17.297 -7.645 1.655 1 97.81 261 ALA B O 1
ATOM 5426 N N . GLY B 1 262 ? -15.07 -7.555 1.836 1 97.06 262 GLY B N 1
ATOM 5427 C CA . GLY B 1 262 ? -15.094 -6.965 3.166 1 97.06 262 GLY B CA 1
ATOM 5428 C C . GLY B 1 262 ? -15.414 -7.969 4.258 1 97.06 262 GLY B C 1
ATOM 5429 O O . GLY B 1 262 ? -15.922 -7.602 5.32 1 97.06 262 GLY B O 1
ATOM 5430 N N . ARG B 1 263 ? -15.141 -9.258 3.988 1 96.88 263 ARG B N 1
ATOM 5431 C CA . ARG B 1 263 ? -15.438 -10.32 4.938 1 96.88 263 ARG B CA 1
ATOM 5432 C C . ARG B 1 263 ? -14.172 -11.07 5.344 1 96.88 263 ARG B C 1
ATOM 5434 O O . ARG B 1 263 ? -13.18 -11.055 4.617 1 96.88 263 ARG B O 1
ATOM 5441 N N . PHE B 1 264 ? -14.289 -11.695 6.5 1 97.5 264 PHE B N 1
ATOM 5442 C CA . PHE B 1 264 ? -13.188 -12.547 6.941 1 97.5 264 PHE B CA 1
ATOM 5443 C C . PHE B 1 264 ? -13.188 -13.867 6.188 1 97.5 264 PHE B C 1
ATOM 5445 O O . PHE B 1 264 ? -14.25 -14.398 5.852 1 97.5 264 PHE B O 1
ATOM 5452 N N . PRO B 1 265 ? -11.977 -14.422 5.949 1 96.94 265 PRO B N 1
ATOM 5453 C CA . PRO B 1 265 ? -11.891 -15.68 5.195 1 96.94 265 PRO B CA 1
ATOM 5454 C C . PRO B 1 265 ? -12.727 -16.797 5.816 1 96.94 265 PRO B C 1
ATOM 5456 O O . PRO B 1 265 ? -13.211 -17.672 5.102 1 96.94 265 PRO B O 1
ATOM 5459 N N . SER B 1 266 ? -12.93 -16.812 7.125 1 95.44 266 SER B N 1
ATOM 5460 C CA . SER B 1 266 ? -13.742 -17.828 7.793 1 95.44 266 SER B CA 1
ATOM 5461 C C . SER B 1 266 ? -15.211 -17.703 7.402 1 95.44 266 SER B C 1
ATOM 5463 O O . SER B 1 266 ? -15.984 -18.656 7.543 1 95.44 266 SER B O 1
ATOM 5465 N N . GLU B 1 267 ? -15.586 -16.516 7.008 1 93.94 267 GLU B N 1
ATOM 5466 C CA . GLU B 1 267 ? -16.938 -16.25 6.531 1 93.94 267 GLU B CA 1
ATOM 5467 C C . GLU B 1 267 ? -16.984 -16.203 5.008 1 93.94 267 GLU B C 1
ATOM 5469 O O . GLU B 1 267 ? -17.422 -15.195 4.426 1 93.94 267 GLU B O 1
ATOM 5474 N N . THR B 1 268 ? -16.719 -17.281 4.469 1 89.75 268 THR B N 1
ATOM 5475 C CA . THR B 1 268 ? -16.5 -17.375 3.027 1 89.75 268 THR B CA 1
ATOM 5476 C C . THR B 1 268 ? -17.781 -17.031 2.27 1 89.75 268 THR B C 1
ATOM 5478 O O . THR B 1 268 ? -18.875 -17.375 2.701 1 89.75 268 THR B O 1
ATOM 5481 N N . ILE B 1 269 ? -17.594 -16.344 1.204 1 90.5 269 ILE B N 1
ATOM 5482 C CA . ILE B 1 269 ? -18.719 -16.016 0.333 1 90.5 269 ILE B CA 1
ATOM 5483 C C . ILE B 1 269 ? -19.297 -17.297 -0.266 1 90.5 269 ILE B C 1
ATOM 5485 O O . ILE B 1 269 ? -18.562 -18.25 -0.514 1 90.5 269 ILE B O 1
ATOM 5489 N N . THR B 1 270 ? -20.578 -17.234 -0.577 1 89.88 270 THR B N 1
ATOM 5490 C CA . THR B 1 270 ? -21.25 -18.453 -1.052 1 89.88 270 THR B CA 1
ATOM 5491 C C . THR B 1 270 ? -21.125 -18.562 -2.568 1 89.88 270 THR B C 1
ATOM 5493 O O . THR B 1 270 ? -21.125 -19.672 -3.109 1 89.88 270 THR B O 1
ATOM 5496 N N . GLN B 1 271 ? -21 -17.484 -3.195 1 91.81 271 GLN B N 1
ATOM 5497 C CA . GLN B 1 271 ? -20.922 -17.484 -4.652 1 91.81 271 GLN B CA 1
ATOM 5498 C C . GLN B 1 271 ? -19.656 -18.188 -5.133 1 91.81 271 GLN B C 1
ATOM 5500 O O . GLN B 1 271 ? -18.562 -17.969 -4.582 1 91.81 271 GLN B O 1
ATOM 5505 N N . THR B 1 272 ? -19.766 -19.062 -6.047 1 95.75 272 THR B N 1
ATOM 5506 C CA . THR B 1 272 ? -18.641 -19.688 -6.734 1 95.75 272 THR B CA 1
ATOM 5507 C C . THR B 1 272 ? -18.688 -19.422 -8.234 1 95.75 272 THR B C 1
ATOM 5509 O O . THR B 1 272 ? -19.766 -19.125 -8.773 1 95.75 272 THR B O 1
ATOM 5512 N N . PHE B 1 273 ? -17.562 -19.531 -8.859 1 97.69 273 PHE B N 1
ATOM 5513 C CA . PHE B 1 273 ? -17.516 -19.125 -10.266 1 97.69 273 PHE B CA 1
ATOM 5514 C C . PHE B 1 273 ? -16.844 -20.203 -11.109 1 97.69 273 PHE B C 1
ATOM 5516 O O . PHE B 1 273 ? -15.766 -20.703 -10.758 1 97.69 273 PHE B O 1
ATOM 5523 N N . GLU B 1 274 ? -17.5 -20.531 -12.156 1 97.81 274 GLU B N 1
ATOM 5524 C CA . GLU B 1 274 ? -17 -21.391 -13.219 1 97.81 274 GLU B CA 1
ATOM 5525 C C . GLU B 1 274 ? -16.922 -20.641 -14.547 1 97.81 274 GLU B C 1
ATOM 5527 O O . GLU B 1 274 ? -17.625 -19.641 -14.734 1 97.81 274 GLU B O 1
ATOM 5532 N N . LEU B 1 275 ? -16.094 -21.125 -15.406 1 97.5 275 LEU B N 1
ATOM 5533 C CA . LEU B 1 275 ? -15.945 -20.438 -16.688 1 97.5 275 LEU B CA 1
ATOM 5534 C C . LEU B 1 275 ? -17.266 -20.406 -17.438 1 97.5 275 LEU B C 1
ATOM 5536 O O . LEU B 1 275 ? -17.594 -19.406 -18.094 1 97.5 275 LEU B O 1
ATOM 5540 N N . GLU B 1 276 ? -18.078 -21.453 -17.297 1 95.38 276 GLU B N 1
ATOM 5541 C CA . GLU B 1 276 ? -19.344 -21.578 -18 1 95.38 276 GLU B CA 1
ATOM 5542 C C . GLU B 1 276 ? -20.375 -20.562 -17.469 1 95.38 276 GLU B C 1
ATOM 5544 O O . GLU B 1 276 ? -21.359 -20.281 -18.141 1 95.38 276 GLU B O 1
ATOM 5549 N N . SER B 1 277 ? -20.094 -20.062 -16.297 1 95.44 277 SER B N 1
ATOM 5550 C CA . SER B 1 277 ? -21.047 -19.141 -15.68 1 95.44 277 SER B CA 1
ATOM 5551 C C . SER B 1 277 ? -20.766 -17.703 -16.094 1 95.44 277 SER B C 1
ATOM 5553 O O . SER B 1 277 ? -21.516 -16.781 -15.75 1 95.44 277 SER B O 1
ATOM 5555 N N . LEU B 1 278 ? -19.719 -17.453 -16.797 1 97.88 278 LEU B N 1
ATOM 5556 C CA . LEU B 1 278 ? -19.328 -16.125 -17.25 1 97.88 278 LEU B CA 1
ATOM 5557 C C . LEU B 1 278 ? -19.438 -16.031 -18.781 1 97.88 278 LEU B C 1
ATOM 5559 O O . LEU B 1 278 ? -18.938 -16.891 -19.5 1 97.88 278 LEU B O 1
ATOM 5563 N N . GLN B 1 279 ? -20.047 -14.984 -19.203 1 97.19 279 GLN B N 1
ATOM 5564 C CA . GLN B 1 279 ? -20.203 -14.773 -20.641 1 97.19 279 GLN B CA 1
ATOM 5565 C C . GLN B 1 279 ? -19.141 -13.812 -21.172 1 97.19 279 GLN B C 1
ATOM 5567 O O . GLN B 1 279 ? -18.844 -12.797 -20.547 1 97.19 279 GLN B O 1
ATOM 5572 N N . LEU B 1 280 ? -18.531 -14.219 -22.281 1 98 280 LEU B N 1
ATOM 5573 C CA . LEU B 1 280 ? -17.594 -13.336 -22.969 1 98 280 LEU B CA 1
ATOM 5574 C C . LEU B 1 280 ? -18.328 -12.203 -23.672 1 98 280 LEU B C 1
ATOM 5576 O O . LEU B 1 280 ? -19.172 -12.445 -24.531 1 98 280 LEU B O 1
ATOM 5580 N N . PRO B 1 281 ? -18.047 -11 -23.297 1 97.25 281 PRO B N 1
ATOM 5581 C CA . PRO B 1 281 ? -18.672 -9.906 -24.031 1 97.25 281 PRO B CA 1
ATOM 5582 C C . PRO B 1 281 ? -18.203 -9.836 -25.484 1 97.25 281 PRO B C 1
ATOM 5584 O O . PRO B 1 281 ? -17 -9.75 -25.75 1 97.25 281 PRO B O 1
ATOM 5587 N N . GLN B 1 282 ? -19.094 -9.797 -26.359 1 96.88 282 GLN B N 1
ATOM 5588 C CA . GLN B 1 282 ? -18.75 -9.82 -27.781 1 96.88 282 GLN B CA 1
ATOM 5589 C C . GLN B 1 282 ? -18.5 -8.406 -28.312 1 96.88 282 GLN B C 1
ATOM 5591 O O . GLN B 1 282 ? -17.609 -8.188 -29.125 1 96.88 282 GLN B O 1
ATOM 5596 N N . ALA B 1 283 ? -19.344 -7.473 -27.844 1 96.94 283 ALA B N 1
ATOM 5597 C CA . ALA B 1 283 ? -19.156 -6.066 -28.172 1 96.94 283 ALA B CA 1
ATOM 5598 C C . ALA B 1 283 ? -18.422 -5.324 -27.062 1 96.94 283 ALA B C 1
ATOM 5600 O O . ALA B 1 283 ? -19 -5.102 -25.984 1 96.94 283 ALA B O 1
ATOM 5601 N N . LEU B 1 284 ? -17.203 -4.973 -27.328 1 97.38 284 LEU B N 1
ATOM 5602 C CA . LEU B 1 284 ? -16.406 -4.242 -26.359 1 97.38 284 LEU B CA 1
ATOM 5603 C C . LEU B 1 284 ? -16.328 -2.762 -26.719 1 97.38 284 LEU B C 1
ATOM 5605 O O . LEU B 1 284 ? -16.047 -2.408 -27.859 1 97.38 284 LEU B O 1
ATOM 5609 N N . PRO B 1 285 ? -16.625 -1.936 -25.75 1 96.38 285 PRO B N 1
ATOM 5610 C CA . PRO B 1 285 ? -16.516 -0.502 -26.031 1 96.38 285 PRO B CA 1
ATOM 5611 C C . PRO B 1 285 ? -15.078 -0.045 -26.219 1 96.38 285 PRO B C 1
ATOM 5613 O O . PRO B 1 285 ? -14.164 -0.603 -25.609 1 96.38 285 PRO B O 1
ATOM 5616 N N . LEU B 1 286 ? -14.867 0.915 -27.031 1 95.31 286 LEU B N 1
ATOM 5617 C CA . LEU B 1 286 ? -13.586 1.585 -27.219 1 95.31 286 LEU B CA 1
ATOM 5618 C C . LEU B 1 286 ? -13.773 3.098 -27.297 1 95.31 286 LEU B C 1
ATOM 5620 O O . LEU B 1 286 ? -14.258 3.611 -28.312 1 95.31 286 LEU B O 1
ATOM 5624 N N . SER B 1 287 ? -13.398 3.707 -26.234 1 92.31 287 SER B N 1
ATOM 5625 C CA . SER B 1 287 ? -13.5 5.164 -26.203 1 92.31 287 SER B CA 1
ATOM 5626 C C . SER B 1 287 ? -12.547 5.809 -27.203 1 92.31 287 SER B C 1
ATOM 5628 O O . SER B 1 287 ? -11.453 5.293 -27.438 1 92.31 287 SER B O 1
ATOM 5630 N N . LEU B 1 288 ? -13.016 7.004 -27.688 1 90.81 288 LEU B N 1
ATOM 5631 C CA . LEU B 1 288 ? -12.102 7.785 -28.516 1 90.81 288 LEU B CA 1
ATOM 5632 C C . LEU B 1 288 ? -10.938 8.312 -27.688 1 90.81 288 LEU B C 1
ATOM 5634 O O . LEU B 1 288 ? -11.109 8.633 -26.5 1 90.81 288 LEU B O 1
ATOM 5638 N N . PRO B 1 289 ? -9.742 8.375 -28.344 1 92.25 289 PRO B N 1
ATOM 5639 C CA . PRO B 1 289 ? -8.578 8.875 -27.609 1 92.25 289 PRO B CA 1
ATOM 5640 C C . PRO B 1 289 ? -8.836 10.227 -26.938 1 92.25 289 PRO B C 1
ATOM 5642 O O . PRO B 1 289 ? -8.43 10.438 -25.797 1 92.25 289 PRO B O 1
ATOM 5645 N N . SER B 1 290 ? -9.586 11.109 -27.547 1 91.5 290 SER B N 1
ATOM 5646 C CA . SER B 1 290 ? -9.852 12.438 -27.016 1 91.5 290 SER B CA 1
ATOM 5647 C C . SER B 1 290 ? -10.719 12.375 -25.766 1 91.5 290 SER B C 1
ATOM 5649 O O . SER B 1 290 ? -10.688 13.281 -24.938 1 91.5 290 SER B O 1
ATOM 5651 N N . ARG B 1 291 ? -11.445 11.336 -25.625 1 93.38 291 ARG B N 1
ATOM 5652 C CA . ARG B 1 291 ? -12.375 11.211 -24.516 1 93.38 291 ARG B CA 1
ATOM 5653 C C . ARG B 1 291 ? -11.719 10.492 -23.344 1 93.38 291 ARG B C 1
ATOM 5655 O O . ARG B 1 291 ? -12.18 10.609 -22.203 1 93.38 291 ARG B O 1
ATOM 5662 N N . LEU B 1 292 ? -10.586 9.758 -23.625 1 95.25 292 LEU B N 1
ATOM 5663 C CA . LEU B 1 292 ? -9.945 8.969 -22.578 1 95.25 292 LEU B CA 1
ATOM 5664 C C . LEU B 1 292 ? -9.461 9.859 -21.438 1 95.25 292 LEU B C 1
ATOM 5666 O O . LEU B 1 292 ? -9.57 9.492 -20.266 1 95.25 292 LEU B O 1
ATOM 5670 N N . VAL B 1 293 ? -9.016 11.047 -21.797 1 95.62 293 VAL B N 1
ATOM 5671 C CA . VAL B 1 293 ? -8.43 11.953 -20.812 1 95.62 293 VAL B CA 1
ATOM 5672 C C . VAL B 1 293 ? -9.523 12.445 -19.859 1 95.62 293 VAL B C 1
ATOM 5674 O O . VAL B 1 293 ? -9.234 12.828 -18.719 1 95.62 293 VAL B O 1
ATOM 5677 N N . GLU B 1 294 ? -10.805 12.414 -20.281 1 95.06 294 GLU B N 1
ATOM 5678 C CA . GLU B 1 294 ? -11.922 12.836 -19.438 1 95.06 294 GLU B CA 1
ATOM 5679 C C . GLU B 1 294 ? -12.492 11.648 -18.656 1 95.06 294 GLU B C 1
ATOM 5681 O O . GLU B 1 294 ? -13.18 11.836 -17.656 1 95.06 294 GLU B O 1
ATOM 5686 N N . GLN B 1 295 ? -12.164 10.492 -19.109 1 95.25 295 GLN B N 1
ATOM 5687 C CA . GLN B 1 295 ? -12.82 9.297 -18.578 1 95.25 295 GLN B CA 1
ATOM 5688 C C . GLN B 1 295 ? -11.969 8.625 -17.516 1 95.25 295 GLN B C 1
ATOM 5690 O O . GLN B 1 295 ? -12.5 8.008 -16.578 1 95.25 295 GLN B O 1
ATOM 5695 N N . ARG B 1 296 ? -10.578 8.711 -17.578 1 97.19 296 ARG B N 1
ATOM 5696 C CA . ARG B 1 296 ? -9.695 8.023 -16.656 1 97.19 296 ARG B CA 1
ATOM 5697 C C . ARG B 1 296 ? -9.523 8.82 -15.367 1 97.19 296 ARG B C 1
ATOM 5699 O O . ARG B 1 296 ? -9.031 9.953 -15.391 1 97.19 296 ARG B O 1
ATOM 5706 N N . PRO B 1 297 ? -9.875 8.133 -14.242 1 98.19 297 PRO B N 1
ATOM 5707 C CA . PRO B 1 297 ? -9.797 8.875 -12.984 1 98.19 297 PRO B CA 1
ATOM 5708 C C . PRO B 1 297 ? -8.375 9.32 -12.648 1 98.19 297 PRO B C 1
ATOM 5710 O O . PRO B 1 297 ? -8.18 10.391 -12.062 1 98.19 297 PRO B O 1
ATOM 5713 N N . ASP B 1 298 ? -7.336 8.539 -13.016 1 98.31 298 ASP B N 1
ATOM 5714 C CA . ASP B 1 298 ? -5.961 8.914 -12.695 1 98.31 298 ASP B CA 1
ATOM 5715 C C . ASP B 1 298 ? -5.52 10.125 -13.508 1 98.31 298 ASP B C 1
ATOM 5717 O O . ASP B 1 298 ? -4.781 10.977 -13.008 1 98.31 298 ASP B O 1
ATOM 5721 N N . ILE B 1 299 ? -6.016 10.297 -14.711 1 98.38 299 ILE B N 1
ATOM 5722 C CA . ILE B 1 299 ? -5.715 11.469 -15.523 1 98.38 299 ILE B CA 1
ATOM 5723 C C . ILE B 1 299 ? -6.414 12.695 -14.945 1 98.38 299 ILE B C 1
ATOM 5725 O O . ILE B 1 299 ? -5.809 13.766 -14.828 1 98.38 299 ILE B O 1
ATOM 5729 N N . ARG B 1 300 ? -7.68 12.508 -14.586 1 98.25 300 ARG B N 1
ATOM 5730 C CA . ARG B 1 300 ? -8.43 13.617 -14.016 1 98.25 300 ARG B CA 1
ATOM 5731 C C . ARG B 1 300 ? -7.816 14.086 -12.703 1 98.25 300 ARG B C 1
ATOM 5733 O O . ARG B 1 300 ? -7.805 15.281 -12.398 1 98.25 300 ARG B O 1
ATOM 5740 N N . ALA B 1 301 ? -7.324 13.117 -11.867 1 98.69 301 ALA B N 1
ATOM 5741 C CA . ALA B 1 301 ? -6.625 13.484 -10.641 1 98.69 301 ALA B CA 1
ATOM 5742 C C . ALA B 1 301 ? -5.355 14.273 -10.945 1 98.69 301 ALA B C 1
ATOM 5744 O O . ALA B 1 301 ? -5.066 15.273 -10.281 1 98.69 301 ALA B O 1
ATOM 5745 N N . ALA B 1 302 ? -4.578 13.812 -11.922 1 98.69 302 ALA B N 1
ATOM 5746 C CA . ALA B 1 302 ? -3.369 14.523 -12.32 1 98.69 302 ALA B CA 1
ATOM 5747 C C . ALA B 1 302 ? -3.699 15.922 -12.836 1 98.69 302 ALA B C 1
ATOM 5749 O O . ALA B 1 302 ? -2.961 16.875 -12.578 1 98.69 302 ALA B O 1
ATOM 5750 N N . GLU B 1 303 ? -4.828 16.078 -13.586 1 98.56 303 GLU B N 1
ATOM 5751 C CA . GLU B 1 303 ? -5.293 17.375 -14.055 1 98.56 303 GLU B CA 1
ATOM 5752 C C . GLU B 1 303 ? -5.629 18.297 -12.891 1 98.56 303 GLU B C 1
ATOM 5754 O O . GLU B 1 303 ? -5.273 19.484 -12.898 1 98.56 303 GLU B O 1
ATOM 5759 N N . ALA B 1 304 ? -6.301 17.734 -11.898 1 98.81 304 ALA B N 1
ATOM 5760 C CA . ALA B 1 304 ? -6.648 18.516 -10.711 1 98.81 304 ALA B CA 1
ATOM 5761 C C . ALA B 1 304 ? -5.395 18.969 -9.969 1 98.81 304 ALA B C 1
ATOM 5763 O O . ALA B 1 304 ? -5.344 20.078 -9.438 1 98.81 304 ALA B O 1
ATOM 5764 N N . GLN B 1 305 ? -4.371 18.109 -9.953 1 98.75 305 GLN B N 1
ATOM 5765 C CA . GLN B 1 305 ? -3.104 18.484 -9.336 1 98.75 305 GLN B CA 1
ATOM 5766 C C . GLN B 1 305 ? -2.436 19.625 -10.094 1 98.75 305 GLN B C 1
ATOM 5768 O O . GLN B 1 305 ? -1.837 20.516 -9.484 1 98.75 305 GLN B O 1
ATOM 5773 N N . LEU B 1 306 ? -2.539 19.594 -11.398 1 98.75 306 LEU B N 1
ATOM 5774 C CA . LEU B 1 306 ? -2.033 20.672 -12.242 1 98.75 306 LEU B CA 1
ATOM 5775 C C . LEU B 1 306 ? -2.773 21.969 -11.969 1 98.75 306 LEU B C 1
ATOM 5777 O O . LEU B 1 306 ? -2.16 23.047 -11.922 1 98.75 306 LEU B O 1
ATOM 5781 N N . HIS B 1 307 ? -4.062 21.859 -11.75 1 98.81 307 HIS B N 1
ATOM 5782 C CA . HIS B 1 307 ? -4.883 23.016 -11.406 1 98.81 307 HIS B CA 1
ATOM 5783 C C . HIS B 1 307 ? -4.453 23.625 -10.078 1 98.81 307 HIS B C 1
ATOM 5785 O O . HIS B 1 307 ? -4.312 24.844 -9.961 1 98.81 307 HIS B O 1
ATOM 5791 N N . ALA B 1 308 ? -4.211 22.766 -9.078 1 98.81 308 ALA B N 1
ATOM 5792 C CA . ALA B 1 308 ? -3.744 23.234 -7.781 1 98.81 308 ALA B CA 1
ATOM 5793 C C . ALA B 1 308 ? -2.412 23.969 -7.91 1 98.81 308 ALA B C 1
ATOM 5795 O O . ALA B 1 308 ? -2.221 25.031 -7.312 1 98.81 308 ALA B O 1
ATOM 5796 N N . ALA B 1 309 ? -1.514 23.391 -8.672 1 98.75 309 ALA B N 1
ATOM 5797 C CA . ALA B 1 309 ? -0.201 24 -8.867 1 98.75 309 ALA B CA 1
ATOM 5798 C C . ALA B 1 309 ? -0.323 25.359 -9.547 1 98.75 309 ALA B C 1
ATOM 5800 O O . ALA B 1 309 ? 0.405 26.297 -9.211 1 98.75 309 ALA B O 1
ATOM 5801 N N . SER B 1 310 ? -1.237 25.469 -10.547 1 98.75 310 SER B N 1
ATOM 5802 C CA . SER B 1 310 ? -1.494 26.75 -11.211 1 98.75 310 SER B CA 1
ATOM 5803 C C . SER B 1 310 ? -1.983 27.797 -10.227 1 98.75 310 SER B C 1
ATOM 5805 O O . SER B 1 310 ? -1.505 28.938 -10.234 1 98.75 310 SER B O 1
ATOM 5807 N N . ALA B 1 311 ? -2.895 27.359 -9.344 1 98.81 311 ALA B N 1
ATOM 5808 C CA . ALA B 1 311 ? -3.443 28.266 -8.352 1 98.81 311 ALA B CA 1
ATOM 5809 C C . ALA B 1 311 ? -2.359 28.734 -7.379 1 98.81 311 ALA B C 1
ATOM 5811 O O . ALA B 1 311 ? -2.361 29.891 -6.949 1 98.81 311 ALA B O 1
ATOM 5812 N N . HIS B 1 312 ? -1.355 27.953 -7.082 1 98.69 312 HIS B N 1
ATOM 5813 C CA . HIS B 1 312 ? -0.3 28.297 -6.133 1 98.69 312 HIS B CA 1
ATOM 5814 C C . HIS B 1 312 ? 0.628 29.359 -6.707 1 98.69 312 HIS B C 1
ATOM 5816 O O . HIS B 1 312 ? 1.254 30.109 -5.953 1 98.69 312 HIS B O 1
ATOM 5822 N N . ILE B 1 313 ? 0.72 29.453 -8.031 1 98.75 313 ILE B N 1
ATOM 5823 C CA . ILE B 1 313 ? 1.462 30.562 -8.625 1 98.75 313 ILE B CA 1
ATOM 5824 C C . ILE B 1 313 ? 0.799 31.891 -8.25 1 98.75 313 ILE B C 1
ATOM 5826 O O . ILE B 1 313 ? 1.481 32.844 -7.906 1 98.75 313 ILE B O 1
ATOM 5830 N N . GLY B 1 314 ? -0.537 31.828 -8.352 1 98.56 314 GLY B N 1
ATOM 5831 C CA . GLY B 1 314 ? -1.271 33.031 -7.957 1 98.56 314 GLY B CA 1
ATOM 5832 C C . GLY B 1 314 ? -1.09 33.375 -6.492 1 98.56 314 GLY B C 1
ATOM 5833 O O . GLY B 1 314 ? -0.961 34.531 -6.145 1 98.56 314 GLY B O 1
ATOM 5834 N N . VAL B 1 315 ? -1.036 32.344 -5.617 1 98.5 315 VAL B N 1
ATOM 5835 C CA . VAL B 1 315 ? -0.813 32.562 -4.191 1 98.5 315 VAL B CA 1
ATOM 5836 C C . VAL B 1 315 ? 0.559 33.219 -3.977 1 98.5 315 VAL B C 1
ATOM 5838 O O . VAL B 1 315 ? 0.687 34.188 -3.246 1 98.5 315 VAL B O 1
ATOM 5841 N N . ALA B 1 316 ? 1.586 32.656 -4.598 1 98.5 316 ALA B N 1
ATOM 5842 C CA . ALA B 1 316 ? 2.947 33.188 -4.453 1 98.5 316 ALA B CA 1
ATOM 5843 C C . ALA B 1 316 ? 3.07 34.594 -5.043 1 98.5 316 ALA B C 1
ATOM 5845 O O . ALA B 1 316 ? 3.811 35.438 -4.52 1 98.5 316 ALA B O 1
ATOM 5846 N N . THR B 1 317 ? 2.361 34.875 -6.164 1 98.19 317 THR B N 1
ATOM 5847 C CA . THR B 1 317 ? 2.375 36.188 -6.773 1 98.19 317 THR B CA 1
ATOM 5848 C C . THR B 1 317 ? 1.729 37.219 -5.852 1 98.19 317 THR B C 1
ATOM 5850 O O . THR B 1 317 ? 2.252 38.344 -5.676 1 98.19 317 THR B O 1
ATOM 5853 N N . ALA B 1 318 ? 0.643 36.781 -5.277 1 97.62 318 ALA B N 1
ATOM 5854 C CA . ALA B 1 318 ? -0.064 37.688 -4.363 1 97.62 318 ALA B CA 1
ATOM 5855 C C . ALA B 1 318 ? 0.791 38 -3.143 1 97.62 318 ALA B C 1
ATOM 5857 O O . ALA B 1 318 ? 0.71 39.094 -2.598 1 97.62 318 ALA B O 1
ATOM 5858 N N . ALA B 1 319 ? 1.67 37.094 -2.766 1 97.31 319 ALA B N 1
ATOM 5859 C CA . ALA B 1 319 ? 2.516 37.281 -1.59 1 97.31 319 ALA B CA 1
ATOM 5860 C C . ALA B 1 319 ? 3.533 38.406 -1.816 1 97.31 319 ALA B C 1
ATOM 5862 O O . ALA B 1 319 ? 4.102 38.938 -0.861 1 97.31 319 ALA B O 1
ATOM 5863 N N . ARG B 1 320 ? 3.773 38.844 -3.039 1 97.31 320 ARG B N 1
ATOM 5864 C CA . ARG B 1 320 ? 4.734 39.906 -3.359 1 97.31 320 ARG B CA 1
ATOM 5865 C C . ARG B 1 320 ? 4.055 41.25 -3.416 1 97.31 320 ARG B C 1
ATOM 5867 O O . ARG B 1 320 ? 4.727 42.281 -3.537 1 97.31 320 ARG B O 1
ATOM 5874 N N . LEU B 1 321 ? 2.707 41.25 -3.281 1 97 321 LEU B N 1
ATOM 5875 C CA . LEU B 1 321 ? 1.938 42.5 -3.424 1 97 321 LEU B CA 1
ATOM 5876 C C . LEU B 1 321 ? 1.506 43.031 -2.061 1 97 321 LEU B C 1
ATOM 5878 O O . LEU B 1 321 ? 1.606 42.312 -1.054 1 97 321 LEU B O 1
ATOM 5882 N N . PRO B 1 322 ? 1.048 44.281 -1.952 1 96.5 322 PRO B N 1
ATOM 5883 C CA . PRO B 1 322 ? 0.647 44.844 -0.661 1 96.5 322 PRO B CA 1
ATOM 5884 C C . PRO B 1 322 ? -0.507 44.094 -0.015 1 96.5 322 PRO B C 1
ATOM 5886 O O . PRO B 1 322 ? -1.375 43.562 -0.718 1 96.5 322 PRO B O 1
ATOM 5889 N N . SER B 1 323 ? -0.468 43.969 1.256 1 95.62 323 SER B N 1
ATOM 5890 C CA . SER B 1 323 ? -1.582 43.438 2.021 1 95.62 323 SER B CA 1
ATOM 5891 C C . SER B 1 323 ? -2.336 44.531 2.768 1 95.62 323 SER B C 1
ATOM 5893 O O . SER B 1 323 ? -1.728 45.469 3.266 1 95.62 323 SER B O 1
ATOM 5895 N N . ILE B 1 324 ? -3.623 44.438 2.627 1 96.69 324 ILE B N 1
ATOM 5896 C CA . ILE B 1 324 ? -4.492 45.375 3.32 1 96.69 324 ILE B CA 1
ATOM 5897 C C . ILE B 1 324 ? -5.176 44.688 4.496 1 96.69 324 ILE B C 1
ATOM 5899 O O . ILE B 1 324 ? -5.668 43.562 4.363 1 96.69 324 ILE B O 1
ATOM 5903 N N . THR B 1 325 ? -5.113 45.312 5.605 1 96.69 325 THR B N 1
ATOM 5904 C CA . THR B 1 325 ? -5.797 44.812 6.785 1 96.69 325 THR B CA 1
ATOM 5905 C C . THR B 1 325 ? -6.73 45.875 7.375 1 96.69 325 THR B C 1
ATOM 5907 O O . THR B 1 325 ? -6.402 47.062 7.391 1 96.69 325 THR B O 1
ATOM 5910 N N . LEU B 1 326 ? -7.914 45.406 7.73 1 97.81 326 LEU B N 1
ATOM 5911 C CA . LEU B 1 326 ? -8.883 46.188 8.469 1 97.81 326 LEU B CA 1
ATOM 5912 C C . LEU B 1 326 ? -9.141 45.594 9.852 1 97.81 326 LEU B C 1
ATOM 5914 O O . LEU B 1 326 ? -9.344 44.406 9.984 1 97.81 326 LEU B O 1
ATOM 5918 N N . SER B 1 327 ? -9.023 46.438 10.891 1 97.38 327 SER B N 1
ATOM 5919 C CA . SER B 1 327 ? -9.289 45.969 12.25 1 97.38 327 SER B CA 1
ATOM 5920 C C . SER B 1 327 ? -10.148 46.969 13.016 1 97.38 327 SER B C 1
ATOM 5922 O O . SER B 1 327 ? -10.109 48.156 12.75 1 97.38 327 SER B O 1
ATOM 5924 N N . ALA B 1 328 ? -11 46.469 13.828 1 97.81 328 ALA B N 1
ATOM 5925 C CA . ALA B 1 328 ? -11.812 47.281 14.75 1 97.81 328 ALA B CA 1
ATOM 5926 C C . ALA B 1 328 ? -11.82 46.656 16.141 1 97.81 328 ALA B C 1
ATOM 5928 O O . ALA B 1 328 ? -11.828 45.438 16.281 1 97.81 328 ALA B O 1
ATOM 5929 N N . ASP B 1 329 ? -11.719 47.469 17.156 1 97.19 329 ASP B N 1
ATOM 5930 C CA . ASP B 1 329 ? -11.836 47 18.531 1 97.19 329 ASP B CA 1
ATOM 5931 C C . ASP B 1 329 ? -12.859 47.844 19.297 1 97.19 329 ASP B C 1
ATOM 5933 O O . ASP B 1 329 ? -13.07 49.031 19 1 97.19 329 ASP B O 1
ATOM 5937 N N . LEU B 1 330 ? -13.609 47.281 20.125 1 97.75 330 LEU B N 1
ATOM 5938 C CA . LEU B 1 330 ? -14.57 47.875 21.062 1 97.75 330 LEU B CA 1
ATOM 5939 C C . LEU B 1 330 ? -14.469 47.219 22.438 1 97.75 330 LEU B C 1
ATOM 5941 O O . LEU B 1 330 ? -14.477 45.969 22.547 1 97.75 330 LEU B O 1
ATOM 5945 N N . GLY B 1 331 ? -14.289 48.125 23.469 1 97.81 331 GLY B N 1
ATOM 5946 C CA . GLY B 1 331 ? -14.148 47.5 24.766 1 97.81 331 GLY B CA 1
ATOM 5947 C C . GLY B 1 331 ? -14.242 48.469 25.922 1 97.81 331 GLY B C 1
ATOM 5948 O O . GLY B 1 331 ? -14.789 49.562 25.766 1 97.81 331 GLY B O 1
ATOM 5949 N N . SER B 1 332 ? -13.875 48 27.078 1 98.06 332 SER B N 1
ATOM 5950 C CA . SER B 1 332 ? -13.859 48.75 28.344 1 98.06 332 SER B CA 1
ATOM 5951 C C . SER B 1 332 ? -12.586 48.469 29.125 1 98.06 332 SER B C 1
ATOM 5953 O O . SER B 1 332 ? -12.117 47.344 29.188 1 98.06 332 SER B O 1
ATOM 5955 N N . SER B 1 333 ? -11.969 49.531 29.609 1 97.19 333 SER B N 1
ATOM 5956 C CA . SER B 1 333 ? -10.812 49.406 30.484 1 97.19 333 SER B CA 1
ATOM 5957 C C . SER B 1 333 ? -11.047 50.125 31.812 1 97.19 333 SER B C 1
ATOM 5959 O O . SER B 1 333 ? -11.609 51.219 31.844 1 97.19 333 SER B O 1
ATOM 5961 N N . ALA B 1 334 ? -10.656 49.469 32.969 1 97.31 334 ALA B N 1
ATOM 5962 C CA . ALA B 1 334 ? -10.875 50.031 34.281 1 97.31 334 ALA B CA 1
ATOM 5963 C C . ALA B 1 334 ? -9.789 49.594 35.25 1 97.31 334 ALA B C 1
ATOM 5965 O O . ALA B 1 334 ? -9.102 48.594 35 1 97.31 334 ALA B O 1
ATOM 5966 N N . LEU B 1 335 ? -9.586 50.344 36.281 1 96.5 335 LEU B N 1
ATOM 5967 C CA . LEU B 1 335 ? -8.578 50 37.281 1 96.5 335 LEU B CA 1
ATOM 5968 C C . LEU B 1 335 ? -9.086 48.938 38.25 1 96.5 335 LEU B C 1
ATOM 5970 O O . LEU B 1 335 ? -8.289 48.281 38.906 1 96.5 335 LEU B O 1
ATOM 5974 N N . ALA B 1 336 ? -10.438 48.844 38.344 1 96.38 336 ALA B N 1
ATOM 5975 C CA . ALA B 1 336 ? -11.086 47.75 39.094 1 96.38 336 ALA B CA 1
ATOM 5976 C C . ALA B 1 336 ? -11.992 46.938 38.156 1 96.38 336 ALA B C 1
ATOM 5978 O O . ALA B 1 336 ? -12.664 47.469 37.312 1 96.38 336 ALA B O 1
ATOM 5979 N N . PHE B 1 337 ? -11.992 45.688 38.438 1 95.31 337 PHE B N 1
ATOM 5980 C CA . PHE B 1 337 ? -12.758 44.781 37.594 1 95.31 337 PHE B CA 1
ATOM 5981 C C . PHE B 1 337 ? -14.242 45.125 37.625 1 95.31 337 PHE B C 1
ATOM 5983 O O . PHE B 1 337 ? -14.922 45.062 36.625 1 95.31 337 PHE B O 1
ATOM 5990 N N . SER B 1 338 ? -14.75 45.594 38.812 1 95.5 338 SER B N 1
ATOM 5991 C CA . SER B 1 338 ? -16.172 45.875 39.031 1 95.5 338 SER B CA 1
ATOM 5992 C C . SER B 1 338 ? -16.609 47.125 38.281 1 95.5 338 SER B C 1
ATOM 5994 O O . SER B 1 338 ? -17.797 47.375 38.125 1 95.5 338 SER B O 1
ATOM 5996 N N . LYS B 1 339 ? -15.617 47.844 37.781 1 96.56 339 LYS B N 1
ATOM 5997 C CA . LYS B 1 339 ? -15.945 49.125 37.125 1 96.56 339 LYS B CA 1
ATOM 5998 C C . LYS B 1 339 ? -15.945 48.969 35.625 1 96.56 339 LYS B C 1
ATOM 6000 O O . LYS B 1 339 ? -16.234 49.938 34.906 1 96.56 339 LYS B O 1
ATOM 6005 N N . LEU B 1 340 ? -15.672 47.812 35.188 1 96.38 340 LEU B N 1
ATOM 6006 C CA . LEU B 1 340 ? -15.734 47.562 33.75 1 96.38 340 LEU B CA 1
ATOM 6007 C C . LEU B 1 340 ? -17.125 47.875 33.188 1 96.38 340 LEU B C 1
ATOM 6009 O O . LEU B 1 340 ? -18.125 47.562 33.844 1 96.38 340 LEU B O 1
ATOM 6013 N N . PHE B 1 341 ? -17.297 48.531 32.062 1 95.94 341 PHE B N 1
ATOM 6014 C CA . PHE B 1 341 ? -18.484 48.844 31.297 1 95.94 341 PHE B CA 1
ATOM 6015 C C . PHE B 1 341 ? -19.344 49.875 32.031 1 95.94 341 PHE B C 1
ATOM 6017 O O . PHE B 1 341 ? -20.562 49.938 31.844 1 95.94 341 PHE B O 1
ATOM 6024 N N . THR B 1 342 ? -18.734 50.594 33 1 96 342 THR B N 1
ATOM 6025 C CA . THR B 1 342 ? -19.375 51.781 33.594 1 96 342 THR B CA 1
ATOM 6026 C C . THR B 1 342 ? -19.031 53.031 32.812 1 96 342 THR B C 1
ATOM 6028 O O . THR B 1 342 ? -18.25 53 31.859 1 96 342 THR B O 1
ATOM 6031 N N . GLY B 1 343 ? -19.703 54.125 33.219 1 94.75 343 GLY B N 1
ATOM 6032 C CA . GLY B 1 343 ? -19.484 55.375 32.5 1 94.75 343 GLY B CA 1
ATOM 6033 C C . GLY B 1 343 ? -18.031 55.812 32.469 1 94.75 343 GLY B C 1
ATOM 6034 O O . GLY B 1 343 ? -17.328 55.75 33.469 1 94.75 343 GLY B O 1
ATOM 6035 N N . GLY B 1 344 ? -17.484 56.156 31.219 1 95.06 344 GLY B N 1
ATOM 6036 C CA . GLY B 1 344 ? -16.141 56.688 31.047 1 95.06 344 GLY B CA 1
ATOM 6037 C C . GLY B 1 344 ? -15.109 55.594 30.781 1 95.06 344 GLY B C 1
ATOM 6038 O O . GLY B 1 344 ? -13.938 55.906 30.531 1 95.06 344 GLY B O 1
ATOM 6039 N N . THR B 1 345 ? -15.438 54.312 30.734 1 96.06 345 THR B N 1
ATOM 6040 C CA . THR B 1 345 ? -14.469 53.219 30.609 1 96.06 345 THR B CA 1
ATOM 6041 C C . THR B 1 345 ? -14.445 52.688 29.172 1 96.06 345 THR B C 1
ATOM 6043 O O . THR B 1 345 ? -13.57 51.906 28.828 1 96.06 345 THR B O 1
ATOM 6046 N N . GLY B 1 346 ? -15.375 53.094 28.375 1 97 346 GLY B N 1
ATOM 6047 C CA . GLY B 1 346 ? -15.516 52.594 27.031 1 97 346 GLY B CA 1
ATOM 6048 C C . GLY B 1 346 ? -14.484 53.125 26.062 1 97 346 GLY B C 1
ATOM 6049 O O . GLY B 1 346 ? -14.039 54.281 26.203 1 97 346 GLY B O 1
ATOM 6050 N N . PHE B 1 347 ? -14.023 52.281 25.156 1 95.81 347 PHE B N 1
ATOM 6051 C CA . PHE B 1 347 ? -13.156 52.75 24.062 1 95.81 347 PHE B CA 1
ATOM 6052 C C . PHE B 1 347 ? -13.469 52 22.781 1 95.81 347 PHE B C 1
ATOM 6054 O O . PHE B 1 347 ? -14.141 50.969 22.797 1 95.81 347 PHE B O 1
ATOM 6061 N N . TRP B 1 348 ? -13.133 52.469 21.609 1 96.81 348 TRP B N 1
ATOM 6062 C CA . TRP B 1 348 ? -13.219 51.844 20.297 1 96.81 348 TRP B CA 1
ATOM 6063 C C . TRP B 1 348 ? -12.109 52.344 19.375 1 96.81 348 TRP B C 1
ATOM 6065 O O . TRP B 1 348 ? -11.477 53.375 19.641 1 96.81 348 TRP B O 1
ATOM 6075 N N . GLY B 1 349 ? -11.734 51.562 18.516 1 97.38 349 GLY B N 1
ATOM 6076 C CA . GLY B 1 349 ? -10.766 51.906 17.5 1 97.38 349 GLY B CA 1
ATOM 6077 C C . GLY B 1 349 ? -11.047 51.281 16.156 1 97.38 349 GLY B C 1
ATOM 6078 O O . GLY B 1 349 ? -11.57 50.156 16.094 1 97.38 349 GLY B O 1
ATOM 6079 N N . LEU B 1 350 ? -10.859 51.938 15.016 1 97.38 350 LEU B N 1
ATOM 6080 C CA . LEU B 1 350 ? -10.875 51.438 13.641 1 97.38 350 LEU B CA 1
ATOM 6081 C C . LEU B 1 350 ? -9.531 51.719 12.961 1 97.38 350 LEU B C 1
ATOM 6083 O O . LEU B 1 350 ? -9.039 52.844 12.969 1 97.38 350 LEU B O 1
ATOM 6087 N N . THR B 1 351 ? -8.961 50.719 12.477 1 97.12 351 THR B N 1
ATOM 6088 C CA . THR B 1 351 ? -7.641 50.875 11.875 1 97.12 351 THR B CA 1
ATOM 6089 C C . THR B 1 351 ? -7.602 50.219 10.492 1 97.12 351 THR B C 1
ATOM 6091 O O . THR B 1 351 ? -8.016 49.062 10.328 1 97.12 351 THR B O 1
ATOM 6094 N N . GLY B 1 352 ? -7.172 50.938 9.445 1 96.69 352 GLY B N 1
ATOM 6095 C CA . GLY B 1 352 ? -6.793 50.406 8.141 1 96.69 352 GLY B CA 1
ATOM 6096 C C . GLY B 1 352 ? -5.297 50.406 7.906 1 96.69 352 GLY B C 1
ATOM 6097 O O . GLY B 1 352 ? -4.629 51.406 8.172 1 96.69 352 GLY B O 1
ATOM 6098 N N . GLY B 1 353 ? -4.812 49.25 7.59 1 96.88 353 GLY B N 1
ATOM 6099 C CA . GLY B 1 353 ? -3.379 49.156 7.367 1 96.88 353 GLY B CA 1
ATOM 6100 C C . GLY B 1 353 ? -3.027 48.594 6.004 1 96.88 353 GLY B C 1
ATOM 6101 O O . GLY B 1 353 ? -3.777 47.781 5.453 1 96.88 353 GLY B O 1
ATOM 6102 N N . ILE B 1 354 ? -1.929 49.094 5.375 1 96.62 354 ILE B N 1
ATOM 6103 C CA . ILE B 1 354 ? -1.36 48.531 4.152 1 96.62 354 ILE B CA 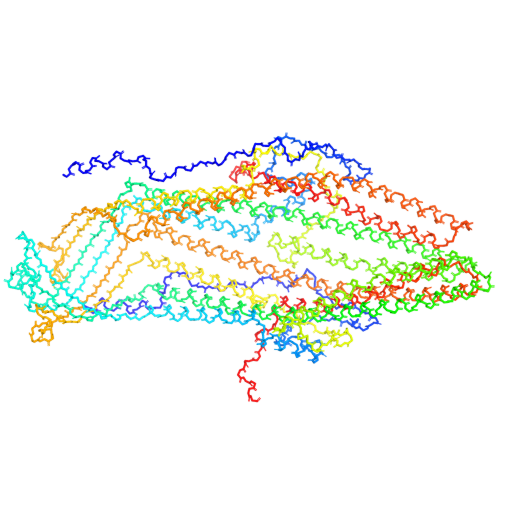1
ATOM 6104 C C . ILE B 1 354 ? 0.112 48.188 4.371 1 96.62 354 ILE B C 1
ATOM 6106 O O . ILE B 1 354 ? 0.859 49 4.945 1 96.62 354 ILE B O 1
ATOM 6110 N N . ALA B 1 355 ? 0.494 47 4.055 1 96.38 355 ALA B N 1
ATOM 6111 C CA . ALA B 1 355 ? 1.887 46.562 4.152 1 96.38 355 ALA B CA 1
ATOM 6112 C C . ALA B 1 355 ? 2.387 46 2.818 1 96.38 355 ALA B C 1
ATOM 6114 O O . ALA B 1 355 ? 1.725 45.188 2.195 1 96.38 355 ALA B O 1
ATOM 6115 N N . GLN B 1 356 ? 3.598 46.531 2.338 1 96.25 356 GLN B N 1
ATOM 6116 C CA . GLN B 1 356 ? 4.203 46.062 1.085 1 96.25 356 GLN B CA 1
ATOM 6117 C C . GLN B 1 356 ? 5.645 45.625 1.299 1 96.25 356 GLN B C 1
ATOM 6119 O O . GLN B 1 356 ? 6.492 46.406 1.711 1 96.25 356 GLN B O 1
ATOM 6124 N N . PRO B 1 357 ? 5.906 44.312 1.091 1 96.38 357 PRO B N 1
ATOM 6125 C CA . PRO B 1 357 ? 7.32 43.938 1.106 1 96.38 357 PRO B CA 1
ATOM 6126 C C . PRO B 1 357 ? 8.125 44.625 -0.01 1 96.38 357 PRO B C 1
ATOM 6128 O O . PRO B 1 357 ? 7.754 44.5 -1.184 1 96.38 357 PRO B O 1
ATOM 6131 N N . ILE B 1 358 ? 9.172 45.25 0.414 1 96.31 358 ILE B N 1
ATOM 6132 C CA . ILE B 1 358 ? 10.016 45.969 -0.551 1 96.31 358 ILE B CA 1
ATOM 6133 C C . ILE B 1 358 ? 11.227 45.094 -0.895 1 96.31 358 ILE B C 1
ATOM 6135 O O . ILE B 1 358 ? 11.594 44.969 -2.066 1 96.31 358 ILE B O 1
ATOM 6139 N N . PHE B 1 359 ? 11.891 44.562 0.17 1 96.56 359 PHE B N 1
ATOM 6140 C CA . PHE B 1 359 ? 13.094 43.75 -0.001 1 96.56 359 PHE B CA 1
ATOM 6141 C C . PHE B 1 359 ? 13.133 42.594 1.006 1 96.56 359 PHE B C 1
ATOM 6143 O O . PHE B 1 359 ? 13.055 42.844 2.215 1 96.56 359 PHE B O 1
ATOM 6150 N N . ARG B 1 360 ? 13.117 41.438 0.485 1 97.25 360 ARG B N 1
ATOM 6151 C CA . ARG B 1 360 ? 13.242 40.219 1.294 1 97.25 360 ARG B CA 1
ATOM 6152 C C . ARG B 1 360 ? 14.344 39.312 0.763 1 97.25 360 ARG B C 1
ATOM 6154 O O . ARG B 1 360 ? 14.164 38.094 0.663 1 97.25 360 ARG B O 1
ATOM 6161 N N . GLY B 1 361 ? 15.453 39.875 0.243 1 97.38 361 GLY B N 1
ATOM 6162 C CA . GLY B 1 361 ? 16.594 39.125 -0.24 1 97.38 361 GLY B CA 1
ATOM 6163 C C . GLY B 1 361 ? 16.234 38.156 -1.371 1 97.38 361 GLY B C 1
ATOM 6164 O O . GLY B 1 361 ? 16.875 37.125 -1.524 1 97.38 361 GLY B O 1
ATOM 6165 N N . GLY B 1 362 ? 15.18 38.375 -2.068 1 97.75 362 GLY B N 1
ATOM 6166 C CA . GLY B 1 362 ? 14.766 37.531 -3.186 1 97.75 362 GLY B CA 1
ATOM 6167 C C . GLY B 1 362 ? 13.852 36.406 -2.775 1 97.75 362 GLY B C 1
ATOM 6168 O O . GLY B 1 362 ? 13.398 35.625 -3.621 1 97.75 362 GLY B O 1
ATOM 6169 N N . THR B 1 363 ? 13.5 36.219 -1.512 1 98.38 363 THR B N 1
ATOM 6170 C CA . THR B 1 363 ? 12.742 35.094 -0.98 1 98.38 363 THR B CA 1
ATOM 6171 C C . THR B 1 363 ? 11.398 34.969 -1.68 1 98.38 363 THR B C 1
ATOM 6173 O O . THR B 1 363 ? 11.055 33.906 -2.188 1 98.38 363 THR B O 1
ATOM 6176 N N . LEU B 1 364 ? 10.586 36.094 -1.874 1 98 364 LEU B N 1
ATOM 6177 C CA . LEU B 1 364 ? 9.242 36.031 -2.432 1 98 364 LEU B CA 1
ATOM 6178 C C . LEU B 1 364 ? 9.281 35.781 -3.93 1 98 364 LEU B C 1
ATOM 6180 O O . LEU B 1 364 ? 8.453 35.031 -4.453 1 98 364 LEU B O 1
ATOM 6184 N N . LEU B 1 365 ? 10.281 36.375 -4.59 1 97.94 365 LEU B N 1
ATOM 6185 C CA . LEU B 1 365 ? 10.461 36.094 -6.012 1 97.94 365 LEU B CA 1
ATOM 6186 C C . LEU B 1 365 ? 10.742 34.625 -6.262 1 97.94 365 LEU B C 1
ATOM 6188 O O . LEU B 1 365 ? 10.141 34 -7.145 1 97.94 365 LEU B O 1
ATOM 6192 N N . HIS B 1 366 ? 11.727 34.062 -5.453 1 98.5 366 HIS B N 1
ATOM 6193 C CA . HIS B 1 366 ? 12.133 32.688 -5.676 1 98.5 366 HIS B CA 1
ATOM 6194 C C . HIS B 1 366 ? 11.047 31.719 -5.219 1 98.5 366 HIS B C 1
ATOM 6196 O O . HIS B 1 366 ? 10.93 30.609 -5.758 1 98.5 366 HIS B O 1
ATOM 6202 N N . GLN B 1 367 ? 10.188 32.094 -4.309 1 98.69 367 GLN B N 1
ATOM 6203 C CA . GLN B 1 367 ? 9.008 31.312 -3.971 1 98.69 367 GLN B CA 1
ATOM 6204 C C . GLN B 1 367 ? 8.031 31.25 -5.137 1 98.69 367 GLN B C 1
ATOM 6206 O O . GLN B 1 367 ? 7.445 30.203 -5.414 1 98.69 367 GLN B O 1
ATOM 6211 N N . GLN B 1 368 ? 7.762 32.375 -5.832 1 98.56 368 GLN B N 1
ATOM 6212 C CA . GLN B 1 368 ? 6.926 32.375 -7.031 1 98.56 368 GLN B CA 1
ATOM 6213 C C . GLN B 1 368 ? 7.523 31.5 -8.117 1 98.56 368 GLN B C 1
ATOM 6215 O O . GLN B 1 368 ? 6.816 30.688 -8.734 1 98.56 368 GLN B O 1
ATOM 6220 N N . ARG B 1 369 ? 8.852 31.609 -8.312 1 98.75 369 ARG B N 1
ATOM 6221 C CA . ARG B 1 369 ? 9.516 30.797 -9.32 1 98.75 369 ARG B CA 1
ATOM 6222 C C . ARG B 1 369 ? 9.453 29.328 -8.969 1 98.75 369 ARG B C 1
ATOM 6224 O O . ARG B 1 369 ? 9.344 28.469 -9.844 1 98.75 369 ARG B O 1
ATOM 6231 N N . ALA B 1 370 ? 9.594 29 -7.633 1 98.81 370 ALA B N 1
ATOM 6232 C CA . ALA B 1 370 ? 9.422 27.625 -7.18 1 98.81 370 ALA B CA 1
ATOM 6233 C C . ALA B 1 370 ? 8.023 27.109 -7.5 1 98.81 370 ALA B C 1
ATOM 6235 O O . ALA B 1 370 ? 7.855 25.953 -7.902 1 98.81 370 ALA B O 1
ATOM 6236 N N . ALA B 1 371 ? 6.996 27.969 -7.367 1 98.75 371 ALA B N 1
ATOM 6237 C CA . ALA B 1 371 ? 5.625 27.578 -7.695 1 98.75 371 ALA B CA 1
ATOM 6238 C C . ALA B 1 371 ? 5.469 27.328 -9.195 1 98.75 371 ALA B C 1
ATOM 6240 O O . ALA B 1 371 ? 4.77 26.406 -9.609 1 98.75 371 ALA B O 1
ATOM 6241 N N . GLU B 1 372 ? 6.074 28.203 -9.984 1 98.81 372 GLU B N 1
ATOM 6242 C CA . GLU B 1 372 ? 6.059 28.016 -11.43 1 98.81 372 GLU B CA 1
ATOM 6243 C C . GLU B 1 372 ? 6.723 26.703 -11.82 1 98.81 372 GLU B C 1
ATOM 6245 O O . GLU B 1 372 ? 6.215 25.969 -12.68 1 98.81 372 GLU B O 1
ATOM 6250 N N . ALA B 1 373 ? 7.895 26.391 -11.164 1 98.81 373 ALA B N 1
ATOM 6251 C CA . ALA B 1 373 ? 8.586 25.141 -11.43 1 98.81 373 ALA B CA 1
ATOM 6252 C C . ALA B 1 373 ? 7.727 23.953 -11 1 98.81 373 ALA B C 1
ATOM 6254 O O . ALA B 1 373 ? 7.723 22.906 -11.664 1 98.81 373 ALA B O 1
ATOM 6255 N N . ALA B 1 374 ? 7.02 24.094 -9.922 1 98.81 374 ALA B N 1
ATOM 6256 C CA . ALA B 1 374 ? 6.117 23.047 -9.453 1 98.81 374 ALA B CA 1
ATOM 6257 C C . ALA B 1 374 ? 4.988 22.812 -10.453 1 98.81 374 ALA B C 1
ATOM 6259 O O . ALA B 1 374 ? 4.531 21.688 -10.633 1 98.81 374 ALA B O 1
ATOM 6260 N N . TYR B 1 375 ? 4.453 23.875 -11.078 1 98.69 375 TYR B N 1
ATOM 6261 C CA . TYR B 1 375 ? 3.459 23.75 -12.141 1 98.69 375 TYR B CA 1
ATOM 6262 C C . TYR B 1 375 ? 4.016 22.953 -13.312 1 98.69 375 TYR B C 1
ATOM 6264 O O . TYR B 1 375 ? 3.346 22.062 -13.844 1 98.69 375 TYR B O 1
ATOM 6272 N N . ASP B 1 376 ? 5.289 23.25 -13.695 1 98.75 376 ASP B N 1
ATOM 6273 C CA . ASP B 1 376 ? 5.934 22.516 -14.766 1 98.75 376 ASP B CA 1
ATOM 6274 C C . ASP B 1 376 ? 6.074 21.031 -14.406 1 98.75 376 ASP B C 1
ATOM 6276 O O . ASP B 1 376 ? 5.871 20.156 -15.25 1 98.75 376 ASP B O 1
ATOM 6280 N N . GLN B 1 377 ? 6.477 20.797 -13.141 1 98.75 377 GLN B N 1
ATOM 6281 C CA . GLN B 1 377 ? 6.574 19.438 -12.656 1 98.75 377 GLN B CA 1
ATOM 6282 C C . GLN B 1 377 ? 5.234 18.703 -12.766 1 98.75 377 GLN B C 1
ATOM 6284 O O . GLN B 1 377 ? 5.168 17.578 -13.266 1 98.75 377 GLN B O 1
ATOM 6289 N N . ALA B 1 378 ? 4.137 19.375 -12.352 1 98.69 378 ALA B N 1
ATOM 6290 C CA . ALA B 1 378 ? 2.801 18.781 -12.398 1 98.69 378 ALA B CA 1
ATOM 6291 C C . ALA B 1 378 ? 2.352 18.547 -13.836 1 98.69 378 ALA B C 1
ATOM 6293 O O . ALA B 1 378 ? 1.703 17.547 -14.133 1 98.69 378 ALA B O 1
ATOM 6294 N N . ALA B 1 379 ? 2.658 19.5 -14.727 1 98.62 379 ALA B N 1
ATOM 6295 C CA . ALA B 1 379 ? 2.32 19.359 -16.141 1 98.62 379 ALA B CA 1
ATOM 6296 C C . ALA B 1 379 ? 3.004 18.141 -16.75 1 98.62 379 ALA B C 1
ATOM 6298 O O . ALA B 1 379 ? 2.391 17.391 -17.516 1 98.62 379 ALA B O 1
ATOM 6299 N N . ALA B 1 380 ? 4.301 17.938 -16.406 1 98.75 380 ALA B N 1
ATOM 6300 C CA . ALA B 1 380 ? 5.039 16.766 -16.891 1 98.75 380 ALA B CA 1
ATOM 6301 C C . ALA B 1 380 ? 4.445 15.477 -16.344 1 98.75 380 ALA B C 1
ATOM 6303 O O . ALA B 1 380 ? 4.332 14.484 -17.062 1 98.75 380 ALA B O 1
ATOM 6304 N N . GLN B 1 381 ? 4.066 15.547 -15.094 1 98.56 381 GLN B N 1
ATOM 6305 C CA . GLN B 1 381 ? 3.432 14.383 -14.477 1 98.56 381 GLN B CA 1
ATOM 6306 C C . GLN B 1 381 ? 2.096 14.07 -15.141 1 98.56 381 GLN B C 1
ATOM 6308 O O . GLN B 1 381 ? 1.753 12.906 -15.336 1 98.56 381 GLN B O 1
ATOM 6313 N N . TYR B 1 382 ? 1.326 15.156 -15.477 1 98.38 382 TYR B N 1
ATOM 6314 C CA . TYR B 1 382 ? 0.077 14.977 -16.219 1 98.38 382 TYR B CA 1
ATOM 6315 C C . TYR B 1 382 ? 0.322 14.281 -17.547 1 98.38 382 TYR B C 1
ATOM 6317 O O . TYR B 1 382 ? -0.356 13.305 -17.875 1 98.38 382 TYR B O 1
ATOM 6325 N N . ARG B 1 383 ? 1.288 14.688 -18.25 1 98.12 383 ARG B N 1
ATOM 6326 C CA . ARG B 1 383 ? 1.613 14.094 -19.547 1 98.12 383 ARG B CA 1
ATOM 6327 C C . ARG B 1 383 ? 2.025 12.633 -19.391 1 98.12 383 ARG B C 1
ATOM 6329 O O . ARG B 1 383 ? 1.645 11.789 -20.203 1 98.12 383 ARG B O 1
ATOM 6336 N N . SER B 1 384 ? 2.879 12.32 -18.391 1 98.44 384 SER B N 1
ATOM 6337 C CA . SER B 1 384 ? 3.289 10.945 -18.109 1 98.44 384 SER B CA 1
ATOM 6338 C C . SER B 1 384 ? 2.082 10.055 -17.859 1 98.44 384 SER B C 1
ATOM 6340 O O . SER B 1 384 ? 2.02 8.93 -18.344 1 98.44 384 SER B O 1
ATOM 6342 N N . THR B 1 385 ? 1.117 10.578 -17.078 1 98.5 385 THR B N 1
ATOM 6343 C CA . THR B 1 385 ? -0.086 9.82 -16.766 1 98.5 385 THR B CA 1
ATOM 6344 C C . THR B 1 385 ? -0.91 9.555 -18.016 1 98.5 385 THR B C 1
ATOM 6346 O O . THR B 1 385 ? -1.418 8.445 -18.203 1 98.5 385 THR B O 1
ATOM 6349 N N . VAL B 1 386 ? -1.03 10.539 -18.859 1 98 386 VAL B N 1
ATOM 6350 C CA . VAL B 1 386 ? -1.768 10.398 -20.109 1 98 386 VAL B CA 1
ATOM 6351 C C . VAL B 1 386 ? -1.103 9.336 -20.984 1 98 386 VAL B C 1
ATOM 6353 O O . VAL B 1 386 ? -1.771 8.43 -21.484 1 98 386 VAL B O 1
ATOM 6356 N N . LEU B 1 387 ? 0.26 9.391 -21.172 1 98.12 387 LEU B N 1
ATOM 6357 C CA . LEU B 1 387 ? 0.99 8.422 -21.984 1 98.12 387 LEU B CA 1
ATOM 6358 C C . LEU B 1 387 ? 0.793 7.012 -21.453 1 98.12 387 LEU B C 1
ATOM 6360 O O . LEU B 1 387 ? 0.558 6.078 -22.219 1 98.12 387 LEU B O 1
ATOM 6364 N N . THR B 1 388 ? 0.868 6.898 -20.172 1 98.38 388 THR B N 1
ATOM 6365 C CA . THR B 1 388 ? 0.703 5.586 -19.562 1 98.38 388 THR B CA 1
ATOM 6366 C C . THR B 1 388 ? -0.713 5.059 -19.781 1 98.38 388 THR B C 1
ATOM 6368 O O . THR B 1 388 ? -0.908 3.867 -20.016 1 98.38 388 THR B O 1
ATOM 6371 N N . ALA B 1 389 ? -1.687 5.918 -19.641 1 98.12 389 ALA B N 1
ATOM 6372 C CA . ALA B 1 389 ? -3.07 5.516 -19.875 1 98.12 389 ALA B CA 1
ATOM 6373 C C . ALA B 1 389 ? -3.256 5 -21.312 1 98.12 389 ALA B C 1
ATOM 6375 O O . ALA B 1 389 ? -3.918 3.982 -21.516 1 98.12 389 ALA B O 1
ATOM 6376 N N . PHE B 1 390 ? -2.68 5.656 -22.281 1 97.75 390 PHE B N 1
ATOM 6377 C CA . PHE B 1 390 ? -2.76 5.234 -23.672 1 97.75 390 PHE B CA 1
ATOM 6378 C C . PHE B 1 390 ? -2.047 3.902 -23.875 1 97.75 390 PHE B C 1
ATOM 6380 O O . PHE B 1 390 ? -2.531 3.039 -24.609 1 97.75 390 PHE B O 1
ATOM 6387 N N . GLN B 1 391 ? -0.894 3.719 -23.219 1 98.19 391 GLN B N 1
ATOM 6388 C CA . GLN B 1 391 ? -0.198 2.438 -23.266 1 98.19 391 GLN B CA 1
ATOM 6389 C C . GLN B 1 391 ? -1.082 1.314 -22.719 1 98.19 391 GLN B C 1
ATOM 6391 O O . GLN B 1 391 ? -1.144 0.232 -23.312 1 98.19 391 GLN B O 1
ATOM 6396 N N . ASN B 1 392 ? -1.737 1.604 -21.625 1 98.5 392 ASN B N 1
ATOM 6397 C CA . ASN B 1 392 ? -2.611 0.592 -21.031 1 98.5 392 ASN B CA 1
ATOM 6398 C C . ASN B 1 392 ? -3.67 0.122 -22.031 1 98.5 392 ASN B C 1
ATOM 6400 O O . ASN B 1 392 ? -3.898 -1.08 -22.172 1 98.5 392 ASN B O 1
ATOM 6404 N N . VAL B 1 393 ? -4.301 1.063 -22.688 1 98 393 VAL B N 1
ATOM 6405 C CA . VAL B 1 393 ? -5.34 0.714 -23.656 1 98 393 VAL B CA 1
ATOM 6406 C C . VAL B 1 393 ? -4.727 -0.067 -24.812 1 98 393 VAL B C 1
ATOM 6408 O O . VAL B 1 393 ? -5.234 -1.127 -25.203 1 98 393 VAL B O 1
ATOM 6411 N N . ALA B 1 394 ? -3.615 0.395 -25.375 1 98.12 394 ALA B N 1
ATOM 6412 C CA . ALA B 1 394 ? -2.949 -0.281 -26.484 1 98.12 394 ALA B CA 1
ATOM 6413 C C . ALA B 1 394 ? -2.557 -1.705 -26.094 1 98.12 394 ALA B C 1
ATOM 6415 O O . ALA B 1 394 ? -2.773 -2.643 -26.875 1 98.12 394 ALA B O 1
ATOM 6416 N N . ASP B 1 395 ? -1.995 -1.803 -24.969 1 98.44 395 ASP B N 1
ATOM 6417 C CA . ASP B 1 395 ? -1.589 -3.119 -24.484 1 98.44 395 ASP B CA 1
ATOM 6418 C C . ASP B 1 395 ? -2.775 -4.078 -24.438 1 98.44 395 ASP B C 1
ATOM 6420 O O . ASP B 1 395 ? -2.66 -5.234 -24.844 1 98.44 395 ASP B O 1
ATOM 6424 N N . THR B 1 396 ? -3.893 -3.604 -23.938 1 98.25 396 THR B N 1
ATOM 6425 C CA . THR B 1 396 ? -5.055 -4.473 -23.812 1 98.25 396 THR B CA 1
ATOM 6426 C C . THR B 1 396 ? -5.629 -4.824 -25.172 1 98.25 396 THR B C 1
ATOM 6428 O O . THR B 1 396 ? -6.141 -5.93 -25.375 1 98.25 396 THR B O 1
ATOM 6431 N N . LEU B 1 397 ? -5.547 -3.91 -26.125 1 97.94 397 LEU B N 1
ATOM 6432 C CA . LEU B 1 397 ? -6.008 -4.203 -27.469 1 97.94 397 LEU B CA 1
ATOM 6433 C C . LEU B 1 397 ? -5.168 -5.305 -28.109 1 97.94 397 LEU B C 1
ATOM 6435 O O . LEU B 1 397 ? -5.707 -6.223 -28.734 1 97.94 397 LEU B O 1
ATOM 6439 N N . HIS B 1 398 ? -3.83 -5.188 -27.922 1 98.06 398 HIS B N 1
ATOM 6440 C CA . HIS B 1 398 ? -2.951 -6.25 -28.391 1 98.06 398 HIS B CA 1
ATOM 6441 C C . HIS B 1 398 ? -3.256 -7.57 -27.703 1 98.06 398 HIS B C 1
ATOM 6443 O O . HIS B 1 398 ? -3.283 -8.625 -28.344 1 98.06 398 HIS B O 1
ATOM 6449 N N . ALA B 1 399 ? -3.514 -7.543 -26.422 1 98.5 399 ALA B N 1
ATOM 6450 C CA . ALA B 1 399 ? -3.781 -8.75 -25.641 1 98.5 399 ALA B CA 1
ATOM 6451 C C . ALA B 1 399 ? -5.078 -9.414 -26.094 1 98.5 399 ALA B C 1
ATOM 6453 O O . ALA B 1 399 ? -5.129 -10.633 -26.266 1 98.5 399 ALA B O 1
ATOM 6454 N N . ILE B 1 400 ? -6.137 -8.602 -26.328 1 98.19 400 ILE B N 1
ATOM 6455 C CA . ILE B 1 400 ? -7.434 -9.125 -26.734 1 98.19 400 ILE B CA 1
ATOM 6456 C C . ILE B 1 400 ? -7.297 -9.859 -28.062 1 98.19 400 ILE B C 1
ATOM 6458 O O . ILE B 1 400 ? -7.809 -10.977 -28.219 1 98.19 400 ILE B O 1
ATOM 6462 N N . ASP B 1 401 ? -6.566 -9.305 -28.953 1 97.81 401 ASP B N 1
ATOM 6463 C CA . ASP B 1 401 ? -6.352 -9.93 -30.25 1 97.81 401 ASP B CA 1
ATOM 6464 C C . ASP B 1 401 ? -5.52 -11.203 -30.125 1 97.81 401 ASP B C 1
ATOM 6466 O O . ASP B 1 401 ? -5.922 -12.266 -30.609 1 97.81 401 ASP B O 1
ATOM 6470 N N . ALA B 1 402 ? -4.395 -11.102 -29.453 1 98.25 402 ALA B N 1
ATOM 6471 C CA . ALA B 1 402 ? -3.457 -12.219 -29.328 1 98.25 402 ALA B CA 1
ATOM 6472 C C . ALA B 1 402 ? -4.086 -13.375 -28.562 1 98.25 402 ALA B C 1
ATOM 6474 O O . ALA B 1 402 ? -3.898 -14.539 -28.922 1 98.25 402 ALA B O 1
ATOM 6475 N N . ASP B 1 403 ? -4.859 -13.086 -27.562 1 98.19 403 ASP B N 1
ATOM 6476 C CA . ASP B 1 403 ? -5.379 -14.156 -26.719 1 98.19 403 ASP B CA 1
ATOM 6477 C C . ASP B 1 403 ? -6.582 -14.836 -27.359 1 98.19 403 ASP B C 1
ATOM 6479 O O . ASP B 1 403 ? -6.898 -15.984 -27.031 1 98.19 403 ASP B O 1
ATOM 6483 N N . ALA B 1 404 ? -7.23 -14.172 -28.297 1 98.31 404 ALA B N 1
ATOM 6484 C CA . ALA B 1 404 ? -8.203 -14.875 -29.125 1 98.31 404 ALA B CA 1
ATOM 6485 C C . ALA B 1 404 ? -7.52 -15.914 -30.016 1 98.31 404 ALA B C 1
ATOM 6487 O O . ALA B 1 404 ? -7.992 -17.047 -30.141 1 98.31 404 ALA B O 1
ATOM 6488 N N . ARG B 1 405 ? -6.391 -15.516 -30.562 1 98.12 405 ARG B N 1
ATOM 6489 C CA . ARG B 1 405 ? -5.621 -16.453 -31.375 1 98.12 405 ARG B CA 1
ATOM 6490 C C . ARG B 1 405 ? -5.043 -17.578 -30.516 1 98.12 405 ARG B C 1
ATOM 6492 O O . ARG B 1 405 ? -4.969 -18.719 -30.969 1 98.12 405 ARG B O 1
ATOM 6499 N N . ALA B 1 406 ? -4.684 -17.188 -29.375 1 98.38 406 ALA B N 1
ATOM 6500 C CA . ALA B 1 406 ? -4.156 -18.188 -28.453 1 98.38 406 ALA B CA 1
ATOM 6501 C C . ALA B 1 406 ? -5.215 -19.234 -28.109 1 98.38 406 ALA B C 1
ATOM 6503 O O . ALA B 1 406 ? -4.922 -20.422 -28.047 1 98.38 406 ALA B O 1
ATOM 6504 N N . LEU B 1 407 ? -6.477 -18.781 -27.891 1 98.19 407 LEU B N 1
ATOM 6505 C CA . LEU B 1 407 ? -7.547 -19.734 -27.594 1 98.19 407 LEU B CA 1
ATOM 6506 C C . LEU B 1 407 ? -7.824 -20.625 -28.812 1 98.19 407 LEU B C 1
ATOM 6508 O O . LEU B 1 407 ? -8.031 -21.828 -28.656 1 98.19 407 LEU B O 1
ATOM 6512 N N . GLN B 1 408 ? -7.773 -20.078 -29.969 1 97.75 408 GLN B N 1
ATOM 6513 C CA . GLN B 1 408 ? -7.953 -20.859 -31.188 1 97.75 408 GLN B CA 1
ATOM 6514 C C . GLN B 1 408 ? -6.887 -21.938 -31.312 1 97.75 408 GLN B C 1
ATOM 6516 O O . GLN B 1 408 ? -7.203 -23.109 -31.562 1 97.75 408 GLN B O 1
ATOM 6521 N N . ALA B 1 409 ? -5.672 -21.5 -31.094 1 98.31 409 ALA B N 1
ATOM 6522 C CA . ALA B 1 409 ? -4.559 -22.453 -31.172 1 98.31 409 ALA B CA 1
ATOM 6523 C C . ALA B 1 409 ? -4.668 -23.516 -30.078 1 98.31 409 ALA B C 1
ATOM 6525 O O . ALA B 1 409 ? -4.426 -24.703 -30.344 1 98.31 409 ALA B O 1
ATOM 6526 N N . ALA B 1 410 ? -5.066 -23.125 -28.906 1 98 410 ALA B N 1
ATOM 6527 C CA . ALA B 1 410 ? -5.211 -24.062 -27.797 1 98 410 ALA B CA 1
ATOM 6528 C C . ALA B 1 410 ? -6.34 -25.062 -28.062 1 98 410 ALA B C 1
ATOM 6530 O O . ALA B 1 410 ? -6.223 -26.234 -27.734 1 98 410 ALA B O 1
ATOM 6531 N N . SER B 1 411 ? -7.41 -24.609 -28.594 1 97.75 411 SER B N 1
ATOM 6532 C CA . SER B 1 411 ? -8.531 -25.484 -28.953 1 97.75 411 SER B CA 1
ATOM 6533 C C . SER B 1 411 ? -8.117 -26.516 -29.984 1 97.75 411 SER B C 1
ATOM 6535 O O . SER B 1 411 ? -8.422 -27.703 -29.844 1 97.75 411 SER B O 1
ATOM 6537 N N . HIS B 1 412 ? -7.391 -26.047 -30.984 1 97.56 412 HIS B N 1
ATOM 6538 C CA . HIS B 1 412 ? -6.895 -26.969 -32 1 97.56 412 HIS B CA 1
ATOM 6539 C C . HIS B 1 412 ? -5.926 -27.984 -31.422 1 97.56 412 HIS B C 1
ATOM 6541 O O . HIS B 1 412 ? -5.984 -29.172 -31.75 1 97.56 412 HIS B O 1
ATOM 6547 N N . ALA B 1 413 ? -5.117 -27.438 -30.578 1 97.69 413 ALA B N 1
ATOM 6548 C CA . ALA B 1 413 ? -4.145 -28.312 -29.938 1 97.69 413 ALA B CA 1
ATOM 6549 C C . ALA B 1 413 ? -4.84 -29.375 -29.094 1 97.69 413 ALA B C 1
ATOM 6551 O O . ALA B 1 413 ? -4.434 -30.531 -29.078 1 97.69 413 ALA B O 1
ATOM 6552 N N . ALA B 1 414 ? -5.879 -29.031 -28.391 1 97.06 414 ALA B N 1
ATOM 6553 C CA . ALA B 1 414 ? -6.609 -29.969 -27.547 1 97.06 414 ALA B CA 1
ATOM 6554 C C . ALA B 1 414 ? -7.312 -31.031 -28.391 1 97.06 414 ALA B C 1
ATOM 6556 O O . ALA B 1 414 ? -7.277 -32.219 -28.062 1 97.06 414 ALA B O 1
ATOM 6557 N N . ASP B 1 415 ? -7.859 -30.672 -29.469 1 97.19 415 ASP B N 1
ATOM 6558 C CA . ASP B 1 415 ? -8.523 -31.594 -30.375 1 97.19 415 ASP B CA 1
ATOM 6559 C C . ASP B 1 415 ? -7.516 -32.562 -31 1 97.19 415 ASP B C 1
ATOM 6561 O O . ASP B 1 415 ? -7.77 -33.781 -31.078 1 97.19 415 ASP B O 1
ATOM 6565 N N . ALA B 1 416 ? -6.406 -31.953 -31.453 1 97.94 416 ALA B N 1
ATOM 6566 C CA . ALA B 1 416 ? -5.363 -32.781 -32.062 1 97.94 416 ALA B CA 1
ATOM 6567 C C . ALA B 1 416 ? -4.793 -33.781 -31.062 1 97.94 416 ALA B C 1
ATOM 6569 O O . ALA B 1 416 ? -4.547 -34.938 -31.406 1 97.94 416 ALA B O 1
ATOM 6570 N N . ALA B 1 417 ? -4.645 -33.312 -29.844 1 97.81 417 ALA B N 1
ATOM 6571 C CA . ALA B 1 417 ? -4.105 -34.188 -28.797 1 97.81 417 ALA B CA 1
ATOM 6572 C C . ALA B 1 417 ? -5.09 -35.281 -28.453 1 97.81 417 ALA B C 1
ATOM 6574 O O . ALA B 1 417 ? -4.695 -36.438 -28.219 1 97.81 417 ALA B O 1
ATOM 6575 N N . ARG B 1 418 ? -6.348 -35 -28.375 1 96.56 418 ARG B N 1
ATOM 6576 C CA . ARG B 1 418 ? -7.383 -36 -28.109 1 96.56 418 ARG B CA 1
ATOM 6577 C C . ARG B 1 418 ? -7.402 -37.062 -29.203 1 96.56 418 ARG B C 1
ATOM 6579 O O . ARG B 1 418 ? -7.438 -38.281 -28.891 1 96.56 418 ARG B O 1
ATOM 6586 N N . LYS B 1 419 ? -7.324 -36.656 -30.453 1 97.44 419 LYS B N 1
ATOM 6587 C CA . LYS B 1 419 ? -7.301 -37.594 -31.578 1 97.44 419 LYS B CA 1
ATOM 6588 C C . LYS B 1 419 ? -6.051 -38.469 -31.547 1 97.44 419 LYS B C 1
ATOM 6590 O O . LYS B 1 419 ? -6.129 -39.688 -31.766 1 97.44 419 LYS B O 1
ATOM 6595 N N . SER B 1 420 ? -5.012 -37.75 -31.328 1 97.81 420 SER B N 1
ATOM 6596 C CA . SER B 1 420 ? -3.744 -38.469 -31.25 1 97.81 420 SER B CA 1
ATOM 6597 C C . SER B 1 420 ? -3.793 -39.562 -30.172 1 97.81 420 SER B C 1
ATOM 6599 O O . SER B 1 420 ? -3.357 -40.688 -30.422 1 97.81 420 SER B O 1
ATOM 6601 N N . LEU B 1 421 ? -4.355 -39.281 -29 1 96.81 421 LEU B N 1
ATOM 6602 C CA . LEU B 1 421 ? -4.445 -40.25 -27.906 1 96.81 421 LEU B CA 1
ATOM 6603 C C . LEU B 1 421 ? -5.375 -41.406 -28.281 1 96.81 421 LEU B C 1
ATOM 6605 O O . LEU B 1 421 ? -5.051 -42.562 -28.031 1 96.81 421 LEU B O 1
ATOM 6609 N N . THR B 1 422 ? -6.469 -41.156 -28.922 1 96.75 422 THR B N 1
ATOM 6610 C CA . THR B 1 422 ? -7.434 -42.156 -29.344 1 96.75 422 THR B CA 1
ATOM 6611 C C . THR B 1 422 ? -6.805 -43.125 -30.344 1 96.75 422 THR B C 1
ATOM 6613 O O . THR B 1 422 ? -6.93 -44.344 -30.188 1 96.75 422 THR B O 1
ATOM 6616 N N . ILE B 1 423 ? -6.027 -42.562 -31.297 1 97.25 423 ILE B N 1
ATOM 6617 C CA . ILE B 1 423 ? -5.398 -43.375 -32.344 1 97.25 423 ILE B CA 1
ATOM 6618 C C . ILE B 1 423 ? -4.285 -44.219 -31.719 1 97.25 423 ILE B C 1
ATOM 6620 O O . ILE B 1 423 ? -4.176 -45.406 -32 1 97.25 423 ILE B O 1
ATOM 6624 N N . ALA B 1 424 ? -3.562 -43.531 -30.891 1 96 424 ALA B N 1
ATOM 6625 C CA . ALA B 1 424 ? -2.457 -44.25 -30.25 1 96 424 ALA B CA 1
ATOM 6626 C C . ALA B 1 424 ? -2.969 -45.406 -29.406 1 96 424 ALA B C 1
ATOM 6628 O O . ALA B 1 424 ? -2.395 -46.5 -29.438 1 96 424 ALA B O 1
ATOM 6629 N N . GLN B 1 425 ? -4.027 -45.281 -28.688 1 94 425 GLN B N 1
ATOM 6630 C CA . GLN B 1 425 ? -4.605 -46.344 -27.859 1 94 425 GLN B CA 1
ATOM 6631 C C . GLN B 1 425 ? -5.113 -47.5 -28.719 1 94 425 GLN B C 1
ATOM 6633 O O . GLN B 1 425 ? -4.859 -48.656 -28.406 1 94 425 GLN B O 1
ATOM 6638 N N . ARG B 1 426 ? -5.746 -47.219 -29.797 1 94.19 426 ARG B N 1
ATOM 6639 C CA . ARG B 1 426 ? -6.281 -48.25 -30.688 1 94.19 426 ARG B CA 1
ATOM 6640 C C . ARG B 1 426 ? -5.156 -49.031 -31.344 1 94.19 426 ARG B C 1
ATOM 6642 O O . ARG B 1 426 ? -5.207 -50.25 -31.406 1 94.19 426 ARG B O 1
ATOM 6649 N N . GLN B 1 427 ? -4.188 -48.312 -31.828 1 94.5 427 GLN B N 1
ATOM 6650 C CA . GLN B 1 427 ? -3.076 -48.969 -32.5 1 94.5 427 GLN B CA 1
ATOM 6651 C C . GLN B 1 427 ? -2.275 -49.844 -31.516 1 94.5 427 GLN B C 1
ATOM 6653 O O . GLN B 1 427 ? -1.769 -50.906 -31.891 1 94.5 427 GLN B O 1
ATOM 6658 N N . TRP B 1 428 ? -2.193 -49.344 -30.359 1 91.25 428 TRP B N 1
ATOM 6659 C CA . TRP B 1 428 ? -1.494 -50.094 -29.344 1 91.25 428 TRP B CA 1
ATOM 6660 C C . TRP B 1 428 ? -2.25 -51.375 -29.016 1 91.25 428 TRP B C 1
ATOM 6662 O O . TRP B 1 428 ? -1.646 -52.469 -28.906 1 91.25 428 TRP B O 1
ATOM 6672 N N . THR B 1 429 ? -3.549 -51.344 -28.953 1 89.06 429 THR B N 1
ATOM 6673 C CA . THR B 1 429 ? -4.375 -52.5 -28.672 1 89.06 429 THR B CA 1
ATOM 6674 C C . THR B 1 429 ? -4.27 -53.531 -29.797 1 89.06 429 THR B C 1
ATOM 6676 O O . THR B 1 429 ? -4.375 -54.719 -29.562 1 89.06 429 THR B O 1
ATOM 6679 N N . LEU B 1 430 ? -3.887 -53.031 -31 1 90.56 430 LEU B N 1
ATOM 6680 C CA . LEU B 1 430 ? -3.75 -53.906 -32.156 1 90.56 430 LEU B CA 1
ATOM 6681 C C . LEU B 1 430 ? -2.309 -54.406 -32.312 1 90.56 430 LEU B C 1
ATOM 6683 O O . LEU B 1 430 ? -1.995 -55.156 -33.25 1 90.56 430 LEU B O 1
ATOM 6687 N N . GLY B 1 431 ? -1.547 -53.938 -31.484 1 87.38 431 GLY B N 1
ATOM 6688 C CA . GLY B 1 431 ? -0.153 -54.344 -31.516 1 87.38 431 GLY B CA 1
ATOM 6689 C C . GLY B 1 431 ? 0.667 -53.625 -32.562 1 87.38 431 GLY B C 1
ATOM 6690 O O . GLY B 1 431 ? 1.765 -54.062 -32.906 1 87.38 431 GLY B O 1
ATOM 6691 N N . LEU B 1 432 ? 0.235 -52.438 -32.969 1 90.5 432 LEU B N 1
ATOM 6692 C CA . LEU B 1 432 ? 0.854 -51.75 -34.125 1 90.5 432 LEU B CA 1
ATOM 6693 C C . LEU B 1 432 ? 1.889 -50.719 -33.625 1 90.5 432 LEU B C 1
ATOM 6695 O O . LEU B 1 432 ? 2.754 -50.312 -34.406 1 90.5 432 LEU B O 1
ATOM 6699 N N . ILE B 1 433 ? 1.781 -50.25 -32.406 1 87.31 433 ILE B N 1
ATOM 6700 C CA . ILE B 1 433 ? 2.756 -49.312 -31.844 1 87.31 433 ILE B CA 1
ATOM 6701 C C . ILE B 1 433 ? 3.119 -49.719 -30.422 1 87.31 433 ILE B C 1
ATOM 6703 O O . ILE B 1 433 ? 2.379 -50.469 -29.766 1 87.31 433 ILE B O 1
ATOM 6707 N N . ALA B 1 434 ? 4.312 -49.188 -29.969 1 86.44 434 ALA B N 1
ATOM 6708 C CA . ALA B 1 434 ? 4.777 -49.438 -28.609 1 86.44 434 ALA B CA 1
ATOM 6709 C C . ALA B 1 434 ? 4.145 -48.469 -27.625 1 86.44 434 ALA B C 1
ATOM 6711 O O . ALA B 1 434 ? 3.664 -47.406 -28.016 1 86.44 434 ALA B O 1
ATOM 6712 N N . TYR B 1 435 ? 4.113 -48.812 -26.422 1 88.44 435 TYR B N 1
ATOM 6713 C CA . TYR B 1 435 ? 3.342 -48.125 -25.375 1 88.44 435 TYR B CA 1
ATOM 6714 C C . TYR B 1 435 ? 3.883 -46.719 -25.125 1 88.44 435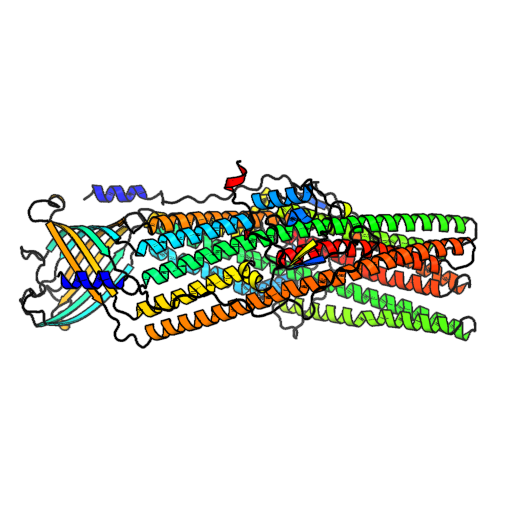 TYR B C 1
ATOM 6716 O O . TYR B 1 435 ? 3.131 -45.812 -24.75 1 88.44 435 TYR B O 1
ATOM 6724 N N . PRO B 1 436 ? 5.199 -46.469 -25.312 1 86.94 436 PRO B N 1
ATOM 6725 C CA . PRO B 1 436 ? 5.684 -45.094 -25.094 1 86.94 436 PRO B CA 1
ATOM 6726 C C . PRO B 1 436 ? 4.965 -44.062 -25.984 1 86.94 436 PRO B C 1
ATOM 6728 O O . PRO B 1 436 ? 4.816 -42.906 -25.578 1 86.94 436 PRO B O 1
ATOM 6731 N N . ALA B 1 437 ? 4.527 -44.5 -27.047 1 90.94 437 ALA B N 1
ATOM 6732 C CA . ALA B 1 437 ? 3.773 -43.625 -27.922 1 90.94 437 ALA B CA 1
ATOM 6733 C C . ALA B 1 437 ? 2.453 -43.219 -27.281 1 90.94 437 ALA B C 1
ATOM 6735 O O . ALA B 1 437 ? 2.02 -42.062 -27.422 1 90.94 437 ALA B O 1
ATOM 6736 N N . VAL B 1 438 ? 1.808 -44.156 -26.578 1 92.81 438 VAL B N 1
ATOM 6737 C CA . VAL B 1 438 ? 0.561 -43.875 -25.875 1 92.81 438 VAL B CA 1
ATOM 6738 C C . VAL B 1 438 ? 0.826 -42.906 -24.734 1 92.81 438 VAL B C 1
ATOM 6740 O O . VAL B 1 438 ? 0.082 -41.938 -24.547 1 92.81 438 VAL B O 1
ATOM 6743 N N . LEU B 1 439 ? 1.928 -43.125 -24.047 1 92.25 439 LEU B N 1
ATOM 6744 C CA . LEU B 1 439 ? 2.289 -42.25 -22.938 1 92.25 439 LEU B CA 1
ATOM 6745 C C . LEU B 1 439 ? 2.535 -40.844 -23.406 1 92.25 439 LEU B C 1
ATOM 6747 O O . LEU B 1 439 ? 2.117 -39.875 -22.75 1 92.25 439 LEU B O 1
ATOM 6751 N N . GLN B 1 440 ? 3.186 -40.656 -24.438 1 92.12 440 GLN B N 1
ATOM 6752 C CA . GLN B 1 440 ? 3.471 -39.344 -25 1 92.12 440 GLN B CA 1
ATOM 6753 C C . GLN B 1 440 ? 2.184 -38.625 -25.406 1 92.12 440 GLN B C 1
ATOM 6755 O O . GLN B 1 440 ? 2.031 -37.438 -25.156 1 92.12 440 GLN B O 1
ATOM 6760 N N . ALA B 1 441 ? 1.312 -39.406 -26.062 1 94.81 441 ALA B N 1
ATOM 6761 C CA . ALA B 1 441 ? 0.028 -38.812 -26.469 1 94.81 441 ALA B CA 1
ATOM 6762 C C . ALA B 1 441 ? -0.793 -38.406 -25.25 1 94.81 441 ALA B C 1
ATOM 6764 O O . ALA B 1 441 ? -1.481 -37.375 -25.266 1 94.81 441 ALA B O 1
ATOM 6765 N N . GLU B 1 442 ? -0.74 -39.219 -24.203 1 94.56 442 GLU B N 1
ATOM 6766 C CA . GLU B 1 442 ? -1.434 -38.906 -22.953 1 94.56 442 GLU B CA 1
ATOM 6767 C C . GLU B 1 442 ? -0.921 -37.625 -22.328 1 94.56 442 GLU B C 1
ATOM 6769 O O . GLU B 1 442 ? -1.711 -36.781 -21.891 1 94.56 442 GLU B O 1
ATOM 6774 N N . GLN B 1 443 ? 0.331 -37.469 -22.297 1 92.75 443 GLN B N 1
ATOM 6775 C CA . GLN B 1 443 ? 0.941 -36.25 -21.734 1 92.75 443 GLN B CA 1
ATOM 6776 C C . GLN B 1 443 ? 0.533 -35.031 -22.531 1 92.75 443 GLN B C 1
ATOM 6778 O O . GLN B 1 443 ? 0.223 -33.969 -21.953 1 92.75 443 GLN B O 1
ATOM 6783 N N . ALA B 1 444 ? 0.594 -35.156 -23.766 1 94.12 444 ALA B N 1
ATOM 6784 C CA . ALA B 1 444 ? 0.194 -34.031 -24.625 1 94.12 444 ALA B CA 1
ATOM 6785 C C . ALA B 1 444 ? -1.268 -33.656 -24.391 1 94.12 444 ALA B C 1
ATOM 6787 O O . ALA B 1 444 ? -1.615 -32.469 -24.359 1 94.12 444 ALA B O 1
ATOM 6788 N N . TYR B 1 445 ? -2.082 -34.688 -24.266 1 95.06 445 TYR B N 1
ATOM 6789 C CA . TYR B 1 445 ? -3.502 -34.438 -24.016 1 95.06 445 TYR B CA 1
ATOM 6790 C C . TYR B 1 445 ? -3.723 -33.719 -22.688 1 95.06 445 TYR B C 1
ATOM 6792 O O . TYR B 1 445 ? -4.453 -32.75 -22.641 1 95.06 445 TYR B O 1
ATOM 6800 N N . GLN B 1 446 ? -3.119 -34.188 -21.672 1 94.06 446 GLN B N 1
ATOM 6801 C CA . GLN B 1 446 ? -3.227 -33.531 -20.359 1 94.06 446 GLN B CA 1
ATOM 6802 C C . GLN B 1 446 ? -2.812 -32.062 -20.406 1 94.06 446 GLN B C 1
ATOM 6804 O O . GLN B 1 446 ? -3.525 -31.203 -19.906 1 94.06 446 GLN B O 1
ATOM 6809 N N . GLN B 1 447 ? -1.73 -31.766 -20.984 1 94.94 447 GLN B N 1
ATOM 6810 C CA . GLN B 1 447 ? -1.207 -30.406 -21.078 1 94.94 447 GLN B CA 1
ATOM 6811 C C . GLN B 1 447 ? -2.15 -29.5 -21.859 1 94.94 447 GLN B C 1
ATOM 6813 O O . GLN B 1 447 ? -2.334 -28.344 -21.516 1 94.94 447 GLN B O 1
ATOM 6818 N N . SER B 1 448 ? -2.689 -30.078 -22.891 1 96.81 448 SER B N 1
ATOM 6819 C CA . SER B 1 448 ? -3.562 -29.281 -23.75 1 96.81 448 SER B CA 1
ATOM 6820 C C . SER B 1 448 ? -4.855 -28.922 -23.031 1 96.81 448 SER B C 1
ATOM 6822 O O . SER B 1 448 ? -5.414 -27.844 -23.266 1 96.81 448 SER B O 1
ATOM 6824 N N . LEU B 1 449 ? -5.359 -29.797 -22.125 1 94.44 449 LEU B N 1
ATOM 6825 C CA . LEU B 1 449 ? -6.578 -29.516 -21.375 1 94.44 449 LEU B CA 1
ATOM 6826 C C . LEU B 1 449 ? -6.387 -28.312 -20.453 1 94.44 449 LEU B C 1
ATOM 6828 O O . LEU B 1 449 ? -7.238 -27.422 -20.406 1 94.44 449 LEU B O 1
ATOM 6832 N N . VAL B 1 450 ? -5.32 -28.219 -19.781 1 95.69 450 VAL B N 1
ATOM 6833 C CA . VAL B 1 450 ? -5.02 -27.141 -18.859 1 95.69 450 VAL B CA 1
ATOM 6834 C C . VAL B 1 450 ? -4.809 -25.844 -19.625 1 95.69 450 VAL B C 1
ATOM 6836 O O . VAL B 1 450 ? -5.332 -24.781 -19.25 1 95.69 450 VAL B O 1
ATOM 6839 N N . SER B 1 451 ? -4.105 -25.969 -20.703 1 97.06 451 SER B N 1
ATOM 6840 C CA . SER B 1 451 ? -3.836 -24.812 -21.531 1 97.06 451 SER B CA 1
ATOM 6841 C C . SER B 1 451 ? -5.125 -24.219 -22.094 1 97.06 451 SER B C 1
ATOM 6843 O O . SER B 1 451 ? -5.262 -23 -22.188 1 97.06 451 SER B O 1
ATOM 6845 N N . LEU B 1 452 ? -6.031 -25.078 -22.469 1 96.81 452 LEU B N 1
ATOM 6846 C CA . LEU B 1 452 ? -7.312 -24.625 -23.016 1 96.81 452 LEU B CA 1
ATOM 6847 C C . LEU B 1 452 ? -8.094 -23.859 -21.953 1 96.81 452 LEU B C 1
ATOM 6849 O O . LEU B 1 452 ? -8.641 -22.781 -22.25 1 96.81 452 LEU B O 1
ATOM 6853 N N . ALA B 1 453 ? -8.109 -24.359 -20.766 1 96.31 453 ALA B N 1
ATOM 6854 C CA . ALA B 1 453 ? -8.789 -23.688 -19.656 1 96.31 453 ALA B CA 1
ATOM 6855 C C . ALA B 1 453 ? -8.18 -22.312 -19.406 1 96.31 453 ALA B C 1
ATOM 6857 O O . ALA B 1 453 ? -8.898 -21.328 -19.219 1 96.31 453 ALA B O 1
ATOM 6858 N N . GLN B 1 454 ? -6.883 -22.219 -19.422 1 97.69 454 GLN B N 1
ATOM 6859 C CA . GLN B 1 454 ? -6.176 -20.969 -19.172 1 97.69 454 GLN B CA 1
ATOM 6860 C C . GLN B 1 454 ? -6.445 -19.969 -20.281 1 97.69 454 GLN B C 1
ATOM 6862 O O . GLN B 1 454 ? -6.605 -18.766 -20.016 1 97.69 454 GLN B O 1
ATOM 6867 N N . ALA B 1 455 ? -6.461 -20.469 -21.469 1 98.19 455 ALA B N 1
ATOM 6868 C CA . ALA B 1 455 ? -6.688 -19.594 -22.625 1 98.19 455 ALA B CA 1
ATOM 6869 C C . ALA B 1 455 ? -8.086 -18.984 -22.578 1 98.19 455 ALA B C 1
ATOM 6871 O O . ALA B 1 455 ? -8.273 -17.812 -22.891 1 98.19 455 ALA B O 1
ATOM 6872 N N . ARG B 1 456 ? -9.062 -19.797 -22.219 1 97.62 456 ARG B N 1
ATOM 6873 C CA . ARG B 1 456 ? -10.43 -19.312 -22.109 1 97.62 456 ARG B CA 1
ATOM 6874 C C . ARG B 1 456 ? -10.531 -18.203 -21.062 1 97.62 456 ARG B C 1
ATOM 6876 O O . ARG B 1 456 ? -11.148 -17.156 -21.312 1 97.62 456 ARG B O 1
ATOM 6883 N N . ALA B 1 457 ? -9.93 -18.391 -19.922 1 98.31 457 ALA B N 1
ATOM 6884 C CA . ALA B 1 457 ? -9.945 -17.406 -18.859 1 98.31 457 ALA B CA 1
ATOM 6885 C C . ALA B 1 457 ? -9.219 -16.125 -19.281 1 98.31 457 ALA B C 1
ATOM 6887 O O . ALA B 1 457 ? -9.602 -15.023 -18.875 1 98.31 457 ALA B O 1
ATOM 6888 N N . GLY B 1 458 ? -8.133 -16.281 -20.062 1 98.44 458 GLY B N 1
ATOM 6889 C CA . GLY B 1 458 ? -7.367 -15.148 -20.531 1 98.44 458 GLY B CA 1
ATOM 6890 C C . GLY B 1 458 ? -8.203 -14.148 -21.328 1 98.44 458 GLY B C 1
ATOM 6891 O O . GLY B 1 458 ? -8.031 -12.938 -21.172 1 98.44 458 GLY B O 1
ATOM 6892 N N . ARG B 1 459 ? -9.094 -14.625 -22.094 1 98.38 459 ARG B N 1
ATOM 6893 C CA . ARG B 1 459 ? -9.953 -13.75 -22.891 1 98.38 459 ARG B CA 1
ATOM 6894 C C . ARG B 1 459 ? -10.867 -12.922 -22 1 98.38 459 ARG B C 1
ATOM 6896 O O . ARG B 1 459 ? -11.078 -11.734 -22.25 1 98.38 459 ARG B O 1
ATOM 6903 N N . LEU B 1 460 ? -11.445 -13.594 -20.984 1 98.56 460 LEU B N 1
ATOM 6904 C CA . LEU B 1 460 ? -12.289 -12.867 -20.047 1 98.56 460 LEU B CA 1
ATOM 6905 C C . LEU B 1 460 ? -11.477 -11.805 -19.297 1 98.56 460 LEU B C 1
ATOM 6907 O O . LEU B 1 460 ? -11.922 -10.664 -19.188 1 98.56 460 LEU B O 1
ATOM 6911 N N . ALA B 1 461 ? -10.266 -12.164 -18.844 1 98.62 461 ALA B N 1
ATOM 6912 C CA . ALA B 1 461 ? -9.406 -11.266 -18.078 1 98.62 461 ALA B CA 1
ATOM 6913 C C . ALA B 1 461 ? -9 -10.055 -18.906 1 98.62 461 ALA B C 1
ATOM 6915 O O . ALA B 1 461 ? -8.922 -8.938 -18.391 1 98.62 461 ALA B O 1
ATOM 6916 N N . ASP B 1 462 ? -8.742 -10.289 -20.172 1 98.44 462 ASP B N 1
ATOM 6917 C CA . ASP B 1 462 ? -8.352 -9.195 -21.062 1 98.44 462 ASP B CA 1
ATOM 6918 C C . ASP B 1 462 ? -9.5 -8.203 -21.234 1 98.44 462 ASP B C 1
ATOM 6920 O O . ASP B 1 462 ? -9.273 -6.996 -21.359 1 98.44 462 ASP B O 1
ATOM 6924 N N . SER B 1 463 ? -10.703 -8.719 -21.328 1 98.38 463 SER B N 1
ATOM 6925 C CA . SER B 1 463 ? -11.867 -7.844 -21.438 1 98.38 463 SER B CA 1
ATOM 6926 C C . SER B 1 463 ? -12 -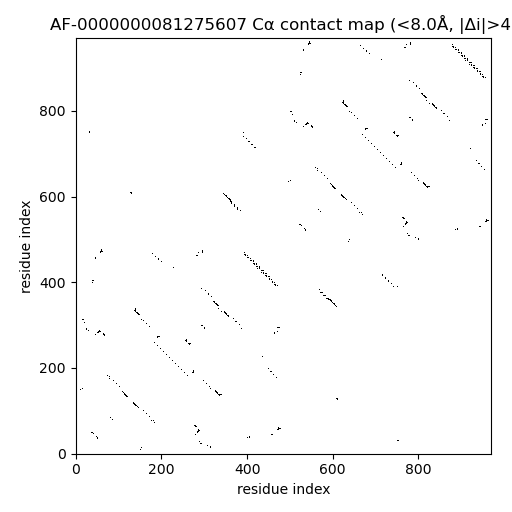6.938 -20.219 1 98.38 463 SER B C 1
ATOM 6928 O O . SER B 1 463 ? -12.289 -5.746 -20.344 1 98.38 463 SER B O 1
ATOM 6930 N N . VAL B 1 464 ? -11.773 -7.488 -19 1 98.62 464 VAL B N 1
ATOM 6931 C CA . VAL B 1 464 ? -11.789 -6.711 -17.766 1 98.62 464 VAL B CA 1
ATOM 6932 C C . VAL B 1 464 ? -10.711 -5.633 -17.828 1 98.62 464 VAL B C 1
ATOM 6934 O O . VAL B 1 464 ? -10.953 -4.477 -17.469 1 98.62 464 VAL B O 1
ATOM 6937 N N . ALA B 1 465 ? -9.5 -6.051 -18.312 1 98.56 465 ALA B N 1
ATOM 6938 C CA . ALA B 1 465 ? -8.367 -5.133 -18.391 1 98.56 465 ALA B CA 1
ATOM 6939 C C . ALA B 1 465 ? -8.68 -3.959 -19.312 1 98.56 465 ALA B C 1
ATOM 6941 O O . ALA B 1 465 ? -8.297 -2.82 -19.031 1 98.56 465 ALA B O 1
ATOM 6942 N N . LEU B 1 466 ? -9.383 -4.223 -20.406 1 98.31 466 LEU B N 1
ATOM 6943 C CA . LEU B 1 466 ? -9.75 -3.152 -21.328 1 98.31 466 LEU B CA 1
ATOM 6944 C C . LEU B 1 466 ? -10.703 -2.166 -20.656 1 98.31 466 LEU B C 1
ATOM 6946 O O . LEU B 1 466 ? -10.508 -0.952 -20.734 1 98.31 466 LEU B O 1
ATOM 6950 N N . LEU B 1 467 ? -11.703 -2.693 -20.031 1 98.06 467 LEU B N 1
ATOM 6951 C CA . LEU B 1 467 ? -12.703 -1.842 -19.391 1 98.06 467 LEU B CA 1
ATOM 6952 C C . LEU B 1 467 ? -12.062 -0.987 -18.297 1 98.06 467 LEU B C 1
ATOM 6954 O O . LEU B 1 467 ? -12.414 0.185 -18.141 1 98.06 467 LEU B O 1
ATOM 6958 N N . GLN B 1 468 ? -11.102 -1.594 -17.547 1 97.81 468 GLN B N 1
ATOM 6959 C CA . GLN B 1 468 ? -10.352 -0.832 -16.562 1 97.81 468 GLN B CA 1
ATOM 6960 C C . GLN B 1 468 ? -9.5 0.247 -17.219 1 97.81 468 GLN B C 1
ATOM 6962 O O . GLN B 1 468 ? -9.445 1.383 -16.734 1 97.81 468 GLN B O 1
ATOM 6967 N N . ALA B 1 469 ? -8.836 -0.106 -18.297 1 98.19 469 ALA B N 1
ATOM 6968 C CA . ALA B 1 469 ? -7.961 0.823 -19.016 1 98.19 469 ALA B CA 1
ATOM 6969 C C . ALA B 1 469 ? -8.75 2.008 -19.562 1 98.19 469 ALA B C 1
ATOM 6971 O O . ALA B 1 469 ? -8.219 3.111 -19.688 1 98.19 469 ALA B O 1
ATOM 6972 N N . LEU B 1 470 ? -10.039 1.819 -19.812 1 97.75 470 LEU B N 1
ATOM 6973 C CA . LEU B 1 470 ? -10.883 2.855 -20.391 1 97.75 470 LEU B CA 1
ATOM 6974 C C . LEU B 1 470 ? -11.516 3.719 -19.312 1 97.75 470 LEU B C 1
ATOM 6976 O O . LEU B 1 470 ? -12.219 4.688 -19.609 1 97.75 470 LEU B O 1
ATOM 6980 N N . GLY B 1 471 ? -11.312 3.367 -18.031 1 96.75 471 GLY B N 1
ATOM 6981 C CA . GLY B 1 471 ? -11.758 4.223 -16.953 1 96.75 471 GLY B CA 1
ATOM 6982 C C . GLY B 1 471 ? -12.984 3.689 -16.234 1 96.75 471 GLY B C 1
ATOM 6983 O O . GLY B 1 471 ? -13.477 4.312 -15.289 1 96.75 471 GLY B O 1
ATOM 6984 N N . GLY B 1 472 ? -13.625 2.619 -16.656 1 94.12 472 GLY B N 1
ATOM 6985 C CA . GLY B 1 472 ? -14.648 1.878 -15.922 1 94.12 472 GLY B CA 1
ATOM 6986 C C . GLY B 1 472 ? -16 2.549 -15.953 1 94.12 472 GLY B C 1
ATOM 6987 O O . GLY B 1 472 ? -16.859 2.281 -15.094 1 94.12 472 GLY B O 1
ATOM 6988 N N . GLY B 1 473 ? -16.312 3.639 -16.656 1 94.06 473 GLY B N 1
ATOM 6989 C CA . GLY B 1 473 ? -17.641 4.191 -16.953 1 94.06 473 GLY B CA 1
ATOM 6990 C C . GLY B 1 473 ? -18.219 4.973 -15.789 1 94.06 473 GLY B C 1
ATOM 6991 O O . GLY B 1 473 ? -19.438 5.129 -15.695 1 94.06 473 GLY B O 1
ATOM 6992 N N . TRP B 1 474 ? -17.531 5.441 -14.836 1 94 474 TRP B N 1
ATOM 6993 C CA . TRP B 1 474 ? -18.031 6.113 -13.641 1 94 474 TRP B CA 1
ATOM 6994 C C . TRP B 1 474 ? -18.938 7.277 -14 1 94 474 TRP B C 1
ATOM 6996 O O . TRP B 1 474 ? -19.859 7.613 -13.25 1 94 474 TRP B O 1
ATOM 7006 N N . TRP B 1 475 ? -18.828 7.938 -15.117 1 91.94 475 TRP B N 1
ATOM 7007 C CA . TRP B 1 475 ? -19.594 9.094 -15.539 1 91.94 475 TRP B CA 1
ATOM 7008 C C . TRP B 1 475 ? -20.984 8.68 -16.031 1 91.94 475 TRP B C 1
ATOM 7010 O O . TRP B 1 475 ? -21.844 9.523 -16.297 1 91.94 475 TRP B O 1
ATOM 7020 N N . ASN B 1 476 ? -21.203 7.414 -16.188 1 92.19 476 ASN B N 1
ATOM 7021 C CA . ASN B 1 476 ? -22.484 6.875 -16.609 1 92.19 476 ASN B CA 1
ATOM 7022 C C . ASN B 1 476 ? -23.219 6.207 -15.445 1 92.19 476 ASN B C 1
ATOM 7024 O O . ASN B 1 476 ? -24.266 5.582 -15.641 1 92.19 476 ASN B O 1
ATOM 7028 N N . ARG B 1 477 ? -22.641 6.273 -14.227 1 90.62 477 ARG B N 1
ATOM 7029 C CA . ARG B 1 477 ? -23.297 5.68 -13.062 1 90.62 477 ARG B CA 1
ATOM 7030 C C . ARG B 1 477 ? -24.5 6.512 -12.617 1 90.62 477 ARG B C 1
ATOM 7032 O O . ARG B 1 477 ? -24.453 7.742 -12.648 1 90.62 477 ARG B O 1
ATOM 7039 N N . ALA B 1 478 ? -25.625 5.871 -12.445 1 74.88 478 ALA B N 1
ATOM 7040 C CA . ALA B 1 478 ? -26.797 6.57 -11.961 1 74.88 478 ALA B CA 1
ATOM 7041 C C . ALA B 1 478 ? -26.531 7.215 -10.602 1 74.88 478 ALA B C 1
ATOM 7043 O O . ALA B 1 478 ? -25.828 6.656 -9.773 1 74.88 478 ALA B O 1
ATOM 7044 N N . PRO B 1 479 ? -27.016 8.406 -10.406 1 65.94 479 PRO B N 1
ATOM 7045 C CA . PRO B 1 479 ? -26.812 9.008 -9.086 1 65.94 479 PRO B CA 1
ATOM 7046 C C . PRO B 1 479 ? -27.484 8.203 -7.969 1 65.94 479 PRO B C 1
ATOM 7048 O O . PRO B 1 479 ? -28.484 7.52 -8.203 1 65.94 479 PRO B O 1
ATOM 7051 N N . ALA B 1 480 ? -26.875 7.906 -6.914 1 54.72 480 ALA B N 1
ATOM 7052 C CA . ALA B 1 480 ? -27.391 7.121 -5.789 1 54.72 480 ALA B CA 1
ATOM 7053 C C . ALA B 1 480 ? -28.844 7.48 -5.484 1 54.72 480 ALA B C 1
ATOM 7055 O O . ALA B 1 480 ? -29.625 6.625 -5.062 1 54.72 480 ALA B O 1
ATOM 7056 N N . GLY B 1 481 ? -29.344 8.625 -5.516 1 41.41 481 GLY B N 1
ATOM 7057 C CA . GLY B 1 481 ? -30.719 8.961 -5.164 1 41.41 481 GLY B CA 1
ATOM 7058 C C . GLY B 1 481 ? -31.734 8.438 -6.16 1 41.41 481 GLY B C 1
ATOM 7059 O O . GLY B 1 481 ? -32.938 8.539 -5.934 1 41.41 481 GLY B O 1
ATOM 7060 N N . ALA B 1 482 ? -31.609 8.289 -7.285 1 38.75 482 ALA B N 1
ATOM 7061 C CA . ALA B 1 482 ? -32.656 7.977 -8.242 1 38.75 482 ALA B CA 1
ATOM 7062 C C . ALA B 1 482 ? -33.156 6.535 -8.078 1 38.75 482 ALA B C 1
ATOM 7064 O O . ALA B 1 482 ? -34.031 6.086 -8.797 1 38.75 482 ALA B O 1
ATOM 7065 N N . ARG B 1 483 ? -32.469 5.633 -7.465 1 38.28 483 ARG B N 1
ATOM 7066 C CA . ARG B 1 483 ? -33.031 4.289 -7.395 1 38.28 483 ARG B CA 1
ATOM 7067 C C . ARG B 1 483 ? -34.312 4.277 -6.555 1 38.28 483 ARG B C 1
ATOM 7069 O O . ARG B 1 483 ? -34.844 3.213 -6.262 1 38.28 483 ARG B O 1
ATOM 7076 N N . GLN B 1 484 ? -34.531 5.254 -5.789 1 28.28 484 GLN B N 1
ATOM 7077 C CA . GLN B 1 484 ? -35.75 5.07 -5.031 1 28.28 484 GLN B CA 1
ATOM 7078 C C . GLN B 1 484 ? -37 5.25 -5.922 1 28.28 484 GLN B C 1
ATOM 7080 O O . GLN B 1 484 ? -38.125 5.176 -5.445 1 28.28 484 GLN B O 1
ATOM 7085 N N . ASP B 1 485 ? -36.812 5.59 -7.219 1 24.67 485 ASP B N 1
ATOM 7086 C CA . ASP B 1 485 ? -38.125 5.395 -7.805 1 24.67 485 ASP B CA 1
ATOM 7087 C C . ASP B 1 485 ? -38.281 3.967 -8.32 1 24.67 485 ASP B C 1
ATOM 7089 O O . ASP B 1 485 ? -37.344 3.404 -8.906 1 24.67 485 ASP B O 1
#

Secondary structure (DSSP, 8-state):
-HHHHHHHHTTSS--SSPPP-PPPPP--S-SSSS---PPP--SSTT----EEEETPPPPTTGGGGG--HHHHHHHHHHHHH-HHHHHHHHHHHHHHHHHHHHHGGGS-EEEEEEEEEEEE--TTS--SBTT--SEEEEEEEEEEEEE---SSSHHHHHHHHHHHHHHHHHHHHHHHHHHHHHHHHHHHHHHHHHHHHHHHHHHHHHHHHHHHHHHHHHHHTT-S-HHHHHHHHHHHHHHHTTHHHHHHHHHHHHHHHHHHTT--GGG--S----GGGSPPPSEEEE--HHHHHHH-HHHHHHHHHHHHHHHHHHHHHHTTS-EEEEEEEEEEEESSGGGTTSTT-EEEEEEEEEEEEEE-TTHHHHHHHHHHHHHHHHHHHHHHHHHHHHHHHHHHHHHHHHHHHHHHHHHHHHHHHHHHHHHHHHHHHTTSS-HHHHHHHHHHHHHHHHHHHHHHHHHHHHHHHHHHHTTTTGGGSPPGGGGG-/--HHHHHHHTTSS--SSPPP-PPPPP--S-SSSSPPPPPP--SSTT----EEEETPPPPTTGGGGG--HHHHHHHHHHHHH-HHHHHHHHHHHHHHHHHHHHHGGGS-EEEEEEEEEEEE--TTBPPSSTT--SEEEEEEEEEEEEE---SSSHHHHHHHHHHHHHHHHHHHHHHHHHHHHHHHHHHHHHHHHHHHHHHHHHHHHHHHHHHHHHHHHHHHTTSS-HHHHHHHHHHHHHHHTTHHHHHHHHHHHHHHHHHHTT--GGG--S----GGGSPPPSEEEE--HHHHHHH-HHHHHHHHHHHHHHHHHHHHHHTTS-EEEEEEEEEEEESSGGGTTSTT-EEEEEEEEEE----STTHHHHHHHHHHHHHHHHHHHHHHHHHHHHHHHHHHHHHHHHHHHHHHHHHHHHHHHHHHHHHHHHHHHTTSS-HHHHHHHHHHHHHHHHHHHHHHHHHHHHHHHHHHHTTTTGGGSPPGGGGG-

Sequence (970 aa):
MAVSVLLAAAAGGCAVGPDFHRPAAPAVAGYTPTPPAPTASAPVEGGQVQRLVEGQEVAGQWWTMFGSGALNALVEAALKANPDLQSAEAALRVAQENLAAARGSFFPSVDAQMASTRQKTAAVLASPLASGNLLYSLHTAQLTVSYAPDVFGGVRREVEASAAQAEVAAFQREAAYLTLTANVVAAAIQEASLRAQVQATHEAVAVASRLLAAVRKQRQAGQLGAADVAAQESALAQIEATLPPLEKQLALQRDLITVLAGRFPSETITQTFELESLQLPQALPLSLPSRLVEQRPDIRAAEAQLHAASAHIGVATAARLPSITLSADLGSSALAFSKLFTGGTGFWGLTGGIAQPIFRGGTLLHQQRAAEAAYDQAAAQYRSTVLTAFQNVADTLHAIDADARALQAASHAADAARKSLTIAQRQWTLGLIAYPAVLQAEQAYQQSLVSLAQARAGRLADSVALLQALGGGWWNRAPAGARQDMAVSVLLAAAAGGCAVGPDFHRPAAPAVAGYTPTPPAPTASAPVEGGQVQRLVEGQEVAGQWWTMFGSGALNALVEAALKANPDLQSAEAALRVAQENLAAARGSFFPSVDAQMASTRQKTAAVLASPLASGNLLYSLHTAQLTVSYAPDVFGGVRREVEASAAQAEVAAFQREAAYLTLTANVVAAAIQEASLRAQVQATHEAVAVASRLLAAVRKQRQAGQLGAADVAAQESALAQIEATLPPLEKQLALQRDLITVLAGRFPSETITQTFELESLQLPQALPLSLPSRLVEQRPDIRAAEAQLHAASAHIGVATAARLPSITLSADLGSSALAFSKLFTGGTGFWGLTGGIAQPIFRGGTLLHQQRAAEAAYDQAAAQYRSTVLTAFQNVADTLHAIDADARALQAASHAADAARKSLTIAQRQWTLGLIAYPAVLQAEQAYQQSLVSLAQARAGRLADSVALLQALGGGWWNRAPAGARQD

Solvent-accessible surface area (backbone atoms only — not comparable to full-atom values): 47819 Å² total; per-residue (Å²): 117,67,68,72,56,53,64,60,65,74,42,71,80,63,47,48,49,65,79,77,70,82,78,78,60,67,94,52,92,48,47,41,71,58,80,88,67,67,31,46,56,31,102,49,85,74,20,64,52,33,36,76,38,75,66,34,74,54,47,36,67,53,72,55,57,29,66,28,70,63,57,47,51,47,47,53,42,18,71,74,46,22,60,70,52,51,50,32,51,52,49,26,50,52,32,47,50,49,30,56,57,48,53,51,64,82,49,67,48,78,47,82,47,77,48,78,46,78,48,72,56,59,86,93,52,83,41,66,29,56,83,52,53,41,68,48,45,44,29,38,41,36,41,38,38,41,34,55,72,61,62,50,18,30,58,60,20,49,36,49,22,32,47,22,48,25,47,24,32,47,23,49,29,49,37,43,49,44,52,49,51,48,50,51,54,45,44,44,46,49,37,6,27,40,50,42,32,50,50,37,47,51,51,40,46,51,53,39,50,51,49,41,53,52,44,48,52,37,32,74,71,67,74,45,62,71,64,58,46,52,52,42,51,51,51,38,52,56,57,56,63,56,46,61,63,47,51,50,50,41,53,53,41,51,38,51,52,15,44,54,35,50,36,54,60,92,60,57,65,84,74,80,52,45,60,88,55,46,44,65,60,38,75,37,60,31,67,46,55,56,49,42,59,76,42,23,31,68,40,44,20,34,48,21,48,29,42,21,29,33,20,41,27,7,31,33,49,32,69,58,42,66,45,47,41,38,37,35,39,42,35,20,38,22,67,44,76,88,46,50,77,39,92,60,11,50,28,38,36,40,35,43,35,39,39,30,68,74,38,46,49,50,22,57,61,24,47,25,51,18,26,49,24,45,25,49,20,32,48,20,48,33,49,40,46,47,44,50,43,42,36,45,36,31,40,28,53,44,40,45,40,24,33,27,45,25,31,28,28,24,49,51,18,30,52,31,13,48,52,15,30,54,44,26,48,54,36,36,76,70,66,73,46,65,67,68,52,36,53,52,26,45,53,48,28,44,54,24,44,38,48,34,32,49,28,45,35,46,45,51,49,31,52,50,48,37,43,54,45,57,27,40,18,66,92,56,45,75,64,84,75,66,67,80,107,118,67,68,69,57,57,64,62,65,74,45,71,82,65,49,48,50,65,79,77,71,82,78,77,63,67,95,54,92,60,70,49,100,59,81,86,67,68,30,48,57,30,102,50,86,72,19,64,52,34,36,74,38,74,67,34,73,54,45,37,66,54,72,55,57,29,65,28,72,63,57,48,51,48,47,53,44,18,74,74,44,21,29,66,50,49,21,33,52,20,47,25,47,23,31,47,22,49,30,50,20,48,53,7,66,82,42,51,33,33,34,40,38,38,38,41,33,42,34,35,52,23,61,59,39,41,43,92,43,93,84,51,54,42,67,49,44,44,29,37,40,36,40,39,38,41,34,55,71,61,62,50,17,31,59,59,20,48,37,48,22,33,48,20,48,24,45,24,31,48,24,48,31,49,39,42,50,42,50,51,51,48,49,50,54,47,45,44,46,50,39,7,27,41,50,42,32,51,51,36,49,51,51,39,48,52,53,39,51,52,50,40,55,50,44,49,52,37,32,76,69,68,75,43,60,72,36,59,43,32,44,42,51,18,52,40,30,49,58,56,32,56,47,30,62,47,51,29,52,40,52,41,42,51,31,51,51,16,39,54,35,49,30,51,31,33,58,56,63,83,75,79,53,46,59,88,55,46,43,66,61,38,77,36,59,32,66,44,55,56,50,41,60,77,42,23,30,70,38,46,20,33,48,21,48,28,42,19,28,33,19,42,25,6,31,32,49,32,68,56,42,67,45,46,40,39,38,36,38,44,35,20,46,24,67,45,74,89,47,48,77,39,95,91,19,64,52,70,48,77,48,79,46,76,48,64,78,84,78,64,90,55,54,56,61,51,47,23,50,50,26,48,51,46,25,52,51,30,49,52,50,32,51,52,46,48,53,50,43,47,47,47,39,32,51,29,54,53,45,46,42,52,35,27,47,46,31,28,51,27,49,51,46,31,53,51,23,50,50,47,30,54,50,36,50,52,35,36,76,71,67,73,48,64,65,61,57,36,53,52,26,47,52,48,29,45,53,25,44,38,48,33,31,49,29,46,35,47,46,51,48,31,52,52,49,36,44,52,44,58,28,41,18,66,91,56,46,75,65,81,76,62,70,79,107

Organism: Ralstonia solanacearum (NCBI:txid305)

Radius of gyration: 39.48 Å; Cα contacts (8 Å, |Δi|>4): 1662; chains: 2; bounding box: 71×128×82 Å

Foldseek 3Di:
DVVVVVVQPVLPPAADFDDDDFDAFDPDFDLDPDDFDWFAAAPDALRDIADEDEADFQALQNLCLFVFPLLSVLLVLLCVAAVVLVVLVVVLVVLVVVLVVLCCLQAKDKDKDKDKDWFAADPVDFDPDPVRHRTFIKIKIKMKIKHWHCRNCLSVLVSQLSVLVSQLSVLVSLLSSLVLSLVLSLLQLVLQLLVLLLVLLVVLLVVLVVVLVVQVVCVVVVNDDPVLNVLSVVLSVVSVVVNVVSVVVSLVSQQVSQVSSNHHSVPTDPDHHHLVSTHQRRYAYDYGSSCLCVQASVLSSLSSNLSSLSSVLSNLVVVQAKIKMKMKMWIFMDRDPVCTPPPPRIDMDIDIDIDHDDDDPCVSVVSSVVSVVVSVVSVVVSVVVSVVLSVLLSVLSVQLRVLSVQLNVLSVQLVVLVVQLVVVVVCVVVVNDDSVSNSVSSVSNSVSSSSNSVSSSSNVSSSSSNCSSSNVNNVNDDDPPPVVD/DVVVVVVQPVLPPAADFDDDDFDAFDPDFDLDPDDFDWFAAAPDALRDIADEDEADFQALQNLCLFVFPLLSVLLVLLCVAAVLLVVLVVVLVVLVVVLVVLCCLQDKDKDKDKDKDWFAADPVDFDPDPVRHRTFIKIKIKMKIKHWHCNNCLSVLVSQLSVLVSQLSVLVSLLSSLVLSLVLSLLQLVLQLLVLLLVLLVVLLVVLVVVLVVQVVCVVVVNDDPVLNVVSVVLSVVSVVVNVVSVVVNLVSQQVSQVSSNHHSVPTDPDHHHLVSTHQRRYAYDYGSSCLCVQASVLSSLSSNLSSLSSVLSNLVVVQAKIKMKMKMWIFMDRDPVCTPPPPGIDMDIDIDIDHDDDDPCVSVVSSVVSVVVSVVSVVVSVVVSVVLSVLLSVLSVQLRVLSVQLNVLSVQLVVLVVQLVVLVVCVVVVNDDSVSNSVSSVSNSVSSSSNSVSSSSNVSSSSSNCSSSNVNNVNDDDPPPVVD

Nearest PDB structures (foldseek):
  5iuy-assembly1_A  TM=9.234E-01  e=6.814E-27  Pseudomonas aeruginosa PAO1
  5azs-assembly1_B  TM=9.066E-01  e=8.812E-26  Pseudomonas aeruginosa PAO1
  5azs-assembly1_C  TM=8.810E-01  e=5.330E-26  Pseudomonas aeruginosa PAO1
  5azs-assembly1_A  TM=8.801E-01  e=1.457E-25  Pseudomonas aeruginosa PAO1
  4mt0-assembly1_A  TM=8.373E-01  e=7.771E-24  Neisseria gonorrhoeae

pLDDT: mean 94.02, std 11.24, range [24.67, 98.88]

InterPro domains:
  IPR003423 Outer membrane efflux protein [PF02321] (74-259)
  IPR003423 Outer membrane efflux protein [PF02321] (288-472)
  IPR010131 Multidrug resistance outer membrane protein MdtP/Nodulation protein T-like [PTHR30203] (3-482)
  IPR010131 Multidrug resistance outer membrane protein MdtP/Nodulation protein T-like [TIGR01845] (6-473)